Protein AF-0000000068186683 (afdb_homodimer)

Radius of gyration: 33.0 Å; Cα contacts (8 Å, |Δi|>4): 2712; chains: 2; bounding box: 89×115×72 Å

Foldseek 3Di:
DVVVVVVVVVVVLVVLLVVLVVQLVQFDDQDPLNVLLLVAFDFDQLLVLLLLFGDLVVLLVQFDFDFDPVLVVCLVPLLLVLLVQDQQLVLLVVLHHDPVSLQSCLQSQLLQQCADVVLPAVNGALSSNLLSLLQCLQRHPLVSLQSQASVFQFCRVLCVVQADPVSSNPVNNCRRNVVFDEKEFQAAPVDALNRQCQPQFEWEWDDDPNFIWIWTWHKGFFIFCLVPGQKYWYWGFYDYPPCPLVPQADTGIWIFIDGCPQPFWDSDDFDCQFSRSGGTTMITGHGGTGTQSRTGNGSNCHRVNSNSRLQSLLSVLQRSLLSSLLSLLLNLLQVLLQVQQPDDDPRHRNLPPLVLLLLNLLSNLLSLLSVLSNSSSSRCVSVVGRHNLSSLLSLLSSLVSSLSNLVSSCVSCPPLQCDDDSPHSRVVVNSNSVVSCRPSHHSLCSLLAVNLVNSLCNSHPQRVQLVVLSVDDPVCVVVSSVSNVVSVVVLVVSLVVLLVLLQVLLVVLLVCLVPPDLCLLVDPVSLLVNLSSLLSNLSSLLSNLSSLLCVCRNCSNVRRLLSNLSSQLSSLSSSLSSSSSVCVVPPPFPPSSLSNSQSSLVSSLRNLVSLLVSLVCVDDPCSVVSSVSSCCRNPVPHVSSSSRDHRDSVSSSSSSCCSSDDGSSVVVSNPSHRDDD/DVVVCVVVVVVVLVVLLVVLVVQLVQFDDQDPLNVLLLPAFDFDQLLVLLLLFGDLVVLLVQFDFDFDPVLVVCLVPLLLVLLVQDQQLVLLVVLHHDPVSLQSCLQSQLLQQCADVVLPAVNGALSSNLLSLLQCLLRHPLVSLQSQASNFQFCQVLCVVQADPVSSNPVNNCRRNVVFDEKEFQAAPVDALNRQCQPQFEWEWDDDPNFIWIWTWHKGFFIFCLVPGQKYWYWGFYDYPPCPLVPQADTGIWIFIDGCPQPFWDSDDFDCQFSRSGGTTMITGHGGTGTQSRTGNGSNCHRVNSNSRLQSLLSVLQRSLLSSLLSLLLNLLQVLLQVQQPDDDPRHRNLPPLVLLLLNLLSNLLSLLSVLSNSSSSRCVSVVGRHNLSSLLSLLSSLVSSLSNLVSSCVSCPPLQCDDDSPHSRVVVNSNSVVSCRPSHHSLCSLLAVNLVNSLCNSHPQRVQLVVLSVDDPVCVVVSSVSNVVSVVVLVVSLVVLLVLLQVLLVVLLVCLVPPDLCLLVDPVSLLVNLVSLLSNLSSLLSNLSSLLCVCRNCSNVRSLLSNLSSQLSSLSSSLSSSNSVCVVPPPFPPSSLSNSQSSLVSSLRNLVSLLVSLVCPDDPCNVVSSVSSCCRNPVPHVSSSSRDHRDSVSSSSSSCCSSDDGSSVVVSNPSHRDDD

Secondary structure (DSSP, 8-state):
-HHHHHHHHHHHHHHHHHHHHHHHHHSPPPPHHHHHHHTSSB-SHHHHHHHT---HHHHHHH------HHHHHHHHTHHHHHHHH--HHHHHHHTS--HHHHHHHHHTTTT-SSS-GGGTS----HHHHHHHHHHHHHH-HHHHHHHHGGGTTSHHHHHHHH--HHHHHHHHHHHHTTSS-EEEE---TT-SS-GGG-TT-EEEEEEETTEEEEEEEEEEEEEETGGG-SEEEEEEEEE-TT-TTTTSS-SEEEEEEEETTSTT-EEEEEP-BTT--S-EEEEEEEEEEEEGGGBTT-GGGTT-HHHHHHHHHHHIIIIIHHHHHHHHHHHIIIIIHHHHHH-EETTEEGGGSHHHHHHHHHHHHHHHHHHHHHHHHHHHHHTT--BHHHHHHHHHHHHHHHHHHHHHHHHHHTHHHHB-STT-SSHHHHHTHHHHHHTTS-HHHIIIIIHHHHHHHHTSTTHHHHHHHHTS-GGGHHHHHHHHHHHHHHHHHHHHHHHHHHHHHHHHHHHHHHT--TTGGGSHHHHHHHHHHHHHHHHHHHHHHHHHGGGGGGGGGG-HHHHHHHHHHHHHHHHHHHHHHHHHHTTT-TTHHHHHHHHHHHHHHHHHHHHHHHHHT--STTHHHHHHHHHHHH-TTGGGG-------HHHHHHHHHHHHSS-HHHHHHTTT-----/-HHHHHHHHHHHHHHHHHHHHHHHHHSPPPPHHHHHHHTSSB-SHHHHHHHT---HHHHHHH------HHHHHHHHTHHHHHHHH--HHHHHHHTS--HHHHHHHHHTTTT-SSS-GGGTS----HHHHHHHHHHHHHH-HHHHHHHHGGGTTSHHHHHHHH--HHHHHHHHHHHHTTSS-EEEE---TT-SS-GGG-TT-EEEEEEETTEEEEEEEEEEEEEETGGG-SEEEEEEEEE-TT-TTTTSS-SEEEEEEEETTSTT-EEEEEP-BTT--S-EEEEEEEEEEEEGGGBTT-GGGTT-HHHHHHHHHHHIIIIIHHHHHHHHHHHIIIIIHHHHHH-EETTEEGGGSHHHHHHHHHHHHHHHHHHHHHHHHHHHHHTT--BHHHHHHHHHHHHHHHHHHHHHHHHHHTHHHHB-STT-SSHHHHHTHHHHHHTTS-HHHIIIIIHHHHHHHHTSTTHHHHHHHHTS-GGGHHHHHHHHHHHHHHHHHHHHHHHHHHHHHHHHHHHHHHT--TTGGGSHHHHHHHHHHHHHHHHHHHHHHHHHGGGGGGGGGG-HHHHHHHHHHHHHHHHHHHHHHHHHHTTT-TTHHHHHHHHHHHHHHHHHHHHHHHHHT--STTHHHHHHHHHHHH-TTGGGG-------HHHHHHHHHHHHSS-HHHHHHTTT-----

Structure (mmCIF, N/CA/C/O backbone):
data_AF-0000000068186683-model_v1
#
loop_
_entity.id
_entity.type
_entity.pdbx_description
1 polymer 'Acyl-coenzyme A dehydrogenase'
#
loop_
_atom_site.group_PDB
_atom_site.id
_atom_site.type_symbol
_atom_site.label_atom_id
_atom_site.label_alt_id
_atom_site.label_comp_id
_atom_site.label_asym_id
_atom_site.label_entity_id
_atom_site.label_seq_id
_atom_site.pdbx_PDB_ins_code
_atom_site.Cartn_x
_atom_site.Cartn_y
_atom_site.Cartn_z
_atom_site.occupancy
_atom_site.B_iso_or_equiv
_atom_site.auth_seq_id
_atom_site.auth_comp_id
_atom_site.auth_asym_id
_atom_site.auth_atom_id
_atom_site.pdbx_PDB_model_num
ATOM 1 N N . MET A 1 1 ? 38.594 58.812 1.75 1 33.59 1 MET A N 1
ATOM 2 C CA . MET A 1 1 ? 38.125 57.5 2.221 1 33.59 1 MET A CA 1
ATOM 3 C C . MET A 1 1 ? 36.625 57.531 2.498 1 33.59 1 MET A C 1
ATOM 5 O O . MET A 1 1 ? 35.969 56.5 2.381 1 33.59 1 MET A O 1
ATOM 9 N N . ARG A 1 2 ? 36.219 58.688 2.885 1 47.81 2 ARG A N 1
ATOM 10 C CA . ARG A 1 2 ? 34.812 58.875 3.168 1 47.81 2 ARG A CA 1
ATOM 11 C C . ARG A 1 2 ? 34 58.969 1.877 1 47.81 2 ARG A C 1
ATOM 13 O O . ARG A 1 2 ? 32.875 58.469 1.818 1 47.81 2 ARG A O 1
ATOM 20 N N . GLN A 1 3 ? 34.594 59.531 0.881 1 45.12 3 GLN A N 1
ATOM 21 C CA . GLN A 1 3 ? 33.844 59.688 -0.361 1 45.12 3 GLN A CA 1
ATOM 22 C C . GLN A 1 3 ? 33.75 58.344 -1.11 1 45.12 3 GLN A C 1
ATOM 24 O O . GLN A 1 3 ? 32.75 58.062 -1.739 1 45.12 3 GLN A O 1
ATOM 29 N N . GLN A 1 4 ? 34.906 57.625 -1.107 1 41.91 4 GLN A N 1
ATOM 30 C CA . GLN A 1 4 ? 34.906 56.344 -1.772 1 41.91 4 GLN A CA 1
ATOM 31 C C . GLN A 1 4 ? 34 55.344 -1.055 1 41.91 4 GLN A C 1
ATOM 33 O O . GLN A 1 4 ? 33.469 54.406 -1.672 1 41.91 4 GLN A O 1
ATOM 38 N N . ARG A 1 5 ? 33.844 55.562 0.173 1 50.28 5 ARG A N 1
ATOM 39 C CA . ARG A 1 5 ? 32.906 54.812 0.989 1 50.28 5 ARG A CA 1
ATOM 40 C C . ARG A 1 5 ? 31.469 55.188 0.664 1 50.28 5 ARG A C 1
ATOM 42 O O . ARG A 1 5 ? 30.547 54.375 0.853 1 50.28 5 ARG A O 1
ATOM 49 N N . ARG A 1 6 ? 31.297 56.406 0.298 1 49.84 6 ARG A N 1
ATOM 50 C CA . ARG A 1 6 ? 29.969 56.812 -0.105 1 49.84 6 ARG A CA 1
ATOM 51 C C . ARG A 1 6 ? 29.594 56.219 -1.464 1 49.84 6 ARG A C 1
ATOM 53 O O . ARG A 1 6 ? 28.438 55.875 -1.699 1 49.84 6 ARG A O 1
ATOM 60 N N . GLY A 1 7 ? 30.375 56 -2.299 1 44.75 7 GLY A N 1
ATOM 61 C CA . GLY A 1 7 ? 30.156 55.469 -3.625 1 44.75 7 GLY A CA 1
ATOM 62 C C . GLY A 1 7 ? 29.891 53.969 -3.605 1 44.75 7 GLY A C 1
ATOM 63 O O . GLY A 1 7 ? 29 53.469 -4.309 1 44.75 7 GLY A O 1
ATOM 64 N N . ILE A 1 8 ? 30.75 53.219 -2.951 1 44.81 8 ILE A N 1
ATOM 65 C CA . ILE A 1 8 ? 30.594 51.781 -2.805 1 44.81 8 ILE A CA 1
ATOM 66 C C . ILE A 1 8 ? 29.344 51.469 -1.995 1 44.81 8 ILE A C 1
ATOM 68 O O . ILE A 1 8 ? 28.594 50.562 -2.342 1 44.81 8 ILE A O 1
ATOM 72 N N . LEU A 1 9 ? 29.203 52.219 -0.95 1 48.38 9 LEU A N 1
ATOM 73 C CA . LEU A 1 9 ? 27.969 52.094 -0.18 1 48.38 9 LEU A CA 1
ATOM 74 C C . LEU A 1 9 ? 26.75 52.469 -1.018 1 48.38 9 LEU A C 1
ATOM 76 O O . LEU A 1 9 ? 25.688 51.875 -0.889 1 48.38 9 LEU A O 1
ATOM 80 N N . GLY A 1 10 ? 26.969 53.5 -1.809 1 50.69 10 GLY A N 1
ATOM 81 C CA . GLY A 1 10 ? 25.906 53.906 -2.707 1 50.69 10 GLY A CA 1
ATOM 82 C C . GLY A 1 10 ? 25.562 52.875 -3.752 1 50.69 10 GLY A C 1
ATOM 83 O O . GLY A 1 10 ? 24.391 52.656 -4.074 1 50.69 10 GLY A O 1
ATOM 84 N N . ILE A 1 11 ? 26.625 52.281 -4.391 1 53.69 11 ILE A N 1
ATOM 85 C CA . ILE A 1 11 ? 26.453 51.219 -5.355 1 53.69 11 ILE A CA 1
ATOM 86 C C . ILE A 1 11 ? 25.812 50 -4.68 1 53.69 11 ILE A C 1
ATOM 88 O O . ILE A 1 11 ? 24.906 49.375 -5.25 1 53.69 11 ILE A O 1
ATOM 92 N N . SER A 1 12 ? 26.328 49.812 -3.535 1 67.06 12 SER A N 1
ATOM 93 C CA . SER A 1 12 ? 25.734 48.719 -2.764 1 67.06 12 SER A CA 1
ATOM 94 C C . SER A 1 12 ? 24.266 49 -2.453 1 67.06 12 SER A C 1
ATOM 96 O O . SER A 1 12 ? 23.438 48.094 -2.574 1 67.06 12 SER A O 1
ATOM 98 N N . SER A 1 13 ? 24.047 50.281 -2.205 1 73 13 SER A N 1
ATOM 99 C CA . SER A 1 13 ? 22.672 50.625 -1.898 1 73 13 SER A CA 1
ATOM 100 C C . SER A 1 13 ? 21.797 50.562 -3.141 1 73 13 SER A C 1
ATOM 102 O O . SER A 1 13 ? 20.625 50.156 -3.059 1 73 13 SER A O 1
ATOM 104 N N . ALA A 1 14 ? 22.422 51 -4.293 1 79.12 14 ALA A N 1
ATOM 105 C CA . ALA A 1 14 ? 21.672 50.938 -5.543 1 79.12 14 ALA A CA 1
ATOM 106 C C . ALA A 1 14 ? 21.406 49.469 -5.93 1 79.12 14 ALA A C 1
ATOM 108 O O . ALA A 1 14 ? 20.328 49.125 -6.426 1 79.12 14 ALA A O 1
ATOM 109 N N . VAL A 1 15 ? 22.328 48.656 -5.707 1 82.44 15 VAL A N 1
ATOM 110 C CA . VAL A 1 15 ? 22.203 47.25 -6.004 1 82.44 15 VAL A CA 1
ATOM 111 C C . VAL A 1 15 ? 21.188 46.594 -5.07 1 82.44 15 VAL A C 1
ATOM 113 O O . VAL A 1 15 ? 20.359 45.781 -5.5 1 82.44 15 VAL A O 1
ATOM 116 N N . ASP A 1 16 ? 21.219 47.031 -3.875 1 85.94 16 ASP A N 1
ATOM 117 C CA . ASP A 1 16 ? 20.281 46.5 -2.883 1 85.94 16 ASP A CA 1
ATOM 118 C C . ASP A 1 16 ? 18.844 46.875 -3.25 1 85.94 16 ASP A C 1
ATOM 120 O O . ASP A 1 16 ? 17.938 46.031 -3.111 1 85.94 16 ASP A O 1
ATOM 124 N N . LYS A 1 17 ? 18.75 48.094 -3.682 1 87.25 17 LYS A N 1
ATOM 125 C CA . LYS A 1 17 ? 17.422 48.531 -4.074 1 87.25 17 LYS A CA 1
ATOM 126 C C . LYS A 1 17 ? 16.922 47.781 -5.316 1 87.25 17 LYS A C 1
ATOM 128 O O . LYS A 1 17 ? 15.742 47.469 -5.43 1 87.25 17 LYS A O 1
ATOM 133 N N . ARG A 1 18 ? 17.797 47.562 -6.16 1 86.94 18 ARG A N 1
ATOM 134 C CA . ARG A 1 18 ? 17.438 46.844 -7.367 1 86.94 18 ARG A CA 1
ATOM 135 C C . ARG A 1 18 ? 17.062 45.406 -7.039 1 86.94 18 ARG A C 1
ATOM 137 O O . ARG A 1 18 ? 16.141 44.844 -7.641 1 86.94 18 ARG A O 1
ATOM 144 N N . LEU A 1 19 ? 17.812 44.812 -6.203 1 86 19 LEU A N 1
ATOM 145 C CA . LEU A 1 19 ? 17.516 43.438 -5.781 1 86 19 LEU A CA 1
ATOM 146 C C . LEU A 1 19 ? 16.156 43.375 -5.09 1 86 19 LEU A C 1
ATOM 148 O O . LEU A 1 19 ? 15.406 42.438 -5.293 1 86 19 LEU A O 1
ATOM 152 N N . TYR A 1 20 ? 15.93 44.344 -4.254 1 89.62 20 TYR A N 1
ATOM 153 C CA . TYR A 1 20 ? 14.641 44.406 -3.562 1 89.62 20 TYR A CA 1
ATOM 154 C C . TYR A 1 20 ? 13.492 44.531 -4.559 1 89.62 20 TYR A C 1
ATOM 156 O O . TYR A 1 20 ? 12.5 43.812 -4.445 1 89.62 20 TYR A O 1
ATOM 164 N N . ARG A 1 21 ? 13.633 45.375 -5.535 1 86.94 21 ARG A N 1
ATOM 165 C CA . ARG A 1 21 ? 12.57 45.562 -6.516 1 86.94 21 ARG A CA 1
ATOM 166 C C . ARG A 1 21 ? 12.383 44.344 -7.387 1 86.94 21 ARG A C 1
ATOM 168 O O . ARG A 1 21 ? 11.258 44.031 -7.789 1 86.94 21 ARG A O 1
ATOM 175 N N . ALA A 1 22 ? 13.477 43.75 -7.648 1 83.38 22 ALA A N 1
ATOM 176 C CA . ALA A 1 22 ? 13.391 42.5 -8.422 1 83.38 22 ALA A CA 1
ATOM 177 C C . ALA A 1 22 ? 12.664 41.406 -7.637 1 83.38 22 ALA A C 1
ATOM 179 O O . ALA A 1 22 ? 11.844 40.688 -8.195 1 83.38 22 ALA A O 1
ATOM 180 N N . ALA A 1 23 ? 13.008 41.312 -6.43 1 84.06 23 ALA A N 1
ATOM 181 C CA . ALA A 1 23 ? 12.375 40.312 -5.57 1 84.06 23 ALA A CA 1
ATOM 182 C C . ALA A 1 23 ? 10.891 40.594 -5.387 1 84.06 23 ALA A C 1
ATOM 184 O O . ALA A 1 23 ? 10.07 39.688 -5.355 1 84.06 23 ALA A O 1
ATOM 185 N N . LYS A 1 24 ? 10.602 41.844 -5.152 1 85.12 24 LYS A N 1
ATOM 186 C CA . LYS A 1 24 ? 9.219 42.25 -4.957 1 85.12 24 LYS A CA 1
ATOM 187 C C . LYS A 1 24 ? 8.367 41.906 -6.184 1 85.12 24 LYS A C 1
ATOM 189 O O . LYS A 1 24 ? 7.191 41.562 -6.059 1 85.12 24 LYS A O 1
ATOM 194 N N . SER A 1 25 ? 8.938 41.938 -7.34 1 80.25 25 SER A N 1
ATOM 195 C CA . SER A 1 25 ? 8.211 41.719 -8.586 1 80.25 25 SER A CA 1
ATOM 196 C C . SER A 1 25 ? 7.91 40.219 -8.773 1 80.25 25 SER A C 1
ATOM 198 O O . SER A 1 25 ? 6.969 39.875 -9.484 1 80.25 25 SER A O 1
ATOM 200 N N . VAL A 1 26 ? 8.734 39.406 -8.117 1 73.94 26 VAL A N 1
ATOM 201 C CA . VAL A 1 26 ? 8.594 37.969 -8.367 1 73.94 26 VAL A CA 1
ATOM 202 C C . VAL A 1 26 ? 7.762 37.344 -7.258 1 73.94 26 VAL A C 1
ATOM 204 O O . VAL A 1 26 ? 7.242 36.25 -7.422 1 73.94 26 VAL A O 1
ATOM 207 N N . MET A 1 27 ? 7.609 38.031 -6.254 1 72.75 27 MET A N 1
ATOM 208 C CA . MET A 1 27 ? 6.891 37.438 -5.137 1 72.75 27 MET A CA 1
ATOM 209 C C . MET A 1 27 ? 5.383 37.531 -5.332 1 72.75 27 MET A C 1
ATOM 211 O O . MET A 1 27 ? 4.855 38.656 -5.477 1 72.75 27 MET A O 1
ATOM 215 N N . PRO A 1 28 ? 4.801 36.375 -5.426 1 63.34 28 PRO A N 1
ATOM 216 C CA . PRO A 1 28 ? 3.342 36.438 -5.52 1 63.34 28 PRO A CA 1
ATOM 217 C C . PRO A 1 28 ? 2.695 36.969 -4.238 1 63.34 28 PRO A C 1
ATOM 219 O O . PRO A 1 28 ? 3.312 36.938 -3.172 1 63.34 28 PRO A O 1
ATOM 222 N N . ALA A 1 29 ? 1.526 37.562 -4.457 1 62.25 29 ALA A N 1
ATOM 223 C CA . ALA A 1 29 ? 0.739 38 -3.309 1 62.25 29 ALA A CA 1
ATOM 224 C C . ALA A 1 29 ? 0.407 36.844 -2.385 1 62.25 29 ALA A C 1
ATOM 226 O O . ALA A 1 29 ? 0.078 35.75 -2.852 1 62.25 29 ALA A O 1
ATOM 227 N N . ILE A 1 30 ? 0.778 36.938 -1.105 1 65.12 30 ILE A N 1
ATOM 228 C CA . ILE A 1 30 ? 0.374 35.938 -0.112 1 65.12 30 ILE A CA 1
ATOM 229 C C . ILE A 1 30 ? -1.14 36 0.085 1 65.12 30 ILE A C 1
ATOM 231 O O . ILE A 1 30 ? -1.7 37.062 0.331 1 65.12 30 ILE A O 1
ATOM 235 N N . SER A 1 31 ? -1.79 34.875 -0.225 1 61.44 31 SER A N 1
ATOM 236 C CA . SER A 1 31 ? -3.232 34.812 -0.014 1 61.44 31 SER A CA 1
ATOM 237 C C . SER A 1 31 ? -3.586 35.062 1.451 1 61.44 31 SER A C 1
ATOM 239 O O . SER A 1 31 ? -2.721 34.969 2.324 1 61.44 31 SER A O 1
ATOM 241 N N . LYS A 1 32 ? -4.82 35.438 1.687 1 60.22 32 LYS A N 1
ATOM 242 C CA . LYS A 1 32 ? -5.305 35.656 3.045 1 60.22 32 LYS A CA 1
ATOM 243 C C . LYS A 1 32 ? -5.137 34.375 3.898 1 60.22 32 LYS A C 1
ATOM 245 O O . LYS A 1 32 ? -4.742 34.469 5.062 1 60.22 32 LYS A O 1
ATOM 250 N N . THR A 1 33 ? -5.309 33.312 3.258 1 59.31 33 THR A N 1
ATOM 251 C CA . THR A 1 33 ? -5.18 32.062 3.959 1 59.31 33 THR A CA 1
ATOM 252 C C . THR A 1 33 ? -3.734 31.828 4.391 1 59.31 33 THR A C 1
ATOM 254 O O . THR A 1 33 ? -3.479 31.391 5.52 1 59.31 33 THR A O 1
ATOM 257 N N . GLU A 1 34 ? -2.904 32.125 3.447 1 63.16 34 GLU A N 1
ATOM 258 C CA . GLU A 1 34 ? -1.483 31.953 3.732 1 63.16 34 GLU A CA 1
ATOM 259 C C . GLU A 1 34 ? -1.018 32.906 4.828 1 63.16 34 GLU A C 1
ATOM 261 O O . GLU A 1 34 ? -0.193 32.531 5.668 1 63.16 34 GLU A O 1
ATOM 266 N N . GLU A 1 35 ? -1.558 34.031 4.816 1 64.75 35 GLU A N 1
ATOM 267 C CA . GLU A 1 35 ? -1.189 35.062 5.805 1 64.75 35 GLU A CA 1
ATOM 268 C C . GLU A 1 35 ? -1.611 34.625 7.207 1 64.75 35 GLU A C 1
ATOM 270 O O . GLU A 1 35 ? -0.862 34.812 8.172 1 64.75 35 GLU A O 1
ATOM 275 N N . ILE A 1 36 ? -2.723 34.156 7.293 1 63.53 36 ILE A N 1
ATOM 276 C CA . ILE A 1 36 ? -3.242 33.688 8.578 1 63.53 36 ILE A CA 1
ATOM 277 C C . ILE A 1 36 ? -2.418 32.5 9.07 1 63.53 36 ILE A C 1
ATOM 279 O O . ILE A 1 36 ? -2.043 32.438 10.242 1 63.53 36 ILE A O 1
ATOM 283 N N . ALA A 1 37 ? -2.129 31.656 8.156 1 62.88 37 ALA A N 1
ATOM 284 C CA . ALA A 1 37 ? -1.356 30.469 8.516 1 62.88 37 ALA A CA 1
ATOM 285 C C . ALA A 1 37 ? 0.034 30.859 9.016 1 62.88 37 ALA A C 1
ATOM 287 O O . ALA A 1 37 ? 0.573 30.203 9.914 1 62.88 37 ALA A O 1
ATOM 288 N N . LEU A 1 38 ? 0.512 31.922 8.43 1 65.5 38 LEU A N 1
ATOM 289 C CA . LEU A 1 38 ? 1.847 32.375 8.789 1 65.5 38 LEU A CA 1
ATOM 290 C C . LEU A 1 38 ? 1.868 32.938 10.211 1 65.5 38 LEU A C 1
ATOM 292 O O . LEU A 1 38 ? 2.918 32.938 10.859 1 65.5 38 LEU A O 1
ATOM 296 N N . GLY A 1 39 ? 0.71 33.219 10.648 1 64.88 39 GLY A N 1
ATOM 297 C CA . GLY A 1 39 ? 0.652 33.812 11.977 1 64.88 39 GLY A CA 1
ATOM 298 C C . GLY A 1 39 ? 0.196 32.844 13.039 1 64.88 39 GLY A C 1
ATOM 299 O O . GLY A 1 39 ? 0.133 33.188 14.219 1 64.88 39 GLY A O 1
ATOM 300 N N . CYS A 1 40 ? -0.018 31.656 12.547 1 68.81 40 CYS A N 1
ATOM 301 C CA . CYS A 1 40 ? -0.609 30.719 13.484 1 68.81 40 CYS A CA 1
ATOM 302 C C . CYS A 1 40 ? 0.374 29.609 13.836 1 68.81 40 CYS A C 1
ATOM 304 O O . CYS A 1 40 ? 1.222 29.234 13.016 1 68.81 40 CYS A O 1
ATOM 306 N N . GLY A 1 41 ? 0.342 29.172 15.102 1 74.75 41 GLY A N 1
ATOM 307 C CA . GLY A 1 41 ? 1.16 28.047 15.547 1 74.75 41 GLY A CA 1
ATOM 308 C C . GLY A 1 41 ? 2.502 28.484 16.109 1 74.75 41 GLY A C 1
ATOM 309 O O . GLY A 1 41 ? 2.809 29.672 16.156 1 74.75 41 GLY A O 1
ATOM 310 N N . THR A 1 42 ? 3.18 27.531 16.609 1 83 42 THR A N 1
ATOM 311 C CA . THR A 1 42 ? 4.492 27.812 17.188 1 83 42 THR A CA 1
ATOM 312 C C . THR A 1 42 ? 5.594 27.172 16.344 1 83 42 THR A C 1
ATOM 314 O O . THR A 1 42 ? 5.32 26.328 15.492 1 83 42 THR A O 1
ATOM 317 N N . ILE A 1 43 ? 6.758 27.703 16.516 1 86.38 43 ILE A N 1
ATOM 318 C CA . ILE A 1 43 ? 7.949 27.156 15.883 1 86.38 43 ILE A CA 1
ATOM 319 C C . ILE A 1 43 ? 8.922 26.656 16.953 1 86.38 43 ILE A C 1
ATOM 321 O O . ILE A 1 43 ? 9.078 27.297 18 1 86.38 43 ILE A O 1
ATOM 325 N N . GLY A 1 44 ? 9.414 25.531 16.734 1 90 44 GLY A N 1
ATOM 326 C CA . GLY A 1 44 ? 10.352 24.922 17.672 1 90 44 GLY A CA 1
ATOM 327 C C . GLY A 1 44 ? 11.422 24.094 16.984 1 90 44 GLY A C 1
ATOM 328 O O . GLY A 1 44 ? 12.305 24.641 16.312 1 90 44 GLY A O 1
ATOM 329 N N . PHE A 1 45 ? 11.242 22.812 17.078 1 93.62 45 PHE A N 1
ATOM 330 C CA . PHE A 1 45 ? 12.266 21.906 16.562 1 93.62 45 PHE A CA 1
ATOM 331 C C . PHE A 1 45 ? 12.289 21.938 15.039 1 93.62 45 PHE A C 1
ATOM 333 O O . PHE A 1 45 ? 13.32 21.672 14.422 1 93.62 45 PHE A O 1
ATOM 340 N N . ASP A 1 46 ? 11.141 22.172 14.398 1 93.25 46 ASP A N 1
ATOM 341 C CA . ASP A 1 46 ? 11.102 22.328 12.945 1 93.25 46 ASP A CA 1
ATOM 342 C C . ASP A 1 46 ? 12.07 23.422 12.492 1 93.25 46 ASP A C 1
ATOM 344 O O . ASP A 1 46 ? 12.797 23.234 11.508 1 93.25 46 ASP A O 1
ATOM 348 N N . ARG A 1 47 ? 12.094 24.531 13.188 1 93.88 47 ARG A N 1
ATOM 349 C CA . ARG A 1 47 ? 13.047 25.594 12.859 1 93.88 47 ARG A CA 1
ATOM 350 C C . ARG A 1 47 ? 14.477 25.109 13.055 1 93.88 47 ARG A C 1
ATOM 352 O O . ARG A 1 47 ? 15.367 25.469 12.273 1 93.88 47 ARG A O 1
ATOM 359 N N . ASP A 1 48 ? 14.719 24.359 14.125 1 95.62 48 ASP A N 1
ATOM 360 C CA . ASP A 1 48 ? 16.062 23.828 14.359 1 95.62 48 ASP A CA 1
ATOM 361 C C . ASP A 1 48 ? 16.562 23.031 13.156 1 95.62 48 ASP A C 1
ATOM 363 O O . ASP A 1 48 ? 17.734 23.109 12.797 1 95.62 48 ASP A O 1
ATOM 367 N N . ILE A 1 49 ? 15.695 22.25 12.594 1 97.25 49 ILE A N 1
ATOM 368 C CA . ILE A 1 49 ? 16.078 21.469 11.43 1 97.25 49 ILE A CA 1
ATOM 369 C C . ILE A 1 49 ? 16.391 22.391 10.258 1 97.25 49 ILE A C 1
ATOM 371 O O . ILE A 1 49 ? 17.359 22.172 9.531 1 97.25 49 ILE A O 1
ATOM 375 N N . PHE A 1 50 ? 15.602 23.438 10.086 1 96.44 50 PHE A N 1
ATOM 376 C CA . PHE A 1 50 ? 15.789 24.375 8.992 1 96.44 50 PHE A CA 1
ATOM 377 C C . PHE A 1 50 ? 17.078 25.172 9.164 1 96.44 50 PHE A C 1
ATOM 379 O O . PHE A 1 50 ? 17.578 25.766 8.211 1 96.44 50 PHE A O 1
ATOM 386 N N . THR A 1 51 ? 17.625 25.25 10.383 1 96.25 51 THR A N 1
ATOM 387 C CA . THR A 1 51 ? 18.906 25.922 10.602 1 96.25 51 THR A CA 1
ATOM 388 C C . THR A 1 51 ? 20.062 25.062 10.094 1 96.25 51 THR A C 1
ATOM 390 O O . THR A 1 51 ? 21.172 25.578 9.883 1 96.25 51 THR A O 1
ATOM 393 N N . GLY A 1 52 ? 19.828 23.719 10.008 1 97.19 52 GLY A N 1
ATOM 394 C CA . GLY A 1 52 ? 20.859 22.797 9.586 1 97.19 52 GLY A CA 1
ATOM 395 C C . GLY A 1 52 ? 21.656 22.219 10.734 1 97.19 52 GLY A C 1
ATOM 396 O O . GLY A 1 52 ? 22.562 21.406 10.531 1 97.19 52 GLY A O 1
ATOM 397 N N . SER A 1 53 ? 21.234 22.609 11.945 1 96 53 SER A N 1
ATOM 398 C CA . SER A 1 53 ? 22.031 22.172 13.086 1 96 53 SER A CA 1
ATOM 399 C C . SER A 1 53 ? 21.141 21.875 14.289 1 96 53 SER A C 1
ATOM 401 O O . SER A 1 53 ? 21.328 22.453 15.359 1 96 53 SER A O 1
ATOM 403 N N . PRO A 1 54 ? 20.234 20.938 14.156 1 97.31 54 PRO A N 1
ATOM 404 C CA . PRO A 1 54 ? 19.422 20.547 15.305 1 97.31 54 PRO A CA 1
ATOM 405 C C . PRO A 1 54 ? 20.219 19.828 16.375 1 97.31 54 PRO A C 1
ATOM 407 O O . PRO A 1 54 ? 21.328 19.359 16.109 1 97.31 54 PRO A O 1
ATOM 410 N N . SER A 1 55 ? 19.656 19.766 17.625 1 97 55 SER A N 1
ATOM 411 C CA . SER A 1 55 ? 20.359 19.156 18.75 1 97 55 SER A CA 1
ATOM 412 C C . SER A 1 55 ? 19.516 18.078 19.406 1 97 55 SER A C 1
ATOM 414 O O . SER A 1 55 ? 18.438 18.359 19.969 1 97 55 SER A O 1
ATOM 416 N N . LEU A 1 56 ? 20.031 16.844 19.391 1 97.56 56 LEU A N 1
ATOM 417 C CA . LEU A 1 56 ? 19.344 15.742 20.078 1 97.56 56 LEU A CA 1
ATOM 418 C C . LEU A 1 56 ? 19.312 15.977 21.578 1 97.56 56 LEU A C 1
ATOM 420 O O . LEU A 1 56 ? 18.312 15.703 22.234 1 97.56 56 LEU A O 1
ATOM 424 N N . LYS A 1 57 ? 20.422 16.469 22.109 1 96.81 57 LYS A N 1
ATOM 425 C CA . LYS A 1 57 ? 20.5 16.75 23.547 1 96.81 57 LYS A CA 1
ATOM 426 C C . LYS A 1 57 ? 19.422 17.734 23.969 1 96.81 57 LYS A C 1
ATOM 428 O O . LYS A 1 57 ? 18.781 17.547 25 1 96.81 57 LYS A O 1
ATOM 433 N N . HIS A 1 58 ? 19.266 18.766 23.219 1 95.56 58 HIS A N 1
ATOM 434 C CA . HIS A 1 58 ? 18.234 19.75 23.516 1 95.56 58 HIS A CA 1
ATOM 435 C C . HIS A 1 58 ? 16.844 19.125 23.5 1 95.56 58 HIS A C 1
ATOM 437 O O . HIS A 1 58 ? 16 19.422 24.359 1 95.56 58 HIS A O 1
ATOM 443 N N . LEU A 1 59 ? 16.609 18.266 22.562 1 95.81 59 LEU A N 1
ATOM 444 C CA . LEU A 1 59 ? 15.328 17.594 22.453 1 95.81 59 LEU A CA 1
ATOM 445 C C . LEU A 1 59 ? 15.055 16.719 23.672 1 95.81 59 LEU A C 1
ATOM 447 O O . LEU A 1 59 ? 13.953 16.75 24.219 1 95.81 59 LEU A O 1
ATOM 451 N N . VAL A 1 60 ? 16.047 15.898 24.047 1 96.5 60 VAL A N 1
ATOM 452 C CA . VAL A 1 60 ? 15.914 14.953 25.156 1 96.5 60 VAL A CA 1
ATOM 453 C C . VAL A 1 60 ? 15.719 15.719 26.453 1 96.5 60 VAL A C 1
ATOM 455 O O . VAL A 1 60 ? 14.93 15.305 27.312 1 96.5 60 VAL A O 1
ATOM 458 N N . ASP A 1 61 ? 16.406 16.875 26.609 1 96.31 61 ASP A N 1
ATOM 459 C CA . ASP A 1 61 ? 16.359 17.656 27.844 1 96.31 61 ASP A CA 1
ATOM 460 C C . ASP A 1 61 ? 15.023 18.406 27.969 1 96.31 61 ASP A C 1
ATOM 462 O O . ASP A 1 61 ? 14.539 18.625 29.078 1 96.31 61 ASP A O 1
ATOM 466 N N . THR A 1 62 ? 14.438 18.766 26.859 1 95.75 62 THR A N 1
ATOM 467 C CA . THR A 1 62 ? 13.281 19.656 26.875 1 95.75 62 THR A CA 1
ATOM 468 C C . THR A 1 62 ? 11.984 18.844 26.906 1 95.75 62 THR A C 1
ATOM 470 O O . THR A 1 62 ? 11.031 19.234 27.578 1 95.75 62 THR A O 1
ATOM 473 N N . TYR A 1 63 ? 11.883 17.797 26.188 1 96.56 63 TYR A N 1
ATOM 474 C CA . TYR A 1 63 ? 10.617 17.094 26 1 96.56 63 TYR A CA 1
ATOM 475 C C . TYR A 1 63 ? 10.656 15.711 26.656 1 96.56 63 TYR A C 1
ATOM 477 O O . TYR A 1 63 ? 11.453 14.852 26.266 1 96.56 63 TYR A O 1
ATOM 485 N N . LYS A 1 64 ? 9.805 15.445 27.594 1 94.81 64 LYS A N 1
ATOM 486 C CA . LYS A 1 64 ? 9.727 14.188 28.328 1 94.81 64 LYS A CA 1
ATOM 487 C C . LYS A 1 64 ? 8.289 13.68 28.406 1 94.81 64 LYS A C 1
ATOM 489 O O . LYS A 1 64 ? 7.555 14.031 29.328 1 94.81 64 LYS A O 1
ATOM 494 N N . PRO A 1 65 ? 7.93 12.82 27.469 1 94.31 65 PRO A N 1
ATOM 495 C CA . PRO A 1 65 ? 6.59 12.234 27.562 1 94.31 65 PRO A CA 1
ATOM 496 C C . PRO A 1 65 ? 6.391 11.414 28.844 1 94.31 65 PRO A C 1
ATOM 498 O O . PRO A 1 65 ? 7.242 10.594 29.188 1 94.31 65 PRO A O 1
ATOM 501 N N . LYS A 1 66 ? 5.32 11.641 29.547 1 93.62 66 LYS A N 1
ATOM 502 C CA . LYS A 1 66 ? 5.059 10.938 30.812 1 93.62 66 LYS A CA 1
ATOM 503 C C . LYS A 1 66 ? 3.566 10.922 31.125 1 93.62 66 LYS A C 1
ATOM 505 O O . LYS A 1 66 ? 2.812 11.773 30.656 1 93.62 66 LYS A O 1
ATOM 510 N N . LEU A 1 67 ? 3.162 9.969 31.812 1 97 67 LEU A N 1
ATOM 511 C CA . LEU A 1 67 ? 1.804 9.844 32.312 1 97 67 LEU A CA 1
ATOM 512 C C . LEU A 1 67 ? 1.775 10.062 33.844 1 97 67 LEU A C 1
ATOM 514 O O . LEU A 1 67 ? 2.684 9.633 34.562 1 97 67 LEU A O 1
ATOM 518 N N . THR A 1 68 ? 0.778 10.742 34.344 1 97.38 68 THR A N 1
ATOM 519 C CA . THR A 1 68 ? 0.536 10.781 35.781 1 97.38 68 THR A CA 1
ATOM 520 C C . THR A 1 68 ? -0.041 9.453 36.281 1 97.38 68 THR A C 1
ATOM 522 O O . THR A 1 68 ? -0.52 8.648 35.469 1 97.38 68 THR A O 1
ATOM 525 N N . PRO A 1 69 ? 0.041 9.25 37.594 1 97.88 69 PRO A N 1
ATOM 526 C CA . PRO A 1 69 ? -0.555 8.023 38.125 1 97.88 69 PRO A CA 1
ATOM 527 C C . PRO A 1 69 ? -2.043 7.898 37.781 1 97.88 69 PRO A C 1
ATOM 529 O O . PRO A 1 69 ? -2.529 6.801 37.531 1 97.88 69 PRO A O 1
ATOM 532 N N . GLU A 1 70 ? -2.742 8.984 37.844 1 98.19 70 GLU A N 1
ATOM 533 C CA . GLU A 1 70 ? -4.164 8.992 37.5 1 98.19 70 GLU A CA 1
ATOM 534 C C . GLU A 1 70 ? -4.395 8.586 36.031 1 98.19 70 GLU A C 1
ATOM 536 O O . GLU A 1 70 ? -5.277 7.781 35.75 1 98.19 70 GLU A O 1
ATOM 541 N N . GLU A 1 71 ? -3.633 9.164 35.188 1 98.31 71 GLU A N 1
ATOM 542 C CA . GLU A 1 71 ? -3.729 8.859 33.75 1 98.31 71 GLU A CA 1
ATOM 543 C C . GLU A 1 71 ? -3.402 7.391 33.5 1 98.31 71 GLU A C 1
ATOM 545 O O . GLU A 1 71 ? -4.086 6.73 32.688 1 98.31 71 GLU A O 1
ATOM 550 N N . GLN A 1 72 ? -2.371 6.926 34.156 1 97.81 72 GLN A N 1
ATOM 551 C CA . GLN A 1 72 ? -1.999 5.523 34 1 97.81 72 GLN A CA 1
ATOM 552 C C . GLN A 1 72 ? -3.115 4.602 34.5 1 97.81 72 GLN A C 1
ATOM 554 O O . GLN A 1 72 ? -3.398 3.576 33.875 1 97.81 72 GLN A O 1
ATOM 559 N N . SER A 1 73 ? -3.648 4.934 35.625 1 98.25 73 SER A N 1
ATOM 560 C CA . SER A 1 73 ? -4.746 4.137 36.188 1 98.25 73 SER A CA 1
ATOM 561 C C . SER A 1 73 ? -5.926 4.102 35.219 1 98.25 73 SER A C 1
ATOM 563 O O . SER A 1 73 ? -6.551 3.053 35.031 1 98.25 73 SER A O 1
ATOM 565 N N . TYR A 1 74 ? -6.281 5.246 34.625 1 98.38 74 TYR A N 1
ATOM 566 C CA . TYR A 1 74 ? -7.363 5.324 33.656 1 98.38 74 TYR A CA 1
ATOM 567 C C . TYR A 1 74 ? -7.105 4.402 32.469 1 98.38 74 TYR A C 1
ATOM 569 O O . TYR A 1 74 ? -8.016 3.715 32 1 98.38 74 TYR A O 1
ATOM 577 N N . LEU A 1 75 ? -5.887 4.387 31.984 1 97.56 75 LEU A N 1
ATOM 578 C CA . LEU A 1 75 ? -5.48 3.529 30.875 1 97.56 75 LEU A CA 1
ATOM 579 C C . LEU A 1 75 ? -5.629 2.059 31.25 1 97.56 75 LEU A C 1
ATOM 581 O O . LEU A 1 75 ? -6.059 1.246 30.422 1 97.56 75 LEU A O 1
ATOM 585 N N . ASP A 1 76 ? -5.27 1.714 32.438 1 96.69 76 ASP A N 1
ATOM 586 C CA . ASP A 1 76 ? -5.219 0.322 32.875 1 96.69 76 ASP A CA 1
ATOM 587 C C . ASP A 1 76 ? -6.617 -0.21 33.188 1 96.69 76 ASP A C 1
ATOM 589 O O . ASP A 1 76 ? -6.883 -1.401 33.031 1 96.69 76 ASP A O 1
ATOM 593 N N . VAL A 1 77 ? -7.473 0.666 33.625 1 97.56 77 VAL A N 1
ATOM 594 C CA . VAL A 1 77 ? -8.742 0.173 34.156 1 97.56 77 VAL A CA 1
ATOM 595 C C . VAL A 1 77 ? -9.875 0.553 33.188 1 97.56 77 VAL A C 1
ATOM 597 O O . VAL A 1 77 ? -10.398 -0.299 32.469 1 97.56 77 VAL A O 1
ATOM 600 N N . GLN A 1 78 ? -10.195 1.871 33.062 1 98.44 78 GLN A N 1
ATOM 601 C CA . GLN A 1 78 ? -11.352 2.32 32.312 1 98.44 78 GLN A CA 1
ATOM 602 C C . GLN A 1 78 ? -11.195 1.956 30.828 1 98.44 78 GLN A C 1
ATOM 604 O O . GLN A 1 78 ? -12.148 1.496 30.203 1 98.44 78 GLN A O 1
ATOM 609 N N . VAL A 1 79 ? -10.023 2.18 30.25 1 98.44 79 VAL A N 1
ATOM 610 C CA . VAL A 1 79 ? -9.82 1.879 28.844 1 98.44 79 VAL A CA 1
ATOM 611 C C . VAL A 1 79 ? -9.891 0.37 28.625 1 98.44 79 VAL A C 1
ATOM 613 O O . VAL A 1 79 ? -10.469 -0.091 27.641 1 98.44 79 VAL A O 1
ATOM 616 N N . SER A 1 80 ? -9.297 -0.427 29.5 1 97.44 80 SER A N 1
ATOM 617 C CA . SER A 1 80 ? -9.367 -1.88 29.391 1 97.44 80 SER A CA 1
ATOM 618 C C . SER A 1 80 ? -10.805 -2.371 29.469 1 97.44 80 SER A C 1
ATOM 620 O O . SER A 1 80 ? -11.195 -3.289 28.734 1 97.44 80 SER A O 1
ATOM 622 N N . GLU A 1 81 ? -11.555 -1.792 30.344 1 97.62 81 GLU A N 1
ATOM 623 C CA . GLU A 1 81 ? -12.961 -2.172 30.469 1 97.62 81 GLU A CA 1
ATOM 624 C C . GLU A 1 81 ? -13.734 -1.85 29.188 1 97.62 81 GLU A C 1
ATOM 626 O O . GLU A 1 81 ? -14.57 -2.641 28.75 1 97.62 81 GLU A O 1
ATOM 631 N N . LEU A 1 82 ? -13.5 -0.681 28.641 1 98.19 82 LEU A N 1
ATOM 632 C CA . LEU A 1 82 ? -14.148 -0.352 27.375 1 98.19 82 LEU A CA 1
ATOM 633 C C . LEU A 1 82 ? -13.758 -1.348 26.281 1 98.19 82 LEU A C 1
ATOM 635 O O . LEU A 1 82 ? -14.602 -1.791 25.5 1 98.19 82 LEU A O 1
ATOM 639 N N . CYS A 1 83 ? -12.461 -1.657 26.219 1 96.94 83 CYS A N 1
ATOM 640 C CA . CYS A 1 83 ? -11.992 -2.639 25.25 1 96.94 83 CYS A CA 1
ATOM 641 C C . CYS A 1 83 ? -12.711 -3.971 25.438 1 96.94 83 CYS A C 1
ATOM 643 O O . CYS A 1 83 ? -13.062 -4.633 24.453 1 96.94 83 CYS A O 1
ATOM 645 N N . ALA A 1 84 ? -12.914 -4.375 26.625 1 95.69 84 ALA A N 1
ATOM 646 C CA . ALA A 1 84 ? -13.586 -5.637 26.922 1 95.69 84 ALA A CA 1
ATOM 647 C C . ALA A 1 84 ? -15.039 -5.605 26.453 1 95.69 84 ALA A C 1
ATOM 649 O O . ALA A 1 84 ? -15.594 -6.633 26.047 1 95.69 84 ALA A O 1
ATOM 650 N N . LEU A 1 85 ? -15.672 -4.438 26.453 1 95.75 85 LEU A N 1
ATOM 651 C CA . LEU A 1 85 ? -17.062 -4.266 26.031 1 95.75 85 LEU A CA 1
ATOM 652 C C . LEU A 1 85 ? -17.172 -4.289 24.516 1 95.75 85 LEU A C 1
ATOM 654 O O . LEU A 1 85 ? -18.266 -4.52 23.969 1 95.75 85 LEU A O 1
ATOM 658 N N . LEU A 1 86 ? -16.125 -4.074 23.891 1 95 86 LEU A N 1
ATOM 659 C CA . LEU A 1 86 ? -16.141 -3.914 22.453 1 95 86 LEU A CA 1
ATOM 660 C C . LEU A 1 86 ? -15.75 -5.219 21.75 1 95 86 LEU A C 1
ATOM 662 O O . LEU A 1 86 ? -14.812 -5.895 22.172 1 95 86 LEU A O 1
ATOM 666 N N . ASN A 1 87 ? -16.547 -5.664 20.828 1 92.94 87 ASN A N 1
ATOM 667 C CA . ASN A 1 87 ? -16.219 -6.672 19.828 1 92.94 87 ASN A CA 1
ATOM 668 C C . ASN A 1 87 ? -16.172 -6.074 18.422 1 92.94 87 ASN A C 1
ATOM 670 O O . ASN A 1 87 ? -17.219 -5.742 17.859 1 92.94 87 ASN A O 1
ATOM 674 N N . ASP A 1 88 ? -14.977 -5.945 17.922 1 93.69 88 ASP A N 1
ATOM 675 C CA . ASP A 1 88 ? -14.742 -5.219 16.688 1 93.69 88 ASP A CA 1
ATOM 676 C C . ASP A 1 88 ? -15.617 -5.766 15.555 1 93.69 88 ASP A C 1
ATOM 678 O O . ASP A 1 88 ? -16.172 -4.996 14.773 1 93.69 88 ASP A O 1
ATOM 682 N N . HIS A 1 89 ? -15.672 -7.082 15.438 1 94.06 89 HIS A N 1
ATOM 683 C CA . HIS A 1 89 ? -16.484 -7.711 14.414 1 94.06 89 HIS A CA 1
ATOM 684 C C . HIS A 1 89 ? -17.969 -7.359 14.594 1 94.06 89 HIS A C 1
ATOM 686 O O . HIS A 1 89 ? -18.656 -7.016 13.625 1 94.06 89 HIS A O 1
ATOM 692 N N . ASP A 1 90 ? -18.406 -7.418 15.781 1 95.25 90 ASP A N 1
ATOM 693 C CA . ASP A 1 90 ? -19.812 -7.105 16.094 1 95.25 90 ASP A CA 1
ATOM 694 C C . ASP A 1 90 ? -20.125 -5.645 15.773 1 95.25 90 ASP A C 1
ATOM 696 O O . ASP A 1 90 ? -21.188 -5.336 15.242 1 95.25 90 ASP A O 1
ATOM 700 N N . VAL A 1 91 ? -19.219 -4.746 16.125 1 96.94 91 VAL A N 1
ATOM 701 C CA . VAL A 1 91 ? -19.391 -3.314 15.906 1 96.94 91 VAL A CA 1
ATOM 702 C C . VAL A 1 91 ? -19.578 -3.047 14.414 1 96.94 91 VAL A C 1
ATOM 704 O O . VAL A 1 91 ? -20.469 -2.287 14.016 1 96.94 91 VAL A O 1
ATOM 707 N N . VAL A 1 92 ? -18.812 -3.705 13.562 1 94.56 92 VAL A N 1
ATOM 708 C CA . VAL A 1 92 ? -18.859 -3.49 12.117 1 94.56 92 VAL A CA 1
ATOM 709 C C . VAL A 1 92 ? -20.141 -4.117 11.547 1 94.56 92 VAL A C 1
ATOM 711 O O . VAL A 1 92 ? -20.797 -3.518 10.695 1 94.56 92 VAL A O 1
ATOM 714 N N . GLU A 1 93 ? -20.484 -5.305 11.984 1 92.88 93 GLU A N 1
ATOM 715 C CA . GLU A 1 93 ? -21.672 -5.984 11.492 1 92.88 93 GLU A CA 1
ATOM 716 C C . GLU A 1 93 ? -22.938 -5.215 11.867 1 92.88 93 GLU A C 1
ATOM 718 O O . GLU A 1 93 ? -23.875 -5.121 11.07 1 92.88 93 GLU A O 1
ATOM 723 N N . ARG A 1 94 ? -22.938 -4.652 13.086 1 94.12 94 ARG A N 1
ATOM 724 C CA . ARG A 1 94 ? -24.062 -3.873 13.586 1 94.12 94 ARG A CA 1
ATOM 725 C C . ARG A 1 94 ? -24.047 -2.459 13.016 1 94.12 94 ARG A C 1
ATOM 727 O O . ARG A 1 94 ? -25.062 -1.752 13.062 1 94.12 94 ARG A O 1
ATOM 734 N N . LYS A 1 95 ? -22.922 -2.041 12.516 1 94.75 95 LYS A N 1
ATOM 735 C CA . LYS A 1 95 ? -22.672 -0.688 12.023 1 94.75 95 LYS A CA 1
ATOM 736 C C . LYS A 1 95 ? -22.891 0.345 13.125 1 94.75 95 LYS A C 1
ATOM 738 O O . LYS A 1 95 ? -23.453 1.416 12.867 1 94.75 95 LYS A O 1
ATOM 743 N N . ASP A 1 96 ? -22.594 -0.075 14.344 1 97 96 ASP A N 1
ATOM 744 C CA . ASP A 1 96 ? -22.766 0.773 15.523 1 97 96 ASP A CA 1
ATOM 745 C C . ASP A 1 96 ? -22.188 0.113 16.766 1 97 96 ASP A C 1
ATOM 747 O O . ASP A 1 96 ? -21.812 -1.062 16.734 1 97 96 ASP A O 1
ATOM 751 N N . PHE A 1 97 ? -22.016 0.887 17.828 1 97.75 97 PHE A N 1
ATOM 752 C CA . PHE A 1 97 ? -21.672 0.321 19.125 1 97.75 97 PHE A CA 1
ATOM 753 C C . PHE A 1 97 ? -22.922 -0.159 19.844 1 97.75 97 PHE A C 1
ATOM 755 O O . PHE A 1 97 ? -24.031 0.283 19.547 1 97.75 97 PHE A O 1
ATOM 762 N N . SER A 1 98 ? -22.781 -1.079 20.828 1 97.31 98 SER A N 1
ATOM 763 C CA . SER A 1 98 ? -23.875 -1.422 21.719 1 97.31 98 SER A CA 1
ATOM 764 C C . SER A 1 98 ? -24.234 -0.247 22.625 1 97.31 98 SER A C 1
ATOM 766 O O . SER A 1 98 ? -23.422 0.657 22.828 1 97.31 98 SER A O 1
ATOM 768 N N . LYS A 1 99 ? -25.422 -0.232 23.141 1 97.31 99 LYS A N 1
ATOM 769 C CA . LYS A 1 99 ? -25.828 0.791 24.094 1 97.31 99 LYS A CA 1
ATOM 770 C C . LYS A 1 99 ? -24.906 0.817 25.312 1 97.31 99 LYS A C 1
ATOM 772 O O . LYS A 1 99 ? -24.578 1.889 25.828 1 97.31 99 LYS A O 1
ATOM 777 N N . ALA A 1 100 ? -24.531 -0.345 25.703 1 98 100 ALA A N 1
ATOM 778 C CA . ALA A 1 100 ? -23.641 -0.457 26.859 1 98 100 ALA A CA 1
ATOM 779 C C . ALA A 1 100 ? -22.312 0.242 26.594 1 98 100 ALA A C 1
ATOM 781 O O . ALA A 1 100 ? -21.766 0.903 27.484 1 98 100 ALA A O 1
ATOM 782 N N . ALA A 1 101 ? -21.734 0.064 25.438 1 98.06 101 ALA A N 1
ATOM 783 C CA . ALA A 1 101 ? -20.469 0.703 25.078 1 98.06 101 ALA A CA 1
ATOM 784 C C . ALA A 1 101 ? -20.625 2.219 25.016 1 98.06 101 ALA A C 1
ATOM 786 O O . ALA A 1 101 ? -19.766 2.959 25.5 1 98.06 101 ALA A O 1
ATOM 787 N N . TRP A 1 102 ? -21.703 2.721 24.375 1 97.69 102 TRP A N 1
ATOM 788 C CA . TRP A 1 102 ? -21.969 4.156 24.328 1 97.69 102 TRP A CA 1
ATOM 789 C C . TRP A 1 102 ? -22.094 4.738 25.734 1 97.69 102 TRP A C 1
ATOM 791 O O . TRP A 1 102 ? -21.484 5.77 26.031 1 97.69 102 TRP A O 1
ATOM 801 N N . ASP A 1 103 ? -22.891 4.09 26.578 1 98.06 103 ASP A N 1
ATOM 802 C CA . ASP A 1 103 ? -23.109 4.559 27.938 1 98.06 103 ASP A CA 1
ATOM 803 C C . ASP A 1 103 ? -21.797 4.59 28.719 1 98.06 103 ASP A C 1
ATOM 805 O O . ASP A 1 103 ? -21.547 5.539 29.469 1 98.06 103 ASP A O 1
ATOM 809 N N . TYR A 1 104 ? -21.031 3.561 28.531 1 98.5 104 TYR A N 1
ATOM 810 C CA . TYR A 1 104 ? -19.766 3.492 29.25 1 98.5 104 TYR A CA 1
ATOM 811 C C . TYR A 1 104 ? -18.844 4.629 28.828 1 98.5 104 TYR A C 1
ATOM 813 O O . TYR A 1 104 ? -18.172 5.234 29.672 1 98.5 104 TYR A O 1
ATOM 821 N N . MET A 1 105 ? -18.719 4.922 27.547 1 98.31 105 MET A N 1
ATOM 822 C CA . MET A 1 105 ? -17.891 6.012 27.062 1 98.31 105 MET A CA 1
ATOM 823 C C . MET A 1 105 ? -18.328 7.344 27.656 1 98.31 105 MET A C 1
ATOM 825 O O . MET A 1 105 ? -17.484 8.18 28 1 98.31 105 MET A O 1
ATOM 829 N N . ARG A 1 106 ? -19.609 7.523 27.812 1 97.25 106 ARG A N 1
ATOM 830 C CA . ARG A 1 106 ? -20.141 8.742 28.422 1 97.25 106 ARG A CA 1
ATOM 831 C C . ARG A 1 106 ? -19.828 8.789 29.906 1 97.25 106 ARG A C 1
ATOM 833 O O . ARG A 1 106 ? -19.266 9.773 30.406 1 97.25 106 ARG A O 1
ATOM 840 N N . ASP A 1 107 ? -20.156 7.727 30.578 1 97.81 107 ASP A N 1
ATOM 841 C CA . ASP A 1 107 ? -20.062 7.68 32.031 1 97.81 107 ASP A CA 1
ATOM 842 C C . ASP A 1 107 ? -18.625 7.832 32.5 1 97.81 107 ASP A C 1
ATOM 844 O O . ASP A 1 107 ? -18.359 8.461 33.531 1 97.81 107 ASP A O 1
ATOM 848 N N . GLU A 1 108 ? -17.766 7.238 31.719 1 98.44 108 GLU A N 1
ATOM 849 C CA . GLU A 1 108 ? -16.359 7.258 32.125 1 98.44 108 GLU A CA 1
ATOM 850 C C . GLU A 1 108 ? -15.594 8.375 31.406 1 98.44 108 GLU A C 1
ATOM 852 O O . GLU A 1 108 ? -14.367 8.383 31.391 1 98.44 108 GLU A O 1
ATOM 857 N N . LYS A 1 109 ? -16.266 9.305 30.719 1 97.88 109 LYS A N 1
ATOM 858 C CA . LYS A 1 109 ? -15.805 10.594 30.219 1 97.88 109 LYS A CA 1
ATOM 859 C C . LYS A 1 109 ? -14.758 10.414 29.125 1 97.88 109 LYS A C 1
ATOM 861 O O . LYS A 1 109 ? -13.766 11.148 29.078 1 97.88 109 LYS A O 1
ATOM 866 N N . PHE A 1 110 ? -14.938 9.406 28.312 1 98.19 110 PHE A N 1
ATOM 867 C CA . PHE A 1 110 ? -14.062 9.203 27.172 1 98.19 110 PHE A CA 1
ATOM 868 C C . PHE A 1 110 ? -14.164 10.375 26.188 1 98.19 110 PHE A C 1
ATOM 870 O O . PHE A 1 110 ? -13.258 10.602 25.391 1 98.19 110 PHE A O 1
ATOM 877 N N . PHE A 1 111 ? -15.227 11.188 26.281 1 96.44 111 PHE A N 1
ATOM 878 C CA . PHE A 1 111 ? -15.453 12.312 25.375 1 96.44 111 PHE A CA 1
ATOM 879 C C . PHE A 1 111 ? -14.945 13.609 26 1 96.44 111 PHE A C 1
ATOM 881 O O . PHE A 1 111 ? -14.93 14.656 25.328 1 96.44 111 PHE A O 1
ATOM 888 N N . GLY A 1 112 ? -14.516 13.656 27.219 1 95.44 112 GLY A N 1
ATOM 889 C CA . GLY A 1 112 ? -14.102 14.859 27.922 1 95.44 112 GLY A CA 1
ATOM 890 C C . GLY A 1 112 ? -12.734 14.734 28.562 1 95.44 112 GLY A C 1
ATOM 891 O O . GLY A 1 112 ? -12.5 15.289 29.641 1 95.44 112 GLY A O 1
ATOM 892 N N . MET A 1 113 ? -11.812 13.984 27.938 1 96 113 MET A N 1
ATOM 893 C CA . MET A 1 113 ? -10.516 13.703 28.547 1 96 113 MET A CA 1
ATOM 894 C C . MET A 1 113 ? -9.672 14.969 28.625 1 96 113 MET A C 1
ATOM 896 O O . MET A 1 113 ? -8.938 15.172 29.594 1 96 113 MET A O 1
ATOM 900 N N . LYS A 1 114 ? -9.836 15.836 27.656 1 92.19 114 LYS A N 1
ATOM 901 C CA . LYS A 1 114 ? -9 17.031 27.594 1 92.19 114 LYS A CA 1
ATOM 902 C C . LYS A 1 114 ? -9.68 18.219 28.266 1 92.19 114 LYS A C 1
ATOM 904 O O . LYS A 1 114 ? -9.047 19.25 28.484 1 92.19 114 LYS A O 1
ATOM 909 N N . ILE A 1 115 ? -10.953 18.141 28.531 1 94.38 115 ILE A N 1
ATOM 910 C CA . ILE A 1 115 ? -11.672 19.219 29.188 1 94.38 115 ILE A CA 1
ATOM 911 C C . ILE A 1 115 ? -11.156 19.391 30.625 1 94.38 115 ILE A C 1
ATOM 913 O O . ILE A 1 115 ? -11 18.406 31.344 1 94.38 115 ILE A O 1
ATOM 917 N N . PRO A 1 116 ? -10.875 20.609 31.047 1 93.81 116 PRO A N 1
ATOM 918 C CA . PRO A 1 116 ? -10.352 20.844 32.406 1 93.81 116 PRO A CA 1
ATOM 919 C C . PRO A 1 116 ? -11.266 20.281 33.5 1 93.81 116 PRO A C 1
ATOM 921 O O . PRO A 1 116 ? -12.484 20.266 33.344 1 93.81 116 PRO A O 1
ATOM 924 N N . LYS A 1 117 ? -10.648 19.953 34.562 1 95.62 117 LYS A N 1
ATOM 925 C CA . LYS A 1 117 ? -11.375 19.344 35.656 1 95.62 117 LYS A CA 1
ATOM 926 C C . LYS A 1 117 ? -12.391 20.328 36.25 1 95.62 117 LYS A C 1
ATOM 928 O O . LYS A 1 117 ? -13.453 19.906 36.719 1 95.62 117 LYS A O 1
ATOM 933 N N . GLU A 1 118 ? -12.109 21.625 36.188 1 94.94 118 GLU A N 1
ATOM 934 C CA . GLU A 1 118 ? -13 22.641 36.719 1 94.94 118 GLU A CA 1
ATOM 935 C C . GLU A 1 118 ? -14.344 22.641 36 1 94.94 118 GLU A C 1
ATOM 937 O O . GLU A 1 118 ? -15.352 23.109 36.531 1 94.94 118 GLU A O 1
ATOM 942 N N . TRP A 1 119 ? -14.375 22.062 34.844 1 95.06 119 TRP A N 1
ATOM 943 C CA . TRP A 1 119 ? -15.617 21.984 34.062 1 95.06 119 TRP A CA 1
ATOM 944 C C . TRP A 1 119 ? -16.156 20.562 34.031 1 95.06 119 TRP A C 1
ATOM 946 O O . TRP A 1 119 ? -17.047 20.25 33.25 1 95.06 119 TRP A O 1
ATOM 956 N N . GLY A 1 120 ? -15.516 19.703 34.812 1 95.69 120 GLY A N 1
ATOM 957 C CA . GLY A 1 120 ? -16.016 18.344 34.938 1 95.69 120 GLY A CA 1
ATOM 958 C C . GLY A 1 120 ? -15.281 17.344 34.062 1 95.69 120 GLY A C 1
ATOM 959 O O . GLY A 1 120 ? -15.617 16.156 34.062 1 95.69 120 GLY A O 1
ATOM 960 N N . GLY A 1 121 ? -14.305 17.734 33.312 1 96.44 121 GLY A N 1
ATOM 961 C CA . GLY A 1 121 ? -13.516 16.812 32.5 1 96.44 121 GLY A CA 1
ATOM 962 C C . GLY A 1 121 ? -12.422 16.125 33.281 1 96.44 121 GLY A C 1
ATOM 963 O O . GLY A 1 121 ? -12.43 16.125 34.531 1 96.44 121 GLY A O 1
ATOM 964 N N . LEU A 1 122 ? -11.547 15.391 32.531 1 97.25 122 LEU A N 1
ATOM 965 C CA . LEU A 1 122 ? -10.492 14.633 33.219 1 97.25 122 LEU A CA 1
ATOM 966 C C . LEU A 1 122 ? -9.195 15.438 33.25 1 97.25 122 LEU A C 1
ATOM 968 O O . LEU A 1 122 ? -8.305 15.141 34.062 1 97.25 122 LEU A O 1
ATOM 972 N N . GLY A 1 123 ? -9.062 16.438 32.375 1 95.19 123 GLY A N 1
ATOM 973 C CA . GLY A 1 123 ? -7.871 17.266 32.344 1 95.19 123 GLY A CA 1
ATOM 974 C C . GLY A 1 123 ? -6.617 16.5 31.969 1 95.19 123 GLY A C 1
ATOM 975 O O . GLY A 1 123 ? -5.539 16.766 32.5 1 95.19 123 GLY A O 1
ATOM 976 N N . PHE A 1 124 ? -6.691 15.539 31.125 1 96.69 124 PHE A N 1
ATOM 977 C CA . PHE A 1 124 ? -5.578 14.664 30.781 1 96.69 124 PHE A CA 1
ATOM 978 C C . PHE A 1 124 ? -4.602 15.367 29.844 1 96.69 124 PHE A C 1
ATOM 980 O O . PHE A 1 124 ? -4.98 16.312 29.141 1 96.69 124 PHE A O 1
ATOM 987 N N . SER A 1 125 ? -3.379 14.953 29.922 1 95.38 125 SER A N 1
ATOM 988 C CA . SER A 1 125 ? -2.34 15.414 29 1 95.38 125 SER A CA 1
ATOM 989 C C . SER A 1 125 ? -2.553 14.859 27.609 1 95.38 125 SER A C 1
ATOM 991 O O . SER A 1 125 ? -3.352 13.938 27.406 1 95.38 125 SER A O 1
ATOM 993 N N . THR A 1 126 ? -1.886 15.477 26.625 1 94.75 126 THR A N 1
ATOM 994 C CA . THR A 1 126 ? -1.905 14.969 25.266 1 94.75 126 THR A CA 1
ATOM 995 C C . THR A 1 126 ? -1.34 13.555 25.203 1 94.75 126 THR A C 1
ATOM 997 O O . THR A 1 126 ? -1.853 12.703 24.469 1 94.75 126 THR A O 1
ATOM 1000 N N . GLN A 1 127 ? -0.308 13.258 25.953 1 96.94 127 GLN A N 1
ATOM 1001 C CA . GLN A 1 127 ? 0.278 11.922 26.031 1 96.94 127 GLN A CA 1
ATOM 1002 C C . GLN A 1 127 ? -0.761 10.891 26.469 1 96.94 127 GLN A C 1
ATOM 1004 O O . GLN A 1 127 ? -0.831 9.797 25.891 1 96.94 127 GLN A O 1
ATOM 1009 N N . ALA A 1 128 ? -1.501 11.234 27.484 1 97.5 128 ALA A N 1
ATOM 1010 C CA . ALA A 1 128 ? -2.508 10.312 28 1 97.5 128 ALA A CA 1
ATOM 1011 C C . ALA A 1 128 ? -3.586 10.039 26.953 1 97.5 128 ALA A C 1
ATOM 1013 O O . ALA A 1 128 ? -3.961 8.883 26.734 1 97.5 128 ALA A O 1
ATOM 1014 N N . VAL A 1 129 ? -4.098 11.094 26.359 1 96.44 129 VAL A N 1
ATOM 1015 C CA . VAL A 1 129 ? -5.137 10.938 25.344 1 96.44 129 VAL A CA 1
ATOM 1016 C C . VAL A 1 129 ? -4.613 10.086 24.203 1 96.44 129 VAL A C 1
ATOM 1018 O O . VAL A 1 129 ? -5.309 9.195 23.703 1 96.44 129 VAL A O 1
ATOM 1021 N N . SER A 1 130 ? -3.402 10.398 23.766 1 97.06 130 SER A N 1
ATOM 1022 C CA . SER A 1 130 ? -2.76 9.641 22.703 1 97.06 130 SER A CA 1
ATOM 1023 C C . SER A 1 130 ? -2.666 8.156 23.047 1 97.06 130 SER A C 1
ATOM 1025 O O . SER A 1 130 ? -2.943 7.301 22.203 1 97.06 130 SER A O 1
ATOM 1027 N N . GLN A 1 131 ? -2.301 7.836 24.25 1 98 131 GLN A N 1
ATOM 1028 C CA . GLN A 1 131 ? -2.158 6.445 24.672 1 98 131 GLN A CA 1
ATOM 1029 C C . GLN A 1 131 ? -3.514 5.75 24.75 1 98 131 GLN A C 1
ATOM 1031 O O . GLN A 1 131 ? -3.629 4.562 24.438 1 98 131 GLN A O 1
ATOM 1036 N N . VAL A 1 132 ? -4.5 6.457 25.219 1 98.12 132 VAL A N 1
ATOM 1037 C CA . VAL A 1 132 ? -5.852 5.906 25.25 1 98.12 132 VAL A CA 1
ATOM 1038 C C . VAL A 1 132 ? -6.297 5.551 23.828 1 98.12 132 VAL A C 1
ATOM 1040 O O . VAL A 1 132 ? -6.785 4.445 23.578 1 98.12 132 VAL A O 1
ATOM 1043 N N . LEU A 1 133 ? -6.105 6.477 22.938 1 97.5 133 LEU A N 1
ATOM 1044 C CA . LEU A 1 133 ? -6.508 6.27 21.547 1 97.5 133 LEU A CA 1
ATOM 1045 C C . LEU A 1 133 ? -5.75 5.098 20.938 1 97.5 133 LEU A C 1
ATOM 1047 O O . LEU A 1 133 ? -6.332 4.285 20.203 1 97.5 133 LEU A O 1
ATOM 1051 N N . ALA A 1 134 ? -4.43 5.039 21.172 1 97.62 134 ALA A N 1
ATOM 1052 C CA . ALA A 1 134 ? -3.623 3.938 20.656 1 97.62 134 ALA A CA 1
ATOM 1053 C C . ALA A 1 134 ? -4.137 2.594 21.156 1 97.62 134 ALA A C 1
ATOM 1055 O O . ALA A 1 134 ? -4.258 1.638 20.391 1 97.62 134 ALA A O 1
ATOM 1056 N N . LYS A 1 135 ? -4.43 2.543 22.453 1 97.69 135 LYS A N 1
ATOM 1057 C CA . LYS A 1 135 ? -4.91 1.299 23.047 1 97.69 135 LYS A CA 1
ATOM 1058 C C . LYS A 1 135 ? -6.266 0.9 22.469 1 97.69 135 LYS A C 1
ATOM 1060 O O . LYS A 1 135 ? -6.488 -0.267 22.141 1 97.69 135 LYS A O 1
ATOM 1065 N N . LEU A 1 136 ? -7.168 1.859 22.344 1 97.44 136 LEU A N 1
ATOM 1066 C CA . LEU A 1 136 ? -8.453 1.584 21.703 1 97.44 136 LEU A CA 1
ATOM 1067 C C . LEU A 1 136 ? -8.266 1.07 20.281 1 97.44 136 LEU A C 1
ATOM 1069 O O . LEU A 1 136 ? -8.992 0.18 19.844 1 97.44 136 LEU A O 1
ATOM 1073 N N . GLY A 1 137 ? -7.289 1.609 19.609 1 94.69 137 GLY A N 1
ATOM 1074 C CA . GLY A 1 137 ? -7.016 1.23 18.219 1 94.69 137 GLY A CA 1
ATOM 1075 C C . GLY A 1 137 ? -6.586 -0.216 18.078 1 94.69 137 GLY A C 1
ATOM 1076 O O . GLY A 1 137 ? -6.758 -0.817 17.016 1 94.69 137 GLY A O 1
ATOM 1077 N N . THR A 1 138 ? -6.016 -0.772 19.109 1 93.81 138 THR A N 1
ATOM 1078 C CA . THR A 1 138 ? -5.598 -2.168 19.062 1 93.81 138 THR A CA 1
ATOM 1079 C C . THR A 1 138 ? -6.809 -3.098 19.094 1 93.81 138 THR A C 1
ATOM 1081 O O . THR A 1 138 ? -6.73 -4.242 18.641 1 93.81 138 THR A O 1
ATOM 1084 N N . GLN A 1 139 ? -7.938 -2.6 19.641 1 93.69 139 GLN A N 1
ATOM 1085 C CA . GLN A 1 139 ? -9.125 -3.43 19.828 1 93.69 139 GLN A CA 1
ATOM 1086 C C . GLN A 1 139 ? -10.211 -3.076 18.812 1 93.69 139 GLN A C 1
ATOM 1088 O O . GLN A 1 139 ? -10.891 -3.961 18.281 1 93.69 139 GLN A O 1
ATOM 1093 N N . CYS A 1 140 ? -10.375 -1.832 18.594 1 95 140 CYS A N 1
ATOM 1094 C CA . CYS A 1 140 ? -11.469 -1.348 17.766 1 95 140 CYS A CA 1
ATOM 1095 C C . CYS A 1 140 ? -11.164 0.036 17.219 1 95 140 CYS A C 1
ATOM 1097 O O . CYS A 1 140 ? -11.242 1.032 17.938 1 95 140 CYS A O 1
ATOM 1099 N N . MET A 1 141 ? -10.938 0.123 15.938 1 94.31 141 MET A N 1
ATOM 1100 C CA . MET A 1 141 ? -10.57 1.391 15.305 1 94.31 141 MET A CA 1
ATOM 1101 C C . MET A 1 141 ? -11.758 2.352 15.297 1 94.31 141 MET A C 1
ATOM 1103 O O . MET A 1 141 ? -11.57 3.57 15.32 1 94.31 141 MET A O 1
ATOM 1107 N N . ASP A 1 142 ? -12.984 1.857 15.273 1 97.06 142 ASP A N 1
ATOM 1108 C CA . ASP A 1 142 ? -14.172 2.703 15.328 1 97.06 142 ASP A CA 1
ATOM 1109 C C . ASP A 1 142 ? -14.258 3.441 16.656 1 97.06 142 ASP A C 1
ATOM 1111 O O . ASP A 1 142 ? -14.672 4.602 16.703 1 97.06 142 ASP A O 1
ATOM 1115 N N . ALA A 1 143 ? -13.898 2.738 17.719 1 97.5 143 ALA A N 1
ATOM 1116 C CA . ALA A 1 143 ? -13.859 3.395 19.031 1 97.5 143 ALA A CA 1
ATOM 1117 C C . ALA A 1 143 ? -12.766 4.465 19.062 1 97.5 143 ALA A C 1
ATOM 1119 O O . ALA A 1 143 ? -12.961 5.531 19.656 1 97.5 143 ALA A O 1
ATOM 1120 N N . ASN A 1 144 ? -11.594 4.129 18.484 1 96.31 144 ASN A N 1
ATOM 1121 C CA . ASN A 1 144 ? -10.531 5.117 18.359 1 96.31 144 ASN A CA 1
ATOM 1122 C C . ASN A 1 144 ? -11.023 6.395 17.672 1 96.31 144 ASN A C 1
ATOM 1124 O O . ASN A 1 144 ? -10.852 7.492 18.219 1 96.31 144 ASN A O 1
ATOM 1128 N N . ALA A 1 145 ? -11.711 6.305 16.547 1 94.88 145 ALA A N 1
ATOM 1129 C CA . ALA A 1 145 ? -12.211 7.449 15.789 1 94.88 145 ALA A CA 1
ATOM 1130 C C . ALA A 1 145 ? -13.273 8.203 16.578 1 94.88 145 ALA A C 1
ATOM 1132 O O . ALA A 1 145 ? -13.289 9.438 16.594 1 94.88 145 ALA A O 1
ATOM 1133 N N . THR A 1 146 ? -14.117 7.488 17.219 1 96.81 146 THR A N 1
ATOM 1134 C CA . THR A 1 146 ? -15.242 8.07 17.938 1 96.81 146 THR A CA 1
ATOM 1135 C C . THR A 1 146 ? -14.758 8.875 19.141 1 96.81 146 THR A C 1
ATOM 1137 O O . THR A 1 146 ? -15.273 9.969 19.406 1 96.81 146 THR A O 1
ATOM 1140 N N . VAL A 1 147 ? -13.766 8.367 19.828 1 96.81 147 VAL A N 1
ATOM 1141 C CA . VAL A 1 147 ? -13.25 9 21.031 1 96.81 147 VAL A CA 1
ATOM 1142 C C . VAL A 1 147 ? -12.297 10.133 20.656 1 96.81 147 VAL A C 1
ATOM 1144 O O . VAL A 1 147 ? -12.18 11.125 21.391 1 96.81 147 VAL A O 1
ATOM 1147 N N . ALA A 1 148 ? -11.719 10.094 19.5 1 94.19 148 ALA A N 1
ATOM 1148 C CA . ALA A 1 148 ? -10.711 11.062 19.078 1 94.19 148 ALA A CA 1
ATOM 1149 C C . ALA A 1 148 ? -11.344 12.422 18.797 1 94.19 148 ALA A C 1
ATOM 1151 O O . ALA A 1 148 ? -10.812 13.453 19.219 1 94.19 148 ALA A O 1
ATOM 1152 N N . VAL A 1 149 ? -12.477 12.469 18.203 1 89.81 149 VAL A N 1
ATOM 1153 C CA . VAL A 1 149 ? -13.047 13.703 17.672 1 89.81 149 VAL A CA 1
ATOM 1154 C C . VAL A 1 149 ? -13.398 14.648 18.828 1 89.81 149 VAL A C 1
ATOM 1156 O O . VAL A 1 149 ? -13.016 15.82 18.812 1 89.81 149 VAL A O 1
ATOM 1159 N N . PRO A 1 150 ? -14.023 14.18 19.859 1 92.38 150 PRO A N 1
ATOM 1160 C CA . PRO A 1 150 ? -14.359 15.078 20.969 1 92.38 150 PRO A CA 1
ATOM 1161 C C . PRO A 1 150 ? -13.125 15.57 21.719 1 92.38 150 PRO A C 1
ATOM 1163 O O . PRO A 1 150 ? -13.188 16.562 22.438 1 92.38 150 PRO A O 1
ATOM 1166 N N . ASN A 1 151 ? -12.016 14.891 21.547 1 91.62 151 ASN A N 1
ATOM 1167 C CA . ASN A 1 151 ? -10.812 15.258 22.281 1 91.62 151 ASN A CA 1
ATOM 1168 C C . ASN A 1 151 ? -9.805 15.984 21.406 1 91.62 151 ASN A C 1
ATOM 1170 O O . ASN A 1 151 ? -8.656 16.188 21.797 1 91.62 151 ASN A O 1
ATOM 1174 N N . SER A 1 152 ? -10.031 16.266 20.219 1 79.81 152 SER A N 1
ATOM 1175 C CA . SER A 1 152 ? -9.117 16.938 19.297 1 79.81 152 SER A CA 1
ATOM 1176 C C . SER A 1 152 ? -9.75 18.203 18.719 1 79.81 152 SER A C 1
ATOM 1178 O O . SER A 1 152 ? -9.383 19.312 19.094 1 79.81 152 SER A O 1
ATOM 1180 N N . LEU A 1 153 ? -10.688 17.875 17.719 1 59.66 153 LEU A N 1
ATOM 1181 C CA . LEU A 1 153 ? -11.289 18.922 16.922 1 59.66 153 LEU A CA 1
ATOM 1182 C C . LEU A 1 153 ? -12.594 19.422 17.531 1 59.66 153 LEU A C 1
ATOM 1184 O O . LEU A 1 153 ? -13.094 20.484 17.172 1 59.66 153 LEU A O 1
ATOM 1188 N N . GLY A 1 154 ? -13.047 18.656 18.469 1 60.97 154 GLY A N 1
ATOM 1189 C CA . GLY A 1 154 ? -14.336 19.078 18.984 1 60.97 154 GLY A CA 1
ATOM 1190 C C . GLY A 1 154 ? -14.25 20.344 19.828 1 60.97 154 GLY A C 1
ATOM 1191 O O . GLY A 1 154 ? -13.172 20.719 20.297 1 60.97 154 GLY A O 1
ATOM 1192 N N . PRO A 1 155 ? -15.453 21.016 19.797 1 63.84 155 PRO A N 1
ATOM 1193 C CA . PRO A 1 155 ? -15.352 22.406 20.234 1 63.84 155 PRO A CA 1
ATOM 1194 C C . PRO A 1 155 ? -15.008 22.531 21.719 1 63.84 155 PRO A C 1
ATOM 1196 O O . PRO A 1 155 ? -15.078 23.625 22.281 1 63.84 155 PRO A O 1
ATOM 1199 N N . GLY A 1 156 ? -14.594 21.328 22.25 1 72.44 156 GLY A N 1
ATOM 1200 C CA . GLY A 1 156 ? -14.305 21.469 23.672 1 72.44 156 GLY A CA 1
ATOM 1201 C C . GLY A 1 156 ? -13.094 22.328 23.953 1 72.44 156 GLY A C 1
ATOM 1202 O O . GLY A 1 156 ? -13.156 23.25 24.766 1 72.44 156 GLY A O 1
ATOM 1203 N N . GLU A 1 157 ? -12.086 22.078 23.141 1 75.69 157 GLU A N 1
ATOM 1204 C CA . GLU A 1 157 ? -10.875 22.859 23.344 1 75.69 157 GLU A CA 1
ATOM 1205 C C . GLU A 1 157 ? -11.062 24.297 22.859 1 75.69 157 GLU A C 1
ATOM 1207 O O . GLU A 1 157 ? -10.594 25.234 23.5 1 75.69 157 GLU A O 1
ATOM 1212 N N . LEU A 1 158 ? -11.734 24.406 21.766 1 82.44 158 LEU A N 1
ATOM 1213 C CA . LEU A 1 158 ? -12.008 25.734 21.234 1 82.44 158 LEU A CA 1
ATOM 1214 C C . LEU A 1 158 ? -12.883 26.531 22.188 1 82.44 158 LEU A C 1
ATOM 1216 O O . LEU A 1 158 ? -12.664 27.734 22.391 1 82.44 158 LEU A O 1
ATOM 1220 N N . LEU A 1 159 ? -13.797 25.828 22.75 1 88.81 159 LEU A N 1
ATOM 1221 C CA . LEU A 1 159 ? -14.719 26.469 23.688 1 88.81 159 LEU A CA 1
ATOM 1222 C C . LEU A 1 159 ? -14 26.891 24.953 1 88.81 159 LEU A C 1
ATOM 1224 O O . LEU A 1 159 ? -14.25 27.969 25.484 1 88.81 159 LEU A O 1
ATOM 1228 N N . ALA A 1 160 ? -13.203 26 25.375 1 86.5 160 ALA A N 1
ATOM 1229 C CA . ALA A 1 160 ? -12.477 26.312 26.609 1 86.5 160 ALA A CA 1
ATOM 1230 C C . ALA A 1 160 ? -11.57 27.531 26.422 1 86.5 160 ALA A C 1
ATOM 1232 O O . ALA A 1 160 ? -11.398 28.312 27.359 1 86.5 160 ALA A O 1
ATOM 1233 N N . ARG A 1 161 ? -11.055 27.719 25.281 1 84.19 161 ARG A N 1
ATOM 1234 C CA . ARG A 1 161 ? -10.094 28.781 25.031 1 84.19 161 ARG A CA 1
ATOM 1235 C C . ARG A 1 161 ? -10.789 30.062 24.578 1 84.19 161 ARG A C 1
ATOM 1237 O O . ARG A 1 161 ? -10.359 31.172 24.938 1 84.19 161 ARG A O 1
ATOM 1244 N N . TYR A 1 162 ? -11.852 29.922 23.781 1 89.19 162 TYR A N 1
ATOM 1245 C CA . TYR A 1 162 ? -12.336 31.109 23.094 1 89.19 162 TYR A CA 1
ATOM 1246 C C . TYR A 1 162 ? -13.805 31.359 23.406 1 89.19 162 TYR A C 1
ATOM 1248 O O . TYR A 1 162 ? -14.359 32.406 23.016 1 89.19 162 TYR A O 1
ATOM 1256 N N . GLY A 1 163 ? -14.414 30.484 24.109 1 94 163 GLY A N 1
ATOM 1257 C CA . GLY A 1 163 ? -15.828 30.656 24.422 1 94 163 GLY A CA 1
ATOM 1258 C C . GLY A 1 163 ? -16.094 31.812 25.391 1 94 163 GLY A C 1
ATOM 1259 O O . GLY A 1 163 ? -15.219 32.156 26.188 1 94 163 GLY A O 1
ATOM 1260 N N . THR A 1 164 ? -17.25 32.375 25.297 1 95.81 164 THR A N 1
ATOM 1261 C CA . THR A 1 164 ? -17.688 33.344 26.328 1 95.81 164 THR A CA 1
ATOM 1262 C C . THR A 1 164 ? -17.922 32.625 27.656 1 95.81 164 THR A C 1
ATOM 1264 O O . THR A 1 164 ? -18.047 31.391 27.703 1 95.81 164 THR A O 1
ATOM 1267 N N . PRO A 1 165 ? -18 33.375 28.703 1 96.38 165 PRO A N 1
ATOM 1268 C CA . PRO A 1 165 ? -18.297 32.75 30 1 96.38 165 PRO A CA 1
ATOM 1269 C C . PRO A 1 165 ? -19.594 31.953 29.984 1 96.38 165 PRO A C 1
ATOM 1271 O O . PRO A 1 165 ? -19.656 30.844 30.516 1 96.38 165 PRO A O 1
ATOM 1274 N N . ASP A 1 166 ? -20.641 32.531 29.359 1 97.06 166 ASP A N 1
ATOM 1275 C CA . ASP A 1 166 ? -21.938 31.828 29.281 1 97.06 166 ASP A CA 1
ATOM 1276 C C . ASP A 1 166 ? -21.812 30.531 28.484 1 97.06 166 ASP A C 1
ATOM 1278 O O . ASP A 1 166 ? -22.406 29.516 28.859 1 97.06 166 ASP A O 1
ATOM 1282 N N . GLN A 1 167 ? -21.141 30.609 27.391 1 96.5 167 GLN A N 1
ATOM 1283 C CA . GLN A 1 167 ? -20.938 29.438 26.562 1 96.5 167 GLN A CA 1
ATOM 1284 C C . GLN A 1 167 ? -20.172 28.344 27.312 1 96.5 167 GLN A C 1
ATOM 1286 O O . GLN A 1 167 ? -20.562 27.172 27.266 1 96.5 167 GLN A O 1
ATOM 1291 N N . LYS A 1 168 ? -19.109 28.688 27.969 1 96.12 168 LYS A N 1
ATOM 1292 C CA . LYS A 1 168 ? -18.328 27.734 28.75 1 96.12 168 LYS A CA 1
ATOM 1293 C C . LYS A 1 168 ? -19.156 27.062 29.828 1 96.12 168 LYS A C 1
ATOM 1295 O O . LYS A 1 168 ? -19.156 25.844 29.953 1 96.12 168 LYS A O 1
ATOM 1300 N N . GLU A 1 169 ? -19.859 27.922 30.547 1 96.69 169 GLU A N 1
ATOM 1301 C CA . GLU A 1 169 ? -20.688 27.406 31.641 1 96.69 169 GLU A CA 1
ATOM 1302 C C . GLU A 1 169 ? -21.75 26.438 31.141 1 96.69 169 GLU A C 1
ATOM 1304 O O . GLU A 1 169 ? -22.094 25.484 31.828 1 96.69 169 GLU A O 1
ATOM 1309 N N . TYR A 1 170 ? -22.219 26.688 30 1 96.75 170 TYR A N 1
ATOM 1310 C CA . TYR A 1 170 ? -23.297 25.859 29.469 1 96.75 170 TYR A CA 1
ATOM 1311 C C . TYR A 1 170 ? -22.766 24.594 28.812 1 96.75 170 TYR A C 1
ATOM 1313 O O . TYR A 1 170 ? -23.234 23.5 29.078 1 96.75 170 TYR A O 1
ATOM 1321 N N . PHE A 1 171 ? -21.828 24.703 27.953 1 96.38 171 PHE A N 1
ATOM 1322 C CA . PHE A 1 171 ? -21.469 23.625 27.047 1 96.38 171 PHE A CA 1
ATOM 1323 C C . PHE A 1 171 ? -20.422 22.719 27.688 1 96.38 171 PHE A C 1
ATOM 1325 O O . PHE A 1 171 ? -20.469 21.5 27.516 1 96.38 171 PHE A O 1
ATOM 1332 N N . LEU A 1 172 ? -19.406 23.203 28.375 1 96.5 172 LEU A N 1
ATOM 1333 C CA . LEU A 1 172 ? -18.25 22.406 28.797 1 96.5 172 LEU A CA 1
ATOM 1334 C C . LEU A 1 172 ? -18.656 21.281 29.719 1 96.5 172 LEU A C 1
ATOM 1336 O O . LEU A 1 172 ? -18.234 20.141 29.547 1 96.5 172 LEU A O 1
ATOM 1340 N N . PRO A 1 173 ? -19.516 21.609 30.75 1 96.75 173 PRO A N 1
ATOM 1341 C CA . PRO A 1 173 ? -19.938 20.484 31.578 1 96.75 173 PRO A CA 1
ATOM 1342 C C . PRO A 1 173 ? -20.719 19.422 30.812 1 96.75 173 PRO A C 1
ATOM 1344 O O . PRO A 1 173 ? -20.594 18.234 31.078 1 96.75 173 PRO A O 1
ATOM 1347 N N . ARG A 1 174 ? -21.547 19.812 29.844 1 96.81 174 ARG A N 1
ATOM 1348 C CA . ARG A 1 174 ? -22.375 18.906 29.062 1 96.81 174 ARG A CA 1
ATOM 1349 C C . ARG A 1 174 ? -21.531 18.109 28.062 1 96.81 174 ARG A C 1
ATOM 1351 O O . ARG A 1 174 ? -21.875 16.969 27.734 1 96.81 174 ARG A O 1
ATOM 1358 N N . LEU A 1 175 ? -20.438 18.719 27.625 1 96.19 175 LEU A N 1
ATOM 1359 C CA . LEU A 1 175 ? -19.484 17.984 26.797 1 96.19 175 LEU A CA 1
ATOM 1360 C C . LEU A 1 175 ? -18.688 17 27.641 1 96.19 175 LEU A C 1
ATOM 1362 O O . LEU A 1 175 ? -18.422 15.875 27.219 1 96.19 175 LEU A O 1
ATOM 1366 N N . ALA A 1 176 ? -18.312 17.375 28.844 1 95.81 176 ALA A N 1
ATOM 1367 C CA . ALA A 1 176 ? -17.484 16.562 29.75 1 95.81 176 ALA A CA 1
ATOM 1368 C C . ALA A 1 176 ? -18.203 15.281 30.141 1 95.81 176 ALA A C 1
ATOM 1370 O O . ALA A 1 176 ? -17.594 14.219 30.234 1 95.81 176 ALA A O 1
ATOM 1371 N N . ASP A 1 177 ? -19.516 15.398 30.391 1 95.69 177 ASP A N 1
ATOM 1372 C CA . ASP A 1 177 ? -20.234 14.227 30.891 1 95.69 177 ASP A CA 1
ATOM 1373 C C . ASP A 1 177 ? -20.906 13.469 29.734 1 95.69 177 ASP A C 1
ATOM 1375 O O . ASP A 1 177 ? -21.641 12.516 29.969 1 95.69 177 ASP A O 1
ATOM 1379 N N . GLY A 1 178 ? -20.75 13.93 28.516 1 95.25 178 GLY A N 1
ATOM 1380 C CA . GLY A 1 178 ? -21.203 13.195 27.344 1 95.25 178 GLY A CA 1
ATOM 1381 C C . GLY A 1 178 ? -22.672 13.453 27.016 1 95.25 178 GLY A C 1
ATOM 1382 O O . GLY A 1 178 ? -23.234 12.805 26.125 1 95.25 178 GLY A O 1
ATOM 1383 N N . THR A 1 179 ? -23.328 14.328 27.703 1 96.25 179 THR A N 1
ATOM 1384 C CA . THR A 1 179 ? -24.688 14.734 27.359 1 96.25 179 THR A CA 1
ATOM 1385 C C . THR A 1 179 ? -24.734 15.258 25.922 1 96.25 179 THR A C 1
ATOM 1387 O O . THR A 1 179 ? -25.656 14.938 25.172 1 96.25 179 THR A O 1
ATOM 1390 N N . LEU A 1 180 ? -23.797 16.062 25.625 1 95.56 180 LEU A N 1
ATOM 1391 C CA . LEU A 1 180 ? -23.641 16.516 24.25 1 95.56 180 LEU A CA 1
ATOM 1392 C C . LEU A 1 180 ? -22.375 15.906 23.625 1 95.56 180 LEU A C 1
ATOM 1394 O O . LEU A 1 180 ? -21.281 16.062 24.156 1 95.56 180 LEU A O 1
ATOM 1398 N N . ILE A 1 181 ? -22.578 15.18 22.562 1 95.19 181 ILE A N 1
ATOM 1399 C CA . ILE A 1 181 ? -21.469 14.758 21.719 1 95.19 181 ILE A CA 1
ATOM 1400 C C . ILE A 1 181 ? -21.25 15.781 20.609 1 95.19 181 ILE A C 1
ATOM 1402 O O . ILE A 1 181 ? -22.188 16.156 19.906 1 95.19 181 ILE A O 1
ATOM 1406 N N . PRO A 1 182 ? -20.047 16.234 20.5 1 94.56 182 PRO A N 1
ATOM 1407 C CA . PRO A 1 182 ? -19.812 17.297 19.516 1 94.56 182 PRO A CA 1
ATOM 1408 C C . PRO A 1 182 ? -19.359 16.75 18.156 1 94.56 182 PRO A C 1
ATOM 1410 O O . PRO A 1 182 ? -18.844 15.641 18.078 1 94.56 182 PRO A O 1
ATOM 1413 N N . CYS A 1 183 ? -19.578 17.438 17.078 1 93.56 183 CYS A N 1
ATOM 1414 C CA . CYS A 1 183 ? -18.984 17.281 15.766 1 93.56 183 CYS A CA 1
ATOM 1415 C C . CYS A 1 183 ? -18.656 18.641 15.148 1 93.56 183 CYS A C 1
ATOM 1417 O O . CYS A 1 183 ? -18.969 19.672 15.727 1 93.56 183 CYS A O 1
ATOM 1419 N N . PHE A 1 184 ? -17.891 18.625 14.102 1 91.5 184 PHE A N 1
ATOM 1420 C CA . PHE A 1 184 ? -17.5 19.859 13.445 1 91.5 184 PHE A CA 1
ATOM 1421 C C . PHE A 1 184 ? -17.797 19.812 11.961 1 91.5 184 PHE A C 1
ATOM 1423 O O . PHE A 1 184 ? -17.312 18.938 11.25 1 91.5 184 PHE A O 1
ATOM 1430 N N . GLY A 1 185 ? -18.609 20.734 11.484 1 91.81 185 GLY A N 1
ATOM 1431 C CA . GLY A 1 185 ? -18.969 20.812 10.078 1 91.81 185 GLY A CA 1
ATOM 1432 C C . GLY A 1 185 ? -18.125 21.812 9.305 1 91.81 185 GLY A C 1
ATOM 1433 O O . GLY A 1 185 ? -18.406 23.016 9.336 1 91.81 185 GLY A O 1
ATOM 1434 N N . LEU A 1 186 ? -17.203 21.359 8.477 1 89.69 186 LEU A N 1
ATOM 1435 C CA . LEU A 1 186 ? -16.328 22.219 7.695 1 89.69 186 LEU A CA 1
ATOM 1436 C C . LEU A 1 186 ? -16.422 21.906 6.211 1 89.69 186 LEU A C 1
ATOM 1438 O O . LEU A 1 186 ? -16.781 22.766 5.402 1 89.69 186 LEU A O 1
ATOM 1442 N N . THR A 1 187 ? -16.203 20.688 5.84 1 90.38 187 THR A N 1
ATOM 1443 C CA . THR A 1 187 ? -16.078 20.25 4.449 1 90.38 187 THR A CA 1
ATOM 1444 C C . THR A 1 187 ? -17.422 20.312 3.738 1 90.38 187 THR A C 1
ATOM 1446 O O . THR A 1 187 ? -18.422 19.812 4.254 1 90.38 187 THR A O 1
ATOM 1449 N N . GLY A 1 188 ? -17.438 21.016 2.67 1 90.5 188 GLY A N 1
ATOM 1450 C CA . GLY A 1 188 ? -18.594 21.016 1.785 1 90.5 188 GLY A CA 1
ATOM 1451 C C . GLY A 1 188 ? -18.328 20.344 0.452 1 90.5 188 GLY A C 1
ATOM 1452 O O . GLY A 1 188 ? -17.203 19.938 0.17 1 90.5 188 GLY A O 1
ATOM 1453 N N . PRO A 1 189 ? -19.312 20.234 -0.393 1 86.94 189 PRO A N 1
ATOM 1454 C CA . PRO A 1 189 ? -19.188 19.516 -1.655 1 86.94 189 PRO A CA 1
ATOM 1455 C C . PRO A 1 189 ? -18.078 20.062 -2.543 1 86.94 189 PRO A C 1
ATOM 1457 O O . PRO A 1 189 ? -17.438 19.297 -3.277 1 86.94 189 PRO A O 1
ATOM 1460 N N . HIS A 1 190 ? -17.797 21.297 -2.465 1 86.19 190 HIS A N 1
ATOM 1461 C CA . HIS A 1 190 ? -16.812 21.906 -3.371 1 86.19 190 HIS A CA 1
ATOM 1462 C C . HIS A 1 190 ? -15.492 22.156 -2.668 1 86.19 190 HIS A C 1
ATOM 1464 O O . HIS A 1 190 ? -14.516 22.578 -3.299 1 86.19 190 HIS A O 1
ATOM 1470 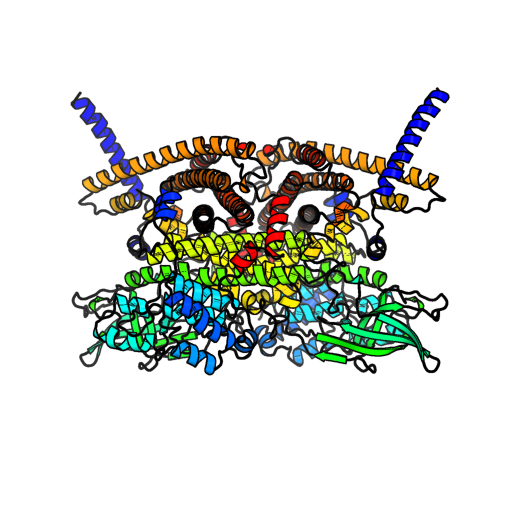N N . SER A 1 191 ? -15.547 21.891 -1.371 1 82.31 191 SER A N 1
ATOM 1471 C CA . SER A 1 191 ? -14.328 22.141 -0.599 1 82.31 191 SER A CA 1
ATOM 1472 C C . SER A 1 191 ? -13.719 20.844 -0.091 1 82.31 191 SER A C 1
ATOM 1474 O O . SER A 1 191 ? -14.438 19.922 0.306 1 82.31 191 SER A O 1
ATOM 1476 N N . GLY A 1 192 ? -12.477 20.75 -0.243 1 82 192 GLY A N 1
ATOM 1477 C CA . GLY A 1 192 ? -11.648 19.703 0.321 1 82 192 GLY A CA 1
ATOM 1478 C C . GLY A 1 192 ? -10.391 20.219 0.99 1 82 192 GLY A C 1
ATOM 1479 O O . GLY A 1 192 ? -10.461 20.984 1.951 1 82 192 GLY A O 1
ATOM 1480 N N . SER A 1 193 ? -9.32 20 0.334 1 78.75 193 SER A N 1
ATOM 1481 C CA . SER A 1 193 ? -8.039 20.453 0.858 1 78.75 193 SER A CA 1
ATOM 1482 C C . SER A 1 193 ? -7.969 21.984 0.9 1 78.75 193 SER A C 1
ATOM 1484 O O . SER A 1 193 ? -7.262 22.547 1.733 1 78.75 193 SER A O 1
ATOM 1486 N N . ASP A 1 194 ? -8.711 22.562 0.006 1 79.19 194 ASP A N 1
ATOM 1487 C CA . ASP A 1 194 ? -8.883 24.016 0.069 1 79.19 194 ASP A CA 1
ATOM 1488 C C . ASP A 1 194 ? -9.984 24.406 1.055 1 79.19 194 ASP A C 1
ATOM 1490 O O . ASP A 1 194 ? -11.016 24.953 0.66 1 79.19 194 ASP A O 1
ATOM 1494 N N . ALA A 1 195 ? -9.719 24.25 2.275 1 71.56 195 ALA A N 1
ATOM 1495 C CA . ALA A 1 195 ? -10.734 24.375 3.324 1 71.56 195 ALA A CA 1
ATOM 1496 C C . ALA A 1 195 ? -11.156 25.828 3.498 1 71.56 195 ALA A C 1
ATOM 1498 O O . ALA A 1 195 ? -12.242 26.109 4.02 1 71.56 195 ALA A O 1
ATOM 1499 N N . THR A 1 196 ? -10.398 26.734 3.018 1 67.25 196 THR A N 1
ATOM 1500 C CA . THR A 1 196 ? -10.672 28.141 3.258 1 67.25 196 THR A CA 1
ATOM 1501 C C . THR A 1 196 ? -11.711 28.672 2.273 1 67.25 196 THR A C 1
ATOM 1503 O O . THR A 1 196 ? -12.281 29.75 2.482 1 67.25 196 THR A O 1
ATOM 1506 N N . SER A 1 197 ? -11.867 27.906 1.222 1 71 197 SER A N 1
ATOM 1507 C CA . SER A 1 197 ? -12.781 28.438 0.208 1 71 197 SER A CA 1
ATOM 1508 C C . SER A 1 197 ? -14.219 28.422 0.697 1 71 197 SER A C 1
ATOM 1510 O O . SER A 1 197 ? -15.023 29.281 0.322 1 71 197 SER A O 1
ATOM 1512 N N . LEU A 1 198 ? -14.547 27.562 1.626 1 68.69 198 LEU A N 1
ATOM 1513 C CA . LEU A 1 198 ? -15.875 27.422 2.225 1 68.69 198 LEU A CA 1
ATOM 1514 C C . LEU A 1 198 ? -16.969 27.75 1.21 1 68.69 198 LEU A C 1
ATOM 1516 O O . LEU A 1 198 ? -17.938 28.422 1.541 1 68.69 198 LEU A O 1
ATOM 1520 N N . ILE A 1 199 ? -16.734 27.312 0.045 1 70.44 199 ILE A N 1
ATOM 1521 C CA . ILE A 1 199 ? -17.703 27.547 -1.016 1 70.44 199 ILE A CA 1
ATOM 1522 C C . ILE A 1 199 ? -19.062 27 -0.594 1 70.44 199 ILE A C 1
ATOM 1524 O O . ILE A 1 199 ? -19.156 25.875 -0.081 1 70.44 199 ILE A O 1
ATOM 1528 N N . GLN A 1 200 ? -20.078 27.734 -0.68 1 73.81 200 GLN A N 1
ATOM 1529 C CA . GLN A 1 200 ? -21.484 27.438 -0.389 1 73.81 200 GLN A CA 1
ATOM 1530 C C . GLN A 1 200 ? -21.719 27.328 1.114 1 73.81 200 GLN A C 1
ATOM 1532 O O . GLN A 1 200 ? -22.578 26.562 1.555 1 73.81 200 GLN A O 1
ATOM 1537 N N . SER A 1 201 ? -20.922 27.922 1.903 1 86.62 201 SER A N 1
ATOM 1538 C CA . SER A 1 201 ? -21.094 28.031 3.35 1 86.62 201 SER A CA 1
ATOM 1539 C C . SER A 1 201 ? -21.078 29.5 3.793 1 86.62 201 SER A C 1
ATOM 1541 O O . SER A 1 201 ? -20.406 29.859 4.758 1 86.62 201 SER A O 1
ATOM 1543 N N . ASP A 1 202 ? -21.812 30.25 3.066 1 88.12 202 ASP A N 1
ATOM 1544 C CA . ASP A 1 202 ? -21.844 31.688 3.309 1 88.12 202 ASP A CA 1
ATOM 1545 C C . ASP A 1 202 ? -22.938 32.062 4.309 1 88.12 202 ASP A C 1
ATOM 1547 O O . ASP A 1 202 ? -23.953 31.359 4.406 1 88.12 202 ASP A O 1
ATOM 1551 N N . CYS A 1 203 ? -22.641 33.031 5.066 1 93.38 203 CYS A N 1
ATOM 1552 C CA . CYS A 1 203 ? -23.625 33.594 5.969 1 93.38 203 CYS A CA 1
ATOM 1553 C C . CYS A 1 203 ? -23.531 35.125 6 1 93.38 203 CYS A C 1
ATOM 1555 O O . CYS A 1 203 ? -22.5 35.688 5.625 1 93.38 203 CYS A O 1
ATOM 1557 N N . VAL A 1 204 ? -24.641 35.781 6.359 1 97.06 204 VAL A N 1
ATOM 1558 C CA . VAL A 1 204 ? -24.719 37.219 6.355 1 97.06 204 VAL A CA 1
ATOM 1559 C C . VAL A 1 204 ? -25.266 37.719 7.695 1 97.06 204 VAL A C 1
ATOM 1561 O O . VAL A 1 204 ? -26.203 37.125 8.242 1 97.06 204 VAL A O 1
ATOM 1564 N N . VAL A 1 205 ? -24.656 38.75 8.234 1 97.44 205 VAL A N 1
ATOM 1565 C CA . VAL A 1 205 ? -25.141 39.375 9.469 1 97.44 205 VAL A CA 1
ATOM 1566 C C . VAL A 1 205 ? -26.5 40.031 9.211 1 97.44 205 VAL A C 1
ATOM 1568 O O . VAL A 1 205 ? -26.672 40.75 8.219 1 97.44 205 VAL A O 1
ATOM 1571 N N . GLU A 1 206 ? -27.375 39.688 10.047 1 96.44 206 GLU A N 1
ATOM 1572 C CA . GLU A 1 206 ? -28.719 40.25 9.922 1 96.44 206 GLU A CA 1
ATOM 1573 C C . GLU A 1 206 ? -29.344 40.5 11.289 1 96.44 206 GLU A C 1
ATOM 1575 O O . GLU A 1 206 ? -28.906 39.938 12.289 1 96.44 206 GLU A O 1
ATOM 1580 N N . GLU A 1 207 ? -30.25 41.406 11.289 1 94.94 207 GLU A N 1
ATOM 1581 C CA . GLU A 1 207 ? -31.078 41.625 12.469 1 94.94 207 GLU A CA 1
ATOM 1582 C C . GLU A 1 207 ? -32.5 41.125 12.258 1 94.94 207 GLU A C 1
ATOM 1584 O O . GLU A 1 207 ? -33.156 41.469 11.266 1 94.94 207 GLU A O 1
ATOM 1589 N N . ARG A 1 208 ? -32.875 40.219 13.133 1 92.75 208 ARG A N 1
ATOM 1590 C CA . ARG A 1 208 ? -34.219 39.719 13.102 1 92.75 208 ARG A CA 1
ATOM 1591 C C . ARG A 1 208 ? -34.906 39.906 14.453 1 92.75 208 ARG A C 1
ATOM 1593 O O . ARG A 1 208 ? -34.406 39.438 15.477 1 92.75 208 ARG A O 1
ATOM 1600 N N . ASN A 1 209 ? -36.125 40.531 14.445 1 92.12 209 ASN A N 1
ATOM 1601 C CA . ASN A 1 209 ? -36.938 40.781 15.641 1 92.12 209 ASN A CA 1
ATOM 1602 C C . ASN A 1 209 ? -36.125 41.406 16.75 1 92.12 209 ASN A C 1
ATOM 1604 O O . ASN A 1 209 ? -36.156 40.969 17.891 1 92.12 209 ASN A O 1
ATOM 1608 N N . GLY A 1 210 ? -35.219 42.281 16.391 1 91.62 210 GLY A N 1
ATOM 1609 C CA . GLY A 1 210 ? -34.438 43.031 17.359 1 91.62 210 GLY A CA 1
ATOM 1610 C C . GLY A 1 210 ? -33.188 42.312 17.812 1 91.62 210 GLY A C 1
ATOM 1611 O O . GLY A 1 210 ? -32.438 42.812 18.672 1 91.62 210 GLY A O 1
ATOM 1612 N N . GLU A 1 211 ? -32.938 41.156 17.297 1 94 211 GLU A N 1
ATOM 1613 C CA . GLU A 1 211 ? -31.75 40.375 17.672 1 94 211 GLU A CA 1
ATOM 1614 C C . GLU A 1 211 ? -30.766 40.281 16.516 1 94 211 GLU A C 1
ATOM 1616 O O . GLU A 1 211 ? -31.156 39.938 15.398 1 94 211 GLU A O 1
ATOM 1621 N N . ILE A 1 212 ? -29.516 40.625 16.875 1 95.62 212 ILE A N 1
ATOM 1622 C CA . ILE A 1 212 ? -28.469 40.531 15.875 1 95.62 212 ILE A CA 1
ATOM 1623 C C . ILE A 1 212 ? -28 39.062 15.773 1 95.62 212 ILE A C 1
ATOM 1625 O O . ILE A 1 212 ? -27.859 38.375 16.797 1 95.62 212 ILE A O 1
ATOM 1629 N N . GLY A 1 213 ? -27.906 38.594 14.555 1 97.25 213 GLY A N 1
ATOM 1630 C CA . GLY A 1 213 ? -27.422 37.25 14.266 1 97.25 213 GLY A CA 1
ATOM 1631 C C . GLY A 1 213 ? -26.891 37.094 12.852 1 97.25 213 GLY A C 1
ATOM 1632 O O . GLY A 1 213 ? -26.469 38.094 12.234 1 97.25 213 GLY A O 1
ATOM 1633 N N . VAL A 1 214 ? -26.797 35.875 12.469 1 96.94 214 VAL A N 1
ATOM 1634 C CA . VAL A 1 214 ? -26.359 35.562 11.109 1 96.94 214 VAL A CA 1
ATOM 1635 C C . VAL A 1 214 ? -27.359 34.625 10.453 1 96.94 214 VAL A C 1
ATOM 1637 O O . VAL A 1 214 ? -27.953 33.781 11.117 1 96.94 214 VAL A O 1
ATOM 1640 N N . VAL A 1 215 ? -27.625 34.844 9.18 1 97.5 215 VAL A N 1
ATOM 1641 C CA . VAL A 1 215 ? -28.422 33.938 8.375 1 97.5 215 VAL A CA 1
ATOM 1642 C C . VAL A 1 215 ? -27.484 33.125 7.469 1 97.5 215 VAL A C 1
ATOM 1644 O O . VAL A 1 215 ? -26.703 33.688 6.719 1 97.5 215 VAL A O 1
ATOM 1647 N N . ALA A 1 216 ? -27.625 31.844 7.617 1 96.75 216 ALA A N 1
ATOM 1648 C CA . ALA A 1 216 ? -26.656 31 6.941 1 96.75 216 ALA A CA 1
ATOM 1649 C C . ALA A 1 216 ? -27.344 29.859 6.176 1 96.75 216 ALA A C 1
ATOM 1651 O O . ALA A 1 216 ? -28.375 29.359 6.609 1 96.75 216 ALA A O 1
ATOM 1652 N N . SER A 1 217 ? -26.875 29.469 5 1 95.38 217 SER A N 1
ATOM 1653 C CA . SER A 1 217 ? -27.141 28.25 4.266 1 95.38 217 SER A CA 1
ATOM 1654 C C . SER A 1 217 ? -25.859 27.422 4.078 1 95.38 217 SER A C 1
ATOM 1656 O O . SER A 1 217 ? -24.812 27.969 3.725 1 95.38 217 SER A O 1
ATOM 1658 N N . PHE A 1 218 ? -25.953 26.172 4.41 1 94.69 218 PHE A N 1
ATOM 1659 C CA . PHE A 1 218 ? -24.75 25.344 4.402 1 94.69 218 PHE A CA 1
ATOM 1660 C C . PHE A 1 218 ? -25.094 23.891 4.094 1 94.69 218 PHE A C 1
ATOM 1662 O O . PHE A 1 218 ? -26.203 23.438 4.387 1 94.69 218 PHE A O 1
ATOM 1669 N N . LYS A 1 219 ? -24.25 23.234 3.391 1 94.12 219 LYS A N 1
ATOM 1670 C CA . LYS A 1 219 ? -24.281 21.797 3.102 1 94.12 219 LYS A CA 1
ATOM 1671 C C . LYS A 1 219 ? -22.922 21.156 3.375 1 94.12 219 LYS A C 1
ATOM 1673 O O . LYS A 1 219 ? -22.047 21.156 2.51 1 94.12 219 LYS A O 1
ATOM 1678 N N . LYS A 1 220 ? -22.828 20.609 4.562 1 94.5 220 LYS A N 1
ATOM 1679 C CA . LYS A 1 220 ? -21.578 19.969 4.957 1 94.5 220 LYS A CA 1
ATOM 1680 C C . LYS A 1 220 ? -21.688 18.453 4.836 1 94.5 220 LYS A C 1
ATOM 1682 O O . LYS A 1 220 ? -22.766 17.891 4.996 1 94.5 220 LYS A O 1
ATOM 1687 N N . ARG A 1 221 ? -20.547 17.828 4.5 1 94.06 221 ARG A N 1
ATOM 1688 C CA . ARG A 1 221 ? -20.484 16.375 4.371 1 94.06 221 ARG A CA 1
ATOM 1689 C C . ARG A 1 221 ? -19.203 15.82 4.984 1 94.06 221 ARG A C 1
ATOM 1691 O O . ARG A 1 221 ? -18.297 16.578 5.301 1 94.06 221 ARG A O 1
ATOM 1698 N N . TYR A 1 222 ? -19.203 14.539 5.199 1 94.62 222 TYR A N 1
ATOM 1699 C CA . TYR A 1 222 ? -18.078 13.82 5.789 1 94.62 222 TYR A CA 1
ATOM 1700 C C . TYR A 1 222 ? -17.844 14.266 7.23 1 94.62 222 TYR A C 1
ATOM 1702 O O . TYR A 1 222 ? -16.688 14.352 7.68 1 94.62 222 TYR A O 1
ATOM 1710 N N . ILE A 1 223 ? -18.891 14.508 7.938 1 95.31 223 ILE A N 1
ATOM 1711 C CA . ILE A 1 223 ? -18.734 15.031 9.297 1 95.31 223 ILE A CA 1
ATOM 1712 C C . ILE A 1 223 ? -18.797 13.875 10.297 1 95.31 223 ILE A C 1
ATOM 1714 O O . ILE A 1 223 ? -19.859 13.289 10.508 1 95.31 223 ILE A O 1
ATOM 1718 N N . THR A 1 224 ? -17.688 13.602 10.906 1 94.88 224 THR A N 1
ATOM 1719 C CA . THR A 1 224 ? -17.609 12.539 11.898 1 94.88 224 THR A CA 1
ATOM 1720 C C . THR A 1 224 ? -18.469 12.883 13.117 1 94.88 224 THR A C 1
ATOM 1722 O O . THR A 1 224 ? -18.406 13.992 13.641 1 94.88 224 THR A O 1
ATOM 1725 N N . LEU A 1 225 ? -19.344 11.953 13.531 1 96.12 225 LEU A N 1
ATOM 1726 C CA . LEU A 1 225 ? -20.219 11.938 14.695 1 96.12 225 LEU A CA 1
ATOM 1727 C C . LEU A 1 225 ? -21.484 12.75 14.445 1 96.12 225 LEU A C 1
ATOM 1729 O O . LEU A 1 225 ? -22.391 12.789 15.289 1 96.12 225 LEU A O 1
ATOM 1733 N N . ALA A 1 226 ? -21.688 13.297 13.281 1 96.69 226 ALA A N 1
ATOM 1734 C CA . ALA A 1 226 ? -22.844 14.133 12.977 1 96.69 226 ALA A CA 1
ATOM 1735 C C . ALA A 1 226 ? -24.141 13.398 13.273 1 96.69 226 ALA A C 1
ATOM 1737 O O . ALA A 1 226 ? -25.078 13.961 13.859 1 96.69 226 ALA A O 1
ATOM 1738 N N . PRO A 1 227 ? -24.266 12.102 12.945 1 96.94 227 PRO A N 1
ATOM 1739 C CA . PRO A 1 227 ? -25.531 11.414 13.156 1 96.94 227 PRO A CA 1
ATOM 1740 C C . PRO A 1 227 ? -25.906 11.297 14.633 1 96.94 227 PRO A C 1
ATOM 1742 O O . PRO A 1 227 ? -27.078 11.125 14.961 1 96.94 227 PRO A O 1
ATOM 1745 N N . VAL A 1 228 ? -24.953 11.422 15.508 1 95.88 228 VAL A N 1
ATOM 1746 C CA . VAL A 1 228 ? -25.25 11.203 16.922 1 95.88 228 VAL A CA 1
ATOM 1747 C C . VAL A 1 228 ? -24.906 12.461 17.719 1 95.88 228 VAL A C 1
ATOM 1749 O O . VAL A 1 228 ? -25.094 12.492 18.938 1 95.88 228 VAL A O 1
ATOM 1752 N N . ALA A 1 229 ? -24.438 13.484 17.094 1 96.12 229 ALA A N 1
ATOM 1753 C CA . ALA A 1 229 ? -23.969 14.68 17.797 1 96.12 229 ALA A CA 1
ATOM 1754 C C . ALA A 1 229 ? -25.141 15.484 18.344 1 96.12 229 ALA A C 1
ATOM 1756 O O . ALA A 1 229 ? -26.203 15.57 17.703 1 96.12 229 ALA A O 1
ATOM 1757 N N . GLY A 1 230 ? -24.938 16.047 19.484 1 96 230 GLY A N 1
ATOM 1758 C CA . GLY A 1 230 ? -25.906 16.953 20.078 1 96 230 GLY A CA 1
ATOM 1759 C C . GLY A 1 230 ? -25.609 18.406 19.781 1 96 230 GLY A C 1
ATOM 1760 O O . GLY A 1 230 ? -26.484 19.266 19.922 1 96 230 GLY A O 1
ATOM 1761 N N . VAL A 1 231 ? -24.391 18.672 19.406 1 95.56 231 VAL A N 1
ATOM 1762 C CA . VAL A 1 231 ? -23.984 20.031 19.078 1 95.56 231 VAL A CA 1
ATOM 1763 C C . VAL A 1 231 ? -22.969 20 17.938 1 95.56 231 VAL A C 1
ATOM 1765 O O . VAL A 1 231 ? -22.141 19.094 17.859 1 95.56 231 VAL A O 1
ATOM 1768 N N . VAL A 1 232 ? -23.016 20.969 17.031 1 95.5 232 VAL A N 1
ATOM 1769 C CA . VAL A 1 232 ? -22.078 21.062 15.914 1 95.5 232 VAL A CA 1
ATOM 1770 C C . VAL A 1 232 ? -21.391 22.422 15.938 1 95.5 232 VAL A C 1
ATOM 1772 O O . VAL A 1 232 ? -22.047 23.453 16.141 1 95.5 232 VAL A O 1
ATOM 1775 N N . GLY A 1 233 ? -20.062 22.375 15.984 1 93.25 233 GLY A N 1
ATOM 1776 C CA . GLY A 1 233 ? -19.344 23.547 15.508 1 93.25 233 GLY A CA 1
ATOM 1777 C C . GLY A 1 233 ? -19.359 23.688 14 1 93.25 233 GLY A C 1
ATOM 1778 O O . GLY A 1 233 ? -18.922 22.781 13.281 1 93.25 233 GLY A O 1
ATOM 1779 N N . LEU A 1 234 ? -19.891 24.797 13.516 1 93.94 234 LEU A N 1
ATOM 1780 C CA . LEU A 1 234 ? -20.125 24.984 12.086 1 93.94 234 LEU A CA 1
ATOM 1781 C C . LEU A 1 234 ? -19.266 26.109 11.539 1 93.94 234 LEU A C 1
ATOM 1783 O O . LEU A 1 234 ? -19.359 27.25 12.008 1 93.94 234 LEU A O 1
ATOM 1787 N N . GLY A 1 235 ? -18.422 25.766 10.562 1 92.12 235 GLY A N 1
ATOM 1788 C CA . GLY A 1 235 ? -17.641 26.797 9.891 1 92.12 235 GLY A CA 1
ATOM 1789 C C . GLY A 1 235 ? -18.391 27.5 8.789 1 92.12 235 GLY A C 1
ATOM 1790 O O . GLY A 1 235 ? -18.969 26.859 7.902 1 92.12 235 GLY A O 1
ATOM 1791 N N . LEU A 1 236 ? -18.375 28.844 8.859 1 93.31 236 LEU A N 1
ATOM 1792 C CA . LEU A 1 236 ? -19.109 29.672 7.918 1 93.31 236 LEU A CA 1
ATOM 1793 C C . LEU A 1 236 ? -18.25 30.828 7.43 1 93.31 236 LEU A C 1
ATOM 1795 O O . LEU A 1 236 ? -17.391 31.328 8.156 1 93.31 236 LEU A O 1
ATOM 1799 N N . ASN A 1 237 ? -18.516 31.219 6.199 1 92.88 237 ASN A N 1
ATOM 1800 C CA . ASN A 1 237 ? -17.922 32.438 5.668 1 92.88 237 ASN A CA 1
ATOM 1801 C C . ASN A 1 237 ? -18.859 33.625 5.848 1 92.88 237 ASN A C 1
ATOM 1803 O O . ASN A 1 237 ? -19.797 33.812 5.078 1 92.88 237 ASN A O 1
ATOM 1807 N N . LEU A 1 238 ? -18.5 34.531 6.758 1 95.12 238 LEU A N 1
ATOM 1808 C CA . LEU A 1 238 ? -19.391 35.594 7.211 1 95.12 238 LEU A CA 1
ATOM 1809 C C . LEU A 1 238 ? -19.172 36.875 6.41 1 95.12 238 LEU A C 1
ATOM 1811 O O . LEU A 1 238 ? -18.031 37.281 6.203 1 95.12 238 LEU A O 1
ATOM 1815 N N . ALA A 1 239 ? -20.281 37.469 5.93 1 95.44 239 ALA A N 1
ATOM 1816 C CA . ALA A 1 239 ? -20.297 38.781 5.316 1 95.44 239 ALA A CA 1
ATOM 1817 C C . ALA A 1 239 ? -21.156 39.75 6.117 1 95.44 239 ALA A C 1
ATOM 1819 O O . ALA A 1 239 ? -22.125 39.344 6.754 1 95.44 239 ALA A O 1
ATOM 1820 N N . ASP A 1 240 ? -20.781 40.969 6.168 1 96.62 240 ASP A N 1
ATOM 1821 C CA . ASP A 1 240 ? -21.547 42.031 6.848 1 96.62 240 ASP A CA 1
ATOM 1822 C C . ASP A 1 240 ? -21.75 43.219 5.934 1 96.62 240 ASP A C 1
ATOM 1824 O O . ASP A 1 240 ? -21.266 44.312 6.223 1 96.62 240 ASP A O 1
ATOM 1828 N N . PRO A 1 241 ? -22.562 43.094 4.867 1 95.38 241 PRO A N 1
ATOM 1829 C CA . PRO A 1 241 ? -22.734 44.156 3.891 1 95.38 241 PRO A CA 1
ATOM 1830 C C . PRO A 1 241 ? -23.406 45.375 4.484 1 95.38 241 PRO A C 1
ATOM 1832 O O . PRO A 1 241 ? -23.234 46.5 3.971 1 95.38 241 PRO A O 1
ATOM 1835 N N . LYS A 1 242 ? -24.109 45.312 5.621 1 95.44 242 LYS A N 1
ATOM 1836 C CA . LYS A 1 242 ? -24.859 46.438 6.207 1 95.44 242 LYS A CA 1
ATOM 1837 C C . LYS A 1 242 ? -24.094 47.031 7.387 1 95.44 242 LYS A C 1
ATOM 1839 O O . LYS A 1 242 ? -24.594 47.938 8.047 1 95.44 242 LYS A O 1
ATOM 1844 N N . GLY A 1 243 ? -22.938 46.469 7.703 1 95.88 243 GLY A N 1
ATOM 1845 C CA . GLY A 1 243 ? -22.094 47 8.773 1 95.88 243 GLY A CA 1
ATOM 1846 C C . GLY A 1 243 ? -22.734 46.875 10.141 1 95.88 243 GLY A C 1
ATOM 1847 O O . GLY A 1 243 ? -22.625 47.781 10.961 1 95.88 243 GLY A O 1
ATOM 1848 N N . LEU A 1 244 ? -23.422 45.812 10.328 1 95.94 244 LEU A N 1
ATOM 1849 C CA . LEU A 1 244 ? -24.188 45.625 11.555 1 95.94 244 LEU A CA 1
ATOM 1850 C C . LEU A 1 244 ? -23.281 45.219 12.711 1 95.94 244 LEU A C 1
ATOM 1852 O O . LEU A 1 244 ? -23.672 45.344 13.883 1 95.94 244 LEU A O 1
ATOM 1856 N N . LEU A 1 245 ? -22.109 44.719 12.453 1 95.81 245 LEU A N 1
ATOM 1857 C CA . LEU A 1 245 ? -21.172 44.344 13.5 1 95.81 245 LEU A CA 1
ATOM 1858 C C . LEU A 1 245 ? -20.625 45.562 14.227 1 95.81 245 LEU A C 1
ATOM 1860 O O . LEU A 1 245 ? -20.156 45.469 15.367 1 95.81 245 LEU A O 1
ATOM 1864 N N . LYS A 1 246 ? -20.578 46.75 13.547 1 93.38 246 LYS A N 1
ATOM 1865 C CA . LYS A 1 246 ? -20.203 48.031 14.109 1 93.38 246 LYS A CA 1
ATOM 1866 C C . LYS A 1 246 ? -18.812 47.969 14.734 1 93.38 246 LYS A C 1
ATOM 1868 O O . LYS A 1 246 ? -18.609 48.438 15.859 1 93.38 246 LYS A O 1
ATOM 1873 N N . GLY A 1 247 ? -17.875 47.281 14.141 1 89.31 247 GLY A N 1
ATOM 1874 C CA . GLY A 1 247 ? -16.484 47.281 14.555 1 89.31 247 GLY A CA 1
ATOM 1875 C C . GLY A 1 247 ? -16.172 46.188 15.562 1 89.31 247 GLY A C 1
ATOM 1876 O O . GLY A 1 247 ? -15.016 45.969 15.93 1 89.31 247 GLY A O 1
ATOM 1877 N N . LYS A 1 248 ? -17.172 45.562 16.047 1 93.19 248 LYS A N 1
ATOM 1878 C CA . LYS A 1 248 ? -16.984 44.375 16.906 1 93.19 248 LYS A CA 1
ATOM 1879 C C . LYS A 1 248 ? -16.984 43.094 16.094 1 93.19 248 LYS A C 1
ATOM 1881 O O . LYS A 1 248 ? -18.047 42.5 15.875 1 93.19 248 LYS A O 1
ATOM 1886 N N . GLY A 1 249 ? -15.836 42.562 15.812 1 93.12 249 GLY A N 1
ATOM 1887 C CA . GLY A 1 249 ? -15.688 41.438 14.906 1 93.12 249 GLY A CA 1
ATOM 1888 C C . GLY A 1 249 ? -15.539 41.875 13.453 1 93.12 249 GLY A C 1
ATOM 1889 O O . GLY A 1 249 ? -15.461 43.062 13.148 1 93.12 249 GLY A O 1
ATOM 1890 N N . GLY A 1 250 ? -15.422 40.875 12.562 1 92.94 250 GLY A N 1
ATOM 1891 C CA . GLY A 1 250 ? -15.234 41.156 11.148 1 92.94 250 GLY A CA 1
ATOM 1892 C C . GLY A 1 250 ? -15.75 40.062 10.25 1 92.94 250 GLY A C 1
ATOM 1893 O O . GLY A 1 250 ? -16.281 39.062 10.734 1 92.94 250 GLY A O 1
ATOM 1894 N N . GLU A 1 251 ? -15.664 40.375 8.992 1 93.25 251 GLU A N 1
ATOM 1895 C CA . GLU A 1 251 ? -16.016 39.375 7.992 1 93.25 251 GLU A CA 1
ATOM 1896 C C . GLU A 1 251 ? -14.969 38.25 7.926 1 93.25 251 GLU A C 1
ATOM 1898 O O . GLU A 1 251 ? -13.828 38.438 8.359 1 93.25 251 GLU A O 1
ATOM 1903 N N . GLY A 1 252 ? -15.414 37.094 7.477 1 90.62 252 GLY A N 1
ATOM 1904 C CA . GLY A 1 252 ? -14.492 36 7.309 1 90.62 252 GLY A CA 1
ATOM 1905 C C . GLY A 1 252 ? -14.961 34.719 7.977 1 90.62 252 GLY A C 1
ATOM 1906 O O . GLY A 1 252 ? -16.125 34.594 8.383 1 90.62 252 GLY A O 1
ATOM 1907 N N . PHE A 1 253 ? -14.031 33.812 8.078 1 90.94 253 PHE A N 1
ATOM 1908 C CA . PHE A 1 253 ? -14.352 32.5 8.609 1 90.94 253 PHE A CA 1
ATOM 1909 C C . PHE A 1 253 ? -14.805 32.625 10.062 1 90.94 253 PHE A C 1
ATOM 1911 O O . PHE A 1 253 ? -14.094 33.156 10.906 1 90.94 253 PHE A O 1
ATOM 1918 N N . THR A 1 254 ? -15.938 32.188 10.344 1 92.5 254 THR A N 1
ATOM 1919 C CA . THR A 1 254 ? -16.594 32.25 11.641 1 92.5 254 THR A CA 1
ATOM 1920 C C . THR A 1 254 ? -17.156 30.891 12.039 1 92.5 254 THR A C 1
ATOM 1922 O O . THR A 1 254 ? -17.609 30.125 11.18 1 92.5 254 THR A O 1
ATOM 1925 N N . VAL A 1 255 ? -17.125 30.641 13.359 1 93 255 VAL A N 1
ATOM 1926 C CA . VAL A 1 255 ? -17.625 29.344 13.844 1 93 255 VAL A CA 1
ATOM 1927 C C . VAL A 1 255 ? -18.891 29.562 14.68 1 93 255 VAL A C 1
ATOM 1929 O O . VAL A 1 255 ? -18.891 30.359 15.617 1 93 255 VAL A O 1
ATOM 1932 N N . ALA A 1 256 ? -19.938 28.891 14.344 1 95.19 256 ALA A N 1
ATOM 1933 C CA . ALA A 1 256 ? -21.172 28.875 15.125 1 95.19 256 ALA A CA 1
ATOM 1934 C C . ALA A 1 256 ? -21.312 27.578 15.914 1 95.19 256 ALA A C 1
ATOM 1936 O O . ALA A 1 256 ? -20.812 26.531 15.492 1 95.19 256 ALA A O 1
ATOM 1937 N N . LEU A 1 257 ? -21.938 27.641 17.062 1 95.31 257 LEU A N 1
ATOM 1938 C CA . LEU A 1 257 ? -22.281 26.469 17.875 1 95.31 257 LEU A CA 1
ATOM 1939 C C . LEU A 1 257 ? -23.797 26.25 17.875 1 95.31 257 LEU A C 1
ATOM 1941 O O . LEU A 1 257 ? -24.531 27 18.516 1 95.31 257 LEU A O 1
ATOM 1945 N N . LEU A 1 258 ? -24.188 25.203 17.234 1 96.44 258 LEU A N 1
ATOM 1946 C CA . LEU A 1 258 ? -25.625 24.938 17.125 1 96.44 258 LEU A CA 1
ATOM 1947 C C . LEU A 1 258 ? -25.969 23.594 17.766 1 96.44 258 LEU A C 1
ATOM 1949 O O . LEU A 1 258 ? -25.344 22.578 17.453 1 96.44 258 LEU A O 1
ATOM 1953 N N . GLU A 1 259 ? -26.906 23.578 18.625 1 97.12 259 GLU A N 1
ATOM 1954 C CA . GLU A 1 259 ? -27.422 22.312 19.125 1 97.12 259 GLU A CA 1
ATOM 1955 C C . GLU A 1 259 ? -28.328 21.641 18.109 1 97.12 259 GLU A C 1
ATOM 1957 O O . GLU A 1 259 ? -28.891 22.297 17.234 1 97.12 259 GLU A O 1
ATOM 1962 N N . ARG A 1 260 ? -28.438 20.391 18.219 1 96.12 260 ARG A N 1
ATOM 1963 C CA . ARG A 1 260 ? -29.078 19.547 17.219 1 96.12 260 ARG A CA 1
ATOM 1964 C C . ARG A 1 260 ? -30.5 20.016 16.922 1 96.12 260 ARG A C 1
ATOM 1966 O O . ARG A 1 260 ? -30.969 19.906 15.789 1 96.12 260 ARG A O 1
ATOM 1973 N N . ASP A 1 261 ? -31.219 20.594 17.859 1 95.75 261 ASP A N 1
ATOM 1974 C CA . ASP A 1 261 ? -32.625 20.953 17.688 1 95.75 261 ASP A CA 1
ATOM 1975 C C . ASP A 1 261 ? -32.781 22.406 17.219 1 95.75 261 ASP A C 1
ATOM 1977 O O . ASP A 1 261 ? -33.875 22.938 17.141 1 95.75 261 ASP A O 1
ATOM 1981 N N . HIS A 1 262 ? -31.672 23.047 16.953 1 97.5 262 HIS A N 1
ATOM 1982 C CA . HIS A 1 262 ? -31.781 24.406 16.438 1 97.5 262 HIS A CA 1
ATOM 1983 C C . HIS A 1 262 ? -32.656 24.453 15.188 1 97.5 262 HIS A C 1
ATOM 1985 O O . HIS A 1 262 ? -32.5 23.641 14.281 1 97.5 262 HIS A O 1
ATOM 1991 N N . PRO A 1 263 ? -33.594 25.391 15.086 1 97.06 263 PRO A N 1
ATOM 1992 C CA . PRO A 1 263 ? -34.5 25.438 13.945 1 97.06 263 PRO A CA 1
ATOM 1993 C C . PRO A 1 263 ? -33.781 25.547 12.609 1 97.06 263 PRO A C 1
ATOM 1995 O O . PRO A 1 263 ? -32.875 26.391 12.453 1 97.06 263 PRO A O 1
ATOM 1998 N N . GLY A 1 264 ? -34.156 24.672 11.742 1 96.81 264 GLY A N 1
ATOM 1999 C CA . GLY A 1 264 ? -33.594 24.703 10.391 1 96.81 264 GLY A CA 1
ATOM 2000 C C . GLY A 1 264 ? -32.375 23.844 10.234 1 96.81 264 GLY A C 1
ATOM 2001 O O . GLY A 1 264 ? -31.938 23.547 9.117 1 96.81 264 GLY A O 1
ATOM 2002 N N . LEU A 1 265 ? -31.75 23.469 11.328 1 97.31 265 LEU A N 1
ATOM 2003 C CA . LEU A 1 265 ? -30.578 22.609 11.297 1 97.31 265 LEU A CA 1
ATOM 2004 C C . LEU A 1 265 ? -30.969 21.156 11.055 1 97.31 265 LEU A C 1
ATOM 2006 O O . LEU A 1 265 ? -31.844 20.625 11.727 1 97.31 265 LEU A O 1
ATOM 2010 N N . ARG A 1 266 ? -30.391 20.578 10.039 1 96.88 266 ARG A N 1
ATOM 2011 C CA . ARG A 1 266 ? -30.594 19.172 9.758 1 96.88 266 ARG A CA 1
ATOM 2012 C C . ARG A 1 266 ? -29.297 18.391 9.867 1 96.88 266 ARG A C 1
ATOM 2014 O O . ARG A 1 266 ? -28.375 18.609 9.078 1 96.88 266 ARG A O 1
ATOM 2021 N N . MET A 1 267 ? -29.203 17.688 10.922 1 94.31 267 MET A N 1
ATOM 2022 C CA . MET A 1 267 ? -28.094 16.75 11.062 1 94.31 267 MET A CA 1
ATOM 2023 C C . MET A 1 267 ? -28.516 15.352 10.609 1 94.31 267 MET A C 1
ATOM 2025 O O . MET A 1 267 ? -29.5 14.805 11.117 1 94.31 267 MET A O 1
ATOM 2029 N N . GLY A 1 268 ? -27.969 14.859 9.555 1 76.62 268 GLY A N 1
ATOM 2030 C CA . GLY A 1 268 ? -28.766 13.836 8.898 1 76.62 268 GLY A CA 1
ATOM 2031 C C . GLY A 1 268 ? -28 12.555 8.641 1 76.62 268 GLY A C 1
ATOM 2032 O O . GLY A 1 268 ? -27.234 12.094 9.492 1 76.62 268 GLY A O 1
ATOM 2033 N N . PRO A 1 269 ? -28.25 12.062 7.344 1 86.5 269 PRO A N 1
ATOM 2034 C CA . PRO A 1 269 ? -28.047 10.648 7.012 1 86.5 269 PRO A CA 1
ATOM 2035 C C . PRO A 1 269 ? -26.594 10.211 7.117 1 86.5 269 PRO A C 1
ATOM 2037 O O . PRO A 1 269 ? -25.688 11 6.867 1 86.5 269 PRO A O 1
ATOM 2040 N N . ARG A 1 270 ? -26.547 9.094 7.582 1 94.06 270 ARG A N 1
ATOM 2041 C CA . ARG A 1 270 ? -25.234 8.477 7.785 1 94.06 270 ARG A CA 1
ATOM 2042 C C . ARG A 1 270 ? -24.594 8.125 6.449 1 94.06 270 ARG A C 1
ATOM 2044 O O . ARG A 1 270 ? -25.25 7.582 5.559 1 94.06 270 ARG A O 1
ATOM 2051 N N . HIS A 1 271 ? -23.312 8.617 6.27 1 95.12 271 HIS A N 1
ATOM 2052 C CA . HIS A 1 271 ? -22.469 8.078 5.203 1 95.12 271 HIS A CA 1
ATOM 2053 C C . HIS A 1 271 ? -22.031 6.656 5.52 1 95.12 271 HIS A C 1
ATOM 2055 O O . HIS A 1 271 ? -22.25 6.16 6.629 1 95.12 271 HIS A O 1
ATOM 2061 N N . MET A 1 272 ? -21.438 5.988 4.539 1 93.31 272 MET A N 1
ATOM 2062 C CA . MET A 1 272 ? -20.812 4.68 4.719 1 93.31 272 MET A CA 1
ATOM 2063 C C . MET A 1 272 ? -19.328 4.723 4.355 1 93.31 272 MET A C 1
ATOM 2065 O O . MET A 1 272 ? -18.938 4.262 3.279 1 93.31 272 MET A O 1
ATOM 2069 N N . PRO A 1 273 ? -18.5 5.281 5.234 1 95.5 273 PRO A N 1
ATOM 2070 C CA . PRO A 1 273 ? -17.062 5.301 4.93 1 95.5 273 PRO A CA 1
ATOM 2071 C C . PRO A 1 273 ? -16.453 3.902 4.906 1 95.5 273 PRO A C 1
ATOM 2073 O O . PRO A 1 273 ? -15.938 3.43 5.926 1 95.5 273 PRO A O 1
ATOM 2076 N N . LEU A 1 274 ? -16.391 3.369 3.75 1 95.5 274 LEU A N 1
ATOM 2077 C CA . LEU A 1 274 ? -15.953 1.988 3.561 1 95.5 274 LEU A CA 1
ATOM 2078 C C . LEU A 1 274 ? -16.75 1.039 4.445 1 95.5 274 LEU A C 1
ATOM 2080 O O . LEU A 1 274 ? -17.984 0.977 4.34 1 95.5 274 LEU A O 1
ATOM 2084 N N . ASN A 1 275 ? -16.109 0.301 5.348 1 91.31 275 ASN A N 1
ATOM 2085 C CA . ASN A 1 275 ? -16.859 -0.608 6.215 1 91.31 275 ASN A CA 1
ATOM 2086 C C . ASN A 1 275 ? -16.797 -0.164 7.672 1 91.31 275 ASN A C 1
ATOM 2088 O O . ASN A 1 275 ? -17.172 -0.919 8.57 1 91.31 275 ASN A O 1
ATOM 2092 N N . ALA A 1 276 ? -16.391 1.064 7.91 1 95.19 276 ALA A N 1
ATOM 2093 C CA . ALA A 1 276 ? -16.266 1.557 9.281 1 95.19 276 ALA A CA 1
ATOM 2094 C C . ALA A 1 276 ? -17.641 1.826 9.891 1 95.19 276 ALA A C 1
ATOM 2096 O O . ALA A 1 276 ? -18.547 2.273 9.203 1 95.19 276 ALA A O 1
ATOM 2097 N N . ALA A 1 277 ? -17.688 1.634 11.211 1 96.44 277 ALA A N 1
ATOM 2098 C CA . ALA A 1 277 ? -18.984 1.731 11.891 1 96.44 277 ALA A CA 1
ATOM 2099 C C . ALA A 1 277 ? -19.141 3.088 12.57 1 96.44 277 ALA A C 1
ATOM 2101 O O . ALA A 1 277 ? -20.25 3.471 12.953 1 96.44 277 ALA A O 1
ATOM 2102 N N . PHE A 1 278 ? -18.016 3.818 12.789 1 96.25 278 PHE A N 1
ATOM 2103 C CA . PHE A 1 278 ? -18.156 5.098 13.477 1 96.25 278 PHE A CA 1
ATOM 2104 C C . PHE A 1 278 ? -19.109 6.012 12.711 1 96.25 278 PHE A C 1
ATOM 2106 O O . PHE A 1 278 ? -19.203 5.941 11.484 1 96.25 278 PHE A O 1
ATOM 2113 N N . MET A 1 279 ? -19.766 6.879 13.398 1 96.88 279 MET A N 1
ATOM 2114 C CA . MET A 1 279 ? -20.828 7.707 12.82 1 96.88 279 MET A CA 1
ATOM 2115 C C . MET A 1 279 ? -20.234 8.852 12.008 1 96.88 279 MET A C 1
ATOM 2117 O O . MET A 1 279 ? -19.328 9.547 12.469 1 96.88 279 MET A O 1
ATOM 2121 N N . ASN A 1 280 ? -20.672 9.023 10.805 1 96.88 280 ASN A N 1
ATOM 2122 C CA . ASN A 1 280 ? -20.297 10.07 9.859 1 96.88 280 ASN A CA 1
ATOM 2123 C C . ASN A 1 280 ? -21.484 10.484 8.992 1 96.88 280 ASN A C 1
ATOM 2125 O O . ASN A 1 280 ? -22.25 9.641 8.539 1 96.88 280 ASN A O 1
ATOM 2129 N N . GLY A 1 281 ? -21.672 11.75 8.844 1 96.69 281 GLY A N 1
ATOM 2130 C CA . GLY A 1 281 ? -22.859 12.148 8.094 1 96.69 281 GLY A CA 1
ATOM 2131 C C . GLY A 1 281 ? -22.812 13.594 7.648 1 96.69 281 GLY A C 1
ATOM 2132 O O . GLY A 1 281 ? -21.75 14.172 7.488 1 96.69 281 GLY A O 1
ATOM 2133 N N . THR A 1 282 ? -23.938 14.141 7.293 1 96.44 282 THR A N 1
ATOM 2134 C CA . THR A 1 282 ? -24.078 15.484 6.742 1 96.44 282 THR A CA 1
ATOM 2135 C C . THR A 1 282 ? -24.578 16.453 7.805 1 96.44 282 THR A C 1
ATOM 2137 O O . THR A 1 282 ? -25.125 16.047 8.828 1 96.44 282 THR A O 1
ATOM 2140 N N . VAL A 1 283 ? -24.297 17.688 7.645 1 96.56 283 VAL A N 1
ATOM 2141 C CA . VAL A 1 283 ? -24.875 18.828 8.359 1 96.56 283 VAL A CA 1
ATOM 2142 C C . VAL A 1 283 ? -25.359 19.875 7.359 1 96.56 283 VAL A C 1
ATOM 2144 O O . VAL A 1 283 ? -24.547 20.469 6.641 1 96.56 283 VAL A O 1
ATOM 2147 N N . GLU A 1 284 ? -26.688 20.094 7.359 1 96.5 284 GLU A N 1
ATOM 2148 C CA . GLU A 1 284 ? -27.25 20.938 6.316 1 96.5 284 GLU A CA 1
ATOM 2149 C C . GLU A 1 284 ? -28.25 21.938 6.898 1 96.5 284 GLU A C 1
ATOM 2151 O O . GLU A 1 284 ? -28.766 21.734 8 1 96.5 284 GLU A O 1
ATOM 2156 N N . GLY A 1 285 ? -28.453 22.969 6.23 1 96.19 285 GLY A N 1
ATOM 2157 C CA . GLY A 1 285 ? -29.422 23.984 6.559 1 96.19 285 GLY A CA 1
ATOM 2158 C C . GLY A 1 285 ? -29.625 25.016 5.453 1 96.19 285 GLY A C 1
ATOM 2159 O O . GLY A 1 285 ? -28.703 25.25 4.656 1 96.19 285 GLY A O 1
ATOM 2160 N N . GLU A 1 286 ? -30.844 25.547 5.367 1 95.88 286 GLU A N 1
ATOM 2161 C CA . GLU A 1 286 ? -31.188 26.594 4.414 1 95.88 286 GLU A CA 1
ATOM 2162 C C . GLU A 1 286 ? -31.781 27.812 5.125 1 95.88 286 GLU A C 1
ATOM 2164 O O . GLU A 1 286 ? -32.781 27.688 5.812 1 95.88 286 GLU A O 1
ATOM 2169 N N . ASP A 1 287 ? -31.172 28.875 5.012 1 95.75 287 ASP A N 1
ATOM 2170 C CA . ASP A 1 287 ? -31.625 30.141 5.586 1 95.75 287 ASP A CA 1
ATOM 2171 C C . ASP A 1 287 ? -31.844 30.016 7.09 1 95.75 287 ASP A C 1
ATOM 2173 O O . ASP A 1 287 ? -32.906 30.375 7.605 1 95.75 287 ASP A O 1
ATOM 2177 N N . VAL A 1 288 ? -30.906 29.516 7.75 1 97.12 288 VAL A N 1
ATOM 2178 C CA . VAL A 1 288 ? -30.953 29.297 9.188 1 97.12 288 VAL A CA 1
ATOM 2179 C C . VAL A 1 288 ? -30.5 30.562 9.922 1 97.12 288 VAL A C 1
ATOM 2181 O O . VAL A 1 288 ? -29.406 31.062 9.68 1 97.12 288 VAL A O 1
ATOM 2184 N N . PHE A 1 289 ? -31.328 31.062 10.773 1 97.81 289 PHE A N 1
ATOM 2185 C CA . PHE A 1 289 ? -30.938 32.188 11.602 1 97.81 289 PHE A CA 1
ATOM 2186 C C . PHE A 1 289 ? -30.172 31.734 12.828 1 97.81 289 PHE A C 1
ATOM 2188 O O . PHE A 1 289 ? -30.641 30.875 13.57 1 97.81 289 PHE A O 1
ATOM 2195 N N . ILE A 1 290 ? -29.016 32.281 13.117 1 97.94 290 ILE A N 1
ATOM 2196 C CA . ILE A 1 290 ? -28.125 31.969 14.227 1 97.94 290 ILE A CA 1
ATOM 2197 C C . ILE A 1 290 ? -27.859 33.219 15.062 1 97.94 290 ILE A C 1
ATOM 2199 O O . ILE A 1 290 ? -27.125 34.094 14.641 1 97.94 290 ILE A O 1
ATOM 2203 N N . PRO A 1 291 ? -28.438 33.25 16.203 1 97.25 291 PRO A N 1
ATOM 2204 C CA . PRO A 1 291 ? -28.156 34.406 17.062 1 97.25 291 PRO A CA 1
ATOM 2205 C C . PRO A 1 291 ? -26.672 34.594 17.359 1 97.25 291 PRO A C 1
ATOM 2207 O O . PRO A 1 291 ? -25.922 33.594 17.422 1 97.25 291 PRO A O 1
ATOM 2210 N N . MET A 1 292 ? -26.297 35.812 17.625 1 96.44 292 MET A N 1
ATOM 2211 C CA . MET A 1 292 ? -24.891 36.156 17.875 1 96.44 292 MET A CA 1
ATOM 2212 C C . MET A 1 292 ? -24.375 35.406 19.094 1 96.44 292 MET A C 1
ATOM 2214 O O . MET A 1 292 ? -23.188 35.031 19.156 1 96.44 292 MET A O 1
ATOM 2218 N N . SER A 1 293 ? -25.234 35.125 20.047 1 96 293 SER A N 1
ATOM 2219 C CA . SER A 1 293 ? -24.859 34.406 21.25 1 96 293 SER A CA 1
ATOM 2220 C C . SER A 1 293 ? -24.406 32.969 20.922 1 96 293 SER A C 1
ATOM 2222 O O . SER A 1 293 ? -23.781 32.312 21.75 1 96 293 SER A O 1
ATOM 2224 N N . MET A 1 294 ? -24.656 32.531 19.656 1 96.62 294 MET A N 1
ATOM 2225 C CA . MET A 1 294 ? -24.297 31.172 19.266 1 96.62 294 MET A CA 1
ATOM 2226 C C . MET A 1 294 ? -23.031 31.156 18.422 1 96.62 294 MET A C 1
ATOM 2228 O O . MET A 1 294 ? -22.531 30.094 18.047 1 96.62 294 MET A O 1
ATOM 2232 N N . ILE A 1 295 ? -22.547 32.312 18.156 1 96.62 295 ILE A N 1
ATOM 2233 C CA . ILE A 1 295 ? -21.219 32.406 17.562 1 96.62 295 ILE A CA 1
ATOM 2234 C C . ILE A 1 295 ? -20.156 32.125 18.641 1 96.62 295 ILE A C 1
ATOM 2236 O O . ILE A 1 295 ? -20.188 32.688 19.719 1 96.62 295 ILE A O 1
ATOM 2240 N N . LEU A 1 296 ? -19.312 31.234 18.344 1 95.06 296 LEU A N 1
ATOM 2241 C CA . LEU A 1 296 ? -18.281 30.875 19.312 1 95.06 296 LEU A CA 1
ATOM 2242 C C . LEU A 1 296 ? -17.453 32.094 19.688 1 95.06 296 LEU A C 1
ATOM 2244 O O . LEU A 1 296 ? -16.859 32.75 18.828 1 95.06 296 LEU A O 1
ATOM 2248 N N . GLY A 1 297 ? -17.453 32.438 20.953 1 95 297 GLY A N 1
ATOM 2249 C CA . GLY A 1 297 ? -16.734 33.594 21.422 1 95 297 GLY A CA 1
ATOM 2250 C C . GLY A 1 297 ? -17.531 34.875 21.281 1 95 297 GLY A C 1
ATOM 2251 O O . GLY A 1 297 ? -17.062 35.969 21.656 1 95 297 GLY A O 1
ATOM 2252 N N . GLY A 1 298 ? -18.688 34.812 20.703 1 95.69 298 GLY A N 1
ATOM 2253 C CA . GLY A 1 298 ? -19.531 35.969 20.562 1 95.69 298 GLY A CA 1
ATOM 2254 C C . GLY A 1 298 ? -19.188 36.812 19.359 1 95.69 298 GLY A C 1
ATOM 2255 O O . GLY A 1 298 ? -18.375 36.438 18.516 1 95.69 298 GLY A O 1
ATOM 2256 N N . GLN A 1 299 ? -19.828 37.938 19.281 1 95.56 299 GLN A N 1
ATOM 2257 C CA . GLN A 1 299 ? -19.688 38.875 18.156 1 95.56 299 GLN A CA 1
ATOM 2258 C C . GLN A 1 299 ? -18.234 39.25 17.938 1 95.56 299 GLN A C 1
ATOM 2260 O O . GLN A 1 299 ? -17.781 39.406 16.797 1 95.56 299 GLN A O 1
ATOM 2265 N N . ASP A 1 300 ? -17.484 39.312 19 1 94.25 300 ASP A N 1
ATOM 2266 C CA . ASP A 1 300 ? -16.094 39.75 18.938 1 94.25 300 ASP A CA 1
ATOM 2267 C C . ASP A 1 300 ? -15.242 38.75 18.141 1 94.25 300 ASP A C 1
ATOM 2269 O O . ASP A 1 300 ? -14.18 39.094 17.641 1 94.25 300 ASP A O 1
ATOM 2273 N N . ARG A 1 301 ? -15.719 37.562 18.016 1 94.19 301 ARG A N 1
ATOM 2274 C CA . ARG A 1 301 ? -14.914 36.5 17.391 1 94.19 301 ARG A CA 1
ATOM 2275 C C . ARG A 1 301 ? -15.414 36.219 15.969 1 94.19 301 ARG A C 1
ATOM 2277 O O . ARG A 1 301 ? -14.914 35.312 15.312 1 94.19 301 ARG A O 1
ATOM 2284 N N . CYS A 1 302 ? -16.344 36.969 15.492 1 95.31 302 CYS A N 1
ATOM 2285 C CA . CYS A 1 302 ? -16.703 36.875 14.086 1 95.31 302 CYS A CA 1
ATOM 2286 C C . CYS A 1 302 ? -15.484 37.125 13.195 1 95.31 302 CYS A C 1
ATOM 2288 O O . CYS A 1 302 ? -14.734 38.094 13.414 1 95.31 302 CYS A O 1
ATOM 2290 N N . GLY A 1 303 ? -15.297 36.219 12.305 1 91.12 303 GLY A N 1
ATOM 2291 C CA . GLY A 1 303 ? -14.188 36.344 11.367 1 91.12 303 GLY A CA 1
ATOM 2292 C C . GLY A 1 303 ? -12.883 35.812 11.906 1 91.12 303 GLY A C 1
ATOM 2293 O O . GLY A 1 303 ? -11.875 35.781 11.195 1 91.12 303 GLY A O 1
ATOM 2294 N N . SER A 1 304 ? -12.875 35.25 13.102 1 87 304 SER A N 1
ATOM 2295 C CA . SER A 1 304 ? -11.641 34.781 13.719 1 87 304 SER A CA 1
ATOM 2296 C C . SER A 1 304 ? -11.562 33.281 13.703 1 87 304 SER A C 1
ATOM 2298 O O . SER A 1 304 ? -10.82 32.656 14.492 1 87 304 SER A O 1
ATOM 2300 N N . GLY A 1 305 ? -12.312 32.688 12.891 1 85.19 305 GLY A N 1
ATOM 2301 C CA . GLY A 1 305 ? -12.422 31.234 12.875 1 85.19 305 GLY A CA 1
ATOM 2302 C C . GLY A 1 305 ? -11.109 30.547 12.555 1 85.19 305 GLY A C 1
ATOM 2303 O O . GLY A 1 305 ? -10.758 29.547 13.188 1 85.19 305 GLY A O 1
ATOM 2304 N N . TRP A 1 306 ? -10.359 31.031 11.648 1 79.19 306 TRP A N 1
ATOM 2305 C CA . TRP A 1 306 ? -9.125 30.375 11.227 1 79.19 306 TRP A CA 1
ATOM 2306 C C . TRP A 1 306 ? -8.078 30.406 12.336 1 79.19 306 TRP A C 1
ATOM 2308 O O . TRP A 1 306 ? -7.312 29.453 12.5 1 79.19 306 TRP A O 1
ATOM 2318 N N . GLN A 1 307 ? -8.023 31.484 12.977 1 76.31 307 GLN A N 1
ATOM 2319 C CA . GLN A 1 307 ? -7.098 31.594 14.094 1 76.31 307 GLN A CA 1
ATOM 2320 C C . GLN A 1 307 ? -7.418 30.562 15.18 1 76.31 307 GLN A C 1
ATOM 2322 O O . GLN A 1 307 ? -6.512 29.953 15.75 1 76.31 307 GLN A O 1
ATOM 2327 N N . MET A 1 308 ? -8.664 30.438 15.375 1 77.88 308 MET A N 1
ATOM 2328 C CA . MET A 1 308 ? -9.094 29.5 16.406 1 77.88 308 MET A CA 1
ATOM 2329 C C . MET A 1 308 ? -8.828 28.062 15.961 1 77.88 308 MET A C 1
ATOM 2331 O O . MET A 1 308 ? -8.414 27.219 16.766 1 77.88 308 MET A O 1
ATOM 2335 N N . PHE A 1 309 ? -8.953 27.812 14.688 1 75.38 309 PHE A N 1
ATOM 2336 C CA . PHE A 1 309 ? -8.914 26.453 14.156 1 75.38 309 PHE A CA 1
ATOM 2337 C C . PHE A 1 309 ? -7.48 25.969 14.008 1 75.38 309 PHE A C 1
ATOM 2339 O O . PHE A 1 309 ? -7.203 24.781 14.195 1 75.38 309 PHE A O 1
ATOM 2346 N N . VAL A 1 310 ? -6.602 26.766 13.609 1 67.94 310 VAL A N 1
ATOM 2347 C CA . VAL A 1 310 ? -5.238 26.344 13.312 1 67.94 310 VAL A CA 1
ATOM 2348 C C . VAL A 1 310 ? -4.594 25.766 14.57 1 67.94 310 VAL A C 1
ATOM 2350 O O . VAL A 1 310 ? -3.852 24.781 14.5 1 67.94 310 VAL A O 1
ATOM 2353 N N . GLU A 1 311 ? -4.965 26.281 15.688 1 64.38 311 GLU A N 1
ATOM 2354 C CA . GLU A 1 311 ? -4.402 25.781 16.938 1 64.38 311 GLU A CA 1
ATOM 2355 C C . GLU A 1 311 ? -4.941 24.391 17.266 1 64.38 311 GLU A C 1
ATOM 2357 O O . GLU A 1 311 ? -4.223 23.562 17.828 1 64.38 311 GLU A O 1
ATOM 2362 N N . CYS A 1 312 ? -6.137 24.094 16.844 1 69 312 CYS A N 1
ATOM 2363 C CA . CYS A 1 312 ? -6.77 22.812 17.125 1 69 312 CYS A CA 1
ATOM 2364 C C . CYS A 1 312 ? -6.332 21.766 16.109 1 69 312 CYS A C 1
ATOM 2366 O O . CYS A 1 312 ? -6.32 20.562 16.422 1 69 312 CYS A O 1
ATOM 2368 N N . LEU A 1 313 ? -5.938 22.188 14.984 1 71.31 313 LEU A N 1
ATOM 2369 C CA . LEU A 1 313 ? -5.574 21.25 13.922 1 71.31 313 LEU A CA 1
ATOM 2370 C C . LEU A 1 313 ? -4.285 20.516 14.266 1 71.31 313 LEU A C 1
ATOM 2372 O O . LEU A 1 313 ? -4.094 19.359 13.852 1 71.31 313 LEU A O 1
ATOM 2376 N N . ALA A 1 314 ? -3.469 21.047 15.047 1 75.12 314 ALA A N 1
ATOM 2377 C CA . ALA A 1 314 ? -2.219 20.406 15.445 1 75.12 314 ALA A CA 1
ATOM 2378 C C . ALA A 1 314 ? -2.484 19.141 16.266 1 75.12 314 ALA A C 1
ATOM 2380 O O . ALA A 1 314 ? -1.745 18.172 16.172 1 75.12 314 ALA A O 1
ATOM 2381 N N . GLU A 1 315 ? -3.621 19.141 16.922 1 78.94 315 GLU A N 1
ATOM 2382 C CA . GLU A 1 315 ? -3.939 18 17.766 1 78.94 315 GLU A CA 1
ATOM 2383 C C . GLU A 1 315 ? -4.469 16.828 16.922 1 78.94 315 GLU A C 1
ATOM 2385 O O . GLU A 1 315 ? -4.117 15.68 17.172 1 78.94 315 GLU A O 1
ATOM 2390 N N . GLY A 1 316 ? -5.273 17.031 16.031 1 81.38 316 GLY A N 1
ATOM 2391 C CA . GLY A 1 316 ? -5.77 15.977 15.164 1 81.38 316 GLY A CA 1
ATOM 2392 C C . GLY A 1 316 ? -4.688 15.344 14.312 1 81.38 316 GLY A C 1
ATOM 2393 O O . GLY A 1 316 ? -4.445 14.133 14.406 1 81.38 316 GLY A O 1
ATOM 2394 N N . ARG A 1 317 ? -3.982 16.141 13.633 1 87.12 317 ARG A N 1
ATOM 2395 C CA . ARG A 1 317 ? -2.955 15.703 12.695 1 87.12 317 ARG A CA 1
ATOM 2396 C C . ARG A 1 317 ? -1.763 15.102 13.438 1 87.12 317 ARG A C 1
ATOM 2398 O O . ARG A 1 317 ? -1.251 14.055 13.039 1 87.12 317 ARG A O 1
ATOM 2405 N N . GLY A 1 318 ? -1.434 15.742 14.492 1 92 318 GLY A N 1
ATOM 2406 C CA . GLY A 1 318 ? -0.171 15.383 15.117 1 92 318 GLY A CA 1
ATOM 2407 C C . GLY A 1 318 ? -0.329 14.391 16.25 1 92 318 GLY A C 1
ATOM 2408 O O . GLY A 1 318 ? 0.648 13.781 16.688 1 92 318 GLY A O 1
ATOM 2409 N N . VAL A 1 319 ? -1.574 14.195 16.688 1 94.25 319 VAL A N 1
ATOM 2410 C CA . VAL A 1 319 ? -1.719 13.383 17.891 1 94.25 319 VAL A CA 1
ATOM 2411 C C . VAL A 1 319 ? -2.67 12.219 17.625 1 94.25 319 VAL A C 1
ATOM 2413 O O . VAL A 1 319 ? -2.266 11.055 17.656 1 94.25 319 VAL A O 1
ATOM 2416 N N . SER A 1 320 ? -3.904 12.469 17.234 1 94.31 320 SER A N 1
ATOM 2417 C CA . SER A 1 320 ? -4.945 11.453 17.141 1 94.31 320 SER A CA 1
ATOM 2418 C C . SER A 1 320 ? -4.641 10.453 16.031 1 94.31 320 SER A C 1
ATOM 2420 O O . SER A 1 320 ? -4.73 9.234 16.25 1 94.31 320 SER A O 1
ATOM 2422 N N . LEU A 1 321 ? -4.34 10.961 14.852 1 95.88 321 LEU A N 1
ATOM 2423 C CA . LEU A 1 321 ? -4.113 10.078 13.711 1 95.88 321 LEU A CA 1
ATOM 2424 C C . LEU A 1 321 ? -2.844 9.258 13.898 1 95.88 321 LEU A C 1
ATOM 2426 O O . LEU A 1 321 ? -2.85 8.039 13.703 1 95.88 321 LEU A O 1
ATOM 2430 N N . PRO A 1 322 ? -1.719 9.852 14.391 1 97.62 322 PRO A N 1
ATOM 2431 C CA . PRO A 1 322 ? -0.534 9.047 14.695 1 97.62 322 PRO A CA 1
ATOM 2432 C C . PRO A 1 322 ? -0.79 8 15.781 1 97.62 322 PRO A C 1
ATOM 2434 O O . PRO A 1 322 ? -0.243 6.895 15.719 1 97.62 322 PRO A O 1
ATOM 2437 N N . ALA A 1 323 ? -1.624 8.328 16.766 1 97.5 323 ALA A N 1
ATOM 2438 C CA . ALA A 1 323 ? -1.96 7.367 17.812 1 97.5 323 ALA A CA 1
ATOM 2439 C C . ALA A 1 323 ? -2.594 6.109 17.219 1 97.5 323 ALA A C 1
ATOM 2441 O O . ALA A 1 323 ? -2.312 4.996 17.672 1 97.5 323 ALA A O 1
ATOM 2442 N N . GLY A 1 324 ? -3.469 6.324 16.281 1 96.5 324 GLY A N 1
ATOM 2443 C CA . GLY A 1 324 ? -4.051 5.18 15.594 1 96.5 324 GLY A CA 1
ATOM 2444 C C . GLY A 1 324 ? -3.02 4.289 14.93 1 96.5 324 GLY A C 1
ATOM 2445 O O . GLY A 1 324 ? -3.127 3.062 14.977 1 96.5 324 GLY A O 1
ATOM 2446 N N . SER A 1 325 ? -1.982 4.875 14.312 1 97.56 325 SER A N 1
ATOM 2447 C CA . SER A 1 325 ? -0.914 4.129 13.656 1 97.56 325 SER A CA 1
ATOM 2448 C C . SER A 1 325 ? -0.078 3.354 14.672 1 97.56 325 SER A C 1
ATOM 2450 O O . SER A 1 325 ? 0.368 2.238 14.398 1 97.56 325 SER A O 1
ATOM 2452 N N . VAL A 1 326 ? 0.156 3.988 15.812 1 98.06 326 VAL A N 1
ATOM 2453 C CA . VAL A 1 326 ? 0.879 3.307 16.875 1 98.06 326 VAL A CA 1
ATOM 2454 C C . VAL A 1 326 ? 0.091 2.082 17.344 1 98.06 326 VAL A C 1
ATOM 2456 O O . VAL A 1 326 ? 0.655 0.999 17.5 1 98.06 326 VAL A O 1
ATOM 2459 N N . GLY A 1 327 ? -1.229 2.268 17.578 1 96.81 327 GLY A N 1
ATOM 2460 C CA . GLY A 1 327 ? -2.062 1.133 17.938 1 96.81 327 GLY A CA 1
ATOM 2461 C C . GLY A 1 327 ? -2.006 0.002 16.922 1 96.81 327 GLY A C 1
ATOM 2462 O O . GLY A 1 327 ? -1.85 -1.162 17.297 1 96.81 327 GLY A O 1
ATOM 2463 N N . ALA A 1 328 ? -2.117 0.372 15.648 1 95.25 328 ALA A N 1
ATOM 2464 C CA . ALA A 1 328 ? -2.045 -0.614 14.57 1 95.25 328 ALA A CA 1
ATOM 2465 C C . ALA A 1 328 ? -0.701 -1.335 14.578 1 95.25 328 ALA A C 1
ATOM 2467 O O . ALA A 1 328 ? -0.645 -2.559 14.438 1 95.25 328 ALA A O 1
ATOM 2468 N N . GLY A 1 329 ? 0.4 -0.58 14.727 1 97.62 329 GLY A N 1
ATOM 2469 C CA . GLY A 1 329 ? 1.735 -1.154 14.742 1 97.62 329 GLY A CA 1
ATOM 2470 C C . GLY A 1 329 ? 1.947 -2.127 15.891 1 97.62 329 GLY A C 1
ATOM 2471 O O . GLY A 1 329 ? 2.439 -3.238 15.688 1 97.62 329 GLY A O 1
ATOM 2472 N N . ARG A 1 330 ? 1.545 -1.704 17.109 1 97.5 330 ARG A N 1
ATOM 2473 C CA . ARG A 1 330 ? 1.663 -2.572 18.266 1 97.5 330 ARG A CA 1
ATOM 2474 C C . ARG A 1 330 ? 0.881 -3.865 18.078 1 97.5 330 ARG A C 1
ATOM 2476 O O . ARG A 1 330 ? 1.376 -4.949 18.391 1 97.5 330 ARG A O 1
ATOM 2483 N N . GLY A 1 331 ? -0.33 -3.715 17.562 1 96.06 331 GLY A N 1
ATOM 2484 C CA . GLY A 1 331 ? -1.156 -4.883 17.297 1 96.06 331 GLY A CA 1
ATOM 2485 C C . GLY A 1 331 ? -0.537 -5.848 16.312 1 96.06 331 GLY A C 1
ATOM 2486 O O . GLY A 1 331 ? -0.513 -7.059 16.547 1 96.06 331 GLY A O 1
ATOM 2487 N N . VAL A 1 332 ? -0.024 -5.367 15.211 1 97.44 332 VAL A N 1
ATOM 2488 C CA . VAL A 1 332 ? 0.521 -6.199 14.148 1 97.44 332 VAL A CA 1
ATOM 2489 C C . VAL A 1 332 ? 1.825 -6.844 14.609 1 97.44 332 VAL A C 1
ATOM 2491 O O . VAL A 1 332 ? 2.014 -8.055 14.461 1 97.44 332 VAL A O 1
ATOM 2494 N N . VAL A 1 333 ? 2.752 -6.051 15.188 1 98.12 333 VAL A N 1
ATOM 2495 C CA . VAL A 1 333 ? 4.066 -6.562 15.562 1 98.12 333 VAL A CA 1
ATOM 2496 C C . VAL A 1 333 ? 3.908 -7.652 16.625 1 98.12 333 VAL A C 1
ATOM 2498 O O . VAL A 1 333 ? 4.555 -8.703 16.547 1 98.12 333 VAL A O 1
ATOM 2501 N N . THR A 1 334 ? 3.012 -7.457 17.578 1 97.19 334 THR A N 1
ATOM 2502 C CA . THR A 1 334 ? 2.84 -8.445 18.641 1 97.19 334 THR A CA 1
ATOM 2503 C C . THR A 1 334 ? 1.961 -9.602 18.172 1 97.19 334 THR A C 1
ATOM 2505 O O . THR A 1 334 ? 2.346 -10.766 18.281 1 97.19 334 THR A O 1
ATOM 2508 N N . GLY A 1 335 ? 0.774 -9.273 17.625 1 96.44 335 GLY A N 1
ATOM 2509 C CA . GLY A 1 335 ? -0.178 -10.297 17.219 1 96.44 335 GLY A CA 1
ATOM 2510 C C . GLY A 1 335 ? 0.312 -11.148 16.062 1 96.44 335 GLY A C 1
ATOM 2511 O O . GLY A 1 335 ? 0.325 -12.375 16.156 1 96.44 335 GLY A O 1
ATOM 2512 N N . VAL A 1 336 ? 0.685 -10.562 14.969 1 98 336 VAL A N 1
ATOM 2513 C CA . VAL A 1 336 ? 1.133 -11.281 13.781 1 98 336 VAL A CA 1
ATOM 2514 C C . VAL A 1 336 ? 2.496 -11.914 14.047 1 98 336 VAL A C 1
ATOM 2516 O O . VAL A 1 336 ? 2.789 -13.008 13.547 1 98 336 VAL A O 1
ATOM 2519 N N . GLY A 1 337 ? 3.355 -11.18 14.836 1 98 337 GLY A N 1
ATOM 2520 C CA . GLY A 1 337 ? 4.605 -11.805 15.25 1 98 337 GLY A CA 1
ATOM 2521 C C . GLY A 1 337 ? 4.406 -13.125 15.961 1 98 337 GLY A C 1
ATOM 2522 O O . GLY A 1 337 ? 5.07 -14.117 15.641 1 98 337 GLY A O 1
ATOM 2523 N N . ALA A 1 338 ? 3.508 -13.172 16.922 1 97.06 338 ALA A N 1
ATOM 2524 C CA . ALA A 1 338 ? 3.193 -14.406 17.641 1 97.06 338 ALA A CA 1
ATOM 2525 C C . ALA A 1 338 ? 2.609 -15.453 16.703 1 97.06 338 ALA A C 1
ATOM 2527 O O . ALA A 1 338 ? 2.984 -16.625 16.766 1 97.06 338 ALA A O 1
ATOM 2528 N N . TYR A 1 339 ? 1.702 -15.031 15.867 1 96.94 339 TYR A N 1
ATOM 2529 C CA . TYR A 1 339 ? 1.082 -15.922 14.891 1 96.94 339 TYR A CA 1
ATOM 2530 C C . TYR A 1 339 ? 2.137 -16.594 14.016 1 96.94 339 TYR A C 1
ATOM 2532 O O . TYR A 1 339 ? 2.07 -17.797 13.773 1 96.94 339 TYR A O 1
ATOM 2540 N N . SER A 1 340 ? 3.082 -15.828 13.531 1 97.69 340 SER A N 1
ATOM 2541 C CA . SER A 1 340 ? 4.086 -16.344 12.602 1 97.69 340 SER A CA 1
ATOM 2542 C C . SER A 1 340 ? 4.973 -17.391 13.266 1 97.69 340 SER A C 1
ATOM 2544 O O . SER A 1 340 ? 5.539 -18.25 12.586 1 97.69 340 SER A O 1
ATOM 2546 N N . ARG A 1 341 ? 5.152 -17.281 14.555 1 97.31 341 ARG A N 1
ATOM 2547 C CA . ARG A 1 341 ? 5.973 -18.25 15.289 1 97.31 341 ARG A CA 1
ATOM 2548 C C . ARG A 1 341 ? 5.219 -19.547 15.523 1 97.31 341 ARG A C 1
ATOM 2550 O O . ARG A 1 341 ? 5.82 -20.625 15.586 1 97.31 341 ARG A O 1
ATOM 2557 N N . VAL A 1 342 ? 3.922 -19.531 15.594 1 95.69 342 VAL A N 1
ATOM 2558 C CA . VAL A 1 342 ? 3.1 -20.688 15.898 1 95.69 342 VAL A CA 1
ATOM 2559 C C . VAL A 1 342 ? 2.688 -21.391 14.602 1 95.69 342 VAL A C 1
ATOM 2561 O O . VAL A 1 342 ? 2.67 -22.609 14.531 1 95.69 342 VAL A O 1
ATOM 2564 N N . ARG A 1 343 ? 2.324 -20.625 13.609 1 95.31 343 ARG A N 1
ATOM 2565 C CA . ARG A 1 343 ? 1.904 -21.172 12.32 1 95.31 343 ARG A CA 1
ATOM 2566 C C . ARG A 1 343 ? 3.068 -21.844 11.609 1 95.31 343 ARG A C 1
ATOM 2568 O O . ARG A 1 343 ? 4.148 -21.266 11.477 1 95.31 343 ARG A O 1
ATOM 2575 N N . LYS A 1 344 ? 2.828 -23.062 11.18 1 93.06 344 LYS A N 1
ATOM 2576 C CA . LYS A 1 344 ? 3.893 -23.812 10.516 1 93.06 344 LYS A CA 1
ATOM 2577 C C . LYS A 1 344 ? 3.529 -24.109 9.062 1 93.06 344 LYS A C 1
ATOM 2579 O O . LYS A 1 344 ? 2.367 -24.391 8.75 1 93.06 344 LYS A O 1
ATOM 2584 N N . GLN A 1 345 ? 4.379 -23.969 8.18 1 88.31 345 GLN A N 1
ATOM 2585 C CA . GLN A 1 345 ? 4.414 -24.438 6.801 1 88.31 345 GLN A CA 1
ATOM 2586 C C . GLN A 1 345 ? 5.75 -25.109 6.484 1 88.31 345 GLN A C 1
ATOM 2588 O O . GLN A 1 345 ? 6.793 -24.688 6.992 1 88.31 345 GLN A O 1
ATOM 2593 N N . PHE A 1 346 ? 5.699 -26.188 5.68 1 83.62 346 PHE A N 1
ATOM 2594 C CA . PHE A 1 346 ? 6.887 -26.969 5.375 1 83.62 346 PHE A CA 1
ATOM 2595 C C . PHE A 1 346 ? 7.578 -27.422 6.656 1 83.62 346 PHE A C 1
ATOM 2597 O O . PHE A 1 346 ? 8.805 -27.406 6.746 1 83.62 346 PHE A O 1
ATOM 2604 N N . ARG A 1 347 ? 6.785 -27.562 7.746 1 86.88 347 ARG A N 1
ATOM 2605 C CA . ARG A 1 347 ? 7.152 -28.172 9.023 1 86.88 347 ARG A CA 1
ATOM 2606 C C . ARG A 1 347 ? 7.988 -27.219 9.859 1 86.88 347 ARG A C 1
ATOM 2608 O O . ARG A 1 347 ? 8.648 -27.641 10.82 1 86.88 347 ARG A O 1
ATOM 2615 N N . VAL A 1 348 ? 8.016 -26.016 9.477 1 92 348 VAL A N 1
ATOM 2616 C CA . VAL A 1 348 ? 8.742 -25.031 10.258 1 92 348 VAL A CA 1
ATOM 2617 C C . VAL A 1 348 ? 7.855 -23.812 10.5 1 92 348 VAL A C 1
ATOM 2619 O O . VAL A 1 348 ? 6.961 -23.516 9.703 1 92 348 VAL A O 1
ATOM 2622 N N . PRO A 1 349 ? 8.086 -23.125 11.672 1 96.19 349 PRO A N 1
ATOM 2623 C CA . PRO A 1 349 ? 7.348 -21.859 11.852 1 96.19 349 PRO A CA 1
ATOM 2624 C C . PRO A 1 349 ? 7.566 -20.875 10.703 1 96.19 349 PRO A C 1
ATOM 2626 O O . PRO A 1 349 ? 8.695 -20.703 10.242 1 96.19 349 PRO A O 1
ATOM 2629 N N . ILE A 1 350 ? 6.504 -20.281 10.234 1 96.5 350 ILE A N 1
ATOM 2630 C CA . ILE A 1 350 ? 6.645 -19.406 9.07 1 96.5 350 ILE A CA 1
ATOM 2631 C C . ILE A 1 350 ? 7.52 -18.203 9.422 1 96.5 350 ILE A C 1
ATOM 2633 O O . ILE A 1 350 ? 8.047 -17.531 8.531 1 96.5 350 ILE A O 1
ATOM 2637 N N . ALA A 1 351 ? 7.758 -17.859 10.742 1 98.06 351 ALA A N 1
ATOM 2638 C CA . ALA A 1 351 ? 8.641 -16.781 11.195 1 98.06 351 ALA A CA 1
ATOM 2639 C C . ALA A 1 351 ? 10.078 -17.016 10.734 1 98.06 351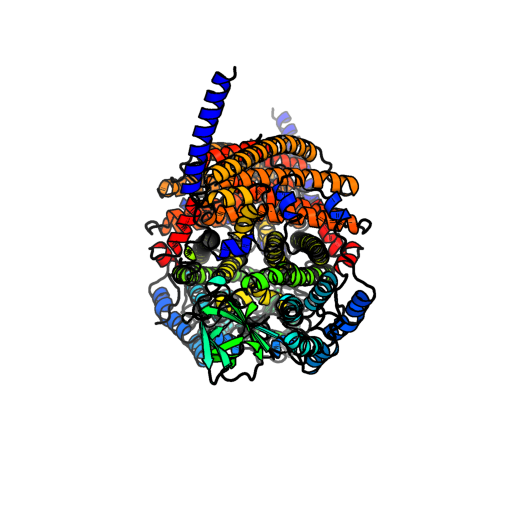 ALA A C 1
ATOM 2641 O O . ALA A 1 351 ? 10.898 -16.109 10.75 1 98.06 351 ALA A O 1
ATOM 2642 N N . GLU A 1 352 ? 10.398 -18.234 10.359 1 96.81 352 GLU A N 1
ATOM 2643 C CA . GLU A 1 352 ? 11.758 -18.594 9.969 1 96.81 352 GLU A CA 1
ATOM 2644 C C . GLU A 1 352 ? 11.992 -18.312 8.484 1 96.81 352 GLU A C 1
ATOM 2646 O O . GLU A 1 352 ? 13.133 -18.312 8.016 1 96.81 352 GLU A O 1
ATOM 2651 N N . PHE A 1 353 ? 10.969 -18.062 7.75 1 96.12 353 PHE A N 1
ATOM 2652 C CA . PHE A 1 353 ? 11.078 -17.781 6.324 1 96.12 353 PHE A CA 1
ATOM 2653 C C . PHE A 1 353 ? 11.57 -16.359 6.09 1 96.12 353 PHE A C 1
ATOM 2655 O O . PHE A 1 353 ? 11.047 -15.406 6.68 1 96.12 353 PHE A O 1
ATOM 2662 N N . GLY A 1 354 ? 12.586 -16.219 5.215 1 97.31 354 GLY A N 1
ATOM 2663 C CA . GLY A 1 354 ? 13.188 -14.922 4.945 1 97.31 354 GLY A CA 1
ATOM 2664 C C . GLY A 1 354 ? 12.18 -13.875 4.488 1 97.31 354 GLY A C 1
ATOM 2665 O O . GLY A 1 354 ? 12.297 -12.703 4.836 1 97.31 354 GLY A O 1
ATOM 2666 N N . GLY A 1 355 ? 11.211 -14.266 3.643 1 97.38 355 GLY A N 1
ATOM 2667 C CA . GLY A 1 355 ? 10.188 -13.328 3.195 1 97.38 355 GLY A CA 1
ATOM 2668 C C . GLY A 1 355 ? 9.352 -12.773 4.332 1 97.38 355 GLY A C 1
ATOM 2669 O O . GLY A 1 355 ? 8.977 -11.602 4.312 1 97.38 355 GLY A O 1
ATOM 2670 N N . ILE A 1 356 ? 9.047 -13.609 5.328 1 98.31 356 ILE A N 1
ATOM 2671 C CA . ILE A 1 356 ? 8.297 -13.195 6.504 1 98.31 356 ILE A CA 1
ATOM 2672 C C . ILE A 1 356 ? 9.172 -12.32 7.395 1 98.31 356 ILE A C 1
ATOM 2674 O O . ILE A 1 356 ? 8.703 -11.32 7.945 1 98.31 356 ILE A O 1
ATOM 2678 N N . GLN A 1 357 ? 10.43 -12.719 7.5 1 98.56 357 GLN A N 1
ATOM 2679 C CA . GLN A 1 357 ? 11.367 -11.938 8.297 1 98.56 357 GLN A CA 1
ATOM 2680 C C . GLN A 1 357 ? 11.492 -10.516 7.754 1 98.56 357 GLN A C 1
ATOM 2682 O O . GLN A 1 357 ? 11.547 -9.555 8.523 1 98.56 357 GLN A O 1
ATOM 2687 N N . GLU A 1 358 ? 11.578 -10.367 6.461 1 98.5 358 GLU A N 1
ATOM 2688 C CA . GLU A 1 358 ? 11.617 -9.039 5.844 1 98.5 358 GLU A CA 1
ATOM 2689 C C . GLU A 1 358 ? 10.375 -8.227 6.199 1 98.5 358 GLU A C 1
ATOM 2691 O O . GLU A 1 358 ? 10.477 -7.07 6.613 1 98.5 358 GLU A O 1
ATOM 2696 N N . ALA A 1 359 ? 9.211 -8.805 6.102 1 98.56 359 ALA A N 1
ATOM 2697 C CA . ALA A 1 359 ? 7.949 -8.125 6.379 1 98.56 359 ALA A CA 1
ATOM 2698 C C . ALA A 1 359 ? 7.863 -7.707 7.848 1 98.56 359 ALA A C 1
ATOM 2700 O O . ALA A 1 359 ? 7.488 -6.574 8.156 1 98.56 359 ALA A O 1
ATOM 2701 N N . MET A 1 360 ? 8.227 -8.586 8.719 1 98.81 360 MET A N 1
ATOM 2702 C CA . MET A 1 360 ? 8.094 -8.328 10.156 1 98.81 360 MET A CA 1
ATOM 2703 C C . MET A 1 360 ? 9.109 -7.281 10.617 1 98.81 360 MET A C 1
ATOM 2705 O O . MET A 1 360 ? 8.805 -6.461 11.484 1 98.81 360 MET A O 1
ATOM 2709 N N . SER A 1 361 ? 10.336 -7.336 10.07 1 98.81 361 SER A N 1
ATOM 2710 C CA . SER A 1 361 ? 11.336 -6.348 10.453 1 98.81 361 SER A CA 1
ATOM 2711 C C . SER A 1 361 ? 10.93 -4.941 10.023 1 98.81 361 SER A C 1
ATOM 2713 O O . SER A 1 361 ? 11.102 -3.98 10.773 1 98.81 361 SER A O 1
ATOM 2715 N N . LEU A 1 362 ? 10.359 -4.863 8.859 1 98.81 362 LEU A N 1
ATOM 2716 C CA . LEU A 1 362 ? 9.906 -3.57 8.367 1 98.81 362 LEU A CA 1
ATOM 2717 C C . LEU A 1 362 ? 8.719 -3.062 9.188 1 98.81 362 LEU A C 1
ATOM 2719 O O . LEU A 1 362 ? 8.656 -1.877 9.523 1 98.81 362 LEU A O 1
ATOM 2723 N N . ALA A 1 363 ? 7.777 -3.922 9.508 1 98.81 363 ALA A N 1
ATOM 2724 C CA . ALA A 1 363 ? 6.641 -3.535 10.336 1 98.81 363 ALA A CA 1
ATOM 2725 C C . ALA A 1 363 ? 7.102 -3.057 11.711 1 98.81 363 ALA A C 1
ATOM 2727 O O . ALA A 1 363 ? 6.594 -2.059 12.227 1 98.81 363 ALA A O 1
ATOM 2728 N N . ALA A 1 364 ? 8.047 -3.732 12.227 1 98.81 364 ALA A N 1
ATOM 2729 C CA . ALA A 1 364 ? 8.555 -3.398 13.555 1 98.81 364 ALA A CA 1
ATOM 2730 C C . ALA A 1 364 ? 9.273 -2.055 13.547 1 98.81 364 ALA A C 1
ATOM 2732 O O . ALA A 1 364 ? 9.07 -1.228 14.438 1 98.81 364 ALA A O 1
ATOM 2733 N N . SER A 1 365 ? 10.102 -1.904 12.586 1 98.5 365 SER A N 1
ATOM 2734 C CA . SER A 1 365 ? 10.859 -0.658 12.508 1 98.5 365 SER A CA 1
ATOM 2735 C C . SER A 1 365 ? 9.938 0.533 12.266 1 98.5 365 SER A C 1
ATOM 2737 O O . SER A 1 365 ? 10.125 1.601 12.859 1 98.5 365 SER A O 1
ATOM 2739 N N . ASP A 1 366 ? 8.969 0.382 11.383 1 98.88 366 ASP A N 1
ATOM 2740 C CA . ASP A 1 366 ? 7.984 1.438 11.156 1 98.88 366 ASP A CA 1
ATOM 2741 C C . ASP A 1 366 ? 7.195 1.731 12.43 1 98.88 366 ASP A C 1
ATOM 2743 O O . ASP A 1 366 ? 6.844 2.883 12.703 1 98.88 366 ASP A O 1
ATOM 2747 N N . THR A 1 367 ? 6.883 0.709 13.164 1 98.81 367 THR A N 1
ATOM 2748 C CA . THR A 1 367 ? 6.164 0.894 14.422 1 98.81 367 THR A CA 1
ATOM 2749 C C . THR A 1 367 ? 7.008 1.688 15.414 1 98.81 367 THR A C 1
ATOM 2751 O O . THR A 1 367 ? 6.504 2.602 16.078 1 98.81 367 THR A O 1
ATOM 2754 N N . LEU A 1 368 ? 8.297 1.357 15.484 1 98.88 368 LEU A N 1
ATOM 2755 C CA . LEU A 1 368 ? 9.18 2.104 16.375 1 98.88 368 LEU A CA 1
ATOM 2756 C C . LEU A 1 368 ? 9.25 3.572 15.969 1 98.88 368 LEU A C 1
ATOM 2758 O O . LEU A 1 368 ? 9.211 4.457 16.828 1 98.88 368 LEU A O 1
ATOM 2762 N N . ILE A 1 369 ? 9.375 3.803 14.695 1 98.88 369 ILE A N 1
ATOM 2763 C CA . ILE A 1 369 ? 9.422 5.16 14.164 1 98.88 369 ILE A CA 1
ATOM 2764 C C . ILE A 1 369 ? 8.148 5.91 14.562 1 98.88 369 ILE A C 1
ATOM 2766 O O . ILE A 1 369 ? 8.211 7.051 15.023 1 98.88 369 ILE A O 1
ATOM 2770 N N . ALA A 1 370 ? 6.992 5.273 14.43 1 98.75 370 ALA A N 1
ATOM 2771 C CA . ALA A 1 370 ? 5.715 5.887 14.789 1 98.75 370 ALA A CA 1
ATOM 2772 C C . ALA A 1 370 ? 5.641 6.156 16.281 1 98.75 370 ALA A C 1
ATOM 2774 O O . ALA A 1 370 ? 5.164 7.211 16.719 1 98.75 370 ALA A O 1
ATOM 2775 N N . ILE A 1 371 ? 6.113 5.207 17.062 1 98.5 371 ILE A N 1
ATOM 2776 C CA . ILE A 1 371 ? 6.098 5.359 18.516 1 98.5 371 ILE A CA 1
ATOM 2777 C C . ILE A 1 371 ? 6.977 6.539 18.922 1 98.5 371 ILE A C 1
ATOM 2779 O O . ILE A 1 371 ? 6.539 7.414 19.672 1 98.5 371 ILE A O 1
ATOM 2783 N N . GLY A 1 372 ? 8.203 6.555 18.391 1 98.56 372 GLY A N 1
ATOM 2784 C CA . GLY A 1 372 ? 9.109 7.652 18.703 1 98.56 372 GLY A CA 1
ATOM 2785 C C . GLY A 1 372 ? 8.562 9.008 18.281 1 98.56 372 GLY A C 1
ATOM 2786 O O . GLY A 1 372 ? 8.641 9.969 19.047 1 98.56 372 GLY A O 1
ATOM 2787 N N . GLY A 1 373 ? 8.039 9.062 17.047 1 98.44 373 GLY A N 1
ATOM 2788 C CA . GLY A 1 373 ? 7.445 10.297 16.562 1 98.44 373 GLY A CA 1
ATOM 2789 C C . GLY A 1 373 ? 6.273 10.766 17.406 1 98.44 373 GLY A C 1
ATOM 2790 O O . GLY A 1 373 ? 6.176 11.945 17.75 1 98.44 373 GLY A O 1
ATOM 2791 N N . THR A 1 374 ? 5.371 9.867 17.734 1 98 374 THR A N 1
ATOM 2792 C CA . THR A 1 374 ? 4.168 10.188 18.5 1 98 374 THR A CA 1
ATOM 2793 C C . THR A 1 374 ? 4.523 10.664 19.906 1 98 374 THR A C 1
ATOM 2795 O O . THR A 1 374 ? 3.975 11.656 20.391 1 98 374 THR A O 1
ATOM 2798 N N . ASP A 1 375 ? 5.441 9.984 20.516 1 97.19 375 ASP A N 1
ATOM 2799 C CA . ASP A 1 375 ? 5.875 10.367 21.859 1 97.19 375 ASP A CA 1
ATOM 2800 C C . ASP A 1 375 ? 6.441 11.789 21.859 1 97.19 375 ASP A C 1
ATOM 2802 O O . ASP A 1 375 ? 6.105 12.594 22.734 1 97.19 375 ASP A O 1
ATOM 2806 N N . LEU A 1 376 ? 7.297 12.031 20.938 1 97.56 376 LEU A N 1
ATOM 2807 C CA . LEU A 1 376 ? 7.91 13.352 20.875 1 97.56 376 LEU A CA 1
ATOM 2808 C C . LEU A 1 376 ? 6.867 14.422 20.562 1 97.56 376 LEU A C 1
ATOM 2810 O O . LEU A 1 376 ? 6.855 15.492 21.172 1 97.56 376 LEU A O 1
ATOM 2814 N N . MET A 1 377 ? 6.012 14.18 19.609 1 96.94 377 MET A N 1
ATOM 2815 C CA . MET A 1 377 ? 4.957 15.117 19.234 1 96.94 377 MET A CA 1
ATOM 2816 C C . MET A 1 377 ? 4.062 15.43 20.438 1 96.94 377 MET A C 1
ATOM 2818 O O . MET A 1 377 ? 3.736 16.594 20.688 1 96.94 377 MET A O 1
ATOM 2822 N N . ASN A 1 378 ? 3.652 14.367 21.141 1 96.69 378 ASN A N 1
ATOM 2823 C CA . ASN A 1 378 ? 2.818 14.555 22.328 1 96.69 378 ASN A CA 1
ATOM 2824 C C . ASN A 1 378 ? 3.506 15.445 23.359 1 96.69 378 ASN A C 1
ATOM 2826 O O . ASN A 1 378 ? 2.875 16.328 23.938 1 96.69 378 ASN A O 1
ATOM 2830 N N . ALA A 1 379 ? 4.762 15.211 23.594 1 96.81 379 ALA A N 1
ATOM 2831 C CA . ALA A 1 379 ? 5.523 16 24.562 1 96.81 379 ALA A CA 1
ATOM 2832 C C . ALA A 1 379 ? 5.617 17.453 24.141 1 96.81 379 ALA A C 1
ATOM 2834 O O . ALA A 1 379 ? 5.57 18.359 24.969 1 96.81 379 ALA A O 1
ATOM 2835 N N . ILE A 1 380 ? 5.797 17.672 22.844 1 95.12 380 ILE A N 1
ATOM 2836 C CA . ILE A 1 380 ? 5.867 19.031 22.312 1 95.12 380 ILE A CA 1
ATOM 2837 C C . ILE A 1 380 ? 4.547 19.75 22.578 1 95.12 380 ILE A C 1
ATOM 2839 O O . ILE A 1 380 ? 4.539 20.906 23.031 1 95.12 380 ILE A O 1
ATOM 2843 N N . VAL A 1 381 ? 3.447 19.125 22.328 1 91.94 381 VAL A N 1
ATOM 2844 C CA . VAL A 1 381 ? 2.133 19.734 22.531 1 91.94 381 VAL A CA 1
ATOM 2845 C C . VAL A 1 381 ? 1.899 19.969 24.031 1 91.94 381 VAL A C 1
ATOM 2847 O O . VAL A 1 381 ? 1.358 21 24.422 1 91.94 381 VAL A O 1
ATOM 2850 N N . ASP A 1 382 ? 2.299 19.016 24.844 1 93.56 382 ASP A N 1
ATOM 2851 C CA . ASP A 1 382 ? 2.139 19.141 26.281 1 93.56 382 ASP A CA 1
ATOM 2852 C C . ASP A 1 382 ? 3.002 20.266 26.828 1 93.56 382 ASP A C 1
ATOM 2854 O O . ASP A 1 382 ? 2.758 20.766 27.938 1 93.56 382 ASP A O 1
ATOM 2858 N N . ASN A 1 383 ? 4.066 20.594 26.109 1 92.56 383 ASN A N 1
ATOM 2859 C CA . ASN A 1 383 ? 4.883 21.75 26.469 1 92.56 383 ASN A CA 1
ATOM 2860 C C . ASN A 1 383 ? 4.27 23.047 25.938 1 92.56 383 ASN A C 1
ATOM 2862 O O . ASN A 1 383 ? 4.969 24.047 25.781 1 92.56 383 ASN A O 1
ATOM 2866 N N . HIS A 1 384 ? 3.006 23.016 25.516 1 87.69 384 HIS A N 1
ATOM 2867 C CA . HIS A 1 384 ? 2.186 24.141 25.109 1 87.69 384 HIS A CA 1
ATOM 2868 C C . HIS A 1 384 ? 2.674 24.719 23.781 1 87.69 384 HIS A C 1
ATOM 2870 O O . HIS A 1 384 ? 2.648 25.938 23.578 1 87.69 384 HIS A O 1
ATOM 2876 N N . GLU A 1 385 ? 3.191 23.859 22.984 1 88.06 385 GLU A N 1
ATOM 2877 C CA . GLU A 1 385 ? 3.562 24.234 21.625 1 88.06 385 GLU A CA 1
ATOM 2878 C C . GLU A 1 385 ? 2.572 23.672 20.609 1 88.06 385 GLU A C 1
ATOM 2880 O O . GLU A 1 385 ? 1.912 22.656 20.875 1 88.06 385 GLU A O 1
ATOM 2885 N N . ALA A 1 386 ? 2.381 24.391 19.531 1 86.12 386 ALA A N 1
ATOM 2886 C CA . ALA A 1 386 ? 1.505 23.953 18.438 1 86.12 386 ALA A CA 1
ATOM 2887 C C . ALA A 1 386 ? 2.219 24.031 17.094 1 86.12 386 ALA A C 1
ATOM 2889 O O . ALA A 1 386 ? 1.894 24.891 16.266 1 86.12 386 ALA A O 1
ATOM 2890 N N . PRO A 1 387 ? 3.146 23.094 16.906 1 88.5 387 PRO A N 1
ATOM 2891 C CA . PRO A 1 387 ? 3.92 23.156 15.656 1 88.5 387 PRO A CA 1
ATOM 2892 C C . PRO A 1 387 ? 3.146 22.625 14.453 1 88.5 387 PRO A C 1
ATOM 2894 O O . PRO A 1 387 ? 2.961 21.406 14.32 1 88.5 387 PRO A O 1
ATOM 2897 N N . MET A 1 388 ? 2.812 23.438 13.547 1 86.44 388 MET A N 1
ATOM 2898 C CA . MET A 1 388 ? 1.96 23.062 12.422 1 86.44 388 MET A CA 1
ATOM 2899 C C . MET A 1 388 ? 2.719 22.188 11.43 1 86.44 388 MET A C 1
ATOM 2901 O O . MET A 1 388 ? 2.164 21.234 10.898 1 86.44 388 MET A O 1
ATOM 2905 N N . VAL A 1 389 ? 3.961 22.5 11.156 1 92 389 VAL A N 1
ATOM 2906 C CA . VAL A 1 389 ? 4.746 21.766 10.172 1 92 389 VAL A CA 1
ATOM 2907 C C . VAL A 1 389 ? 5.008 20.344 10.68 1 92 389 VAL A C 1
ATOM 2909 O O . VAL A 1 389 ? 4.82 19.375 9.945 1 92 389 VAL A O 1
ATOM 2912 N N . ILE A 1 390 ? 5.391 20.203 11.945 1 95 390 ILE A N 1
ATOM 2913 C CA . ILE A 1 390 ? 5.668 18.906 12.531 1 95 390 ILE A CA 1
ATOM 2914 C C . ILE A 1 390 ? 4.387 18.078 12.586 1 95 390 ILE A C 1
ATOM 2916 O O . ILE A 1 390 ? 4.41 16.859 12.352 1 95 390 ILE A O 1
ATOM 2920 N N . SER A 1 391 ? 3.254 18.766 12.945 1 93.69 391 SER A N 1
ATOM 2921 C CA . SER A 1 391 ? 1.978 18.062 12.977 1 93.69 391 SER A CA 1
ATOM 2922 C C . SER A 1 391 ? 1.641 17.469 11.617 1 93.69 391 SER A C 1
ATOM 2924 O O . SER A 1 391 ? 1.132 16.344 11.531 1 93.69 391 SER A O 1
ATOM 2926 N N . SER A 1 392 ? 1.913 18.203 10.531 1 94 392 SER A N 1
ATOM 2927 C CA . SER A 1 392 ? 1.673 17.719 9.18 1 94 392 SER A CA 1
ATOM 2928 C C . SER A 1 392 ? 2.604 16.562 8.836 1 94 392 SER A C 1
ATOM 2930 O O . SER A 1 392 ? 2.195 15.609 8.172 1 94 392 SER A O 1
ATOM 2932 N N . VAL A 1 393 ? 3.859 16.656 9.289 1 97.06 393 VAL A N 1
ATOM 2933 C CA . VAL A 1 393 ? 4.82 15.578 9.078 1 97.06 393 VAL A CA 1
ATOM 2934 C C . VAL A 1 393 ? 4.316 14.305 9.758 1 97.06 393 VAL A C 1
ATOM 2936 O O . VAL A 1 393 ? 4.352 13.227 9.164 1 97.06 393 VAL A O 1
ATOM 2939 N N . MET A 1 394 ? 3.854 14.477 10.984 1 97.75 394 MET A N 1
ATOM 2940 C CA . MET A 1 394 ? 3.391 13.328 11.758 1 97.75 394 MET A CA 1
ATOM 2941 C C . MET A 1 394 ? 2.178 12.68 11.102 1 97.75 394 MET A C 1
ATOM 2943 O O . MET A 1 394 ? 2.123 11.461 10.953 1 97.75 394 MET A O 1
ATOM 2947 N N . LYS A 1 395 ? 1.242 13.5 10.711 1 96.5 395 LYS A N 1
ATOM 2948 C CA . LYS A 1 395 ? 0.055 12.969 10.047 1 96.5 395 LYS A CA 1
ATOM 2949 C C . LYS A 1 395 ? 0.429 12.172 8.805 1 96.5 395 LYS A C 1
ATOM 2951 O O . LYS A 1 395 ? 0.074 10.992 8.68 1 96.5 395 LYS A O 1
ATOM 2956 N N . GLN A 1 396 ? 1.122 12.82 7.945 1 97.69 396 GLN A N 1
ATOM 2957 C CA . GLN A 1 396 ? 1.425 12.211 6.652 1 97.69 396 GLN A CA 1
ATOM 2958 C C . GLN A 1 396 ? 2.283 10.961 6.812 1 97.69 396 GLN A C 1
ATOM 2960 O O . GLN A 1 396 ? 2.006 9.93 6.199 1 97.69 396 GLN A O 1
ATOM 2965 N N . ASN A 1 397 ? 3.307 10.961 7.637 1 98.25 397 ASN A N 1
ATOM 2966 C CA . ASN A 1 397 ? 4.254 9.859 7.762 1 98.25 397 ASN A CA 1
ATOM 2967 C C . ASN A 1 397 ? 3.664 8.703 8.57 1 98.25 397 ASN A C 1
ATOM 2969 O O . ASN A 1 397 ? 3.791 7.539 8.18 1 98.25 397 ASN A O 1
ATOM 2973 N N . CYS A 1 398 ? 3.041 9.016 9.68 1 98.31 398 CYS A N 1
ATOM 2974 C CA . CYS A 1 398 ? 2.568 7.949 10.555 1 98.31 398 CYS A CA 1
ATOM 2975 C C . CYS A 1 398 ? 1.401 7.203 9.922 1 98.31 398 CYS A C 1
ATOM 2977 O O . CYS A 1 398 ? 1.306 5.98 10.039 1 98.31 398 CYS A O 1
ATOM 2979 N N . THR A 1 399 ? 0.487 7.926 9.297 1 98.12 399 THR A N 1
ATOM 2980 C CA . THR A 1 399 ? -0.637 7.23 8.672 1 98.12 399 THR A CA 1
ATOM 2981 C C . THR A 1 399 ? -0.17 6.402 7.48 1 98.12 399 THR A C 1
ATOM 2983 O O . THR A 1 399 ? -0.66 5.293 7.258 1 98.12 399 THR A O 1
ATOM 2986 N N . GLU A 1 400 ? 0.797 6.895 6.703 1 98.25 400 GLU A N 1
ATOM 2987 C CA . GLU A 1 400 ? 1.351 6.113 5.602 1 98.25 400 GLU A CA 1
ATOM 2988 C C . GLU A 1 400 ? 2.092 4.883 6.113 1 98.25 400 GLU A C 1
ATOM 2990 O O . GLU A 1 400 ? 1.949 3.789 5.562 1 98.25 400 GLU A O 1
ATOM 2995 N N . ARG A 1 401 ? 2.893 5.059 7.141 1 98.56 401 ARG A N 1
ATOM 2996 C CA . ARG A 1 401 ? 3.58 3.912 7.727 1 98.56 401 ARG A CA 1
ATOM 2997 C C . ARG A 1 401 ? 2.588 2.934 8.344 1 98.56 401 ARG A C 1
ATOM 2999 O O . ARG A 1 401 ? 2.779 1.718 8.273 1 98.56 401 ARG A O 1
ATOM 3006 N N . GLY A 1 402 ? 1.53 3.504 9.016 1 98.44 402 GLY A N 1
ATOM 3007 C CA . GLY A 1 402 ? 0.467 2.65 9.523 1 98.44 402 GLY A CA 1
ATOM 3008 C C . GLY A 1 402 ? -0.154 1.773 8.453 1 98.44 402 GLY A C 1
ATOM 3009 O O . GLY A 1 402 ? -0.378 0.581 8.672 1 98.44 402 GLY A O 1
ATOM 3010 N N . ARG A 1 403 ? -0.415 2.354 7.301 1 98.06 403 ARG A N 1
ATOM 3011 C CA . ARG A 1 403 ? -0.945 1.614 6.16 1 98.06 403 ARG A CA 1
ATOM 3012 C C . ARG A 1 403 ? -0.017 0.469 5.77 1 98.06 403 ARG A C 1
ATOM 3014 O O . ARG A 1 403 ? -0.47 -0.656 5.543 1 98.06 403 ARG A O 1
ATOM 3021 N N . ARG A 1 404 ? 1.268 0.697 5.746 1 98.5 404 ARG A N 1
ATOM 3022 C CA . ARG A 1 404 ? 2.234 -0.327 5.363 1 98.5 404 ARG A CA 1
ATOM 3023 C C . ARG A 1 404 ? 2.314 -1.426 6.418 1 98.5 404 ARG A C 1
ATOM 3025 O O . ARG A 1 404 ? 2.426 -2.607 6.082 1 98.5 404 ARG A O 1
ATOM 3032 N N . ILE A 1 405 ? 2.291 -1.04 7.66 1 98.62 405 ILE A N 1
ATOM 3033 C CA . ILE A 1 405 ? 2.365 -1.991 8.766 1 98.62 405 ILE A CA 1
ATOM 3034 C C . ILE A 1 405 ? 1.206 -2.98 8.672 1 98.62 405 ILE A C 1
ATOM 3036 O O . ILE A 1 405 ? 1.415 -4.195 8.688 1 98.62 405 ILE A O 1
ATOM 3040 N N . VAL A 1 406 ? 0.016 -2.463 8.539 1 98.25 406 VAL A N 1
ATOM 3041 C CA . VAL A 1 406 ? -1.174 -3.309 8.523 1 98.25 406 VAL A CA 1
ATOM 3042 C C . VAL A 1 406 ? -1.18 -4.172 7.266 1 98.25 406 VAL A C 1
ATOM 3044 O O . VAL A 1 406 ? -1.548 -5.348 7.316 1 98.25 406 VAL A O 1
ATOM 3047 N N . GLU A 1 407 ? -0.769 -3.609 6.164 1 98.19 407 GLU A N 1
ATOM 3048 C CA . GLU A 1 407 ? -0.66 -4.367 4.922 1 98.19 407 GLU A CA 1
ATOM 3049 C C . GLU A 1 407 ? 0.259 -5.574 5.09 1 98.19 407 GLU A C 1
ATOM 3051 O O . GLU A 1 407 ? -0.067 -6.672 4.641 1 98.19 407 GLU A O 1
ATOM 3056 N N . ARG A 1 408 ? 1.39 -5.344 5.672 1 98.5 408 ARG A N 1
ATOM 3057 C CA . ARG A 1 408 ? 2.33 -6.438 5.895 1 98.5 408 ARG A CA 1
ATOM 3058 C C . ARG A 1 408 ? 1.74 -7.48 6.836 1 98.5 408 ARG A C 1
ATOM 3060 O O . ARG A 1 408 ? 1.946 -8.68 6.648 1 98.5 408 ARG A O 1
ATOM 3067 N N . GLY A 1 409 ? 1.041 -7 7.879 1 98.56 409 GLY A N 1
ATOM 3068 C CA . GLY A 1 409 ? 0.349 -7.941 8.75 1 98.56 409 GLY A CA 1
ATOM 3069 C C . GLY A 1 409 ? -0.642 -8.82 8.008 1 98.56 409 GLY A C 1
ATOM 3070 O O . GLY A 1 409 ? -0.696 -10.031 8.234 1 98.56 409 GLY A O 1
ATOM 3071 N N . MET A 1 410 ? -1.427 -8.211 7.094 1 98.31 410 MET A N 1
ATOM 3072 C CA . MET A 1 410 ? -2.381 -8.945 6.262 1 98.31 410 MET A CA 1
ATOM 3073 C C . MET A 1 410 ? -1.673 -10 5.422 1 98.31 410 MET A C 1
ATOM 3075 O O . MET A 1 410 ? -2.148 -11.133 5.309 1 98.31 410 MET A O 1
ATOM 3079 N N . ASP A 1 411 ? -0.563 -9.633 4.875 1 98.19 411 ASP A N 1
ATOM 3080 C CA . ASP A 1 411 ? 0.146 -10.516 3.949 1 98.19 411 ASP A CA 1
ATOM 3081 C C . ASP A 1 411 ? 0.759 -11.703 4.684 1 98.19 411 ASP A C 1
ATOM 3083 O O . ASP A 1 411 ? 0.853 -12.805 4.129 1 98.19 411 ASP A O 1
ATOM 3087 N N . VAL A 1 412 ? 1.209 -11.492 5.898 1 98.12 412 VAL A N 1
ATOM 3088 C CA . VAL A 1 412 ? 1.824 -12.555 6.684 1 98.12 412 VAL A CA 1
ATOM 3089 C C . VAL A 1 412 ? 0.746 -13.5 7.211 1 98.12 412 VAL A C 1
ATOM 3091 O O . VAL A 1 412 ? 0.869 -14.719 7.086 1 98.12 412 VAL A O 1
ATOM 3094 N N . ALA A 1 413 ? -0.322 -12.906 7.734 1 97.12 413 ALA A N 1
ATOM 3095 C CA . ALA A 1 413 ? -1.395 -13.727 8.297 1 97.12 413 ALA A CA 1
ATOM 3096 C C . ALA A 1 413 ? -2.248 -14.344 7.191 1 97.12 413 ALA A C 1
ATOM 3098 O O . ALA A 1 413 ? -2.906 -15.367 7.406 1 97.12 413 ALA A O 1
ATOM 3099 N N . ALA A 1 414 ? -2.314 -13.703 6.039 1 95.62 414 ALA A N 1
ATOM 3100 C CA . ALA A 1 414 ? -2.908 -14.211 4.809 1 95.62 414 ALA A CA 1
ATOM 3101 C C . ALA A 1 414 ? -4.367 -14.602 5.023 1 95.62 414 ALA A C 1
ATOM 3103 O O . ALA A 1 414 ? -5.164 -13.797 5.512 1 95.62 414 ALA A O 1
ATOM 3104 N N . GLY A 1 415 ? -4.781 -15.867 4.824 1 94 415 GLY A N 1
ATOM 3105 C CA . GLY A 1 415 ? -6.16 -16.312 4.887 1 94 415 GLY A CA 1
ATOM 3106 C C . GLY A 1 415 ? -6.84 -15.969 6.199 1 94 415 GLY A C 1
ATOM 3107 O O . GLY A 1 415 ? -8.008 -15.57 6.215 1 94 415 GLY A O 1
ATOM 3108 N N . SER A 1 416 ? -6.133 -16.047 7.289 1 93.31 416 SER A N 1
ATOM 3109 C CA . SER A 1 416 ? -6.711 -15.773 8.602 1 93.31 416 SER A CA 1
ATOM 3110 C C . SER A 1 416 ? -7.047 -14.297 8.766 1 93.31 416 SER A C 1
ATOM 3112 O O . SER A 1 416 ? -7.922 -13.945 9.562 1 93.31 416 SER A O 1
ATOM 3114 N N . ALA A 1 417 ? -6.348 -13.477 8.047 1 96.12 417 ALA A N 1
ATOM 3115 C CA . ALA A 1 417 ? -6.578 -12.039 8.133 1 96.12 417 ALA A CA 1
ATOM 3116 C C . ALA A 1 417 ? -7.688 -11.602 7.184 1 96.12 417 ALA A C 1
ATOM 3118 O O . ALA A 1 417 ? -8.406 -10.641 7.461 1 96.12 417 ALA A O 1
ATOM 3119 N N . ILE A 1 418 ? -7.863 -12.297 6.121 1 95.56 418 ILE A N 1
ATOM 3120 C CA . ILE A 1 418 ? -8.789 -11.914 5.062 1 95.56 418 ILE A CA 1
ATOM 3121 C C . ILE A 1 418 ? -10.219 -12.281 5.465 1 95.56 418 ILE A C 1
ATOM 3123 O O . ILE A 1 418 ? -11.172 -11.578 5.125 1 95.56 418 ILE A O 1
ATOM 3127 N N . CYS A 1 419 ? -10.438 -13.375 6.113 1 94.88 419 CYS A N 1
ATOM 3128 C CA . CYS A 1 419 ? -11.766 -13.836 6.484 1 94.88 419 CYS A CA 1
ATOM 3129 C C . CYS A 1 419 ? -12.203 -13.219 7.812 1 94.88 419 CYS A C 1
ATOM 3131 O O . CYS A 1 419 ? -11.68 -13.578 8.867 1 94.88 419 CYS A O 1
ATOM 3133 N N . ARG A 1 420 ? -13.172 -12.414 7.785 1 94.69 420 ARG A N 1
ATOM 3134 C CA . ARG A 1 420 ? -13.648 -11.688 8.961 1 94.69 420 ARG A CA 1
ATOM 3135 C C . ARG A 1 420 ? -14.367 -12.625 9.922 1 94.69 420 ARG A C 1
ATOM 3137 O O . ARG A 1 420 ? -14.836 -13.695 9.531 1 94.69 420 ARG A O 1
ATOM 3144 N N . GLY A 1 421 ? -14.461 -12.266 11.125 1 93.25 421 GLY A N 1
ATOM 3145 C CA . GLY A 1 421 ? -15.086 -13 12.219 1 93.25 421 GLY A CA 1
ATOM 3146 C C . GLY A 1 421 ? -14.656 -12.5 13.586 1 93.25 421 GLY A C 1
ATOM 3147 O O . GLY A 1 421 ? -13.914 -11.523 13.695 1 93.25 421 GLY A O 1
ATOM 3148 N N . GLU A 1 422 ? -15.062 -13.102 14.555 1 90.44 422 GLU A N 1
ATOM 3149 C CA . GLU A 1 422 ? -14.852 -12.656 15.93 1 90.44 422 GLU A CA 1
ATOM 3150 C C . GLU A 1 422 ? -13.375 -12.688 16.312 1 90.44 422 GLU A C 1
ATOM 3152 O O . GLU A 1 422 ? -12.914 -11.875 17.109 1 90.44 422 GLU A O 1
ATOM 3157 N N . LYS A 1 423 ? -12.711 -13.57 15.664 1 90.12 423 LYS A N 1
ATOM 3158 C CA . LYS A 1 423 ? -11.312 -13.75 16.047 1 90.12 423 LYS A CA 1
ATOM 3159 C C . LYS A 1 423 ? -10.375 -12.992 15.109 1 90.12 423 LYS A C 1
ATOM 3161 O O . LYS A 1 423 ? -9.156 -13 15.289 1 90.12 423 LYS A O 1
ATOM 3166 N N . ASN A 1 424 ? -10.938 -12.375 14.141 1 94.38 424 ASN A N 1
ATOM 3167 C CA . ASN A 1 424 ? -10.125 -11.594 13.219 1 94.38 424 ASN A CA 1
ATOM 3168 C C . ASN A 1 424 ? -9.766 -10.227 13.797 1 94.38 424 ASN A C 1
ATOM 3170 O O . ASN A 1 424 ? -10.648 -9.484 14.227 1 94.38 424 ASN A O 1
ATOM 3174 N N . TYR A 1 425 ? -8.484 -9.852 13.812 1 92.31 425 TYR A N 1
ATOM 3175 C CA . TYR A 1 425 ? -8.07 -8.609 14.445 1 92.31 425 TYR A CA 1
ATOM 3176 C C . TYR A 1 425 ? -7.367 -7.691 13.453 1 92.31 425 TYR A C 1
ATOM 3178 O O . TYR A 1 425 ? -6.719 -6.719 13.844 1 92.31 425 TYR A O 1
ATOM 3186 N N . LEU A 1 426 ? -7.426 -7.996 12.086 1 96.25 426 LEU A N 1
ATOM 3187 C CA . LEU A 1 426 ? -6.684 -7.211 11.102 1 96.25 426 LEU A CA 1
ATOM 3188 C C . LEU A 1 426 ? -7.617 -6.621 10.055 1 96.25 426 LEU A C 1
ATOM 3190 O O . LEU A 1 426 ? -7.41 -5.5 9.594 1 96.25 426 LEU A O 1
ATOM 3194 N N . ALA A 1 427 ? -8.656 -7.328 9.688 1 96.31 427 ALA A N 1
ATOM 3195 C CA . ALA A 1 427 ? -9.469 -7.047 8.508 1 96.31 427 ALA A CA 1
ATOM 3196 C C . ALA A 1 427 ? -10.094 -5.66 8.594 1 96.31 427 ALA A C 1
ATOM 3198 O O . ALA A 1 427 ? -10.023 -4.879 7.645 1 96.31 427 ALA A O 1
ATOM 3199 N N . ASN A 1 428 ? -10.727 -5.355 9.695 1 94.81 428 ASN A N 1
ATOM 3200 C CA . ASN A 1 428 ? -11.406 -4.07 9.828 1 94.81 428 ASN A CA 1
ATOM 3201 C C . ASN A 1 428 ? -10.414 -2.912 9.844 1 94.81 428 ASN A C 1
ATOM 3203 O O . ASN A 1 428 ? -10.688 -1.853 9.273 1 94.81 428 ASN A O 1
ATOM 3207 N N . GLY A 1 429 ? -9.297 -3.115 10.562 1 94.44 429 GLY A N 1
ATOM 3208 C CA . GLY A 1 429 ? -8.25 -2.113 10.539 1 94.44 429 GLY A CA 1
ATOM 3209 C C . GLY A 1 429 ? -7.738 -1.824 9.141 1 94.44 429 GLY A C 1
ATOM 3210 O O . GLY A 1 429 ? -7.555 -0.664 8.766 1 94.44 429 GLY A O 1
ATOM 3211 N N . TYR A 1 430 ? -7.578 -2.861 8.32 1 97.12 430 TYR A N 1
ATOM 3212 C CA . TYR A 1 430 ? -7.113 -2.693 6.945 1 97.12 430 TYR A CA 1
ATOM 3213 C C . TYR A 1 430 ? -8.125 -1.907 6.121 1 97.12 430 TYR A C 1
ATOM 3215 O O . TYR A 1 430 ? -7.758 -0.961 5.418 1 97.12 430 TYR A O 1
ATOM 3223 N N . THR A 1 431 ? -9.336 -2.297 6.184 1 96.06 431 THR A N 1
ATOM 3224 C CA . THR A 1 431 ? -10.359 -1.719 5.32 1 96.06 431 THR A CA 1
ATOM 3225 C C . THR A 1 431 ? -10.57 -0.243 5.645 1 96.06 431 THR A C 1
ATOM 3227 O O . THR A 1 431 ? -10.977 0.536 4.781 1 96.06 431 THR A O 1
ATOM 3230 N N . SER A 1 432 ? -10.18 0.208 6.82 1 94.75 432 SER A N 1
ATOM 3231 C CA . SER A 1 432 ? -10.461 1.573 7.25 1 94.75 432 SER A CA 1
ATOM 3232 C C . SER A 1 432 ? -9.258 2.48 7.02 1 94.75 432 SER A C 1
ATOM 3234 O O . SER A 1 432 ? -9.328 3.691 7.242 1 94.75 432 SER A O 1
ATOM 3236 N N . LEU A 1 433 ? -8.156 1.986 6.551 1 95.25 433 LEU A N 1
ATOM 3237 C CA . LEU A 1 433 ? -6.883 2.695 6.5 1 95.25 433 LEU A CA 1
ATOM 3238 C C . LEU A 1 433 ? -6.988 3.943 5.633 1 95.25 433 LEU A C 1
ATOM 3240 O O . LEU A 1 433 ? -6.426 4.988 5.969 1 95.25 433 LEU A O 1
ATOM 3244 N N . PRO A 1 434 ? -7.742 3.861 4.504 1 96.94 434 PRO A N 1
ATOM 3245 C CA . PRO A 1 434 ? -7.777 5.035 3.629 1 96.94 434 PRO A CA 1
ATOM 3246 C C . PRO A 1 434 ? -8.391 6.258 4.305 1 96.94 434 PRO A C 1
ATOM 3248 O O . PRO A 1 434 ? -8.125 7.391 3.895 1 96.94 434 PRO A O 1
ATOM 3251 N N . ILE A 1 435 ? -9.18 6.043 5.336 1 96.69 435 ILE A N 1
ATOM 3252 C CA . ILE A 1 435 ? -9.812 7.156 6.031 1 96.69 435 ILE A CA 1
ATOM 3253 C C . ILE A 1 435 ? -8.75 8.039 6.68 1 96.69 435 ILE A C 1
ATOM 3255 O O . ILE A 1 435 ? -8.75 9.258 6.492 1 96.69 435 ILE A O 1
ATOM 3259 N N . ALA A 1 436 ? -7.801 7.398 7.371 1 96.38 436 ALA A N 1
ATOM 3260 C CA . ALA A 1 436 ? -6.742 8.148 8.047 1 96.38 436 ALA A CA 1
ATOM 3261 C C . ALA A 1 436 ? -5.855 8.875 7.035 1 96.38 436 ALA A C 1
ATOM 3263 O O . ALA A 1 436 ? -5.32 9.945 7.328 1 96.38 436 ALA A O 1
ATOM 3264 N N . ILE A 1 437 ? -5.699 8.336 5.809 1 97.31 437 ILE A N 1
ATOM 3265 C CA . ILE A 1 437 ? -4.891 8.914 4.738 1 97.31 437 ILE A CA 1
ATOM 3266 C C . ILE A 1 437 ? -5.562 10.172 4.203 1 97.31 437 ILE A C 1
ATOM 3268 O O . ILE A 1 437 ? -4.883 11.125 3.799 1 97.31 437 ILE A O 1
ATOM 3272 N N . THR A 1 438 ? -6.844 10.242 4.258 1 95.88 438 THR A N 1
ATOM 3273 C CA . THR A 1 438 ? -7.645 11.234 3.551 1 95.88 438 THR A CA 1
ATOM 3274 C C . THR A 1 438 ? -8.023 12.383 4.477 1 95.88 438 THR A C 1
ATOM 3276 O O . THR A 1 438 ? -7.996 13.547 4.074 1 95.88 438 THR A O 1
ATOM 3279 N N . VAL A 1 439 ? -8.297 12.094 5.73 1 92.31 439 VAL A N 1
ATOM 3280 C CA . VAL A 1 439 ? -8.906 13.07 6.625 1 92.31 439 VAL A CA 1
ATOM 3281 C C . VAL A 1 439 ? -7.852 14.094 7.059 1 92.31 439 VAL A C 1
ATOM 3283 O O . VAL A 1 439 ? -6.648 13.844 6.934 1 92.31 439 VAL A O 1
ATOM 3286 N N . GLU A 1 440 ? -8.359 15.266 7.496 1 87.38 440 GLU A N 1
ATOM 3287 C CA . GLU A 1 440 ? -7.551 16.344 8.039 1 87.38 440 GLU A CA 1
ATOM 3288 C C . GLU A 1 440 ? -6.426 16.734 7.086 1 87.38 440 GLU A C 1
ATOM 3290 O O . GLU A 1 440 ? -5.289 16.953 7.512 1 87.38 440 GLU A O 1
ATOM 3295 N N . GLY A 1 441 ? -6.746 16.766 5.801 1 88.06 441 GLY A N 1
ATOM 3296 C CA . GLY A 1 441 ? -5.781 17.016 4.742 1 88.06 441 GLY A CA 1
ATOM 3297 C C . GLY A 1 441 ? -5.227 15.75 4.125 1 88.06 441 GLY A C 1
ATOM 3298 O O . GLY A 1 441 ? -4.469 15.016 4.766 1 88.06 441 GLY A O 1
ATOM 3299 N N . ALA A 1 442 ? -5.598 15.539 2.893 1 94.31 442 ALA A N 1
ATOM 3300 C CA . ALA A 1 442 ? -5.145 14.344 2.191 1 94.31 442 ALA A CA 1
ATOM 3301 C C . ALA A 1 442 ? -3.621 14.266 2.16 1 94.31 442 ALA A C 1
ATOM 3303 O O . ALA A 1 442 ? -2.945 15.289 2.008 1 94.31 442 ALA A O 1
ATOM 3304 N N . ASN A 1 443 ? -3.07 13.078 2.281 1 97 443 ASN A N 1
ATOM 3305 C CA . ASN A 1 443 ? -1.627 12.883 2.381 1 97 443 ASN A CA 1
ATOM 3306 C C . ASN A 1 443 ? -0.902 13.438 1.159 1 97 443 ASN A C 1
ATOM 3308 O O . ASN A 1 443 ? 0.212 13.953 1.272 1 97 443 ASN A O 1
ATOM 3312 N N . ILE A 1 444 ? -1.493 13.352 -0.004 1 96.88 444 ILE A N 1
ATOM 3313 C CA . ILE A 1 444 ? -0.854 13.859 -1.214 1 96.88 444 ILE A CA 1
ATOM 3314 C C . ILE A 1 444 ? -0.646 15.367 -1.097 1 96.88 444 ILE A C 1
ATOM 3316 O O . ILE A 1 444 ? 0.435 15.875 -1.4 1 96.88 444 ILE A O 1
ATOM 3320 N N . MET A 1 445 ? -1.648 16.062 -0.621 1 93.12 445 MET A N 1
ATOM 3321 C CA . MET A 1 445 ? -1.572 17.516 -0.463 1 93.12 445 MET A CA 1
ATOM 3322 C C . MET A 1 445 ? -0.641 17.891 0.686 1 93.12 445 MET A C 1
ATOM 3324 O O . MET A 1 445 ? 0.149 18.828 0.57 1 93.12 445 MET A O 1
ATOM 3328 N N . THR A 1 446 ? -0.736 17.156 1.751 1 94.25 446 THR A N 1
ATOM 3329 C CA . THR A 1 446 ? 0.111 17.422 2.908 1 94.25 446 THR A CA 1
ATOM 3330 C C . THR A 1 446 ? 1.586 17.266 2.545 1 94.25 446 THR A C 1
ATOM 3332 O O . THR A 1 446 ? 2.404 18.125 2.893 1 94.25 446 THR A O 1
ATOM 3335 N N . ARG A 1 447 ? 1.881 16.25 1.782 1 96.44 447 ARG A N 1
ATOM 3336 C CA . ARG A 1 447 ? 3.25 15.953 1.37 1 96.44 447 ARG A CA 1
ATOM 3337 C C . ARG A 1 447 ? 3.729 16.953 0.32 1 96.44 447 ARG A C 1
ATOM 3339 O O . ARG A 1 447 ? 4.848 17.469 0.406 1 96.44 447 ARG A O 1
ATOM 3346 N N . SER A 1 448 ? 2.928 17.297 -0.627 1 94.62 448 SER A N 1
ATOM 3347 C CA . SER A 1 448 ? 3.371 18.016 -1.823 1 94.62 448 SER A CA 1
ATOM 3348 C C . SER A 1 448 ? 3.174 19.516 -1.679 1 94.62 448 SER A C 1
ATOM 3350 O O . SER A 1 448 ? 3.619 20.281 -2.527 1 94.62 448 SER A O 1
ATOM 3352 N N . PHE A 1 449 ? 2.51 19.938 -0.546 1 89.69 449 PHE A N 1
ATOM 3353 C CA . PHE A 1 449 ? 2.217 21.359 -0.467 1 89.69 449 PHE A CA 1
ATOM 3354 C C . PHE A 1 449 ? 2.352 21.859 0.966 1 89.69 449 PHE A C 1
ATOM 3356 O O . PHE A 1 449 ? 3.17 22.734 1.247 1 89.69 449 PHE A O 1
ATOM 3363 N N . GLN A 1 450 ? 1.737 21.281 1.881 1 88.5 450 GLN A N 1
ATOM 3364 C CA . GLN A 1 450 ? 1.542 21.844 3.213 1 88.5 450 GLN A CA 1
ATOM 3365 C C . GLN A 1 450 ? 2.848 21.844 4.004 1 88.5 450 GLN A C 1
ATOM 3367 O O . GLN A 1 450 ? 3.195 22.859 4.625 1 88.5 450 GLN A O 1
ATOM 3372 N N . ILE A 1 451 ? 3.578 20.797 4 1 93.31 451 ILE A N 1
ATOM 3373 C CA . ILE A 1 451 ? 4.746 20.641 4.859 1 93.31 451 ILE A CA 1
ATOM 3374 C C . ILE A 1 451 ? 5.801 21.688 4.492 1 93.31 451 ILE A C 1
ATOM 3376 O O . ILE A 1 451 ? 6.254 22.453 5.348 1 93.31 451 ILE A O 1
ATOM 3380 N N . ILE A 1 452 ? 6.082 21.781 3.201 1 92.69 452 ILE A N 1
ATOM 3381 C CA . ILE A 1 452 ? 7.16 22.672 2.781 1 92.69 452 ILE A CA 1
ATOM 3382 C C . ILE A 1 452 ? 6.598 24.078 2.512 1 92.69 452 ILE A C 1
ATOM 3384 O O . ILE A 1 452 ? 7.262 25.078 2.779 1 92.69 452 ILE A O 1
ATOM 3388 N N . GLY A 1 453 ? 5.383 24.188 2.004 1 85.31 453 GLY A N 1
ATOM 3389 C CA . GLY A 1 453 ? 4.773 25.5 1.798 1 85.31 453 GLY A CA 1
ATOM 3390 C C . GLY A 1 453 ? 4.734 26.344 3.057 1 85.31 453 GLY A C 1
ATOM 3391 O O . GLY A 1 453 ? 5.078 27.516 3.025 1 85.31 453 GLY A O 1
ATOM 3392 N N . GLN A 1 454 ? 4.414 25.734 4.113 1 81.75 454 GLN A N 1
ATOM 3393 C CA . GLN A 1 454 ? 4.398 26.438 5.395 1 81.75 454 GLN A CA 1
ATOM 3394 C C . GLN A 1 454 ? 5.781 26.422 6.039 1 81.75 454 GLN A C 1
ATOM 3396 O O . GLN A 1 454 ? 6.184 27.391 6.68 1 81.75 454 GLN A O 1
ATOM 3401 N N . GLY A 1 455 ? 6.473 25.406 5.844 1 88.12 455 GLY A N 1
ATOM 3402 C CA . GLY A 1 455 ? 7.746 25.219 6.516 1 88.12 455 GLY A CA 1
ATOM 3403 C C . GLY A 1 455 ? 8.812 26.203 6.059 1 88.12 455 GLY A C 1
ATOM 3404 O O . GLY A 1 455 ? 9.547 26.75 6.879 1 88.12 455 GLY A O 1
ATOM 3405 N N . LEU A 1 456 ? 8.875 26.391 4.781 1 88.25 456 LEU A N 1
ATOM 3406 C CA . LEU A 1 456 ? 9.922 27.25 4.238 1 88.25 456 LEU A CA 1
ATOM 3407 C C . LEU A 1 456 ? 9.742 28.688 4.719 1 88.25 456 LEU A C 1
ATOM 3409 O O . LEU A 1 456 ? 10.727 29.375 4.996 1 88.25 456 LEU A O 1
ATOM 3413 N N . THR A 1 457 ? 8.57 29.109 4.852 1 83.56 457 THR A N 1
ATOM 3414 C CA . THR A 1 457 ? 8.297 30.5 5.219 1 83.56 457 THR A CA 1
ATOM 3415 C C . THR A 1 457 ? 8.383 30.688 6.734 1 83.56 457 THR A C 1
ATOM 3417 O O . THR A 1 457 ? 8.977 31.656 7.215 1 83.56 457 THR A O 1
ATOM 3420 N N . ARG A 1 458 ? 7.953 29.719 7.398 1 85.44 458 ARG A N 1
ATOM 3421 C CA . ARG A 1 458 ? 7.785 29.922 8.836 1 85.44 458 ARG A CA 1
ATOM 3422 C C . ARG A 1 458 ? 9 29.422 9.602 1 85.44 458 ARG A C 1
ATOM 3424 O O . ARG A 1 458 ? 9.375 30 10.633 1 85.44 458 ARG A O 1
ATOM 3431 N N . CYS A 1 459 ? 9.492 28.391 9.102 1 90.25 459 CYS A N 1
ATOM 3432 C CA . CYS A 1 459 ? 10.484 27.703 9.922 1 90.25 459 CYS A CA 1
ATOM 3433 C C . CYS A 1 459 ? 11.898 28.141 9.539 1 90.25 459 CYS A C 1
ATOM 3435 O O . CYS A 1 459 ? 12.836 27.984 10.32 1 90.25 459 CYS A O 1
ATOM 3437 N N . HIS A 1 460 ? 12.039 28.625 8.305 1 90.81 460 HIS A N 1
ATOM 3438 C CA . HIS A 1 460 ? 13.352 29.172 7.945 1 90.81 460 HIS A CA 1
ATOM 3439 C C . HIS A 1 460 ? 13.711 30.375 8.812 1 90.81 460 HIS A C 1
ATOM 3441 O O . HIS A 1 460 ? 12.867 31.234 9.055 1 90.81 460 HIS A O 1
ATOM 3447 N N . PRO A 1 461 ? 14.891 30.5 9.266 1 89.81 461 PRO A N 1
ATOM 3448 C CA . PRO A 1 461 ? 15.227 31.5 10.273 1 89.81 461 PRO A CA 1
ATOM 3449 C C . PRO A 1 461 ? 15.117 32.938 9.742 1 89.81 461 PRO A C 1
ATOM 3451 O O . PRO A 1 461 ? 14.922 33.875 10.523 1 89.81 461 PRO A O 1
ATOM 3454 N N . HIS A 1 462 ? 15.125 33.156 8.461 1 89.44 462 HIS A N 1
ATOM 3455 C CA . HIS A 1 462 ? 15.25 34.531 7.98 1 89.44 462 HIS A CA 1
ATOM 3456 C C . HIS A 1 462 ? 14.203 34.844 6.918 1 89.44 462 HIS A C 1
ATOM 3458 O O . HIS A 1 462 ? 14.023 36 6.535 1 89.44 462 HIS A O 1
ATOM 3464 N N . MET A 1 463 ? 13.477 33.844 6.539 1 86.19 463 MET A N 1
ATOM 3465 C CA . MET A 1 463 ? 12.633 34 5.352 1 86.19 463 MET A CA 1
ATOM 3466 C C . MET A 1 463 ? 11.391 34.844 5.672 1 86.19 463 MET A C 1
ATOM 3468 O O . MET A 1 463 ? 10.953 35.656 4.859 1 86.19 463 MET A O 1
ATOM 3472 N N . LEU A 1 464 ? 10.781 34.562 6.785 1 83.94 464 LEU A N 1
ATOM 3473 C CA . LEU A 1 464 ? 9.547 35.25 7.133 1 83.94 464 LEU A CA 1
ATOM 3474 C C . LEU A 1 464 ? 9.758 36.781 7.125 1 83.94 464 LEU A C 1
ATOM 3476 O O . LEU A 1 464 ? 8.977 37.5 6.523 1 83.94 464 LEU A O 1
ATOM 3480 N N . GLU A 1 465 ? 10.812 37.25 7.73 1 86.12 465 GLU A N 1
ATOM 3481 C CA . GLU A 1 465 ? 11.117 38.688 7.777 1 86.12 465 GLU A CA 1
ATOM 3482 C C . GLU A 1 465 ? 11.422 39.219 6.387 1 86.12 465 GLU A C 1
ATOM 3484 O O . GLU A 1 465 ? 11.07 40.375 6.066 1 86.12 465 GLU A O 1
ATOM 3489 N N . LEU A 1 466 ? 12.062 38.406 5.664 1 87.19 466 LEU A N 1
ATOM 3490 C CA . LEU A 1 466 ? 12.375 38.812 4.293 1 87.19 466 LEU A CA 1
ATOM 3491 C C . LEU A 1 466 ? 11.094 39 3.488 1 87.19 466 LEU A C 1
ATOM 3493 O O . LEU A 1 466 ? 10.93 40.031 2.82 1 87.19 466 LEU A O 1
ATOM 3497 N N . ILE A 1 467 ? 10.18 38.094 3.545 1 83.62 467 ILE A N 1
ATOM 3498 C CA . ILE A 1 467 ? 8.922 38.156 2.801 1 83.62 467 ILE A CA 1
ATOM 3499 C C . ILE A 1 467 ? 8.078 39.312 3.301 1 83.62 467 ILE A C 1
ATOM 3501 O O . ILE A 1 467 ? 7.445 40 2.508 1 83.62 467 ILE A O 1
ATOM 3505 N N . GLN A 1 468 ? 8.086 39.562 4.594 1 84 468 GLN A N 1
ATOM 3506 C CA . GLN A 1 468 ? 7.324 40.656 5.18 1 84 468 GLN A CA 1
ATOM 3507 C C . GLN A 1 468 ? 7.836 42 4.691 1 84 468 GLN A C 1
ATOM 3509 O O . GLN A 1 468 ? 7.055 42.938 4.492 1 84 468 GLN A O 1
ATOM 3514 N N . SER A 1 469 ? 9.086 42.094 4.496 1 88.25 469 SER A N 1
ATOM 3515 C CA . SER A 1 469 ? 9.664 43.344 4.004 1 88.25 469 SER A CA 1
ATOM 3516 C C . SER A 1 469 ? 9.195 43.656 2.582 1 88.25 469 SER A C 1
ATOM 3518 O O . SER A 1 469 ? 9.07 44.812 2.199 1 88.25 469 SER A O 1
ATOM 3520 N N . LEU A 1 470 ? 8.945 42.625 1.843 1 87 470 LEU A N 1
ATOM 3521 C CA . LEU A 1 470 ? 8.508 42.781 0.459 1 87 470 LEU A CA 1
ATOM 3522 C C . LEU A 1 470 ? 7.043 43.188 0.394 1 87 470 LEU A C 1
ATOM 3524 O O . LEU A 1 470 ? 6.57 43.656 -0.645 1 87 470 LEU A O 1
ATOM 3528 N N . GLN A 1 471 ? 6.344 43 1.467 1 83.56 471 GLN A N 1
ATOM 3529 C CA . GLN A 1 471 ? 4.918 43.312 1.499 1 83.56 471 GLN A CA 1
ATOM 3530 C C . GLN A 1 471 ? 4.66 44.688 2.141 1 83.56 471 GLN A C 1
ATOM 3532 O O . GLN A 1 471 ? 3.514 45.125 2.219 1 83.56 471 GLN A O 1
ATOM 3537 N N . MET A 1 472 ? 5.711 45.375 2.531 1 85.94 472 MET A N 1
ATOM 3538 C CA . MET A 1 472 ? 5.566 46.656 3.172 1 85.94 472 MET A CA 1
ATOM 3539 C C . MET A 1 472 ? 5.09 47.719 2.174 1 85.94 472 MET A C 1
ATOM 3541 O O . MET A 1 472 ? 5.406 47.625 0.985 1 85.94 472 MET A O 1
ATOM 3545 N N . PRO A 1 473 ? 4.25 48.656 2.611 1 87.31 473 PRO A N 1
ATOM 3546 C CA . PRO A 1 473 ? 3.727 49.688 1.718 1 87.31 473 PRO A CA 1
ATOM 3547 C C . PRO A 1 473 ? 4.828 50.562 1.107 1 87.31 473 PRO A C 1
ATOM 3549 O O . PRO A 1 473 ? 5.938 50.625 1.641 1 87.31 473 PRO A O 1
ATOM 3552 N N . ALA A 1 474 ? 4.473 51.281 -0.006 1 85.88 474 ALA A N 1
ATOM 3553 C CA . ALA A 1 474 ? 5.418 52.062 -0.799 1 85.88 474 ALA A CA 1
ATOM 3554 C C . ALA A 1 474 ? 5.996 53.219 0.017 1 85.88 474 ALA A C 1
ATOM 3556 O O . ALA A 1 474 ? 7.152 53.594 -0.177 1 85.88 474 ALA A O 1
ATOM 3557 N N . ASP A 1 475 ? 5.211 53.719 0.974 1 89.38 475 ASP A N 1
ATOM 3558 C CA . ASP A 1 475 ? 5.652 54.875 1.766 1 89.38 475 ASP A CA 1
ATOM 3559 C C . ASP A 1 475 ? 6.742 54.469 2.758 1 89.38 475 ASP A C 1
ATOM 3561 O O . ASP A 1 475 ? 7.426 55.312 3.324 1 89.38 475 ASP A O 1
ATOM 3565 N N . LYS A 1 476 ? 7.027 53.219 2.912 1 93.44 476 LYS A N 1
ATOM 3566 C CA . LYS A 1 476 ? 8.062 52.719 3.805 1 93.44 476 LYS A CA 1
ATOM 3567 C C . LYS A 1 476 ? 9.141 51.969 3.029 1 93.44 476 LYS A C 1
ATOM 3569 O O . LYS A 1 476 ? 9.711 51 3.527 1 93.44 476 LYS A O 1
ATOM 3574 N N . GLU A 1 477 ? 9.312 52.25 1.894 1 90.31 477 GLU A N 1
ATOM 3575 C CA . GLU A 1 477 ? 10.219 51.531 1.004 1 90.31 477 GLU A CA 1
ATOM 3576 C C . GLU A 1 477 ? 11.641 51.531 1.551 1 90.31 477 GLU A C 1
ATOM 3578 O O . GLU A 1 477 ? 12.352 50.531 1.437 1 90.31 477 GLU A O 1
ATOM 3583 N N . LYS A 1 478 ? 12.094 52.656 2.08 1 90.94 478 LYS A N 1
ATOM 3584 C CA . LYS A 1 478 ? 13.453 52.75 2.598 1 90.94 478 LYS A CA 1
ATOM 3585 C C . LYS A 1 478 ? 13.688 51.719 3.703 1 90.94 478 LYS A C 1
ATOM 3587 O O . LYS A 1 478 ? 14.711 51.031 3.713 1 90.94 478 LYS A O 1
ATOM 3592 N N . GLU A 1 479 ? 12.758 51.656 4.562 1 92.75 479 GLU A N 1
ATOM 3593 C CA . GLU A 1 479 ? 12.836 50.688 5.645 1 92.75 479 GLU A CA 1
ATOM 3594 C C . GLU A 1 479 ? 12.734 49.25 5.105 1 92.75 479 GLU A C 1
ATOM 3596 O O . GLU A 1 479 ? 13.445 48.375 5.574 1 92.75 479 GLU A O 1
ATOM 3601 N N . ALA A 1 480 ? 11.898 49.031 4.195 1 92.94 480 ALA A N 1
ATOM 3602 C CA . ALA A 1 480 ? 11.703 47.75 3.572 1 92.94 480 ALA A CA 1
ATOM 3603 C C . ALA A 1 480 ? 12.984 47.25 2.918 1 92.94 480 ALA A C 1
ATOM 3605 O O . ALA A 1 480 ? 13.344 46.062 3.043 1 92.94 480 ALA A O 1
ATOM 3606 N N . VAL A 1 481 ? 13.609 48.094 2.264 1 93.06 481 VAL A N 1
ATOM 3607 C CA . VAL A 1 481 ? 14.844 47.719 1.571 1 93.06 481 VAL A CA 1
ATOM 3608 C C . VAL A 1 481 ? 15.922 47.375 2.59 1 93.06 481 VAL A C 1
ATOM 3610 O O . VAL A 1 481 ? 16.719 46.438 2.361 1 93.06 481 VAL A O 1
ATOM 3613 N N . GLU A 1 482 ? 15.961 48.094 3.67 1 93.06 482 GLU A N 1
ATOM 3614 C CA . GLU A 1 482 ? 16.938 47.812 4.711 1 93.06 482 GLU A CA 1
ATOM 3615 C C . GLU A 1 482 ? 16.719 46.438 5.32 1 93.06 482 GLU A C 1
ATOM 3617 O O . GLU A 1 482 ? 17.672 45.656 5.496 1 93.06 482 GLU A O 1
ATOM 3622 N N . ILE A 1 483 ? 15.516 46.156 5.645 1 92.81 483 ILE A N 1
ATOM 3623 C CA . ILE A 1 483 ? 15.18 44.875 6.227 1 92.81 483 ILE A CA 1
ATOM 3624 C C . ILE A 1 483 ? 15.461 43.75 5.211 1 92.81 483 ILE A C 1
ATOM 3626 O O . ILE A 1 483 ? 16.031 42.719 5.555 1 92.81 483 ILE A O 1
ATOM 3630 N N . PHE A 1 484 ? 15.047 44.031 4.023 1 92.12 484 PHE A N 1
ATOM 3631 C CA . PHE A 1 484 ? 15.25 43.062 2.951 1 92.12 484 PHE A CA 1
ATOM 3632 C C . PHE A 1 484 ? 16.734 42.75 2.783 1 92.12 484 PHE A C 1
ATOM 3634 O O . PHE A 1 484 ? 17.125 41.562 2.725 1 92.12 484 PHE A O 1
ATOM 3641 N N . THR A 1 485 ? 17.516 43.719 2.656 1 92.5 485 THR A N 1
ATOM 3642 C CA . THR A 1 485 ? 18.938 43.531 2.42 1 92.5 485 THR A CA 1
ATOM 3643 C C . THR A 1 485 ? 19.594 42.75 3.57 1 92.5 485 THR A C 1
ATOM 3645 O O . THR A 1 485 ? 20.391 41.844 3.344 1 92.5 485 THR A O 1
ATOM 3648 N N . LYS A 1 486 ? 19.219 43.156 4.758 1 92.94 486 LYS A N 1
ATOM 3649 C CA . LYS A 1 486 ? 19.75 42.469 5.93 1 92.94 486 LYS A CA 1
ATOM 3650 C C . LYS A 1 486 ? 19.375 40.969 5.91 1 92.94 486 LYS A C 1
ATOM 3652 O O . LYS A 1 486 ? 20.25 40.125 6.074 1 92.94 486 LYS A O 1
ATOM 3657 N N . GLN A 1 487 ? 18.172 40.75 5.699 1 91.38 487 GLN A N 1
ATOM 3658 C CA . GLN A 1 487 ? 17.688 39.375 5.727 1 91.38 487 GLN A CA 1
ATOM 3659 C C . GLN A 1 487 ? 18.203 38.594 4.516 1 91.38 487 GLN A C 1
ATOM 3661 O O . GLN A 1 487 ? 18.469 37.406 4.613 1 91.38 487 GLN A O 1
ATOM 3666 N N . PHE A 1 488 ? 18.281 39.219 3.434 1 90.56 488 PHE A N 1
ATOM 3667 C CA . PHE A 1 488 ? 18.797 38.594 2.217 1 90.56 488 PHE A CA 1
ATOM 3668 C C . PHE A 1 488 ? 20.203 38.094 2.42 1 90.56 488 PHE A C 1
ATOM 3670 O O . PHE A 1 488 ? 20.516 36.938 2.076 1 90.56 488 PHE A O 1
ATOM 3677 N N . TYR A 1 489 ? 21.016 38.875 2.971 1 92 489 TYR A N 1
ATOM 3678 C CA . TYR A 1 489 ? 22.391 38.438 3.184 1 92 489 TYR A CA 1
ATOM 3679 C C . TYR A 1 489 ? 22.484 37.406 4.277 1 92 489 TYR A C 1
ATOM 3681 O O . TYR A 1 489 ? 23.375 36.531 4.25 1 92 489 TYR A O 1
ATOM 3689 N N . LYS A 1 490 ? 21.594 37.438 5.199 1 93.06 490 LYS A N 1
ATOM 3690 C CA . LYS A 1 490 ? 21.531 36.375 6.191 1 93.06 490 LYS A CA 1
ATOM 3691 C C . LYS A 1 490 ? 21.141 35.031 5.551 1 93.06 490 LYS A C 1
ATOM 3693 O O . LYS A 1 490 ? 21.656 34 5.93 1 93.06 490 LYS A O 1
ATOM 3698 N N . VAL A 1 491 ? 20.25 35.125 4.656 1 91.56 491 VAL A N 1
ATOM 3699 C CA . VAL A 1 491 ? 19.844 33.938 3.926 1 91.56 491 VAL A CA 1
ATOM 3700 C C . VAL A 1 491 ? 21.031 33.375 3.125 1 91.56 491 VAL A C 1
ATOM 3702 O O . VAL A 1 491 ? 21.266 32.188 3.096 1 91.56 491 VAL A O 1
ATOM 3705 N N . LEU A 1 492 ? 21.719 34.281 2.49 1 92.62 492 LEU A N 1
ATOM 3706 C CA . LEU A 1 492 ? 22.906 33.875 1.731 1 92.62 492 LEU A CA 1
ATOM 3707 C C . LEU A 1 492 ? 23.953 33.25 2.646 1 92.62 492 LEU A C 1
ATOM 3709 O O . LEU A 1 492 ? 24.578 32.25 2.293 1 92.62 492 LEU A O 1
ATOM 3713 N N . GLY A 1 493 ? 24.141 33.969 3.744 1 94.56 493 GLY A N 1
ATOM 3714 C CA . GLY A 1 493 ? 25.078 33.406 4.723 1 94.56 493 GLY A CA 1
ATOM 3715 C C . GLY A 1 493 ? 24.656 32.062 5.242 1 94.56 493 GLY A C 1
ATOM 3716 O O . GLY A 1 493 ? 25.484 31.156 5.426 1 94.56 493 GLY A O 1
ATOM 3717 N N . HIS A 1 494 ? 23.391 31.922 5.52 1 95.44 494 HIS A N 1
ATOM 3718 C CA . HIS A 1 494 ? 22.812 30.656 5.934 1 95.44 494 HIS A CA 1
ATOM 3719 C C . HIS A 1 494 ? 23.062 29.562 4.891 1 95.44 494 HIS A C 1
ATOM 3721 O O . HIS A 1 494 ? 23.469 28.453 5.23 1 95.44 494 HIS A O 1
ATOM 3727 N N . GLY A 1 495 ? 22.891 29.859 3.666 1 95.38 495 GLY A N 1
ATOM 3728 C CA . GLY A 1 495 ? 23.125 28.938 2.568 1 95.38 495 GLY A CA 1
ATOM 3729 C C . GLY A 1 495 ? 24.578 28.516 2.438 1 95.38 495 GLY A C 1
ATOM 3730 O O . GLY A 1 495 ? 24.891 27.344 2.26 1 95.38 495 GLY A O 1
ATOM 3731 N N . VAL A 1 496 ? 25.422 29.484 2.529 1 95.56 496 VAL A N 1
ATOM 3732 C CA . VAL A 1 496 ? 26.859 29.219 2.391 1 95.56 496 VAL A CA 1
ATOM 3733 C C . VAL A 1 496 ? 27.344 28.375 3.561 1 95.56 496 VAL A C 1
ATOM 3735 O O . VAL A 1 496 ? 28.125 27.438 3.373 1 95.56 496 VAL A O 1
ATOM 3738 N N . SER A 1 497 ? 26.891 28.734 4.703 1 96.5 497 SER A N 1
ATOM 3739 C CA . SER A 1 497 ? 27.281 27.969 5.887 1 96.5 497 SER A CA 1
ATOM 3740 C C . SER A 1 497 ? 26.828 26.516 5.777 1 96.5 497 SER A C 1
ATOM 3742 O O . SER A 1 497 ? 27.609 25.594 6.027 1 96.5 497 SER A O 1
ATOM 3744 N N . ASN A 1 498 ? 25.594 26.312 5.426 1 96.69 498 ASN A N 1
ATOM 3745 C CA . ASN A 1 498 ? 25.078 24.969 5.328 1 96.69 498 ASN A CA 1
ATOM 3746 C C . ASN A 1 498 ? 25.672 24.203 4.145 1 96.69 498 ASN A C 1
ATOM 3748 O O . ASN A 1 498 ? 25.797 22.984 4.18 1 96.69 498 ASN A O 1
ATOM 3752 N N . PHE A 1 499 ? 26.031 24.938 3.123 1 97.06 499 PHE A N 1
ATOM 3753 C CA . PHE A 1 499 ? 26.797 24.312 2.053 1 97.06 499 PHE A CA 1
ATOM 3754 C C . PHE A 1 499 ? 28.109 23.75 2.584 1 97.06 499 PHE A C 1
ATOM 3756 O O . PHE A 1 499 ? 28.453 22.594 2.334 1 97.06 499 PHE A O 1
ATOM 3763 N N . GLY A 1 500 ? 28.859 24.656 3.273 1 97.06 500 GLY A N 1
ATOM 3764 C CA . GLY A 1 500 ? 30.109 24.219 3.879 1 97.06 500 GLY A CA 1
ATOM 3765 C C . GLY A 1 500 ? 29.922 23.031 4.812 1 97.06 500 GLY A C 1
ATOM 3766 O O . GLY A 1 500 ? 30.703 22.078 4.77 1 97.06 500 GLY A O 1
ATOM 3767 N N . LEU A 1 501 ? 28.922 23.078 5.648 1 96.69 501 LEU A N 1
ATOM 3768 C CA . LEU A 1 501 ? 28.625 21.984 6.578 1 96.69 501 LEU A CA 1
ATOM 3769 C C . LEU A 1 501 ? 28.25 20.719 5.824 1 96.69 501 LEU A C 1
ATOM 3771 O O . LEU A 1 501 ? 28.625 19.625 6.219 1 96.69 501 LEU A O 1
ATOM 3775 N N . SER A 1 502 ? 27.438 20.844 4.77 1 97 502 SER A N 1
ATOM 3776 C CA . SER A 1 502 ? 27.047 19.703 3.955 1 97 502 SER A CA 1
ATOM 3777 C C . SER A 1 502 ? 28.266 18.984 3.395 1 97 502 SER A C 1
ATOM 3779 O O . SER A 1 502 ? 28.344 17.75 3.436 1 97 502 SER A O 1
ATOM 3781 N N . VAL A 1 503 ? 29.156 19.766 2.916 1 96.88 503 VAL A N 1
ATOM 3782 C CA . VAL A 1 503 ? 30.344 19.203 2.303 1 96.88 503 VAL A CA 1
ATOM 3783 C C . VAL A 1 503 ? 31.219 18.547 3.373 1 96.88 503 VAL A C 1
ATOM 3785 O O . VAL A 1 503 ? 31.625 17.391 3.227 1 96.88 503 VAL A O 1
ATOM 3788 N N . THR A 1 504 ? 31.531 19.25 4.469 1 96.19 504 THR A N 1
ATOM 3789 C CA . THR A 1 504 ? 32.438 18.75 5.492 1 96.19 504 THR A CA 1
ATOM 3790 C C . THR A 1 504 ? 31.828 17.531 6.191 1 96.19 504 THR A C 1
ATOM 3792 O O . THR A 1 504 ? 32.5 16.531 6.387 1 96.19 504 THR A O 1
ATOM 3795 N N . ARG A 1 505 ? 30.594 17.672 6.562 1 95.56 505 ARG A N 1
ATOM 3796 C CA . ARG A 1 505 ? 29.922 16.547 7.207 1 95.56 505 ARG A CA 1
ATOM 3797 C C . ARG A 1 505 ? 29.734 15.383 6.234 1 95.56 505 ARG A C 1
ATOM 3799 O O . ARG A 1 505 ? 29.766 14.219 6.637 1 95.56 505 ARG A O 1
ATOM 3806 N N . GLY A 1 506 ? 29.531 15.711 4.973 1 94.44 506 GLY A N 1
ATOM 3807 C CA . GLY A 1 506 ? 29.422 14.672 3.953 1 94.44 506 GLY A CA 1
ATOM 3808 C C . GLY A 1 506 ? 30.672 13.852 3.803 1 94.44 506 GLY A C 1
ATOM 3809 O O . GLY A 1 506 ? 30.609 12.625 3.713 1 94.44 506 GLY A O 1
ATOM 3810 N N . LEU A 1 507 ? 31.766 14.469 3.773 1 94 507 LEU A N 1
ATOM 3811 C CA . LEU A 1 507 ? 33.031 13.781 3.695 1 94 507 LEU A CA 1
ATOM 3812 C C . LEU A 1 507 ? 33.281 12.961 4.953 1 94 507 LEU A C 1
ATOM 3814 O O . LEU A 1 507 ? 33.719 11.805 4.867 1 94 507 LEU A O 1
ATOM 3818 N N . GLY A 1 508 ? 33.031 13.594 6.086 1 91.94 508 GLY A N 1
ATOM 3819 C CA . GLY A 1 508 ? 33.156 12.867 7.34 1 91.94 508 GLY A CA 1
ATOM 3820 C C . GLY A 1 508 ? 32.281 11.633 7.402 1 91.94 508 GLY A C 1
ATOM 3821 O O . GLY A 1 508 ? 32.719 10.578 7.852 1 91.94 508 GLY A O 1
ATOM 3822 N N . SER A 1 509 ? 31.031 11.773 6.992 1 91.62 509 SER A N 1
ATOM 3823 C CA . SER A 1 509 ? 30.062 10.68 6.996 1 91.62 509 SER A CA 1
ATOM 3824 C C . SER A 1 509 ? 30.516 9.547 6.078 1 91.62 509 SER A C 1
ATOM 3826 O O . SER A 1 509 ? 30.297 8.375 6.379 1 91.62 509 SER A O 1
ATOM 3828 N N . THR A 1 510 ? 31.031 9.93 4.922 1 91.94 510 THR A N 1
ATOM 3829 C CA . THR A 1 510 ? 31.516 8.938 3.971 1 91.94 510 THR A CA 1
ATOM 3830 C C . THR A 1 510 ? 32.625 8.086 4.594 1 91.94 510 THR A C 1
ATOM 3832 O O . THR A 1 510 ? 32.594 6.855 4.496 1 91.94 510 THR A O 1
ATOM 3835 N N . VAL A 1 511 ? 33.469 8.672 5.266 1 91.19 511 VAL A N 1
ATOM 3836 C CA . VAL A 1 511 ? 34.594 7.969 5.883 1 91.19 511 VAL A CA 1
ATOM 3837 C C . VAL A 1 511 ? 34.094 7.148 7.07 1 91.19 511 VAL A C 1
ATOM 3839 O O . VAL A 1 511 ? 34.406 5.965 7.195 1 91.19 511 VAL A O 1
ATOM 3842 N N . SER A 1 512 ? 33.312 7.797 7.922 1 91.25 512 SER A N 1
ATOM 3843 C CA . SER A 1 512 ? 32.844 7.113 9.125 1 91.25 512 SER A CA 1
ATOM 3844 C C . SER A 1 512 ? 31.984 5.906 8.773 1 91.25 512 SER A C 1
ATOM 3846 O O . SER A 1 512 ? 32.062 4.875 9.445 1 91.25 512 SER A O 1
ATOM 3848 N N . THR A 1 513 ? 31.172 6.004 7.75 1 92.19 513 THR A N 1
ATOM 3849 C CA . THR A 1 513 ? 30.297 4.91 7.344 1 92.19 513 THR A CA 1
ATOM 3850 C C . THR A 1 513 ? 31.109 3.773 6.723 1 92.19 513 THR A C 1
ATOM 3852 O O . THR A 1 513 ? 30.828 2.6 6.961 1 92.19 513 THR A O 1
ATOM 3855 N N . ALA A 1 514 ? 32.094 4.129 5.945 1 89.88 514 ALA A N 1
ATOM 3856 C CA . ALA A 1 514 ? 32.906 3.131 5.27 1 89.88 514 ALA A CA 1
ATOM 3857 C C . ALA A 1 514 ? 33.688 2.277 6.277 1 89.88 514 ALA A C 1
ATOM 3859 O O . ALA A 1 514 ? 33.906 1.087 6.047 1 89.88 514 ALA A O 1
ATOM 3860 N N . PHE A 1 515 ? 33.969 2.812 7.43 1 92.12 515 PHE A N 1
ATOM 3861 C CA . PHE A 1 515 ? 34.812 2.107 8.391 1 92.12 515 PHE A CA 1
ATOM 3862 C C . PHE A 1 515 ? 34 1.636 9.586 1 92.12 515 PHE A C 1
ATOM 3864 O O . PHE A 1 515 ? 34.562 1.083 10.539 1 92.12 515 PHE A O 1
ATOM 3871 N N . ARG A 1 516 ? 32.75 1.877 9.508 1 94.25 516 ARG A N 1
ATOM 3872 C CA . ARG A 1 516 ? 31.906 1.507 10.633 1 94.25 516 ARG A CA 1
ATOM 3873 C C . ARG A 1 516 ? 31.719 -0.004 10.703 1 94.25 516 ARG A C 1
ATOM 3875 O O . ARG A 1 516 ? 31.375 -0.639 9.703 1 94.25 516 ARG A O 1
ATOM 3882 N N . SER A 1 517 ? 31.938 -0.525 11.914 1 92.69 517 SER A N 1
ATOM 3883 C CA . SER A 1 517 ? 31.703 -1.949 12.125 1 92.69 517 SER A CA 1
ATOM 3884 C C . SER A 1 517 ? 30.219 -2.301 11.938 1 92.69 517 SER A C 1
ATOM 3886 O O . SER A 1 517 ? 29.344 -1.533 12.328 1 92.69 517 SER A O 1
ATOM 3888 N N . LYS A 1 518 ? 29.969 -3.52 11.438 1 88.25 518 LYS A N 1
ATOM 3889 C CA . LYS A 1 518 ? 28.594 -3.99 11.211 1 88.25 518 LYS A CA 1
ATOM 3890 C C . LYS A 1 518 ? 27.875 -4.227 12.539 1 88.25 518 LYS A C 1
ATOM 3892 O O . LYS A 1 518 ? 26.641 -4.312 12.57 1 88.25 518 LYS A O 1
ATOM 3897 N N . THR A 1 519 ? 28.594 -4.336 13.602 1 93.06 519 THR A N 1
ATOM 3898 C CA . THR A 1 519 ? 27.984 -4.617 14.898 1 93.06 519 THR A CA 1
ATOM 3899 C C . THR A 1 519 ? 28.125 -3.422 15.836 1 93.06 519 THR A C 1
ATOM 3901 O O . THR A 1 519 ? 27.891 -3.533 17.031 1 93.06 519 THR A O 1
ATOM 3904 N N . ALA A 1 520 ? 28.531 -2.27 15.273 1 94.88 520 ALA A N 1
ATOM 3905 C CA . ALA A 1 520 ? 28.766 -1.076 16.078 1 94.88 520 ALA A CA 1
ATOM 3906 C C . ALA A 1 520 ? 27.484 -0.646 16.812 1 94.88 520 ALA A C 1
ATOM 3908 O O . ALA A 1 520 ? 27.547 -0.033 17.875 1 94.88 520 ALA A O 1
ATOM 3909 N N . TYR A 1 521 ? 26.344 -1.016 16.266 1 95.94 521 TYR A N 1
ATOM 3910 C CA . TYR A 1 521 ? 25.078 -0.578 16.828 1 95.94 521 TYR A CA 1
ATOM 3911 C C . TYR A 1 521 ? 24.812 -1.247 18.172 1 95.94 521 TYR A C 1
ATOM 3913 O O . TYR A 1 521 ? 23.953 -0.792 18.938 1 95.94 521 TYR A O 1
ATOM 3921 N N . LYS A 1 522 ? 25.516 -2.314 18.484 1 96.62 522 LYS A N 1
ATOM 3922 C CA . LYS A 1 522 ? 25.297 -3.031 19.734 1 96.62 522 LYS A CA 1
ATOM 3923 C C . LYS A 1 522 ? 25.75 -2.203 20.938 1 96.62 522 LYS A C 1
ATOM 3925 O O . LYS A 1 522 ? 25.328 -2.441 22.062 1 96.62 522 LYS A O 1
ATOM 3930 N N . ASP A 1 523 ? 26.688 -1.266 20.656 1 97.31 523 ASP A N 1
ATOM 3931 C CA . ASP A 1 523 ? 27.062 -0.25 21.641 1 97.31 523 ASP A CA 1
ATOM 3932 C C . ASP A 1 523 ? 26.141 0.97 21.531 1 97.31 523 ASP A C 1
ATOM 3934 O O . ASP A 1 523 ? 26.25 1.751 20.578 1 97.31 523 ASP A O 1
ATOM 3938 N N . GLY A 1 524 ? 25.359 1.184 22.531 1 97.62 524 GLY A N 1
ATOM 3939 C CA . GLY A 1 524 ? 24.344 2.221 22.5 1 97.62 524 GLY A CA 1
ATOM 3940 C C . GLY A 1 524 ? 24.906 3.609 22.281 1 97.62 524 GLY A C 1
ATOM 3941 O O . GLY A 1 524 ? 24.297 4.43 21.578 1 97.62 524 GLY A O 1
ATOM 3942 N N . ASP A 1 525 ? 25.984 3.941 22.859 1 97.38 525 ASP A N 1
ATOM 3943 C CA . ASP A 1 525 ? 26.594 5.254 22.703 1 97.38 525 ASP A CA 1
ATOM 3944 C C . ASP A 1 525 ? 27.094 5.457 21.266 1 97.38 525 ASP A C 1
ATOM 3946 O O . ASP A 1 525 ? 26.922 6.535 20.688 1 97.38 525 ASP A O 1
ATOM 3950 N N . LYS A 1 526 ? 27.75 4.406 20.734 1 97.19 526 LYS A N 1
ATOM 3951 C CA . LYS A 1 526 ? 28.234 4.484 19.359 1 97.19 526 LYS A CA 1
ATOM 3952 C C . LYS A 1 526 ? 27.078 4.609 18.375 1 97.19 526 LYS A C 1
ATOM 3954 O O . LYS A 1 526 ? 27.203 5.273 17.344 1 97.19 526 LYS A O 1
ATOM 3959 N N . LEU A 1 527 ? 26.031 3.896 18.688 1 98.06 527 LEU A N 1
ATOM 3960 C CA . LEU A 1 527 ? 24.828 3.975 17.875 1 98.06 527 LEU A CA 1
ATOM 3961 C C . LEU A 1 527 ? 24.312 5.406 17.797 1 98.06 527 LEU A C 1
ATOM 3963 O O . LEU A 1 527 ? 24.094 5.938 16.703 1 98.06 527 LEU A O 1
ATOM 3967 N N . VAL A 1 528 ? 24.109 6.043 18.938 1 98.31 528 VAL A N 1
ATOM 3968 C CA . VAL A 1 528 ? 23.547 7.387 19.016 1 98.31 528 VAL A CA 1
ATOM 3969 C C . VAL A 1 528 ? 24.5 8.383 18.344 1 98.31 528 VAL A C 1
ATOM 3971 O O . VAL A 1 528 ? 24.078 9.234 17.562 1 98.31 528 VAL A O 1
ATOM 3974 N N . GLU A 1 529 ? 25.797 8.281 18.672 1 97.06 529 GLU A N 1
ATOM 3975 C CA . GLU A 1 529 ? 26.797 9.203 18.141 1 97.06 529 GLU A CA 1
ATOM 3976 C C . GLU A 1 529 ? 26.812 9.156 16.609 1 97.06 529 GLU A C 1
ATOM 3978 O O . GLU A 1 529 ? 26.797 10.203 15.953 1 97.06 529 GLU A O 1
ATOM 3983 N N . TYR A 1 530 ? 26.844 7.973 16.094 1 97.62 530 TYR A N 1
ATOM 3984 C CA . TYR A 1 530 ? 26.906 7.812 14.641 1 97.62 530 TYR A CA 1
ATOM 3985 C C . TYR A 1 530 ? 25.672 8.406 13.984 1 97.62 530 TYR A C 1
ATOM 3987 O O . TYR A 1 530 ? 25.781 9.219 13.062 1 97.62 530 TYR A O 1
ATOM 3995 N N . HIS A 1 531 ? 24.547 8 14.414 1 98.38 531 HIS A N 1
ATOM 3996 C CA . HIS A 1 531 ? 23.312 8.391 13.727 1 98.38 531 HIS A CA 1
ATOM 3997 C C . HIS A 1 531 ? 23.016 9.875 13.922 1 98.38 531 HIS A C 1
ATOM 3999 O O . HIS A 1 531 ? 22.453 10.516 13.039 1 98.38 531 HIS A O 1
ATOM 4005 N N . GLU A 1 532 ? 23.312 10.445 15.055 1 98.06 532 GLU A N 1
ATOM 4006 C CA . GLU A 1 532 ? 23.141 11.883 15.211 1 98.06 532 GLU A CA 1
ATOM 4007 C C . GLU A 1 532 ? 24 12.664 14.211 1 98.06 532 GLU A C 1
ATOM 4009 O O . GLU A 1 532 ? 23.562 13.68 13.672 1 98.06 532 GLU A O 1
ATOM 4014 N N . LYS A 1 533 ? 25.266 12.203 14.023 1 97.5 533 LYS A N 1
ATOM 4015 C CA . LYS A 1 533 ? 26.141 12.844 13.047 1 97.5 533 LYS A CA 1
ATOM 4016 C C . LYS A 1 533 ? 25.531 12.781 11.648 1 97.5 533 LYS A C 1
ATOM 4018 O O . LYS A 1 533 ? 25.625 13.742 10.883 1 97.5 533 LYS A O 1
ATOM 4023 N N . GLN A 1 534 ? 24.953 11.617 11.312 1 98.06 534 GLN A N 1
ATOM 4024 C CA . GLN A 1 534 ? 24.312 11.484 10 1 98.06 534 GLN A CA 1
ATOM 4025 C C . GLN A 1 534 ? 23.125 12.414 9.875 1 98.06 534 GLN A C 1
ATOM 4027 O O . GLN A 1 534 ? 22.891 13.016 8.82 1 98.06 534 GLN A O 1
ATOM 4032 N N . LEU A 1 535 ? 22.328 12.539 10.938 1 98.5 535 LEU A N 1
ATOM 4033 C CA . LEU A 1 535 ? 21.172 13.422 10.914 1 98.5 535 LEU A CA 1
ATOM 4034 C C . LEU A 1 535 ? 21.594 14.883 10.781 1 98.5 535 LEU A C 1
ATOM 4036 O O . LEU A 1 535 ? 20.922 15.68 10.133 1 98.5 535 LEU A O 1
ATOM 4040 N N . LEU A 1 536 ? 22.688 15.242 11.406 1 98.06 536 LEU A N 1
ATOM 4041 C CA . LEU A 1 536 ? 23.219 16.594 11.281 1 98.06 536 LEU A CA 1
ATOM 4042 C C . LEU A 1 536 ? 23.609 16.891 9.836 1 98.06 536 LEU A C 1
ATOM 4044 O O . LEU A 1 536 ? 23.328 17.984 9.336 1 98.06 536 LEU A O 1
ATOM 4048 N N . ARG A 1 537 ? 24.234 15.953 9.242 1 98.19 537 ARG A N 1
ATOM 4049 C CA . ARG A 1 537 ? 24.562 16.109 7.828 1 98.19 537 ARG A CA 1
ATOM 4050 C C . ARG A 1 537 ? 23.297 16.312 7 1 98.19 537 ARG A C 1
ATOM 4052 O O . ARG A 1 537 ? 23.219 17.234 6.184 1 98.19 537 ARG A O 1
ATOM 4059 N N . LEU A 1 538 ? 22.375 15.445 7.168 1 98.62 538 LEU A N 1
ATOM 4060 C CA . LEU A 1 538 ? 21.141 15.484 6.387 1 98.62 538 LEU A CA 1
ATOM 4061 C C . LEU A 1 538 ? 20.375 16.781 6.648 1 98.62 538 LEU A C 1
ATOM 4063 O O . LEU A 1 538 ? 19.719 17.312 5.746 1 98.62 538 LEU A O 1
ATOM 4067 N N . SER A 1 539 ? 20.422 17.234 7.91 1 98.56 539 SER A N 1
ATOM 4068 C CA . SER A 1 539 ? 19.797 18.516 8.234 1 98.56 539 SER A CA 1
ATOM 4069 C C . SER A 1 539 ? 20.453 19.672 7.484 1 98.56 539 SER A C 1
ATOM 4071 O O . SER A 1 539 ? 19.781 20.562 6.988 1 98.56 539 SER A O 1
ATOM 4073 N N . ALA A 1 540 ? 21.781 19.672 7.441 1 98.44 540 ALA A N 1
ATOM 4074 C CA . ALA A 1 540 ? 22.484 20.703 6.68 1 98.44 540 ALA A CA 1
ATOM 4075 C C . ALA A 1 540 ? 22.141 20.625 5.195 1 98.44 540 ALA A C 1
ATOM 4077 O O . ALA A 1 540 ? 21.969 21.656 4.543 1 98.44 540 ALA A O 1
ATOM 4078 N N . ASN A 1 541 ? 22.172 19.344 4.668 1 98.56 541 ASN A N 1
ATOM 4079 C CA . ASN A 1 541 ? 21.766 19.141 3.281 1 98.56 541 ASN A CA 1
ATOM 4080 C C . ASN A 1 541 ? 20.391 19.734 3.008 1 98.56 541 ASN A C 1
ATOM 4082 O O . ASN A 1 541 ? 20.188 20.438 2.006 1 98.56 541 ASN A O 1
ATOM 4086 N N . PHE A 1 542 ? 19.453 19.453 3.838 1 98.44 542 PHE A N 1
ATOM 4087 C CA . PHE A 1 542 ? 18.078 19.922 3.695 1 98.44 542 PHE A CA 1
ATOM 4088 C C . PHE A 1 542 ? 18.016 21.453 3.768 1 98.44 542 PHE A C 1
ATOM 4090 O O . PHE A 1 542 ? 17.359 22.094 2.953 1 98.44 542 PHE A O 1
ATOM 4097 N N . ALA A 1 543 ? 18.641 22.016 4.797 1 97.69 543 ALA A N 1
ATOM 4098 C CA . ALA A 1 543 ? 18.656 23.453 4.992 1 97.69 543 ALA A CA 1
ATOM 4099 C C . ALA A 1 543 ? 19.219 24.172 3.771 1 97.69 543 ALA A C 1
ATOM 4101 O O . ALA A 1 543 ? 18.672 25.203 3.336 1 97.69 543 ALA A O 1
ATOM 4102 N N . MET A 1 544 ? 20.312 23.703 3.256 1 96.94 544 MET A N 1
ATOM 4103 C CA . MET A 1 544 ? 20.906 24.281 2.051 1 96.94 544 MET A CA 1
ATOM 4104 C C . MET A 1 544 ? 19.922 24.219 0.882 1 96.94 544 MET A C 1
ATOM 4106 O O . MET A 1 544 ? 19.766 25.188 0.144 1 96.94 544 MET A O 1
ATOM 4110 N N . THR A 1 545 ? 19.297 23.047 0.711 1 96.88 545 THR A N 1
ATOM 4111 C CA . THR A 1 545 ? 18.328 22.859 -0.368 1 96.88 545 THR A CA 1
ATOM 4112 C C . THR A 1 545 ? 17.141 23.797 -0.195 1 96.88 545 THR A C 1
ATOM 4114 O O . THR A 1 545 ? 16.641 24.359 -1.173 1 96.88 545 THR A O 1
ATOM 4117 N N . ALA A 1 546 ? 16.719 23.953 1.041 1 95 546 ALA A N 1
ATOM 4118 C CA . ALA A 1 546 ? 15.625 24.875 1.342 1 95 546 ALA A CA 1
ATOM 4119 C C . ALA A 1 546 ? 15.969 26.297 0.897 1 95 546 ALA A C 1
ATOM 4121 O O . ALA A 1 546 ? 15.117 27 0.35 1 95 546 ALA A O 1
ATOM 4122 N N . ASP A 1 547 ? 17.172 26.734 1.09 1 94.56 547 ASP A N 1
ATOM 4123 C CA . ASP A 1 547 ? 17.625 28.062 0.651 1 94.56 547 ASP A CA 1
ATOM 4124 C C . ASP A 1 547 ? 17.594 28.172 -0.87 1 94.56 547 ASP A C 1
ATOM 4126 O O . ASP A 1 547 ? 17.219 29.219 -1.407 1 94.56 547 ASP A O 1
ATOM 4130 N N . LEU A 1 548 ? 17.984 27.109 -1.522 1 94.81 548 LEU A N 1
ATOM 4131 C CA . LEU A 1 548 ? 18 27.125 -2.98 1 94.81 548 LEU A CA 1
ATOM 4132 C C . LEU A 1 548 ? 16.594 27.266 -3.543 1 94.81 548 LEU A C 1
ATOM 4134 O O . LEU A 1 548 ? 16.406 27.734 -4.668 1 94.81 548 LEU A O 1
ATOM 4138 N N . CYS A 1 549 ? 15.594 26.859 -2.814 1 92.75 549 CYS A N 1
ATOM 4139 C CA . CYS A 1 549 ? 14.211 26.922 -3.266 1 92.75 549 CYS A CA 1
ATOM 4140 C C . CYS A 1 549 ? 13.773 28.375 -3.436 1 92.75 549 CYS A C 1
ATOM 4142 O O . CYS A 1 549 ? 12.82 28.656 -4.16 1 92.75 549 CYS A O 1
ATOM 4144 N N . PHE A 1 550 ? 14.484 29.281 -2.867 1 85.94 550 PHE A N 1
ATOM 4145 C CA . PHE A 1 550 ? 14.141 30.688 -2.984 1 85.94 550 PHE A CA 1
ATOM 4146 C C . PHE A 1 550 ? 14.391 31.188 -4.402 1 85.94 550 PHE A C 1
ATOM 4148 O O . PHE A 1 550 ? 13.789 32.188 -4.832 1 85.94 550 PHE A O 1
ATOM 4155 N N . THR A 1 551 ? 15.234 30.5 -5.105 1 88.81 551 THR A N 1
ATOM 4156 C CA . THR A 1 551 ? 15.492 30.875 -6.492 1 88.81 551 THR A CA 1
ATOM 4157 C C . THR A 1 551 ? 14.227 30.703 -7.336 1 88.81 551 THR A C 1
ATOM 4159 O O . THR A 1 551 ? 14.141 31.234 -8.445 1 88.81 551 THR A O 1
ATOM 4162 N N . LEU A 1 552 ? 13.297 29.953 -6.809 1 90.44 552 LEU A N 1
ATOM 4163 C CA . LEU A 1 552 ? 12.07 29.688 -7.551 1 90.44 552 LEU A CA 1
ATOM 4164 C C . LEU A 1 552 ? 11.039 30.781 -7.301 1 90.44 552 LEU A C 1
ATOM 4166 O O . LEU A 1 552 ? 10.078 30.922 -8.062 1 90.44 552 LEU A O 1
ATOM 4170 N N . GLY A 1 553 ? 11.227 31.594 -6.242 1 82.44 553 GLY A N 1
ATOM 4171 C CA . GLY A 1 553 ? 10.273 32.656 -5.926 1 82.44 553 GLY A CA 1
ATOM 4172 C C . GLY A 1 553 ? 8.844 32.156 -5.836 1 82.44 553 GLY A C 1
ATOM 4173 O O . GLY A 1 553 ? 8.57 31.156 -5.16 1 82.44 553 GLY A O 1
ATOM 4174 N N . GLY A 1 554 ? 7.922 32.875 -6.5 1 78.75 554 GLY A N 1
ATOM 4175 C CA . GLY A 1 554 ? 6.508 32.531 -6.473 1 78.75 554 GLY A CA 1
ATOM 4176 C C . GLY A 1 554 ? 6.191 31.219 -7.164 1 78.75 554 GLY A C 1
ATOM 4177 O O . GLY A 1 554 ? 5.148 30.609 -6.91 1 78.75 554 GLY A O 1
ATOM 4178 N N . ARG A 1 555 ? 7.078 30.688 -7.93 1 87.31 555 ARG A N 1
ATOM 4179 C CA . ARG A 1 555 ? 6.859 29.438 -8.664 1 87.31 555 ARG A CA 1
ATOM 4180 C C . ARG A 1 555 ? 6.922 28.234 -7.734 1 87.31 555 ARG A C 1
ATOM 4182 O O . ARG A 1 555 ? 6.441 27.156 -8.078 1 87.31 555 ARG A O 1
ATOM 4189 N N . LEU A 1 556 ? 7.523 28.375 -6.562 1 88.06 556 LEU A N 1
ATOM 4190 C CA . LEU A 1 556 ? 7.746 27.266 -5.637 1 88.06 556 LEU A CA 1
ATOM 4191 C C . LEU A 1 556 ? 6.434 26.562 -5.309 1 88.06 556 LEU A C 1
ATOM 4193 O O . LEU A 1 556 ? 6.387 25.328 -5.242 1 88.06 556 LEU A O 1
ATOM 4197 N N . LYS A 1 557 ? 5.363 27.312 -5.145 1 83.31 557 LYS A N 1
ATOM 4198 C CA . LYS A 1 557 ? 4.086 26.75 -4.719 1 83.31 557 LYS A CA 1
ATOM 4199 C C . LYS A 1 557 ? 3.527 25.797 -5.773 1 83.31 557 LYS A C 1
ATOM 4201 O O . LYS A 1 557 ? 2.684 24.953 -5.473 1 83.31 557 LYS A O 1
ATOM 4206 N N . PHE A 1 558 ? 4.055 25.891 -7.008 1 88.12 558 PHE A N 1
ATOM 4207 C CA . PHE A 1 558 ? 3.557 25.047 -8.094 1 88.12 558 PHE A CA 1
ATOM 4208 C C . PHE A 1 558 ? 4.48 23.859 -8.328 1 88.12 558 PHE A C 1
ATOM 4210 O O . PHE A 1 558 ? 4.156 22.953 -9.102 1 88.12 558 PHE A O 1
ATOM 4217 N N . GLU A 1 559 ? 5.625 23.891 -7.707 1 94.75 559 GLU A N 1
ATOM 4218 C CA . GLU A 1 559 ? 6.594 22.812 -7.895 1 94.75 559 GLU A CA 1
ATOM 4219 C C . GLU A 1 559 ? 6.414 21.719 -6.844 1 94.75 559 GLU A C 1
ATOM 4221 O O . GLU A 1 559 ? 7.328 21.453 -6.062 1 94.75 559 GLU A O 1
ATOM 4226 N N . GLU A 1 560 ? 5.266 21.078 -6.941 1 95.94 560 GLU A N 1
ATOM 4227 C CA . GLU A 1 560 ? 4.828 20.156 -5.902 1 95.94 560 GLU A CA 1
ATOM 4228 C C . GLU A 1 560 ? 5.688 18.891 -5.891 1 95.94 560 GLU A C 1
ATOM 4230 O O . GLU A 1 560 ? 5.816 18.234 -4.855 1 95.94 560 GLU A O 1
ATOM 4235 N N . LEU A 1 561 ? 6.297 18.484 -7.039 1 97.88 561 LEU A N 1
ATOM 4236 C CA . LEU A 1 561 ? 7.168 17.312 -7.055 1 97.88 561 LEU A CA 1
ATOM 4237 C C . LEU A 1 561 ? 8.422 17.562 -6.219 1 97.88 561 LEU A C 1
ATOM 4239 O O . LEU A 1 561 ? 8.844 16.688 -5.453 1 97.88 561 LEU A O 1
ATOM 4243 N N . LEU A 1 562 ? 8.984 18.75 -6.387 1 97.69 562 LEU A N 1
ATOM 4244 C CA . LEU A 1 562 ? 10.141 19.125 -5.582 1 97.69 562 LEU A CA 1
ATOM 4245 C C . LEU A 1 562 ? 9.766 19.234 -4.109 1 97.69 562 LEU A C 1
ATOM 4247 O O . LEU A 1 562 ? 10.461 18.703 -3.244 1 97.69 562 LEU A O 1
ATOM 4251 N N . MET A 1 563 ? 8.648 19.922 -3.848 1 96.94 563 MET A N 1
ATOM 4252 C CA . MET A 1 563 ? 8.203 20.125 -2.471 1 96.94 563 MET A CA 1
ATOM 4253 C C . MET A 1 563 ? 7.93 18.781 -1.791 1 96.94 563 MET A C 1
ATOM 4255 O O . MET A 1 563 ? 8.195 18.625 -0.6 1 96.94 563 MET A O 1
ATOM 4259 N N . GLY A 1 564 ? 7.371 17.859 -2.561 1 97.81 564 GLY A N 1
ATOM 4260 C CA . GLY A 1 564 ? 7.152 16.516 -2.014 1 97.81 564 GLY A CA 1
ATOM 4261 C C . GLY A 1 564 ? 8.43 15.844 -1.568 1 97.81 564 GLY A C 1
ATOM 4262 O O . GLY A 1 564 ? 8.477 15.227 -0.503 1 97.81 564 GLY A O 1
ATOM 4263 N N . ARG A 1 565 ? 9.453 15.953 -2.361 1 98.25 565 ARG A N 1
ATOM 4264 C CA . ARG A 1 565 ? 10.727 15.336 -2.025 1 98.25 565 ARG A CA 1
ATOM 4265 C C . ARG A 1 565 ? 11.359 16 -0.807 1 98.25 565 ARG A C 1
ATOM 4267 O O . ARG A 1 565 ? 11.961 15.328 0.033 1 98.25 565 ARG A O 1
ATOM 4274 N N . LEU A 1 566 ? 11.203 17.328 -0.724 1 98.06 566 LEU A N 1
ATOM 4275 C CA . LEU A 1 566 ? 11.719 18.031 0.447 1 98.06 566 LEU A CA 1
ATOM 4276 C C . LEU A 1 566 ? 10.938 17.641 1.698 1 98.06 566 LEU A C 1
ATOM 4278 O O . LEU A 1 566 ? 11.508 17.547 2.787 1 98.06 566 LEU A O 1
ATOM 4282 N N . ALA A 1 567 ? 9.633 17.469 1.549 1 98.31 567 ALA A N 1
ATOM 4283 C CA . ALA A 1 567 ? 8.812 17 2.666 1 98.31 567 ALA A CA 1
ATOM 4284 C C . ALA A 1 567 ? 9.273 15.625 3.146 1 98.31 567 ALA A C 1
ATOM 4286 O O . ALA A 1 567 ? 9.305 15.359 4.352 1 98.31 567 ALA A O 1
ATOM 4287 N N . ASP A 1 568 ? 9.641 14.758 2.203 1 98.62 568 ASP A N 1
ATOM 4288 C CA . ASP A 1 568 ? 10.156 13.43 2.551 1 98.62 568 ASP A CA 1
ATOM 4289 C C . ASP A 1 568 ? 11.445 13.539 3.355 1 98.62 568 ASP A C 1
ATOM 4291 O O . ASP A 1 568 ? 11.633 12.82 4.336 1 98.62 568 ASP A O 1
ATOM 4295 N N . ALA A 1 569 ? 12.32 14.383 2.898 1 98.69 569 ALA A N 1
ATOM 4296 C CA . ALA A 1 569 ? 13.594 14.562 3.592 1 98.69 569 ALA A CA 1
ATOM 4297 C C . ALA A 1 569 ? 13.383 15.109 5 1 98.69 569 ALA A C 1
ATOM 4299 O O . ALA A 1 569 ? 13.938 14.594 5.969 1 98.69 569 ALA A O 1
ATOM 4300 N N . LEU A 1 570 ? 12.539 16.172 5.09 1 98.56 570 LEU A N 1
ATOM 4301 C CA . LEU A 1 570 ? 12.25 16.766 6.387 1 98.56 570 LEU A CA 1
ATOM 4302 C C . LEU A 1 570 ? 11.609 15.75 7.328 1 98.56 570 LEU A C 1
ATOM 4304 O O . LEU A 1 570 ? 11.977 15.672 8.5 1 98.56 570 LEU A O 1
ATOM 4308 N N . GLY A 1 571 ? 10.641 15 6.809 1 98.56 571 GLY A N 1
ATOM 4309 C CA . GLY A 1 571 ? 9.984 13.977 7.609 1 98.56 571 GLY A CA 1
ATOM 4310 C C . GLY A 1 571 ? 10.945 12.93 8.133 1 98.56 571 GLY A C 1
ATOM 4311 O O . GLY A 1 571 ? 10.891 12.57 9.312 1 98.56 571 GLY A O 1
ATOM 4312 N N . ALA A 1 572 ? 11.828 12.461 7.277 1 98.81 572 ALA A N 1
ATOM 4313 C CA . ALA A 1 572 ? 12.797 11.445 7.672 1 98.81 572 ALA A CA 1
ATOM 4314 C C . ALA A 1 572 ? 13.742 11.977 8.742 1 98.81 572 ALA A C 1
ATOM 4316 O O . ALA A 1 572 ? 14.102 11.258 9.68 1 98.81 572 ALA A O 1
ATOM 4317 N N . ILE A 1 573 ? 14.164 13.195 8.586 1 98.81 573 ILE A N 1
ATOM 4318 C CA . ILE A 1 573 ? 15.078 13.812 9.547 1 98.81 573 ILE A CA 1
ATOM 4319 C C . ILE A 1 573 ? 14.383 13.953 10.898 1 98.81 573 ILE A C 1
ATOM 4321 O O . ILE A 1 573 ? 14.93 13.562 11.93 1 98.81 573 ILE A O 1
ATOM 4325 N N . PHE A 1 574 ? 13.18 14.516 10.883 1 98.69 574 PHE A N 1
ATOM 4326 C CA . PHE A 1 574 ? 12.438 14.68 12.125 1 98.69 574 PHE A CA 1
ATOM 4327 C C . PHE A 1 574 ? 12.195 13.336 12.797 1 98.69 574 PHE A C 1
ATOM 4329 O O . PHE A 1 574 ? 12.391 13.195 14.008 1 98.69 574 PHE A O 1
ATOM 4336 N N . LEU A 1 575 ? 11.75 12.344 12.07 1 98.88 575 LEU A N 1
ATOM 4337 C CA . LEU A 1 575 ? 11.469 11.016 12.609 1 98.88 575 LEU A CA 1
ATOM 4338 C C . LEU A 1 575 ? 12.75 10.344 13.094 1 98.88 575 LEU A C 1
ATOM 4340 O O . LEU A 1 575 ? 12.727 9.562 14.039 1 98.88 575 LEU A O 1
ATOM 4344 N N . GLY A 1 576 ? 13.859 10.625 12.375 1 98.88 576 GLY A N 1
ATOM 4345 C CA . GLY A 1 576 ? 15.141 10.141 12.883 1 98.88 576 GLY A CA 1
ATOM 4346 C C . GLY A 1 576 ? 15.453 10.641 14.281 1 98.88 576 GLY A C 1
ATOM 4347 O O . GLY A 1 576 ? 15.781 9.852 15.172 1 98.88 576 GLY A O 1
ATOM 4348 N N . TYR A 1 577 ? 15.312 11.969 14.461 1 98.81 577 TYR A N 1
ATOM 4349 C CA . TYR A 1 577 ? 15.555 12.555 15.773 1 98.81 577 TYR A CA 1
ATOM 4350 C C . TYR A 1 577 ? 14.562 12.023 16.797 1 98.81 577 TYR A C 1
ATOM 4352 O O . TYR A 1 577 ? 14.914 11.789 17.953 1 98.81 577 TYR A O 1
ATOM 4360 N N . SER A 1 578 ? 13.305 11.859 16.391 1 98.69 578 SER A N 1
ATOM 4361 C CA . SER A 1 578 ? 12.289 11.312 17.281 1 98.69 578 SER A CA 1
ATOM 4362 C C . SER A 1 578 ? 12.641 9.891 17.719 1 98.69 578 SER A C 1
ATOM 4364 O O . SER A 1 578 ? 12.406 9.516 18.859 1 98.69 578 SER A O 1
ATOM 4366 N N . THR A 1 579 ? 13.133 9.062 16.781 1 98.81 579 THR A N 1
ATOM 4367 C CA . THR A 1 579 ? 13.516 7.688 17.078 1 98.81 579 THR A CA 1
ATOM 4368 C C . THR A 1 579 ? 14.672 7.645 18.062 1 98.81 579 THR A C 1
ATOM 4370 O O . THR A 1 579 ? 14.664 6.84 19 1 98.81 579 THR A O 1
ATOM 4373 N N . LEU A 1 580 ? 15.633 8.492 17.844 1 98.81 580 LEU A N 1
ATOM 4374 C CA . LEU A 1 580 ? 16.766 8.555 18.781 1 98.81 580 LEU A CA 1
ATOM 4375 C C . LEU A 1 580 ? 16.312 9.078 20.141 1 98.81 580 LEU A C 1
ATOM 4377 O O . LEU A 1 580 ? 16.828 8.656 21.172 1 98.81 580 LEU A O 1
ATOM 4381 N N . HIS A 1 581 ? 15.43 10.094 20.125 1 98.56 581 HIS A N 1
ATOM 4382 C CA . HIS A 1 581 ? 14.836 10.594 21.375 1 98.56 581 HIS A CA 1
ATOM 4383 C C . HIS A 1 581 ? 14.195 9.461 22.172 1 98.56 581 HIS A C 1
ATOM 4385 O O . HIS A 1 581 ? 14.391 9.359 23.375 1 98.56 581 HIS A O 1
ATOM 4391 N N . HIS A 1 582 ? 13.453 8.617 21.516 1 98.19 582 HIS A N 1
ATOM 4392 C CA . HIS A 1 582 ? 12.828 7.461 22.141 1 98.19 582 HIS A CA 1
ATOM 4393 C C . HIS A 1 582 ? 13.875 6.484 22.672 1 98.19 582 HIS A C 1
ATOM 4395 O O . HIS A 1 582 ? 13.75 5.977 23.781 1 98.19 582 HIS A O 1
ATOM 4401 N N . TYR A 1 583 ? 14.867 6.203 21.828 1 98.25 583 TYR A N 1
ATOM 4402 C CA . TYR A 1 583 ? 15.922 5.27 22.234 1 98.25 583 TYR A CA 1
ATOM 4403 C C . TYR A 1 583 ? 16.625 5.738 23.5 1 98.25 583 TYR A C 1
ATOM 4405 O O . TYR A 1 583 ? 16.844 4.949 24.422 1 98.25 583 TYR A O 1
ATOM 4413 N N . GLN A 1 584 ? 16.938 7.016 23.531 1 97.44 584 GLN A N 1
ATOM 4414 C CA . GLN A 1 584 ? 17.625 7.57 24.688 1 97.44 584 GLN A CA 1
ATOM 4415 C C . GLN A 1 584 ? 16.797 7.387 25.953 1 97.44 584 GLN A C 1
ATOM 4417 O O . GLN A 1 584 ? 17.359 7.121 27.031 1 97.44 584 GLN A O 1
ATOM 4422 N N . ARG A 1 585 ? 15.586 7.453 25.875 1 95.25 585 ARG A N 1
ATOM 4423 C CA . ARG A 1 585 ? 14.695 7.387 27.031 1 95.25 585 ARG A CA 1
ATOM 4424 C C . ARG A 1 585 ? 14.445 5.941 27.453 1 95.25 585 ARG A C 1
ATOM 4426 O O . ARG A 1 585 ? 14.086 5.672 28.594 1 95.25 585 ARG A O 1
ATOM 4433 N N . ARG A 1 586 ? 14.57 5.047 26.531 1 96.12 586 ARG A N 1
ATOM 4434 C CA . ARG A 1 586 ? 14.211 3.656 26.781 1 96.12 586 ARG A CA 1
ATOM 4435 C C . ARG A 1 586 ? 15.445 2.762 26.766 1 96.12 586 ARG A C 1
ATOM 4437 O O . ARG A 1 586 ? 15.328 1.541 26.625 1 96.12 586 ARG A O 1
ATOM 4444 N N . ARG A 1 587 ? 16.562 3.355 26.891 1 95.25 587 ARG A N 1
ATOM 4445 C CA . ARG A 1 587 ? 17.812 2.59 26.938 1 95.25 587 ARG A CA 1
ATOM 4446 C C . ARG A 1 587 ? 17.734 1.486 27.984 1 95.25 587 ARG A C 1
ATOM 4448 O O . ARG A 1 587 ? 17.172 1.687 29.062 1 95.25 587 ARG A O 1
ATOM 4455 N N . GLY A 1 588 ? 18.297 0.334 27.703 1 95.81 588 GLY A N 1
ATOM 4456 C CA . GLY A 1 588 ? 18.281 -0.775 28.641 1 95.81 588 GLY A CA 1
ATOM 4457 C C . GLY A 1 588 ? 17.375 -1.916 28.203 1 95.81 588 GLY A C 1
ATOM 4458 O O . GLY A 1 588 ? 17.562 -3.057 28.641 1 95.81 588 GLY A O 1
ATOM 4459 N N . VAL A 1 589 ? 16.359 -1.632 27.375 1 97.75 589 VAL A N 1
ATOM 4460 C CA . VAL A 1 589 ? 15.531 -2.693 26.812 1 97.75 589 VAL A CA 1
ATOM 4461 C C . VAL A 1 589 ? 16.359 -3.541 25.859 1 97.75 589 VAL A C 1
ATOM 4463 O O . VAL A 1 589 ? 16.859 -3.037 24.844 1 97.75 589 VAL A O 1
ATOM 4466 N N . ALA A 1 590 ? 16.516 -4.812 26.172 1 97.94 590 ALA A N 1
ATOM 4467 C CA . ALA A 1 590 ? 17.328 -5.703 25.344 1 97.94 590 ALA A CA 1
ATOM 4468 C C . ALA A 1 590 ? 16.766 -5.797 23.938 1 97.94 590 ALA A C 1
ATOM 4470 O O . ALA A 1 590 ? 15.578 -6.051 23.734 1 97.94 590 ALA A O 1
ATOM 4471 N N . GLY A 1 591 ? 17.609 -5.539 22.938 1 97.75 591 GLY A N 1
ATOM 4472 C CA . GLY A 1 591 ? 17.203 -5.641 21.547 1 97.75 591 GLY A CA 1
ATOM 4473 C C . GLY A 1 591 ? 16.828 -4.301 20.938 1 97.75 591 GLY A C 1
ATOM 4474 O O . GLY A 1 591 ? 16.703 -4.184 19.719 1 97.75 591 GLY A O 1
ATOM 4475 N N . LEU A 1 592 ? 16.688 -3.273 21.766 1 98.69 592 LEU A N 1
ATOM 4476 C CA . LEU A 1 592 ? 16.266 -1.965 21.281 1 98.69 592 LEU A CA 1
ATOM 4477 C C . LEU A 1 592 ? 17.297 -1.362 20.344 1 98.69 592 LEU A C 1
ATOM 4479 O O . LEU A 1 592 ? 16.953 -0.646 19.406 1 98.69 592 LEU A O 1
ATOM 4483 N N . GLU A 1 593 ? 18.625 -1.667 20.578 1 98.75 593 GLU A N 1
ATOM 4484 C CA . GLU A 1 593 ? 19.688 -1.156 19.719 1 98.75 593 GLU A CA 1
ATOM 4485 C C . GLU A 1 593 ? 19.516 -1.646 18.281 1 98.75 593 GLU A C 1
ATOM 4487 O O . GLU A 1 593 ? 19.641 -0.869 17.328 1 98.75 593 GLU A O 1
ATOM 4492 N N . ALA A 1 594 ? 19.172 -2.91 18.125 1 98.62 594 ALA A N 1
ATOM 4493 C CA . ALA A 1 594 ? 19.062 -3.518 16.797 1 98.62 594 ALA A CA 1
ATOM 4494 C C . ALA A 1 594 ? 17.953 -2.875 15.992 1 98.62 594 ALA A C 1
ATOM 4496 O O . ALA A 1 594 ? 18.125 -2.537 14.82 1 98.62 594 ALA A O 1
ATOM 4497 N N . ILE A 1 595 ? 16.812 -2.734 16.547 1 98.81 595 ILE A N 1
ATOM 4498 C CA . ILE A 1 595 ? 15.68 -2.201 15.812 1 98.81 595 ILE A CA 1
ATOM 4499 C C . ILE A 1 595 ? 15.867 -0.703 15.586 1 98.81 595 ILE A C 1
ATOM 4501 O O . ILE A 1 595 ? 15.453 -0.167 14.555 1 98.81 595 ILE A O 1
ATOM 4505 N N . THR A 1 596 ? 16.453 0.007 16.547 1 98.88 596 THR A N 1
ATOM 4506 C CA . THR A 1 596 ? 16.766 1.416 16.344 1 98.88 596 THR A CA 1
ATOM 4507 C C . THR A 1 596 ? 17.703 1.589 15.164 1 98.88 596 THR A C 1
ATOM 4509 O O . THR A 1 596 ? 17.5 2.467 14.32 1 98.88 596 THR A O 1
ATOM 4512 N N . GLU A 1 597 ? 18.75 0.729 15.117 1 98.81 597 GLU A N 1
ATOM 4513 C CA . GLU A 1 597 ? 19.672 0.727 13.977 1 98.81 597 GLU A CA 1
ATOM 4514 C C . GLU A 1 597 ? 18.922 0.515 12.672 1 98.81 597 GLU A C 1
ATOM 4516 O O . GLU A 1 597 ? 19.141 1.239 11.695 1 98.81 597 GLU A O 1
ATOM 4521 N N . HIS A 1 598 ? 18.078 -0.467 12.672 1 98.81 598 HIS A N 1
ATOM 4522 C CA . HIS A 1 598 ? 17.297 -0.793 11.492 1 98.81 598 HIS A CA 1
ATOM 4523 C C . HIS A 1 598 ? 16.453 0.397 11.047 1 98.81 598 HIS A C 1
ATOM 4525 O O . HIS A 1 598 ? 16.422 0.738 9.859 1 98.81 598 HIS A O 1
ATOM 4531 N N . ALA A 1 599 ? 15.758 1.062 11.953 1 98.88 599 ALA A N 1
ATOM 4532 C CA . ALA A 1 599 ? 14.906 2.211 11.68 1 98.88 599 ALA A CA 1
ATOM 4533 C C . ALA A 1 599 ? 15.719 3.391 11.156 1 98.88 599 ALA A C 1
ATOM 4535 O O . ALA A 1 599 ? 15.328 4.039 10.18 1 98.88 599 ALA A O 1
ATOM 4536 N N . MET A 1 600 ? 16.828 3.658 11.789 1 98.88 600 MET A N 1
ATOM 4537 C CA . MET A 1 600 ? 17.656 4.816 11.445 1 98.88 600 MET A CA 1
ATOM 4538 C C . MET A 1 600 ? 18.25 4.668 10.047 1 98.88 600 MET A C 1
ATOM 4540 O O . MET A 1 600 ? 18.266 5.625 9.273 1 98.88 600 MET A O 1
ATOM 4544 N N . LEU A 1 601 ? 18.75 3.477 9.781 1 98.5 601 LEU A N 1
ATOM 4545 C CA . LEU A 1 601 ? 19.312 3.24 8.453 1 98.5 601 LEU A CA 1
ATOM 4546 C C . LEU A 1 601 ? 18.266 3.504 7.375 1 98.5 601 LEU A C 1
ATOM 4548 O O . LEU A 1 601 ? 18.562 4.117 6.348 1 98.5 601 LEU A O 1
ATOM 4552 N N . ARG A 1 602 ? 17.078 3.123 7.605 1 98.69 602 ARG A N 1
ATOM 4553 C CA . ARG A 1 602 ? 16 3.33 6.645 1 98.69 602 ARG A CA 1
ATOM 4554 C C . ARG A 1 602 ? 15.672 4.812 6.5 1 98.69 602 ARG A C 1
ATOM 4556 O O . ARG A 1 602 ? 15.5 5.309 5.387 1 98.69 602 ARG A O 1
ATOM 4563 N N . LEU A 1 603 ? 15.547 5.5 7.602 1 98.88 603 LEU A N 1
ATOM 4564 C CA . LEU A 1 603 ? 15.195 6.914 7.578 1 98.88 603 LEU A CA 1
ATOM 4565 C C . LEU A 1 603 ? 16.281 7.73 6.891 1 98.88 603 LEU A C 1
ATOM 4567 O O . LEU A 1 603 ? 15.984 8.648 6.121 1 98.88 603 LEU A O 1
ATOM 4571 N N . GLU A 1 604 ? 17.547 7.441 7.188 1 98.62 604 GLU A N 1
ATOM 4572 C CA . GLU A 1 604 ? 18.672 8.133 6.555 1 98.62 604 GLU A CA 1
ATOM 4573 C C . GLU A 1 604 ? 18.672 7.902 5.047 1 98.62 604 GLU A C 1
ATOM 4575 O O . GLU A 1 604 ? 18.938 8.828 4.27 1 98.62 604 GLU A O 1
ATOM 4580 N N . THR A 1 605 ? 18.406 6.688 4.672 1 98.06 605 THR A N 1
ATOM 4581 C CA . THR A 1 605 ? 18.328 6.363 3.252 1 98.06 605 THR A CA 1
ATOM 4582 C C . THR A 1 605 ? 17.172 7.121 2.59 1 98.06 605 THR A C 1
ATOM 4584 O O . THR A 1 605 ? 17.312 7.625 1.474 1 98.06 605 THR A O 1
ATOM 4587 N N . GLU A 1 606 ? 16.047 7.211 3.242 1 98.44 606 GLU A N 1
ATOM 4588 C CA . GLU A 1 606 ? 14.898 7.941 2.723 1 98.44 606 GLU A CA 1
ATOM 4589 C C . GLU A 1 606 ? 15.242 9.406 2.467 1 98.44 606 GLU A C 1
ATOM 4591 O O . GLU A 1 606 ? 14.914 9.953 1.413 1 98.44 606 GLU A O 1
ATOM 4596 N N . ALA A 1 607 ? 15.859 10.016 3.416 1 98.62 607 ALA A N 1
ATOM 4597 C CA . ALA A 1 607 ? 16.234 11.422 3.271 1 98.62 607 ALA A CA 1
ATOM 4598 C C . ALA A 1 607 ? 17.25 11.609 2.148 1 98.62 607 ALA A C 1
ATOM 4600 O O . ALA A 1 607 ? 17.125 12.516 1.329 1 98.62 607 ALA A O 1
ATOM 4601 N N . GLN A 1 608 ? 18.297 10.75 2.143 1 97.44 608 GLN A N 1
ATOM 4602 C CA . GLN A 1 608 ? 19.328 10.797 1.117 1 97.44 608 GLN A CA 1
ATOM 4603 C C . GLN A 1 608 ? 18.734 10.688 -0.28 1 97.44 608 GLN A C 1
ATOM 4605 O O . GLN A 1 608 ? 19.078 11.469 -1.173 1 97.44 608 GLN A O 1
ATOM 4610 N N . ASP A 1 609 ? 17.859 9.75 -0.433 1 97.25 609 ASP A N 1
ATOM 4611 C CA . ASP A 1 609 ? 17.281 9.5 -1.746 1 97.25 609 ASP A CA 1
ATOM 4612 C C . ASP A 1 609 ? 16.375 10.656 -2.168 1 97.25 609 ASP A C 1
ATOM 4614 O O . ASP A 1 609 ? 16.344 11.023 -3.342 1 97.25 609 ASP A O 1
ATOM 4618 N N . ALA A 1 610 ? 15.578 11.164 -1.237 1 98.25 610 ALA A N 1
ATOM 4619 C CA . ALA A 1 610 ? 14.719 12.312 -1.535 1 98.25 610 ALA A CA 1
ATOM 4620 C C . ALA A 1 610 ? 15.539 13.5 -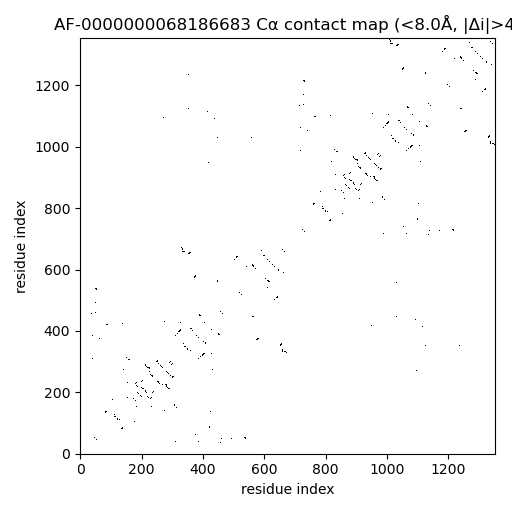2.025 1 98.25 610 ALA A C 1
ATOM 4622 O O . ALA A 1 610 ? 15.18 14.148 -3.01 1 98.25 610 ALA A O 1
ATOM 4623 N N . LEU A 1 611 ? 16.594 13.758 -1.382 1 98.25 611 LEU A N 1
ATOM 4624 C CA . LEU A 1 611 ? 17.453 14.883 -1.737 1 98.25 611 LEU A CA 1
ATOM 4625 C C . LEU A 1 611 ? 18.156 14.633 -3.064 1 98.25 611 LEU A C 1
ATOM 4627 O O . LEU A 1 611 ? 18.391 15.562 -3.838 1 98.25 611 LEU A O 1
ATOM 4631 N N . LYS A 1 612 ? 18.547 13.398 -3.314 1 97.19 612 LYS A N 1
ATOM 4632 C CA . LYS A 1 612 ? 19.188 13.055 -4.586 1 97.19 612 LYS A CA 1
ATOM 4633 C C . LYS A 1 612 ? 18.234 13.297 -5.754 1 97.19 612 LYS A C 1
ATOM 4635 O O . LYS A 1 612 ? 18.609 13.922 -6.746 1 97.19 612 LYS A O 1
ATOM 4640 N N . VAL A 1 613 ? 17.031 12.82 -5.641 1 97.19 613 VAL A N 1
ATOM 4641 C CA . VAL A 1 613 ? 16.062 12.984 -6.719 1 97.19 613 VAL A CA 1
ATOM 4642 C C . VAL A 1 613 ? 15.719 14.461 -6.879 1 97.19 613 VAL A C 1
ATOM 4644 O O . VAL A 1 613 ? 15.508 14.938 -7.996 1 97.19 613 VAL A O 1
ATOM 4647 N N . ALA A 1 614 ? 15.602 15.172 -5.75 1 97.81 614 ALA A N 1
ATOM 4648 C CA . ALA A 1 614 ? 15.383 16.609 -5.824 1 97.81 614 ALA A CA 1
ATOM 4649 C C . ALA A 1 614 ? 16.5 17.297 -6.621 1 97.81 614 ALA A C 1
ATOM 4651 O O . ALA A 1 614 ? 16.234 18.172 -7.438 1 97.81 614 ALA A O 1
ATOM 4652 N N . SER A 1 615 ? 17.734 16.906 -6.391 1 97.25 615 SER A N 1
ATOM 4653 C CA . SER A 1 615 ? 18.875 17.516 -7.086 1 97.25 615 SER A CA 1
ATOM 4654 C C . SER A 1 615 ? 18.844 17.172 -8.57 1 97.25 615 SER A C 1
ATOM 4656 O O . SER A 1 615 ? 19.266 17.984 -9.406 1 97.25 615 SER A O 1
ATOM 4658 N N . ASP A 1 616 ? 18.312 16 -8.891 1 95.5 616 ASP A N 1
ATOM 4659 C CA . ASP A 1 616 ? 18.281 15.547 -10.281 1 95.5 616 ASP A CA 1
ATOM 4660 C C . ASP A 1 616 ? 17.188 16.266 -11.062 1 95.5 616 ASP A C 1
ATOM 4662 O O . ASP A 1 616 ? 17.219 16.312 -12.297 1 95.5 616 ASP A O 1
ATOM 4666 N N . ASN A 1 617 ? 16.234 16.844 -10.344 1 97 617 ASN A N 1
ATOM 4667 C CA . ASN A 1 617 ? 15.047 17.359 -11.016 1 97 617 ASN A CA 1
ATOM 4668 C C . ASN A 1 617 ? 14.727 18.781 -10.57 1 97 617 ASN A C 1
ATOM 4670 O O . ASN A 1 617 ? 13.57 19.219 -10.625 1 97 617 ASN A O 1
ATOM 4674 N N . PHE A 1 618 ? 15.703 19.516 -10.109 1 97.38 618 PHE A N 1
ATOM 4675 C CA . PHE A 1 618 ? 15.414 20.844 -9.594 1 97.38 618 PHE A CA 1
ATOM 4676 C C . PHE A 1 618 ? 14.805 21.734 -10.672 1 97.38 618 PHE A C 1
ATOM 4678 O O . PHE A 1 618 ? 15.406 21.922 -11.734 1 97.38 618 PHE A O 1
ATOM 4685 N N . PRO A 1 619 ? 13.711 22.297 -10.453 1 96.44 619 PRO A N 1
ATOM 4686 C CA . PRO A 1 619 ? 12.984 23.016 -11.516 1 96.44 619 PRO A CA 1
ATOM 4687 C C . PRO A 1 619 ? 13.414 24.469 -11.633 1 96.44 619 PRO A C 1
ATOM 4689 O O . PRO A 1 619 ? 14.148 24.984 -10.781 1 96.44 619 PRO A O 1
ATOM 4692 N N . GLY A 1 620 ? 12.906 25.172 -12.719 1 93.06 620 GLY A N 1
ATOM 4693 C CA . GLY A 1 620 ? 13.047 26.609 -12.883 1 93.06 620 GLY A CA 1
ATOM 4694 C C . GLY A 1 620 ? 14.219 27 -13.758 1 93.06 620 GLY A C 1
ATOM 4695 O O . GLY A 1 620 ? 15.039 26.156 -14.125 1 93.06 620 GLY A O 1
ATOM 4696 N N . PRO A 1 621 ? 14.312 28.328 -14.086 1 91.44 621 PRO A N 1
ATOM 4697 C CA . PRO A 1 621 ? 15.359 28.812 -14.977 1 91.44 621 PRO A CA 1
ATOM 4698 C C . PRO A 1 621 ? 16.766 28.625 -14.398 1 91.44 621 PRO A C 1
ATOM 4700 O O . PRO A 1 621 ? 17.719 28.391 -15.148 1 91.44 621 PRO A O 1
ATOM 4703 N N . LEU A 1 622 ? 16.859 28.703 -13.078 1 93.69 622 LEU A N 1
ATOM 4704 C CA . LEU A 1 622 ? 18.141 28.484 -12.43 1 93.69 622 LEU A CA 1
ATOM 4705 C C . LEU A 1 622 ? 18.266 27.062 -11.922 1 93.69 622 LEU A C 1
ATOM 4707 O O . LEU A 1 622 ? 19.109 26.766 -11.07 1 93.69 622 LEU A O 1
ATOM 4711 N N . GLY A 1 623 ? 17.406 26.234 -12.391 1 94.69 623 GLY A N 1
ATOM 4712 C CA . GLY A 1 623 ? 17.344 24.844 -11.969 1 94.69 623 GLY A CA 1
ATOM 4713 C C . GLY A 1 623 ? 18.672 24.109 -12.141 1 94.69 623 GLY A C 1
ATOM 4714 O O . GLY A 1 623 ? 19.156 23.469 -11.211 1 94.69 623 GLY A O 1
ATOM 4715 N N . PRO A 1 624 ? 19.281 24.188 -13.305 1 95.56 624 PRO A N 1
ATOM 4716 C CA . PRO A 1 624 ? 20.562 23.516 -13.516 1 95.56 624 PRO A CA 1
ATOM 4717 C C . PRO A 1 624 ? 21.641 23.984 -12.547 1 95.56 624 PRO A C 1
ATOM 4719 O O . PRO A 1 624 ? 22.438 23.172 -12.07 1 95.56 624 PRO A O 1
ATOM 4722 N N . VAL A 1 625 ? 21.688 25.266 -12.234 1 95.94 625 VAL A N 1
ATOM 4723 C CA . VAL A 1 625 ? 22.656 25.797 -11.289 1 95.94 625 VAL A CA 1
ATOM 4724 C C . VAL A 1 625 ? 22.359 25.281 -9.891 1 95.94 625 VAL A C 1
ATOM 4726 O O . VAL A 1 625 ? 23.266 24.844 -9.172 1 95.94 625 VAL A O 1
ATOM 4729 N N . ALA A 1 626 ? 21.062 25.391 -9.508 1 96.69 626 ALA A N 1
ATOM 4730 C CA . ALA A 1 626 ? 20.672 24.875 -8.203 1 96.69 626 ALA A CA 1
ATOM 4731 C C . ALA A 1 626 ? 20.984 23.391 -8.078 1 96.69 626 ALA A C 1
ATOM 4733 O O . ALA A 1 626 ? 21.438 22.938 -7.02 1 96.69 626 ALA A O 1
ATOM 4734 N N . SER A 1 627 ? 20.734 22.672 -9.148 1 96.88 627 SER A N 1
ATOM 4735 C CA . SER A 1 627 ? 21.062 21.25 -9.195 1 96.88 627 SER A CA 1
ATOM 4736 C C . SER A 1 627 ? 22.547 21 -8.961 1 96.88 627 SER A C 1
ATOM 4738 O O . SER A 1 627 ? 22.922 20.125 -8.18 1 96.88 627 SER A O 1
ATOM 4740 N N . LEU A 1 628 ? 23.359 21.719 -9.617 1 96.75 628 LEU A N 1
ATOM 4741 C CA . LEU A 1 628 ? 24.812 21.594 -9.484 1 96.75 628 LEU A CA 1
ATOM 4742 C C . LEU A 1 628 ? 25.25 21.891 -8.055 1 96.75 628 LEU A C 1
ATOM 4744 O O . LEU A 1 628 ? 26.078 21.188 -7.492 1 96.75 628 LEU A O 1
ATOM 4748 N N . VAL A 1 629 ? 24.688 23 -7.504 1 96.69 629 VAL A N 1
ATOM 4749 C CA . VAL A 1 629 ? 25.031 23.391 -6.145 1 96.69 629 VAL A CA 1
ATOM 4750 C C . VAL A 1 629 ? 24.594 22.312 -5.16 1 96.69 629 VAL A C 1
ATOM 4752 O O . VAL A 1 629 ? 25.344 21.969 -4.23 1 96.69 629 VAL A O 1
ATOM 4755 N N . MET A 1 630 ? 23.406 21.781 -5.344 1 97.06 630 MET A N 1
ATOM 4756 C CA . MET A 1 630 ? 22.891 20.719 -4.477 1 97.06 630 MET A CA 1
ATOM 4757 C C . MET A 1 630 ? 23.797 19.5 -4.543 1 97.06 630 MET A C 1
ATOM 4759 O O . MET A 1 630 ? 24.125 18.906 -3.514 1 97.06 630 MET A O 1
ATOM 4763 N N . LYS A 1 631 ? 24.125 19.094 -5.785 1 96.5 631 LYS A N 1
ATOM 4764 C CA . LYS A 1 631 ? 24.969 17.906 -5.965 1 96.5 631 LYS A CA 1
ATOM 4765 C C . LYS A 1 631 ? 26.344 18.125 -5.359 1 96.5 631 LYS A C 1
ATOM 4767 O O . LYS A 1 631 ? 26.906 17.203 -4.734 1 96.5 631 LYS A O 1
ATOM 4772 N N . ALA A 1 632 ? 26.875 19.297 -5.512 1 96.38 632 ALA A N 1
ATOM 4773 C CA . ALA A 1 632 ? 28.188 19.609 -4.953 1 96.38 632 ALA A CA 1
ATOM 4774 C C . ALA A 1 632 ? 28.141 19.641 -3.428 1 96.38 632 ALA A C 1
ATOM 4776 O O . ALA A 1 632 ? 29.109 19.266 -2.764 1 96.38 632 ALA A O 1
ATOM 4777 N N . GLY A 1 633 ? 27.062 20.125 -2.877 1 96.69 633 GLY A N 1
ATOM 4778 C CA . GLY A 1 633 ? 26.922 20.203 -1.433 1 96.69 633 GLY A CA 1
ATOM 4779 C C . GLY A 1 633 ? 26.531 18.891 -0.79 1 96.69 633 GLY A C 1
ATOM 4780 O O . GLY A 1 633 ? 27.234 18.391 0.103 1 96.69 633 GLY A O 1
ATOM 4781 N N . CYS A 1 634 ? 25.453 18.25 -1.289 1 95.81 634 CYS A N 1
ATOM 4782 C CA . CYS A 1 634 ? 24.906 17.031 -0.692 1 95.81 634 CYS A CA 1
ATOM 4783 C C . CYS A 1 634 ? 25.75 15.82 -1.048 1 95.81 634 CYS A C 1
ATOM 4785 O O . CYS A 1 634 ? 25.844 14.875 -0.262 1 95.81 634 CYS A O 1
ATOM 4787 N N . PHE A 1 635 ? 26.312 15.852 -2.293 1 94.19 635 PHE A N 1
ATOM 4788 C CA . PHE A 1 635 ? 27.047 14.695 -2.795 1 94.19 635 PHE A CA 1
ATOM 4789 C C . PHE A 1 635 ? 28.344 15.133 -3.459 1 94.19 635 PHE A C 1
ATOM 4791 O O . PHE A 1 635 ? 28.562 14.867 -4.645 1 94.19 635 PHE A O 1
ATOM 4798 N N . PRO A 1 636 ? 29.234 15.656 -2.738 1 91.25 636 PRO A N 1
ATOM 4799 C CA . PRO A 1 636 ? 30.438 16.297 -3.305 1 91.25 636 PRO A CA 1
ATOM 4800 C C . PRO A 1 636 ? 31.297 15.312 -4.094 1 91.25 636 PRO A C 1
ATOM 4802 O O . PRO A 1 636 ? 32.031 15.727 -5 1 91.25 636 PRO A O 1
ATOM 4805 N N . LEU A 1 637 ? 31.25 14.07 -3.807 1 89.06 637 LEU A N 1
ATOM 4806 C CA . LEU A 1 637 ? 31.984 13.062 -4.555 1 89.06 637 LEU A CA 1
ATOM 4807 C C . LEU A 1 637 ? 31.047 12.125 -5.297 1 89.06 637 LEU A C 1
ATOM 4809 O O . LEU A 1 637 ? 31.344 10.945 -5.469 1 89.06 637 LEU A O 1
ATOM 4813 N N . GLY A 1 638 ? 29.875 12.711 -5.582 1 87.12 638 GLY A N 1
ATOM 4814 C CA . GLY A 1 638 ? 28.875 11.922 -6.293 1 87.12 638 GLY A CA 1
ATOM 4815 C C . GLY A 1 638 ? 28.328 10.766 -5.473 1 87.12 638 GLY A C 1
ATOM 4816 O O . GLY A 1 638 ? 27.938 10.945 -4.32 1 87.12 638 GLY A O 1
ATOM 4817 N N . ASN A 1 639 ? 28.344 9.648 -6.059 1 83 639 ASN A N 1
ATOM 4818 C CA . ASN A 1 639 ? 27.75 8.477 -5.438 1 83 639 ASN A CA 1
ATOM 4819 C C . ASN A 1 639 ? 28.578 7.98 -4.254 1 83 639 ASN A C 1
ATOM 4821 O O . ASN A 1 639 ? 28.062 7.27 -3.387 1 83 639 ASN A O 1
ATOM 4825 N N . LEU A 1 640 ? 29.781 8.344 -4.219 1 82.25 640 LEU A N 1
ATOM 4826 C CA . LEU A 1 640 ? 30.625 7.953 -3.1 1 82.25 640 LEU A CA 1
ATOM 4827 C C . LEU A 1 640 ? 30.141 8.586 -1.802 1 82.25 640 LEU A C 1
ATOM 4829 O O . LEU A 1 640 ? 30.344 8.023 -0.721 1 82.25 640 LEU A O 1
ATOM 4833 N N . THR A 1 641 ? 29.531 9.734 -1.924 1 85.12 641 THR A N 1
ATOM 4834 C CA . THR A 1 641 ? 29.016 10.43 -0.746 1 85.12 641 THR A CA 1
ATOM 4835 C C . THR A 1 641 ? 27.531 10.164 -0.566 1 85.12 641 THR A C 1
ATOM 4837 O O . THR A 1 641 ? 26.781 11.055 -0.135 1 85.12 641 THR A O 1
ATOM 4840 N N . ARG A 1 642 ? 27.094 9.094 -1.061 1 89.81 642 ARG A N 1
ATOM 4841 C CA . ARG A 1 642 ? 25.781 8.539 -0.744 1 89.81 642 ARG A CA 1
ATOM 4842 C C . ARG A 1 642 ? 25.906 7.211 -0.005 1 89.81 642 ARG A C 1
ATOM 4844 O O . ARG A 1 642 ? 25.484 6.172 -0.509 1 89.81 642 ARG A O 1
ATOM 4851 N N . PRO A 1 643 ? 26.359 7.336 1.2 1 86.75 643 PRO A N 1
ATOM 4852 C CA . PRO A 1 643 ? 26.797 6.113 1.887 1 86.75 643 PRO A CA 1
ATOM 4853 C C . PRO A 1 643 ? 25.641 5.367 2.547 1 86.75 643 PRO A C 1
ATOM 4855 O O . PRO A 1 643 ? 25.812 4.23 3 1 86.75 643 PRO A O 1
ATOM 4858 N N . TYR A 1 644 ? 24.547 6.004 2.703 1 91.94 644 TYR A N 1
ATOM 4859 C CA . TYR A 1 644 ? 23.469 5.395 3.486 1 91.94 644 TYR A CA 1
ATOM 4860 C C . TYR A 1 644 ? 22.828 4.25 2.717 1 91.94 644 TYR A C 1
ATOM 4862 O O . TYR A 1 644 ? 22.5 4.395 1.537 1 91.94 644 TYR A O 1
ATOM 4870 N N . LYS A 1 645 ? 22.703 3.146 3.367 1 92.19 645 LYS A N 1
ATOM 4871 C CA . LYS A 1 645 ? 22.125 1.937 2.789 1 92.19 645 LYS A CA 1
ATOM 4872 C C . LYS A 1 645 ? 21.031 1.367 3.686 1 92.19 645 LYS A C 1
ATOM 4874 O O . LYS A 1 645 ? 21 1.629 4.891 1 92.19 645 LYS A O 1
ATOM 4879 N N . GLU A 1 646 ? 20.188 0.607 3.07 1 96.19 646 GLU A N 1
ATOM 4880 C CA . GLU A 1 646 ? 19.172 -0.119 3.816 1 96.19 646 GLU A CA 1
ATOM 4881 C C . GLU A 1 646 ? 19.797 -1.156 4.742 1 96.19 646 GLU A C 1
ATOM 4883 O O . GLU A 1 646 ? 20.938 -1.572 4.535 1 96.19 646 GLU A O 1
ATOM 4888 N N . PRO A 1 647 ? 19.016 -1.557 5.801 1 97.56 647 PRO A N 1
ATOM 4889 C CA . PRO A 1 647 ? 19.547 -2.592 6.695 1 97.56 647 PRO A CA 1
ATOM 4890 C C . PRO A 1 647 ? 19.953 -3.863 5.953 1 97.56 647 PRO A C 1
ATOM 4892 O O . PRO A 1 647 ? 19.266 -4.285 5.023 1 97.56 647 PRO A O 1
ATOM 4895 N N . ASN A 1 648 ? 21.078 -4.438 6.344 1 96.81 648 ASN A N 1
ATOM 4896 C CA . ASN A 1 648 ? 21.531 -5.68 5.719 1 96.81 648 ASN A CA 1
ATOM 4897 C C . ASN A 1 648 ? 20.703 -6.871 6.203 1 96.81 648 ASN A C 1
ATOM 4899 O O . ASN A 1 648 ? 19.875 -6.734 7.094 1 96.81 648 ASN A O 1
ATOM 4903 N N . ASP A 1 649 ? 20.969 -8.047 5.684 1 97.5 649 ASP A N 1
ATOM 4904 C CA . ASP A 1 649 ? 20.156 -9.234 5.934 1 97.5 649 ASP A CA 1
ATOM 4905 C C . ASP A 1 649 ? 20.312 -9.719 7.371 1 97.5 649 ASP A C 1
ATOM 4907 O O . ASP A 1 649 ? 19.359 -10.195 7.988 1 97.5 649 ASP A O 1
ATOM 4911 N N . THR A 1 650 ? 21.516 -9.625 7.879 1 97.25 650 THR A N 1
ATOM 4912 C CA . THR A 1 650 ? 21.766 -10.094 9.234 1 97.25 650 THR A CA 1
ATOM 4913 C C . THR A 1 650 ? 20.953 -9.289 10.25 1 97.25 650 THR A C 1
ATOM 4915 O O . THR A 1 650 ? 20.328 -9.859 11.141 1 97.25 650 THR A O 1
ATOM 4918 N N . LEU A 1 651 ? 21 -7.949 10.125 1 98.25 651 LEU A N 1
ATOM 4919 C CA . LEU A 1 651 ? 20.234 -7.074 11.008 1 98.25 651 LEU A CA 1
ATOM 4920 C C . LEU A 1 651 ? 18.734 -7.293 10.82 1 98.25 651 LEU A C 1
ATOM 4922 O O . LEU A 1 651 ? 17.984 -7.309 11.797 1 98.25 651 LEU A O 1
ATOM 4926 N N . THR A 1 652 ? 18.297 -7.484 9.594 1 98.44 652 THR A N 1
ATOM 4927 C CA . THR A 1 652 ? 16.906 -7.742 9.273 1 98.44 652 THR A CA 1
ATOM 4928 C C . THR A 1 652 ? 16.406 -9.008 9.977 1 98.44 652 THR A C 1
ATOM 4930 O O . THR A 1 652 ? 15.352 -9.008 10.602 1 98.44 652 THR A O 1
ATOM 4933 N N . LYS A 1 653 ? 17.156 -10.062 9.914 1 98.19 653 LYS A N 1
ATOM 4934 C CA . LYS A 1 653 ? 16.812 -11.328 10.562 1 98.19 653 LYS A CA 1
ATOM 4935 C C . LYS A 1 653 ? 16.828 -11.188 12.078 1 98.19 653 LYS A C 1
ATOM 4937 O O . LYS A 1 653 ? 15.969 -11.766 12.766 1 98.19 653 LYS A O 1
ATOM 4942 N N . GLU A 1 654 ? 17.797 -10.453 12.57 1 98.5 654 GLU A N 1
ATOM 4943 C CA . GLU A 1 654 ? 17.891 -10.234 14.008 1 98.5 654 GLU A CA 1
ATOM 4944 C C . GLU A 1 654 ? 16.641 -9.523 14.539 1 98.5 654 GLU A C 1
ATOM 4946 O O . GLU A 1 654 ? 16.047 -9.953 15.531 1 98.5 654 GLU A O 1
ATOM 4951 N N . VAL A 1 655 ? 16.234 -8.438 13.875 1 98.75 655 VAL A N 1
ATOM 4952 C CA . VAL A 1 655 ? 15.07 -7.672 14.289 1 98.75 655 VAL A CA 1
ATOM 4953 C C . VAL A 1 655 ? 13.82 -8.539 14.195 1 98.75 655 VAL A C 1
ATOM 4955 O O . VAL A 1 655 ? 12.984 -8.547 15.102 1 98.75 655 VAL A O 1
ATOM 4958 N N . ALA A 1 656 ? 13.688 -9.258 13.086 1 98.75 656 ALA A N 1
ATOM 4959 C CA . ALA A 1 656 ? 12.539 -10.141 12.922 1 98.75 656 ALA A CA 1
ATOM 4960 C C . ALA A 1 656 ? 12.453 -11.156 14.055 1 98.75 656 ALA A C 1
ATOM 4962 O O . ALA A 1 656 ? 11.375 -11.422 14.578 1 98.75 656 ALA A O 1
ATOM 4963 N N . ARG A 1 657 ? 13.562 -11.742 14.438 1 98.38 657 ARG A N 1
ATOM 4964 C CA . ARG A 1 657 ? 13.594 -12.727 15.516 1 98.38 657 ARG A CA 1
ATOM 4965 C C . ARG A 1 657 ? 13.164 -12.109 16.828 1 98.38 657 ARG A C 1
ATOM 4967 O O . ARG A 1 657 ? 12.414 -12.719 17.594 1 98.38 657 ARG A O 1
ATOM 4974 N N . LEU A 1 658 ? 13.617 -10.922 17.094 1 98.56 658 LEU A N 1
ATOM 4975 C CA . LEU A 1 658 ? 13.336 -10.242 18.359 1 98.56 658 LEU A CA 1
ATOM 4976 C C . LEU A 1 658 ? 11.844 -9.984 18.516 1 98.56 658 LEU A C 1
ATOM 4978 O O . LEU A 1 658 ? 11.32 -9.984 19.625 1 98.56 658 LEU A O 1
ATOM 4982 N N . VAL A 1 659 ? 11.109 -9.812 17.406 1 98.5 659 VAL A N 1
ATOM 4983 C CA . VAL A 1 659 ? 9.711 -9.422 17.531 1 98.5 659 VAL A CA 1
ATOM 4984 C C . VAL A 1 659 ? 8.812 -10.641 17.328 1 98.5 659 VAL A C 1
ATOM 4986 O O . VAL A 1 659 ? 7.594 -10.555 17.5 1 98.5 659 VAL A O 1
ATOM 4989 N N . THR A 1 660 ? 9.352 -11.805 16.953 1 98.31 660 THR A N 1
ATOM 4990 C CA . THR A 1 660 ? 8.531 -12.992 16.734 1 98.31 660 THR A CA 1
ATOM 4991 C C . THR A 1 660 ? 8.812 -14.039 17.812 1 98.31 660 THR A C 1
ATOM 4993 O O . THR A 1 660 ? 8.219 -15.125 17.797 1 98.31 660 THR A O 1
ATOM 4996 N N . THR A 1 661 ? 9.766 -13.805 18.766 1 97.75 661 THR A N 1
ATOM 4997 C CA . THR A 1 661 ? 10.07 -14.656 19.906 1 97.75 661 THR A CA 1
ATOM 4998 C C . THR A 1 661 ? 9.961 -13.867 21.219 1 97.75 661 THR A C 1
ATOM 5000 O O . THR A 1 661 ? 9.992 -12.641 21.203 1 97.75 661 THR A O 1
ATOM 5003 N N . PRO A 1 662 ? 9.781 -14.586 22.359 1 97.06 662 PRO A N 1
ATOM 5004 C CA . PRO A 1 662 ? 9.766 -13.852 23.625 1 97.06 662 PRO A CA 1
ATOM 5005 C C . PRO A 1 662 ? 11.039 -13.039 23.844 1 97.06 662 PRO A C 1
ATOM 5007 O O . PRO A 1 662 ? 12.141 -13.57 23.75 1 97.06 662 PRO A O 1
ATOM 5010 N N . SER A 1 663 ? 10.914 -11.812 24.016 1 97.88 663 SER A N 1
ATOM 5011 C CA . SER A 1 663 ? 12.008 -10.867 24.219 1 97.88 663 SER A CA 1
ATOM 5012 C C . SER A 1 663 ? 11.531 -9.609 24.938 1 97.88 663 SER A C 1
ATOM 5014 O O . SER A 1 663 ? 10.328 -9.352 25.016 1 97.88 663 SER A O 1
ATOM 5016 N N . GLU A 1 664 ? 12.406 -8.859 25.469 1 98 664 GLU A N 1
ATOM 5017 C CA . GLU A 1 664 ? 12.047 -7.594 26.109 1 98 664 GLU A CA 1
ATOM 5018 C C . GLU A 1 664 ? 11.523 -6.59 25.094 1 98 664 GLU A C 1
ATOM 5020 O O . GLU A 1 664 ? 10.656 -5.773 25.406 1 98 664 GLU A O 1
ATOM 5025 N N . LEU A 1 665 ? 12.078 -6.652 23.875 1 98 665 LEU A N 1
ATOM 5026 C CA . LEU A 1 665 ? 11.609 -5.766 22.812 1 98 665 LEU A CA 1
ATOM 5027 C C . LEU A 1 665 ? 10.148 -6.035 22.484 1 98 665 LEU A C 1
ATOM 5029 O O . LEU A 1 665 ? 9.359 -5.102 22.312 1 98 665 LEU A O 1
ATOM 5033 N N . ARG A 1 666 ? 9.836 -7.242 22.281 1 97.19 666 ARG A N 1
ATOM 5034 C CA . ARG A 1 666 ? 8.445 -7.609 22.047 1 97.19 666 ARG A CA 1
ATOM 5035 C C . ARG A 1 666 ? 7.543 -7.121 23.172 1 97.19 666 ARG A C 1
ATOM 5037 O O . ARG A 1 666 ? 6.434 -6.645 22.938 1 97.19 666 ARG A O 1
ATOM 5044 N N . ASP A 1 667 ? 8 -7.27 24.422 1 97.31 667 ASP A N 1
ATOM 5045 C CA . ASP A 1 667 ? 7.254 -6.789 25.578 1 97.31 667 ASP A CA 1
ATOM 5046 C C . ASP A 1 667 ? 7.035 -5.277 25.5 1 97.31 667 ASP A C 1
ATOM 5048 O O . ASP A 1 667 ? 5.977 -4.777 25.875 1 97.31 667 ASP A O 1
ATOM 5052 N N . MET A 1 668 ? 8.047 -4.609 25.062 1 97.38 668 MET A N 1
ATOM 5053 C CA . MET A 1 668 ? 7.922 -3.162 24.906 1 97.38 668 MET A CA 1
ATOM 5054 C C . MET A 1 668 ? 6.832 -2.811 23.906 1 97.38 668 MET A C 1
ATOM 5056 O O . MET A 1 668 ? 6.043 -1.893 24.141 1 97.38 668 MET A O 1
ATOM 5060 N N . PHE A 1 669 ? 6.801 -3.523 22.766 1 97.25 669 PHE A N 1
ATOM 5061 C CA . PHE A 1 669 ? 5.77 -3.279 21.766 1 97.25 669 PHE A CA 1
ATOM 5062 C C . PHE A 1 669 ? 4.391 -3.623 22.312 1 97.25 669 PHE A C 1
ATOM 5064 O O . PHE A 1 669 ? 3.383 -3.074 21.859 1 97.25 669 PHE A O 1
ATOM 5071 N N . ALA A 1 670 ? 4.309 -4.469 23.281 1 95.69 670 ALA A N 1
ATOM 5072 C CA . ALA A 1 670 ? 3.035 -4.918 23.828 1 95.69 670 ALA A CA 1
ATOM 5073 C C . ALA A 1 670 ? 2.525 -3.943 24.891 1 95.69 670 ALA A C 1
ATOM 5075 O O . ALA A 1 670 ? 1.398 -4.074 25.375 1 95.69 670 ALA A O 1
ATOM 5076 N N . GLU A 1 671 ? 3.383 -2.992 25.219 1 93.62 671 GLU A N 1
ATOM 5077 C CA . GLU A 1 671 ? 2.936 -1.987 26.188 1 93.62 671 GLU A CA 1
ATOM 5078 C C . GLU A 1 671 ? 1.701 -1.248 25.672 1 93.62 671 GLU A C 1
ATOM 5080 O O . GLU A 1 671 ? 1.674 -0.791 24.531 1 93.62 671 GLU A O 1
ATOM 5085 N N . GLY A 1 672 ? 0.652 -1.179 26.422 1 89.69 672 GLY A N 1
ATOM 5086 C CA . GLY A 1 672 ? -0.525 -0.397 26.094 1 89.69 672 GLY A CA 1
ATOM 5087 C C . GLY A 1 672 ? -1.509 -1.152 25.219 1 89.69 672 GLY A C 1
ATOM 5088 O O . GLY A 1 672 ? -2.514 -0.59 24.766 1 89.69 672 GLY A O 1
ATOM 5089 N N . ILE A 1 673 ? -1.173 -2.396 24.938 1 91.25 673 ILE A N 1
ATOM 5090 C CA . ILE A 1 673 ? -2.104 -3.207 24.156 1 91.25 673 ILE A CA 1
ATOM 5091 C C . ILE A 1 673 ? -3.156 -3.816 25.078 1 91.25 673 ILE A C 1
ATOM 5093 O O . ILE A 1 673 ? -2.863 -4.148 26.234 1 91.25 673 ILE A O 1
ATOM 5097 N N . TYR A 1 674 ? -4.328 -3.902 24.547 1 90.19 674 TYR A N 1
ATOM 5098 C CA . TYR A 1 674 ? -5.359 -4.648 25.266 1 90.19 674 TYR A CA 1
ATOM 5099 C C . TYR A 1 674 ? -5.238 -6.141 25 1 90.19 674 TYR A C 1
ATOM 5101 O O . TYR A 1 674 ? -5.156 -6.566 23.844 1 90.19 674 TYR A O 1
ATOM 5109 N N . THR A 1 675 ? -5.094 -6.926 26.031 1 80.94 675 THR A N 1
ATOM 5110 C CA . THR A 1 675 ? -5.125 -8.383 25.953 1 80.94 675 THR A CA 1
ATOM 5111 C C . THR A 1 675 ? -6.32 -8.938 26.734 1 80.94 675 THR A C 1
ATOM 5113 O O . THR A 1 675 ? -6.465 -8.688 27.922 1 80.94 675 THR A O 1
ATOM 5116 N N . ALA A 1 676 ? -7.098 -9.594 25.969 1 71.81 676 ALA A N 1
ATOM 5117 C CA . ALA A 1 676 ? -8.273 -10.18 26.609 1 71.81 676 ALA A CA 1
ATOM 5118 C C . ALA A 1 676 ? -7.867 -11.203 27.672 1 71.81 676 ALA A C 1
ATOM 5120 O O . ALA A 1 676 ? -6.891 -11.93 27.484 1 71.81 676 ALA A O 1
ATOM 5121 N N . PRO A 1 677 ? -8.578 -11.266 28.859 1 57.06 677 PRO A N 1
ATOM 5122 C CA . PRO A 1 677 ? -8.266 -12.258 29.891 1 57.06 677 PRO A CA 1
ATOM 5123 C C . PRO A 1 677 ? -8.445 -13.695 29.391 1 57.06 677 PRO A C 1
ATOM 5125 O O . PRO A 1 677 ? -9.258 -13.945 28.5 1 57.06 677 PRO A O 1
ATOM 5128 N N . MET B 1 1 ? 53.25 -38.75 -25.266 1 34.16 1 MET B N 1
ATOM 5129 C CA . MET B 1 1 ? 52.094 -37.875 -25.391 1 34.16 1 MET B CA 1
ATOM 5130 C C . MET B 1 1 ? 50.812 -38.562 -24.969 1 34.16 1 MET B C 1
ATOM 5132 O O . MET B 1 1 ? 49.906 -37.938 -24.438 1 34.16 1 MET B O 1
ATOM 5136 N N . ARG B 1 2 ? 50.812 -39.812 -25.25 1 46.78 2 ARG B N 1
ATOM 5137 C CA . ARG B 1 2 ? 49.656 -40.625 -24.875 1 46.78 2 ARG B CA 1
ATOM 5138 C C . ARG B 1 2 ? 49.625 -40.875 -23.375 1 46.78 2 ARG B C 1
ATOM 5140 O O . ARG B 1 2 ? 48.562 -40.906 -22.766 1 46.78 2 ARG B O 1
ATOM 5147 N N . GLN B 1 3 ? 50.75 -41.094 -22.797 1 45.84 3 GLN B N 1
ATOM 5148 C CA . GLN B 1 3 ? 50.781 -41.406 -21.359 1 45.84 3 GLN B CA 1
ATOM 5149 C C . GLN B 1 3 ? 50.5 -40.125 -20.547 1 45.84 3 GLN B C 1
ATOM 5151 O O . GLN B 1 3 ? 49.875 -40.188 -19.5 1 45.84 3 GLN B O 1
ATOM 5156 N N . GLN B 1 4 ? 51.094 -39 -20.969 1 43.19 4 GLN B N 1
ATOM 5157 C CA . GLN B 1 4 ? 50.875 -37.75 -20.281 1 43.19 4 GLN B CA 1
ATOM 5158 C C . GLN B 1 4 ? 49.406 -37.312 -20.406 1 43.19 4 GLN B C 1
ATOM 5160 O O . GLN B 1 4 ? 48.875 -36.594 -19.531 1 43.19 4 GLN B O 1
ATOM 5165 N N . ARG B 1 5 ? 48.844 -37.656 -21.453 1 48.78 5 ARG B N 1
ATOM 5166 C CA . ARG B 1 5 ? 47.406 -37.469 -21.672 1 48.78 5 ARG B CA 1
ATOM 5167 C C . ARG B 1 5 ? 46.562 -38.375 -20.766 1 48.78 5 ARG B C 1
ATOM 5169 O O . ARG B 1 5 ? 45.438 -38.031 -20.422 1 48.78 5 ARG B O 1
ATOM 5176 N N . ARG B 1 6 ? 47.094 -39.5 -20.547 1 48.97 6 ARG B N 1
ATOM 5177 C CA . ARG B 1 6 ? 46.406 -40.375 -19.625 1 48.97 6 ARG B CA 1
ATOM 5178 C C . ARG B 1 6 ? 46.5 -39.875 -18.188 1 48.97 6 ARG B C 1
ATOM 5180 O O . ARG B 1 6 ? 45.531 -39.969 -17.406 1 48.97 6 ARG B O 1
ATOM 5187 N N . GLY B 1 7 ? 47.438 -39.281 -17.781 1 45.38 7 GLY B N 1
ATOM 5188 C CA . GLY B 1 7 ? 47.656 -38.719 -16.469 1 45.38 7 GLY B CA 1
ATOM 5189 C C . GLY B 1 7 ? 46.844 -37.469 -16.219 1 45.38 7 GLY B C 1
ATOM 5190 O O . GLY B 1 7 ? 46.25 -37.312 -15.141 1 45.38 7 GLY B O 1
ATOM 5191 N N . ILE B 1 8 ? 46.938 -36.5 -17.125 1 45.69 8 ILE B N 1
ATOM 5192 C CA . ILE B 1 8 ? 46.156 -35.281 -17.031 1 45.69 8 ILE B CA 1
ATOM 5193 C C . ILE B 1 8 ? 44.688 -35.594 -17.141 1 45.69 8 ILE B C 1
ATOM 5195 O O . ILE B 1 8 ? 43.875 -35.031 -16.406 1 45.69 8 ILE B O 1
ATOM 5199 N N . LEU B 1 9 ? 44.406 -36.438 -18.094 1 48.66 9 LEU B N 1
ATOM 5200 C CA . LEU B 1 9 ? 43.031 -36.875 -18.188 1 48.66 9 LEU B CA 1
ATOM 5201 C C . LEU B 1 9 ? 42.594 -37.625 -16.922 1 48.66 9 LEU B C 1
ATOM 5203 O O . LEU B 1 9 ? 41.469 -37.531 -16.484 1 48.66 9 LEU B O 1
ATOM 5207 N N . GLY B 1 10 ? 43.562 -38.438 -16.438 1 51.28 10 GLY B N 1
ATOM 5208 C CA . GLY B 1 10 ? 43.312 -39.125 -15.188 1 51.28 10 GLY B CA 1
ATOM 5209 C C . GLY B 1 10 ? 43.094 -38.188 -14.008 1 51.28 10 GLY B C 1
ATOM 5210 O O . GLY B 1 10 ? 42.25 -38.438 -13.164 1 51.28 10 GLY B O 1
ATOM 5211 N N . ILE B 1 11 ? 44 -37.156 -13.875 1 54.47 11 ILE B N 1
ATOM 5212 C CA . ILE B 1 11 ? 43.875 -36.156 -12.844 1 54.47 11 ILE B CA 1
ATOM 5213 C C . ILE B 1 11 ? 42.594 -35.375 -13.016 1 54.47 11 ILE B C 1
ATOM 5215 O O . ILE B 1 11 ? 41.875 -35.094 -12.039 1 54.47 11 ILE B O 1
ATOM 5219 N N . SER B 1 12 ? 42.375 -35.125 -14.234 1 67.38 12 SER B N 1
ATOM 5220 C CA . SER B 1 12 ? 41.125 -34.438 -14.539 1 67.38 12 SER B CA 1
ATOM 5221 C C . SER B 1 12 ? 39.906 -35.281 -14.164 1 67.38 12 SER B C 1
ATOM 5223 O O . SER B 1 12 ? 38.969 -34.781 -13.578 1 67.38 12 SER B O 1
ATOM 5225 N N . SER B 1 13 ? 40.125 -36.562 -14.414 1 73.5 13 SER B N 1
ATOM 5226 C CA . SER B 1 13 ? 39.031 -37.469 -14.078 1 73.5 13 SER B CA 1
ATOM 5227 C C . SER B 1 13 ? 38.875 -37.625 -12.57 1 73.5 13 SER B C 1
ATOM 5229 O O . SER B 1 13 ? 37.781 -37.719 -12.062 1 73.5 13 SER B O 1
ATOM 5231 N N . ALA B 1 14 ? 40.094 -37.688 -11.898 1 79.56 14 ALA B N 1
ATOM 5232 C CA . ALA B 1 14 ? 40.062 -37.781 -10.445 1 79.56 14 ALA B CA 1
ATOM 5233 C C . ALA B 1 14 ? 39.438 -36.5 -9.836 1 79.56 14 ALA B C 1
ATOM 5235 O O . ALA B 1 14 ? 38.688 -36.594 -8.875 1 79.56 14 ALA B O 1
ATOM 5236 N N . VAL B 1 15 ? 39.75 -35.438 -10.375 1 82.44 15 VAL B N 1
ATOM 5237 C CA . VAL B 1 15 ? 39.219 -34.156 -9.914 1 82.44 15 VAL B CA 1
ATOM 5238 C C . VAL B 1 15 ? 37.75 -34.062 -10.203 1 82.44 15 VAL B C 1
ATOM 5240 O O . VAL B 1 15 ? 36.969 -33.625 -9.359 1 82.44 15 VAL B O 1
ATOM 5243 N N . ASP B 1 16 ? 37.375 -34.562 -11.312 1 85.81 16 ASP B N 1
ATOM 5244 C CA . ASP B 1 16 ? 35.969 -34.562 -11.695 1 85.81 16 ASP B CA 1
ATOM 5245 C C . ASP B 1 16 ? 35.156 -35.438 -10.742 1 85.81 16 ASP B C 1
ATOM 5247 O O . ASP B 1 16 ? 34.031 -35.031 -10.359 1 85.81 16 ASP B O 1
ATOM 5251 N N . LYS B 1 17 ? 35.75 -36.531 -10.445 1 87.19 17 LYS B N 1
ATOM 5252 C CA . LYS B 1 17 ? 35.031 -37.438 -9.523 1 87.19 17 LYS B CA 1
ATOM 5253 C C . LYS B 1 17 ? 34.938 -36.812 -8.133 1 87.19 17 LYS B C 1
ATOM 5255 O O . LYS B 1 17 ? 33.938 -37 -7.453 1 87.19 17 LYS B O 1
ATOM 5260 N N . ARG B 1 18 ? 35.938 -36.156 -7.762 1 86.88 18 ARG B N 1
ATOM 5261 C CA . ARG B 1 18 ? 35.906 -35.531 -6.457 1 86.88 18 ARG B CA 1
ATOM 5262 C C . ARG B 1 18 ? 34.906 -34.375 -6.422 1 86.88 18 ARG B C 1
ATOM 5264 O O . ARG B 1 18 ? 34.219 -34.188 -5.414 1 86.88 18 ARG B O 1
ATOM 5271 N N . LEU B 1 19 ? 34.875 -33.656 -7.453 1 85.94 19 LEU B N 1
ATOM 5272 C CA . LEU B 1 19 ? 33.906 -32.562 -7.547 1 85.94 19 LEU B CA 1
ATOM 5273 C C . LEU B 1 19 ? 32.469 -33.125 -7.52 1 85.94 19 LEU B C 1
ATOM 5275 O O . LEU B 1 19 ? 31.594 -32.531 -6.895 1 85.94 19 LEU B O 1
ATOM 5279 N N . TYR B 1 20 ? 32.281 -34.156 -8.242 1 89.62 20 TYR B N 1
ATOM 5280 C CA . TYR B 1 20 ? 30.969 -34.812 -8.266 1 89.62 20 TYR B CA 1
ATOM 5281 C C . TYR B 1 20 ? 30.562 -35.281 -6.867 1 89.62 20 TYR B C 1
ATOM 5283 O O . TYR B 1 20 ? 29.438 -35 -6.43 1 89.62 20 TYR B O 1
ATOM 5291 N N . ARG B 1 21 ? 31.469 -35.906 -6.16 1 87 21 ARG B N 1
ATOM 5292 C CA . ARG B 1 21 ? 31.172 -36.406 -4.828 1 87 21 ARG B CA 1
ATOM 5293 C C . ARG B 1 21 ? 30.922 -35.281 -3.844 1 87 21 ARG B C 1
ATOM 5295 O O . ARG B 1 21 ? 30.094 -35.375 -2.941 1 87 21 ARG B O 1
ATOM 5302 N N . ALA B 1 22 ? 31.672 -34.25 -4.051 1 83.44 22 ALA B N 1
ATOM 5303 C CA . ALA B 1 22 ? 31.469 -33.094 -3.211 1 83.44 22 ALA B CA 1
ATOM 5304 C C . ALA B 1 22 ? 30.094 -32.469 -3.455 1 83.44 22 ALA B C 1
ATOM 5306 O O . ALA B 1 22 ? 29.406 -32.062 -2.51 1 83.44 22 ALA B O 1
ATOM 5307 N N . ALA B 1 23 ? 29.766 -32.344 -4.668 1 83.94 23 ALA B N 1
ATOM 5308 C CA . ALA B 1 23 ? 28.469 -31.781 -5.035 1 83.94 23 ALA B CA 1
ATOM 5309 C C . ALA B 1 23 ? 27.328 -32.656 -4.535 1 83.94 23 ALA B C 1
ATOM 5311 O O . ALA B 1 23 ? 26.297 -32.156 -4.09 1 83.94 23 ALA B O 1
ATOM 5312 N N . LYS B 1 24 ? 27.484 -33.938 -4.73 1 85.12 24 LYS B N 1
ATOM 5313 C CA . LYS B 1 24 ? 26.453 -34.875 -4.301 1 85.12 24 LYS B CA 1
ATOM 5314 C C . LYS B 1 24 ? 26.219 -34.781 -2.795 1 85.12 24 LYS B C 1
ATOM 5316 O O . LYS B 1 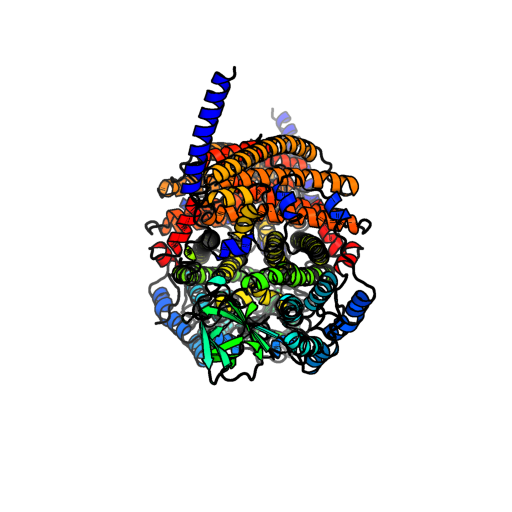24 ? 25.094 -34.938 -2.324 1 85.12 24 LYS B O 1
ATOM 5321 N N . SER B 1 25 ? 27.219 -34.438 -2.041 1 80.44 25 SER B N 1
ATOM 5322 C CA . SER B 1 25 ? 27.125 -34.375 -0.585 1 80.44 25 SER B CA 1
ATOM 5323 C C . SER B 1 25 ? 26.391 -33.125 -0.128 1 80.44 25 SER B C 1
ATOM 5325 O O . SER B 1 25 ? 25.828 -33.094 0.968 1 80.44 25 SER B O 1
ATOM 5327 N N . VAL B 1 26 ? 26.406 -32.156 -1.014 1 73.94 26 VAL B N 1
ATOM 5328 C CA . VAL B 1 26 ? 25.844 -30.859 -0.583 1 73.94 26 VAL B CA 1
ATOM 5329 C C . VAL B 1 26 ? 24.422 -30.734 -1.109 1 73.94 26 VAL B C 1
ATOM 5331 O O . VAL B 1 26 ? 23.641 -29.922 -0.604 1 73.94 26 VAL B O 1
ATOM 5334 N N . MET B 1 27 ? 24.109 -31.5 -2.004 1 72.38 27 MET B N 1
ATOM 5335 C CA . MET B 1 27 ? 22.781 -31.359 -2.598 1 72.38 27 MET B CA 1
ATOM 5336 C C . MET B 1 27 ? 21.734 -32.031 -1.733 1 72.38 27 MET B C 1
ATOM 5338 O O . MET B 1 27 ? 21.797 -33.25 -1.478 1 72.38 27 MET B O 1
ATOM 5342 N N . PRO B 1 28 ? 20.844 -31.172 -1.26 1 63.28 28 PRO B N 1
ATOM 5343 C CA . PRO B 1 28 ? 19.766 -31.812 -0.505 1 63.28 28 PRO B CA 1
ATOM 5344 C C . PRO B 1 28 ? 18.859 -32.688 -1.382 1 63.28 28 PRO B C 1
ATOM 5346 O O . PRO B 1 28 ? 18.844 -32.5 -2.604 1 63.28 28 PRO B O 1
ATOM 5349 N N . ALA B 1 29 ? 18.25 -33.656 -0.691 1 61.84 29 ALA B N 1
ATOM 5350 C CA . ALA B 1 29 ? 17.266 -34.5 -1.375 1 61.84 29 ALA B CA 1
ATOM 5351 C C . ALA B 1 29 ? 16.109 -33.656 -1.916 1 61.84 29 ALA B C 1
ATOM 5353 O O . ALA B 1 29 ? 15.633 -32.719 -1.244 1 61.84 29 ALA B O 1
ATOM 5354 N N . ILE B 1 30 ? 15.859 -33.688 -3.236 1 65.12 30 ILE B N 1
ATOM 5355 C CA . ILE B 1 30 ? 14.688 -33.062 -3.82 1 65.12 30 ILE B CA 1
ATOM 5356 C C . ILE B 1 30 ? 13.422 -33.719 -3.293 1 65.12 30 ILE B C 1
ATOM 5358 O O . ILE B 1 30 ? 13.281 -34.938 -3.35 1 65.12 30 ILE B O 1
ATOM 5362 N N . SER B 1 31 ? 12.602 -32.875 -2.59 1 61.41 31 SER B N 1
ATOM 5363 C CA . SER B 1 31 ? 11.336 -33.406 -2.1 1 61.41 31 SER B CA 1
ATOM 5364 C C . SER B 1 31 ? 10.477 -33.938 -3.246 1 61.41 31 SER B C 1
ATOM 5366 O O . SER B 1 31 ? 10.727 -33.625 -4.41 1 61.41 31 SER B O 1
ATOM 5368 N N . LYS B 1 32 ? 9.531 -34.812 -2.922 1 60.28 32 LYS B N 1
ATOM 5369 C CA . LYS B 1 32 ? 8.602 -35.344 -3.914 1 60.28 32 LYS B CA 1
ATOM 5370 C C . LYS B 1 32 ? 7.852 -34.219 -4.621 1 60.28 32 LYS B C 1
ATOM 5372 O O . LYS B 1 32 ? 7.66 -34.25 -5.84 1 60.28 32 LYS B O 1
ATOM 5377 N N . THR B 1 33 ? 7.59 -33.219 -3.867 1 59.69 33 THR B N 1
ATOM 5378 C CA . THR B 1 33 ? 6.871 -32.094 -4.426 1 59.69 33 THR B CA 1
ATOM 5379 C C . THR B 1 33 ? 7.73 -31.359 -5.457 1 59.69 33 THR B C 1
ATOM 5381 O O . THR B 1 33 ? 7.246 -30.984 -6.527 1 59.69 33 THR B O 1
ATOM 5384 N N . GLU B 1 34 ? 8.953 -31.203 -5.027 1 63.28 34 GLU B N 1
ATOM 5385 C CA . GLU B 1 34 ? 9.883 -30.531 -5.922 1 63.28 34 GLU B CA 1
ATOM 5386 C C . GLU B 1 34 ? 10.125 -31.344 -7.191 1 63.28 34 GLU B C 1
ATOM 5388 O O . GLU B 1 34 ? 10.25 -30.781 -8.281 1 63.28 34 GLU B O 1
ATOM 5393 N N . GLU B 1 35 ? 10.133 -32.594 -7.047 1 64.69 35 GLU B N 1
ATOM 5394 C CA . GLU B 1 35 ? 10.367 -33.469 -8.18 1 64.69 35 GLU B CA 1
ATOM 5395 C C . GLU B 1 35 ? 9.219 -33.406 -9.18 1 64.69 35 GLU B C 1
ATOM 5397 O O . GLU B 1 35 ? 9.445 -33.375 -10.391 1 64.69 35 GLU B O 1
ATOM 5402 N N . ILE B 1 36 ? 8.109 -33.406 -8.695 1 63.44 36 ILE B N 1
ATOM 5403 C CA . ILE B 1 36 ? 6.922 -33.344 -9.547 1 63.44 36 ILE B CA 1
ATOM 5404 C C . ILE B 1 36 ? 6.883 -31.984 -10.258 1 63.44 36 ILE B C 1
ATOM 5406 O O . ILE B 1 36 ? 6.629 -31.922 -11.461 1 63.44 36 ILE B O 1
ATOM 5410 N N . ALA B 1 37 ? 7.207 -31 -9.516 1 62.41 37 ALA B N 1
ATOM 5411 C CA . ALA B 1 37 ? 7.195 -29.656 -10.078 1 62.41 37 ALA B CA 1
ATOM 5412 C C . ALA B 1 37 ? 8.219 -29.516 -11.203 1 62.41 37 ALA B C 1
ATOM 5414 O O . ALA B 1 37 ? 7.98 -28.812 -12.188 1 62.41 37 ALA B O 1
ATOM 5415 N N . LEU B 1 38 ? 9.281 -30.234 -11.016 1 65.44 38 LEU B N 1
ATOM 5416 C CA . LEU B 1 38 ? 10.359 -30.188 -11.992 1 65.44 38 LEU B CA 1
ATOM 5417 C C . LEU B 1 38 ? 9.93 -30.828 -13.305 1 65.44 38 LEU B C 1
ATOM 5419 O O . LEU B 1 38 ? 10.477 -30.516 -14.367 1 65.44 38 LEU B O 1
ATOM 5423 N N . GLY B 1 39 ? 8.922 -31.594 -13.18 1 64.75 39 GLY B N 1
ATOM 5424 C CA . GLY B 1 39 ? 8.484 -32.281 -14.383 1 64.75 39 GLY B CA 1
ATOM 5425 C C . GLY B 1 39 ? 7.242 -31.688 -15.008 1 64.75 39 GLY B C 1
ATOM 5426 O O . GLY B 1 39 ? 6.781 -32.156 -16.047 1 64.75 39 GLY B O 1
ATOM 5427 N N . CYS B 1 40 ? 6.84 -30.656 -14.352 1 68.75 40 CYS B N 1
ATOM 5428 C CA . CYS B 1 40 ? 5.559 -30.125 -14.812 1 68.75 40 CYS B CA 1
ATOM 5429 C C . CYS B 1 40 ? 5.738 -28.766 -15.469 1 68.75 40 CYS B C 1
ATOM 5431 O O . CYS B 1 40 ? 6.637 -28 -15.102 1 68.75 40 CYS B O 1
ATOM 5433 N N . GLY B 1 41 ? 4.953 -28.516 -16.516 1 74.69 41 GLY B N 1
ATOM 5434 C CA . GLY B 1 41 ? 4.949 -27.219 -17.188 1 74.69 41 GLY B CA 1
ATOM 5435 C C . GLY B 1 41 ? 5.926 -27.141 -18.344 1 74.69 41 GLY B C 1
ATOM 5436 O O . GLY B 1 41 ? 6.621 -28.109 -18.641 1 74.69 41 GLY B O 1
ATOM 5437 N N . THR B 1 42 ? 5.848 -26.062 -19 1 82.94 42 THR B N 1
ATOM 5438 C CA . THR B 1 42 ? 6.734 -25.859 -20.141 1 82.94 42 THR B CA 1
ATOM 5439 C C . THR B 1 42 ? 7.746 -24.75 -19.844 1 82.94 42 THR B C 1
ATOM 5441 O O . THR B 1 42 ? 7.598 -24 -18.875 1 82.94 42 THR B O 1
ATOM 5444 N N . ILE B 1 43 ? 8.797 -24.797 -20.609 1 86.5 43 ILE B N 1
ATOM 5445 C CA . ILE B 1 43 ? 9.828 -23.75 -20.547 1 86.5 43 ILE B CA 1
ATOM 5446 C C . ILE B 1 43 ? 9.906 -23.031 -21.875 1 86.5 43 ILE B C 1
ATOM 5448 O O . ILE B 1 43 ? 9.789 -23.641 -22.938 1 86.5 43 ILE B O 1
ATOM 5452 N N . GLY B 1 44 ? 9.945 -21.781 -21.797 1 89.94 44 GLY B N 1
ATOM 5453 C CA . GLY B 1 44 ? 10.023 -20.938 -22.984 1 89.94 44 GLY B CA 1
ATOM 5454 C C . GLY B 1 44 ? 10.852 -19.688 -22.781 1 89.94 44 GLY B C 1
ATOM 5455 O O . GLY B 1 44 ? 12.078 -19.766 -22.656 1 89.94 44 GLY B O 1
ATOM 5456 N N . PHE B 1 45 ? 10.148 -18.594 -22.641 1 93.56 45 PHE B N 1
ATOM 5457 C CA . PHE B 1 45 ? 10.836 -17.312 -22.578 1 93.56 45 PHE B CA 1
ATOM 5458 C C . PHE B 1 45 ? 11.57 -17.172 -21.25 1 93.56 45 PHE B C 1
ATOM 5460 O O . PHE B 1 45 ? 12.57 -16.453 -21.156 1 93.56 45 PHE B O 1
ATOM 5467 N N . ASP B 1 46 ? 11.062 -17.781 -20.188 1 93.31 46 ASP B N 1
ATOM 5468 C CA . ASP B 1 46 ? 11.766 -17.781 -18.906 1 93.31 46 ASP B CA 1
ATOM 5469 C C . ASP B 1 46 ? 13.172 -18.344 -19.062 1 93.31 46 ASP B C 1
ATOM 5471 O O . ASP B 1 46 ? 14.133 -17.797 -18.516 1 93.31 46 ASP B O 1
ATOM 5475 N N . ARG B 1 47 ? 13.312 -19.422 -19.797 1 93.88 47 ARG B N 1
ATOM 5476 C CA . ARG B 1 47 ? 14.633 -19.969 -20.062 1 93.88 47 ARG B CA 1
ATOM 5477 C C . ARG B 1 47 ? 15.492 -18.984 -20.844 1 93.88 47 ARG B C 1
ATOM 5479 O O . ARG B 1 47 ? 16.703 -18.875 -20.594 1 93.88 47 ARG B O 1
ATOM 5486 N N . ASP B 1 48 ? 14.891 -18.328 -21.812 1 95.62 48 ASP B N 1
ATOM 5487 C CA . ASP B 1 48 ? 15.633 -17.344 -22.594 1 95.62 48 ASP B CA 1
ATOM 5488 C C . ASP B 1 48 ? 16.266 -16.281 -21.688 1 95.62 48 ASP B C 1
ATOM 5490 O O . ASP B 1 48 ? 17.406 -15.859 -21.922 1 95.62 48 ASP B O 1
ATOM 5494 N N . ILE B 1 49 ? 15.539 -15.859 -20.703 1 97.25 49 ILE B N 1
ATOM 5495 C CA . ILE B 1 49 ? 16.062 -14.867 -19.781 1 97.25 49 ILE B CA 1
ATOM 5496 C C . ILE B 1 49 ? 17.219 -15.469 -18.984 1 97.25 49 ILE B C 1
ATOM 5498 O O . ILE B 1 49 ? 18.25 -14.812 -18.766 1 97.25 49 ILE B O 1
ATOM 5502 N N . PHE B 1 50 ? 17.094 -16.719 -18.578 1 96.44 50 PHE B N 1
ATOM 5503 C CA . PHE B 1 50 ? 18.125 -17.391 -17.797 1 96.44 50 PH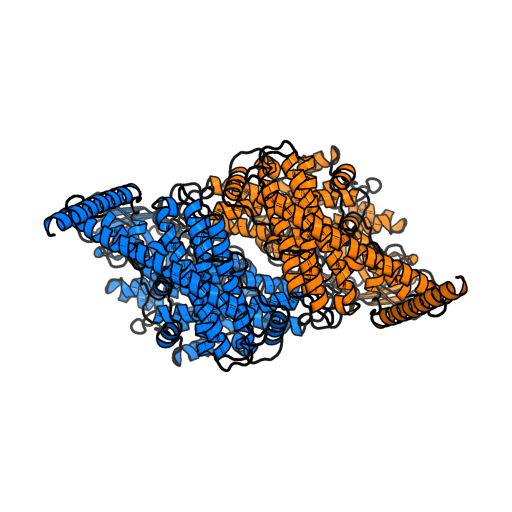E B CA 1
ATOM 5504 C C . PHE B 1 50 ? 19.375 -17.625 -18.625 1 96.44 50 PHE B C 1
ATOM 5506 O O . PHE B 1 50 ? 20.453 -17.875 -18.078 1 96.44 50 PHE B O 1
ATOM 5513 N N . THR B 1 51 ? 19.281 -17.594 -19.969 1 96.25 51 THR B N 1
ATOM 5514 C CA . THR B 1 51 ? 20.453 -17.734 -20.812 1 96.25 51 THR B CA 1
ATOM 5515 C C . THR B 1 51 ? 21.266 -16.438 -20.828 1 96.25 51 THR B C 1
ATOM 5517 O O . THR B 1 51 ? 22.438 -16.438 -21.203 1 96.25 51 THR B O 1
ATOM 5520 N N . GLY B 1 52 ? 20.578 -15.305 -20.5 1 97.19 52 GLY B N 1
ATOM 5521 C CA . GLY B 1 52 ? 21.234 -14 -20.5 1 97.19 52 GLY B CA 1
ATOM 5522 C C . GLY B 1 52 ? 21.094 -13.273 -21.828 1 97.19 52 GLY B C 1
ATOM 5523 O O . GLY B 1 52 ? 21.578 -12.148 -21.984 1 97.19 52 GLY B O 1
ATOM 5524 N N . SER B 1 53 ? 20.359 -13.922 -22.734 1 95.94 53 SER B N 1
ATOM 5525 C CA . SER B 1 53 ? 20.281 -13.32 -24.062 1 95.94 53 SER B CA 1
ATOM 5526 C C . SER B 1 53 ? 18.891 -13.531 -24.688 1 95.94 53 SER B C 1
ATOM 5528 O O . SER B 1 53 ? 18.781 -14.102 -25.766 1 95.94 53 SER B O 1
ATOM 5530 N N . PRO B 1 54 ? 17.875 -13.023 -24.047 1 97.31 54 PRO B N 1
ATOM 5531 C CA . PRO B 1 54 ? 16.531 -13.102 -24.641 1 97.31 54 PRO B CA 1
ATOM 5532 C C . PRO B 1 54 ? 16.391 -12.234 -25.891 1 97.31 54 PRO B C 1
ATOM 5534 O O . PRO B 1 54 ? 17.219 -11.344 -26.125 1 97.31 54 PRO B O 1
ATOM 5537 N N . SER B 1 55 ? 15.352 -12.516 -26.719 1 96.94 55 SER B N 1
ATOM 5538 C CA . SER B 1 55 ? 15.148 -11.805 -27.969 1 96.94 55 SER B CA 1
ATOM 5539 C C . SER B 1 55 ? 13.734 -11.227 -28.047 1 96.94 55 SER B C 1
ATOM 5541 O O . SER B 1 55 ? 12.758 -11.969 -28.078 1 96.94 55 SER B O 1
ATOM 5543 N N . LEU B 1 56 ? 13.672 -9.891 -28.141 1 97.56 56 LEU B N 1
ATOM 5544 C CA . LEU B 1 56 ? 12.383 -9.227 -28.328 1 97.56 56 LEU B CA 1
ATOM 5545 C C . LEU B 1 56 ? 11.758 -9.609 -29.656 1 97.56 56 LEU B C 1
ATOM 5547 O O . LEU B 1 56 ? 10.547 -9.82 -29.75 1 97.56 56 LEU B O 1
ATOM 5551 N N . LYS B 1 57 ? 12.578 -9.672 -30.688 1 96.75 57 LYS B N 1
ATOM 5552 C CA . LYS B 1 57 ? 12.094 -10.039 -32 1 96.75 57 LYS B CA 1
ATOM 5553 C C . LYS B 1 57 ? 11.422 -11.414 -32 1 96.75 57 LYS B C 1
ATOM 5555 O O . LYS B 1 57 ? 10.359 -11.602 -32.594 1 96.75 57 LYS B O 1
ATOM 5560 N N . HIS B 1 58 ? 12.062 -12.344 -31.375 1 95.56 58 HIS B N 1
ATOM 5561 C CA . HIS B 1 58 ? 11.492 -13.68 -31.266 1 95.56 58 HIS B CA 1
ATOM 5562 C C . HIS B 1 58 ? 10.148 -13.648 -30.531 1 95.56 58 HIS B C 1
ATOM 5564 O O . HIS B 1 58 ? 9.211 -14.352 -30.922 1 95.56 58 HIS B O 1
ATOM 5570 N N . LEU B 1 59 ? 10.07 -12.883 -29.516 1 95.81 59 LEU B N 1
ATOM 5571 C CA . LEU B 1 59 ? 8.844 -12.758 -28.734 1 95.81 59 LEU B CA 1
ATOM 5572 C C . LEU B 1 59 ? 7.711 -12.195 -29.594 1 95.81 59 LEU B C 1
ATOM 5574 O O . LEU B 1 59 ? 6.594 -12.719 -29.578 1 95.81 59 LEU B O 1
ATOM 5578 N N . VAL B 1 60 ? 7.992 -11.086 -30.297 1 96.44 60 VAL B N 1
ATOM 5579 C CA . VAL B 1 60 ? 7 -10.391 -31.109 1 96.44 60 VAL B CA 1
ATOM 5580 C C . VAL B 1 60 ? 6.543 -11.297 -32.25 1 96.44 60 VAL B C 1
ATOM 5582 O O . VAL B 1 60 ? 5.355 -11.328 -32.594 1 96.44 60 VAL B O 1
ATOM 5585 N N . ASP B 1 61 ? 7.477 -12.094 -32.812 1 96.25 61 ASP B N 1
ATOM 5586 C CA . ASP B 1 61 ? 7.176 -12.953 -33.969 1 96.25 61 ASP B CA 1
ATOM 5587 C C . ASP B 1 61 ? 6.359 -14.172 -33.531 1 96.25 61 ASP B C 1
ATOM 5589 O O . ASP B 1 61 ? 5.547 -14.688 -34.312 1 96.25 61 ASP B O 1
ATOM 5593 N N . THR B 1 62 ? 6.539 -14.625 -32.344 1 95.75 62 THR B N 1
ATOM 5594 C CA . THR B 1 62 ? 5.977 -15.891 -31.891 1 95.75 62 THR B CA 1
ATOM 5595 C C . THR B 1 62 ? 4.609 -15.68 -31.25 1 95.75 62 THR B C 1
ATOM 5597 O O . THR B 1 62 ? 3.693 -16.484 -31.438 1 95.75 62 THR B O 1
ATOM 5600 N N . TYR B 1 63 ? 4.449 -14.695 -30.453 1 96.5 63 TYR B N 1
ATOM 5601 C CA . TYR B 1 63 ? 3.258 -14.531 -29.625 1 96.5 63 TYR B CA 1
ATOM 5602 C C . TYR B 1 63 ? 2.436 -13.336 -30.078 1 96.5 63 TYR B C 1
ATOM 5604 O O . TYR B 1 63 ? 2.902 -12.195 -30.016 1 96.5 63 TYR B O 1
ATOM 5612 N N . LYS B 1 64 ? 1.229 -13.531 -30.484 1 94.81 64 LYS B N 1
ATOM 5613 C CA . LYS B 1 64 ? 0.332 -12.492 -30.984 1 94.81 64 LYS B CA 1
ATOM 5614 C C . LYS B 1 64 ? -1.047 -12.602 -30.328 1 94.81 64 LYS B C 1
ATOM 5616 O O . LYS B 1 64 ? -1.927 -13.289 -30.859 1 94.81 64 LYS B O 1
ATOM 5621 N N . PRO B 1 65 ? -1.239 -11.875 -29.25 1 94.38 65 PRO B N 1
ATOM 5622 C CA . PRO B 1 65 ? -2.576 -11.875 -28.656 1 94.38 65 PRO B CA 1
ATOM 5623 C C . PRO B 1 65 ? -3.646 -11.336 -29.594 1 94.38 65 PRO B C 1
ATOM 5625 O O . PRO B 1 65 ? -3.457 -10.281 -30.219 1 94.38 65 PRO B O 1
ATOM 5628 N N . LYS B 1 66 ? -4.742 -12.031 -29.75 1 93.62 66 LYS B N 1
ATOM 5629 C CA . LYS B 1 66 ? -5.809 -11.617 -30.656 1 93.62 66 LYS B CA 1
ATOM 5630 C C . LYS B 1 66 ? -7.145 -12.227 -30.25 1 93.62 66 LYS B C 1
ATOM 5632 O O . LYS B 1 66 ? -7.184 -13.258 -29.578 1 93.62 66 LYS B O 1
ATOM 5637 N N . LEU B 1 67 ? -8.164 -11.594 -30.578 1 97 67 LEU B N 1
ATOM 5638 C CA . LEU B 1 67 ? -9.523 -12.07 -30.391 1 97 67 LEU B CA 1
ATOM 5639 C C . LEU B 1 67 ? -10.156 -12.445 -31.719 1 97 67 LEU B C 1
ATOM 5641 O O . LEU B 1 67 ? -9.938 -11.758 -32.719 1 97 67 LEU B O 1
ATOM 5645 N N . THR B 1 68 ? -10.914 -13.508 -31.781 1 97.38 68 THR B N 1
ATOM 5646 C CA . THR B 1 68 ? -11.758 -13.789 -32.938 1 97.38 68 THR B CA 1
ATOM 5647 C C . THR B 1 68 ? -12.969 -12.859 -32.969 1 97.38 68 THR B C 1
ATOM 5649 O O . THR B 1 68 ? -13.297 -12.234 -31.953 1 97.38 68 THR B O 1
ATOM 5652 N N . PRO B 1 69 ? -13.602 -12.773 -34.125 1 97.88 69 PRO B N 1
ATOM 5653 C CA . PRO B 1 69 ? -14.805 -11.945 -34.219 1 97.88 69 PRO B CA 1
ATOM 5654 C C . PRO B 1 69 ? -15.883 -12.391 -33.219 1 97.88 69 PRO B C 1
ATOM 5656 O O . PRO B 1 69 ? -16.578 -11.555 -32.625 1 97.88 69 PRO B O 1
ATOM 5659 N N . GLU B 1 70 ? -16.031 -13.656 -33.031 1 98.19 70 GLU B N 1
ATOM 5660 C CA . GLU B 1 70 ? -17 -14.195 -32.094 1 98.19 70 GLU B CA 1
ATOM 5661 C C . GLU B 1 70 ? -16.672 -13.766 -30.656 1 98.19 70 GLU B C 1
ATOM 5663 O O . GLU B 1 70 ? -17.562 -13.352 -29.906 1 98.19 70 GLU B O 1
ATOM 5668 N N . GLU B 1 71 ? -15.43 -13.914 -30.312 1 98.31 71 GLU B N 1
ATOM 5669 C CA . GLU B 1 71 ? -14.969 -13.523 -28.969 1 98.31 71 GLU B CA 1
ATOM 5670 C C . GLU B 1 71 ? -15.172 -12.023 -28.734 1 98.31 71 GLU B C 1
ATOM 5672 O O . GLU B 1 71 ? -15.609 -11.617 -27.656 1 98.31 71 GLU B O 1
ATOM 5677 N N . GLN B 1 72 ? -14.844 -11.258 -29.766 1 97.88 72 GLN B N 1
ATOM 5678 C CA . GLN B 1 72 ? -15.031 -9.82 -29.656 1 97.88 72 GLN B CA 1
ATOM 5679 C C . GLN B 1 72 ? -16.516 -9.469 -29.469 1 97.88 72 GLN B C 1
ATOM 5681 O O . GLN B 1 72 ? -16.844 -8.578 -28.688 1 97.88 72 GLN B O 1
ATOM 5686 N N . SER B 1 73 ? -17.328 -10.102 -30.266 1 98.25 73 SER B N 1
ATOM 5687 C CA . SER B 1 73 ? -18.766 -9.859 -30.156 1 98.25 73 SER B CA 1
ATOM 5688 C C . SER B 1 73 ? -19.266 -10.195 -28.75 1 98.25 73 SER B C 1
ATOM 5690 O O . SER B 1 73 ? -20.094 -9.469 -28.188 1 98.25 73 SER B O 1
ATOM 5692 N N . TYR B 1 74 ? -18.828 -11.32 -28.188 1 98.38 74 TYR B N 1
ATOM 5693 C CA . TYR B 1 74 ? -19.203 -11.727 -26.844 1 98.38 74 TYR B CA 1
ATOM 5694 C C . TYR B 1 74 ? -18.812 -10.664 -25.812 1 98.38 74 TYR B C 1
ATOM 5696 O O . TYR B 1 74 ? -19.594 -10.352 -24.906 1 98.38 74 TYR B O 1
ATOM 5704 N N . LEU B 1 75 ? -17.625 -10.125 -25.953 1 97.62 75 LEU B N 1
ATOM 5705 C CA . LEU B 1 75 ? -17.141 -9.07 -25.078 1 97.62 75 LEU B CA 1
ATOM 5706 C C . LEU B 1 75 ? -18 -7.82 -25.188 1 97.62 75 LEU B C 1
ATOM 5708 O O . LEU B 1 75 ? -18.281 -7.168 -24.172 1 97.62 75 LEU B O 1
ATOM 5712 N N . ASP B 1 76 ? -18.422 -7.484 -26.375 1 96.69 76 ASP B N 1
ATOM 5713 C CA . ASP B 1 76 ? -19.125 -6.238 -26.641 1 96.69 76 ASP B CA 1
ATOM 5714 C C . ASP B 1 76 ? -20.594 -6.336 -26.219 1 96.69 76 ASP B C 1
ATOM 5716 O O . ASP B 1 76 ? -21.188 -5.34 -25.812 1 96.69 76 ASP B O 1
ATOM 5720 N N . VAL B 1 77 ? -21.125 -7.52 -26.281 1 97.56 77 VAL B N 1
ATOM 5721 C CA . VAL B 1 77 ? -22.562 -7.625 -26.109 1 97.56 77 VAL B CA 1
ATOM 5722 C C . VAL B 1 77 ? -22.875 -8.32 -24.781 1 97.56 77 VAL B C 1
ATOM 5724 O O . VAL B 1 77 ? -23.297 -7.68 -23.812 1 97.56 77 VAL B O 1
ATOM 5727 N N . GLN B 1 78 ? -22.547 -9.641 -24.672 1 98.38 78 GLN B N 1
ATOM 5728 C CA . GLN B 1 78 ? -22.938 -10.43 -23.5 1 98.38 78 GLN B CA 1
ATOM 5729 C C . GLN B 1 78 ? -22.281 -9.891 -22.234 1 98.38 78 GLN B C 1
ATOM 5731 O O . GLN B 1 78 ? -22.922 -9.781 -21.188 1 98.38 78 GLN B O 1
ATOM 5736 N N . VAL B 1 79 ? -20.984 -9.578 -22.297 1 98.44 79 VAL B N 1
ATOM 5737 C CA . VAL B 1 79 ? -20.297 -9.078 -21.109 1 98.44 79 VAL B CA 1
ATOM 5738 C C . VAL B 1 79 ? -20.844 -7.703 -20.734 1 98.44 79 VAL B C 1
ATOM 5740 O O . VAL B 1 79 ? -21.031 -7.41 -19.547 1 98.44 79 VAL B O 1
ATOM 5743 N N . SER B 1 80 ? -21.094 -6.824 -21.703 1 97.44 80 SER B N 1
ATOM 5744 C CA . SER B 1 80 ? -21.688 -5.516 -21.406 1 97.44 80 SER B CA 1
ATOM 5745 C C . SER B 1 80 ? -23.062 -5.648 -20.766 1 97.44 80 SER B C 1
ATOM 5747 O O . SER B 1 80 ? -23.391 -4.895 -19.859 1 97.44 80 SER B O 1
ATOM 5749 N N . GLU B 1 81 ? -23.828 -6.574 -21.266 1 97.62 81 GLU B N 1
ATOM 5750 C CA . GLU B 1 81 ? -25.141 -6.801 -20.688 1 97.62 81 GLU B CA 1
ATOM 5751 C C . GLU B 1 81 ? -25.047 -7.27 -19.234 1 97.62 81 GLU B C 1
ATOM 5753 O O . GLU B 1 81 ? -25.812 -6.84 -18.375 1 97.62 81 GLU B O 1
ATOM 5758 N N . LEU B 1 82 ? -24.141 -8.18 -18.969 1 98.19 82 LEU B N 1
ATOM 5759 C CA . LEU B 1 82 ? -23.938 -8.609 -17.594 1 98.19 82 LEU B CA 1
ATOM 5760 C C . LEU B 1 82 ? -23.516 -7.43 -16.703 1 98.19 82 LEU B C 1
ATOM 5762 O O . LEU B 1 82 ? -24.016 -7.281 -15.586 1 98.19 82 LEU B O 1
ATOM 5766 N N . CYS B 1 83 ? -22.594 -6.633 -17.219 1 97 83 CYS B N 1
ATOM 5767 C CA . CYS B 1 83 ? -22.172 -5.449 -16.484 1 97 83 CYS B CA 1
ATOM 5768 C C . CYS B 1 83 ? -23.344 -4.539 -16.172 1 97 83 CYS B C 1
ATOM 5770 O O . CYS B 1 83 ? -23.438 -3.98 -15.078 1 97 83 CYS B O 1
ATOM 5772 N N . ALA B 1 84 ? -24.219 -4.375 -17.094 1 95.75 84 ALA B N 1
ATOM 5773 C CA . ALA B 1 84 ? -25.391 -3.52 -16.906 1 95.75 84 ALA B CA 1
ATOM 5774 C C . ALA B 1 84 ? -26.312 -4.078 -15.836 1 95.75 84 ALA B C 1
ATOM 5776 O O . ALA B 1 84 ? -26.969 -3.32 -15.125 1 95.75 84 ALA B O 1
ATOM 5777 N N . LEU B 1 85 ? -26.344 -5.402 -15.664 1 95.81 85 LEU B N 1
ATOM 5778 C CA . LEU B 1 85 ? -27.188 -6.062 -14.672 1 95.81 85 LEU B CA 1
ATOM 5779 C C . LEU B 1 85 ? -26.578 -5.934 -13.273 1 95.81 85 LEU B C 1
ATOM 5781 O O . LEU B 1 85 ? -27.281 -6.109 -12.273 1 95.81 85 LEU B O 1
ATOM 5785 N N . LEU B 1 86 ? -25.375 -5.629 -13.242 1 95.06 86 LEU B N 1
ATOM 5786 C CA . LEU B 1 86 ? -24.656 -5.633 -11.969 1 95.06 86 LEU B CA 1
ATOM 5787 C C . LEU B 1 86 ? -24.547 -4.219 -11.406 1 95.06 86 LEU B C 1
ATOM 5789 O O . LEU B 1 86 ? -24.266 -3.271 -12.148 1 95.06 86 LEU B O 1
ATOM 5793 N N . ASN B 1 87 ? -24.922 -4.031 -10.188 1 92.94 87 ASN B N 1
ATOM 5794 C CA . ASN B 1 87 ? -24.594 -2.877 -9.352 1 92.94 87 ASN B CA 1
ATOM 5795 C C . ASN B 1 87 ? -23.672 -3.264 -8.195 1 92.94 87 ASN B C 1
ATOM 5797 O O . ASN B 1 87 ? -24.109 -3.918 -7.246 1 92.94 87 ASN B O 1
ATOM 5801 N N . ASP B 1 88 ? -22.438 -2.852 -8.328 1 93.69 88 ASP B N 1
ATOM 5802 C CA . ASP B 1 88 ? -21.391 -3.299 -7.41 1 93.69 88 ASP B CA 1
ATOM 5803 C C . ASP B 1 88 ? -21.781 -3.035 -5.957 1 93.69 88 ASP B C 1
ATOM 5805 O O . ASP B 1 88 ? -21.547 -3.879 -5.09 1 93.69 88 ASP B O 1
ATOM 5809 N N . HIS B 1 89 ? -22.281 -1.835 -5.699 1 94.12 89 HIS B N 1
ATOM 5810 C CA . HIS B 1 89 ? -22.703 -1.482 -4.348 1 94.12 89 HIS B CA 1
ATOM 5811 C C . HIS B 1 89 ? -23.812 -2.406 -3.861 1 94.12 89 HIS B C 1
ATOM 5813 O O . HIS B 1 89 ? -23.781 -2.895 -2.73 1 94.12 89 HIS B O 1
ATOM 5819 N N . ASP B 1 90 ? -24.75 -2.654 -4.688 1 95.31 90 ASP B N 1
ATOM 5820 C CA . ASP B 1 90 ? -25.859 -3.521 -4.344 1 95.31 90 ASP B CA 1
ATOM 5821 C C . ASP B 1 90 ? -25.391 -4.949 -4.07 1 95.31 90 ASP B C 1
ATOM 5823 O O . ASP B 1 90 ? -25.875 -5.598 -3.143 1 95.31 90 ASP B O 1
ATOM 5827 N N . VAL B 1 91 ? -24.484 -5.445 -4.898 1 96.94 91 VAL B N 1
ATOM 5828 C CA . VAL B 1 91 ? -23.969 -6.797 -4.766 1 96.94 91 VAL B CA 1
ATOM 5829 C C . VAL B 1 91 ? -23.312 -6.965 -3.393 1 96.94 91 VAL B C 1
ATOM 5831 O O . VAL B 1 91 ? -23.531 -7.973 -2.713 1 96.94 91 VAL B O 1
ATOM 5834 N N . VAL B 1 92 ? -22.578 -5.98 -2.936 1 94.62 92 VAL B N 1
ATOM 5835 C CA . VAL B 1 92 ? -21.859 -6.047 -1.665 1 94.62 92 VAL B CA 1
ATOM 5836 C C . VAL B 1 92 ? -22.844 -5.922 -0.507 1 94.62 92 VAL B C 1
ATOM 5838 O O . VAL B 1 92 ? -22.75 -6.648 0.484 1 94.62 92 VAL B O 1
ATOM 5841 N N . GLU B 1 93 ? -23.797 -5.016 -0.607 1 92.94 93 GLU B N 1
ATOM 5842 C CA . GLU B 1 93 ? -24.781 -4.824 0.45 1 92.94 93 GLU B CA 1
ATOM 5843 C C . GLU B 1 93 ? -25.656 -6.062 0.624 1 92.94 93 GLU B C 1
ATOM 5845 O O . GLU B 1 93 ? -26 -6.438 1.749 1 92.94 93 GLU B O 1
ATOM 5850 N N . ARG B 1 94 ? -26 -6.695 -0.504 1 94.12 94 ARG B N 1
ATOM 5851 C CA . ARG B 1 94 ? -26.812 -7.898 -0.5 1 94.12 94 ARG B CA 1
ATOM 5852 C C . ARG B 1 94 ? -25.984 -9.125 -0.15 1 94.12 94 ARG B C 1
ATOM 5854 O O . ARG B 1 94 ? -26.531 -10.18 0.198 1 94.12 94 ARG B O 1
ATOM 5861 N N . LYS B 1 95 ? -24.688 -9.008 -0.277 1 94.81 95 LYS B N 1
ATOM 5862 C CA . LYS B 1 95 ? -23.719 -10.094 -0.101 1 94.81 95 LYS B CA 1
ATOM 5863 C C . LYS B 1 95 ? -24.016 -11.242 -1.065 1 94.81 95 LYS B C 1
ATOM 5865 O O . LYS B 1 95 ? -23.922 -12.414 -0.69 1 94.81 95 LYS B O 1
ATOM 5870 N N . ASP B 1 96 ? -24.5 -10.859 -2.244 1 97 96 ASP B N 1
ATOM 5871 C CA . ASP B 1 96 ? -24.844 -11.828 -3.285 1 97 96 ASP B CA 1
ATOM 5872 C C . ASP B 1 96 ? -25.219 -11.117 -4.586 1 97 96 ASP B C 1
ATOM 5874 O O . ASP B 1 96 ? -25.375 -9.898 -4.613 1 97 96 ASP B O 1
ATOM 5878 N N . PHE B 1 97 ? -25.266 -11.867 -5.672 1 97.75 97 PHE B N 1
ATOM 5879 C CA . PHE B 1 97 ? -25.828 -11.352 -6.914 1 97.75 97 PHE B CA 1
ATOM 5880 C C . PHE B 1 97 ? -27.344 -11.484 -6.926 1 97.75 97 PHE B C 1
ATOM 5882 O O . PHE B 1 97 ? -27.906 -12.297 -6.188 1 97.75 97 PHE B O 1
ATOM 5889 N N . SER B 1 98 ? -28.047 -10.68 -7.766 1 97.31 98 SER B N 1
ATOM 5890 C CA . SER B 1 98 ? -29.469 -10.891 -8.016 1 97.31 98 SER B CA 1
ATOM 5891 C C . SER B 1 98 ? -29.703 -12.195 -8.773 1 97.31 98 SER B C 1
ATOM 5893 O O . SER B 1 98 ? -28.797 -12.719 -9.422 1 97.31 98 SER B O 1
ATOM 5895 N N . LYS B 1 99 ? -30.875 -12.734 -8.68 1 97.38 99 LYS B N 1
ATOM 5896 C CA . LYS B 1 99 ? -31.234 -13.93 -9.43 1 97.38 99 LYS B CA 1
ATOM 5897 C C . LYS B 1 99 ? -31.047 -13.711 -10.93 1 97.38 99 LYS B C 1
ATOM 5899 O O . LYS B 1 99 ? -30.609 -14.617 -11.641 1 97.38 99 LYS B O 1
ATOM 5904 N N . ALA B 1 100 ? -31.406 -12.539 -11.336 1 98 100 ALA B N 1
ATOM 5905 C CA . ALA B 1 100 ? -31.266 -12.203 -12.75 1 98 100 ALA B CA 1
ATOM 5906 C C . ALA B 1 100 ? -29.812 -12.289 -13.203 1 98 100 ALA B C 1
ATOM 5908 O O . ALA B 1 100 ? -29.531 -12.773 -14.305 1 98 100 ALA B O 1
ATOM 5909 N N . ALA B 1 101 ? -28.891 -11.789 -12.438 1 98.06 101 ALA B N 1
ATOM 5910 C CA . ALA B 1 101 ? -27.469 -11.836 -12.773 1 98.06 101 ALA B CA 1
ATOM 5911 C C . ALA B 1 101 ? -26.953 -13.273 -12.797 1 98.06 101 ALA B C 1
ATOM 5913 O O . ALA B 1 101 ? -26.219 -13.664 -13.695 1 98.06 101 ALA B O 1
ATOM 5914 N N . TRP B 1 102 ? -27.328 -14.086 -11.781 1 97.75 102 TRP B N 1
ATOM 5915 C CA . TRP B 1 102 ? -26.953 -15.492 -11.758 1 97.75 102 TRP B CA 1
ATOM 5916 C C . TRP B 1 102 ? -27.453 -16.219 -13 1 97.75 102 TRP B C 1
ATOM 5918 O O . TRP B 1 102 ? -26.703 -16.938 -13.648 1 97.75 102 TRP B O 1
ATOM 5928 N N . ASP B 1 103 ? -28.75 -16.031 -13.297 1 98.06 103 ASP B N 1
ATOM 5929 C CA . ASP B 1 103 ? -29.359 -16.688 -14.445 1 98.06 103 ASP B CA 1
ATOM 5930 C C . ASP B 1 103 ? -28.672 -16.281 -15.742 1 98.06 103 ASP B C 1
ATOM 5932 O O . ASP B 1 103 ? -28.438 -17.125 -16.609 1 98.06 103 ASP B O 1
ATOM 5936 N N . TYR B 1 104 ? -28.391 -15.016 -15.844 1 98.5 104 TYR B N 1
ATOM 5937 C CA . TYR B 1 104 ? -27.734 -14.531 -17.062 1 98.5 104 TYR B CA 1
ATOM 5938 C C . TYR B 1 104 ? -26.359 -15.156 -17.234 1 98.5 104 TYR B C 1
ATOM 5940 O O . TYR B 1 104 ? -25.984 -15.531 -18.344 1 98.5 104 TYR B O 1
ATOM 5948 N N . MET B 1 105 ? -25.562 -15.25 -16.172 1 98.31 105 MET B N 1
ATOM 5949 C CA . MET B 1 105 ? -24.234 -15.867 -16.234 1 98.31 105 MET B CA 1
ATOM 5950 C C . MET B 1 105 ? -24.328 -17.312 -16.703 1 98.31 105 MET B C 1
ATOM 5952 O O . MET B 1 105 ? -23.5 -17.781 -17.469 1 98.31 105 MET B O 1
ATOM 5956 N N . ARG B 1 106 ? -25.359 -18 -16.25 1 97.25 106 ARG B N 1
ATOM 5957 C CA . ARG B 1 106 ? -25.578 -19.375 -16.672 1 97.25 106 ARG B CA 1
ATOM 5958 C C . ARG B 1 106 ? -25.984 -19.453 -18.141 1 97.25 106 ARG B C 1
ATOM 5960 O O . ARG B 1 106 ? -25.375 -20.172 -18.922 1 97.25 106 ARG B O 1
ATOM 5967 N N . ASP B 1 107 ? -26.984 -18.688 -18.469 1 97.81 107 ASP B N 1
ATOM 5968 C CA . ASP B 1 107 ? -27.609 -18.75 -19.781 1 97.81 107 ASP B CA 1
ATOM 5969 C C . ASP B 1 107 ? -26.609 -18.375 -20.875 1 97.81 107 ASP B C 1
ATOM 5971 O O . ASP B 1 107 ? -26.625 -18.953 -21.969 1 97.81 107 ASP B O 1
ATOM 5975 N N . GLU B 1 108 ? -25.812 -17.406 -20.516 1 98.44 108 GLU B N 1
ATOM 5976 C CA . GLU B 1 108 ? -24.875 -16.906 -21.531 1 98.44 108 GLU B CA 1
ATOM 5977 C C . GLU B 1 108 ? -23.5 -17.547 -21.359 1 98.44 108 GLU B C 1
ATOM 5979 O O . GLU B 1 108 ? -22.516 -17.078 -21.922 1 98.44 108 GLU B O 1
ATOM 5984 N N . LYS B 1 109 ? -23.344 -18.594 -20.547 1 97.88 109 LYS B N 1
ATOM 5985 C CA . LYS B 1 109 ? -22.234 -19.531 -20.453 1 97.88 109 LYS B CA 1
ATOM 5986 C C . LYS B 1 109 ? -20.969 -18.828 -19.953 1 97.88 109 LYS B C 1
ATOM 5988 O O . LYS B 1 109 ? -19.875 -19.109 -20.438 1 97.88 109 LYS B O 1
ATOM 5993 N N . PHE B 1 110 ? -21.141 -17.906 -19.047 1 98.19 110 PHE B N 1
ATOM 5994 C CA . PHE B 1 110 ? -19.984 -17.266 -18.422 1 98.19 110 PHE B CA 1
ATOM 5995 C C . PHE B 1 110 ? -19.156 -18.281 -17.641 1 98.19 110 PHE B C 1
ATOM 5997 O O . PHE B 1 110 ? -17.984 -18.031 -17.359 1 98.19 110 PHE B O 1
ATOM 6004 N N . PHE B 1 111 ? -19.703 -19.453 -17.312 1 96.5 111 PHE B N 1
ATOM 6005 C CA . PHE B 1 111 ? -19.031 -20.469 -16.531 1 96.5 111 PHE B CA 1
ATOM 6006 C C . PHE B 1 111 ? -18.391 -21.516 -17.438 1 96.5 111 PHE B C 1
ATOM 6008 O O . PHE B 1 111 ? -17.672 -22.406 -16.969 1 96.5 111 PHE B O 1
ATOM 6015 N N . GLY B 1 112 ? -18.609 -21.516 -18.719 1 95.5 112 GLY B N 1
ATOM 6016 C CA . GLY B 1 112 ? -18.125 -22.516 -19.656 1 95.5 112 GLY B CA 1
ATOM 6017 C C . GLY B 1 112 ? -17.391 -21.938 -20.844 1 95.5 112 GLY B C 1
ATOM 6018 O O . GLY B 1 112 ? -17.484 -22.453 -21.953 1 95.5 112 GLY B O 1
ATOM 6019 N N . MET B 1 113 ? -16.672 -20.812 -20.641 1 96.06 113 MET B N 1
ATOM 6020 C CA . MET B 1 113 ? -16.047 -20.109 -21.75 1 96.06 113 MET B CA 1
ATOM 6021 C C . MET B 1 113 ? -14.906 -20.938 -22.344 1 96.06 113 MET B C 1
ATOM 6023 O O . MET B 1 113 ? -14.703 -20.922 -23.562 1 96.06 113 MET B O 1
ATOM 6027 N N . LYS B 1 114 ? -14.234 -21.672 -21.5 1 92.19 114 LYS B N 1
ATOM 6028 C CA . LYS B 1 114 ? -13.062 -22.422 -21.953 1 92.19 114 LYS B CA 1
ATOM 6029 C C . LYS B 1 114 ? -13.445 -23.844 -22.359 1 92.19 114 LYS B C 1
ATOM 6031 O O . LYS B 1 114 ? -12.641 -24.562 -22.953 1 92.19 114 LYS B O 1
ATOM 6036 N N . ILE B 1 115 ? -14.609 -24.312 -22 1 94.44 115 ILE B N 1
ATOM 6037 C CA . ILE B 1 115 ? -15.055 -25.656 -22.359 1 94.44 115 ILE B CA 1
ATOM 6038 C C . ILE B 1 115 ? -15.242 -25.75 -23.859 1 94.44 115 ILE B C 1
ATOM 6040 O O . ILE B 1 115 ? -15.844 -24.859 -24.484 1 94.44 115 ILE B O 1
ATOM 6044 N N . PRO B 1 116 ? -14.742 -26.797 -24.5 1 93.88 116 PRO B N 1
ATOM 6045 C CA . PRO B 1 116 ? -14.859 -26.938 -25.953 1 93.88 116 PRO B CA 1
ATOM 6046 C C . PRO B 1 116 ? -16.297 -26.891 -26.438 1 93.88 116 PRO B C 1
ATOM 6048 O O . PRO B 1 116 ? -17.203 -27.359 -25.734 1 93.88 116 PRO B O 1
ATOM 6051 N N . LYS B 1 117 ? -16.438 -26.469 -27.609 1 95.69 117 LYS B N 1
ATOM 6052 C CA . LYS B 1 117 ? -17.766 -26.312 -28.203 1 95.69 117 LYS B CA 1
ATOM 6053 C C . LYS B 1 117 ? -18.453 -27.672 -28.344 1 95.69 117 LYS B C 1
ATOM 6055 O O . LYS B 1 117 ? -19.688 -27.766 -28.219 1 95.69 117 LYS B O 1
ATOM 6060 N N . GLU B 1 118 ? -17.688 -28.734 -28.547 1 94.94 118 GLU B N 1
ATOM 6061 C CA . GLU B 1 118 ? -18.234 -30.078 -28.703 1 94.94 118 GLU B CA 1
ATOM 6062 C C . GLU B 1 118 ? -18.969 -30.516 -27.453 1 94.94 118 GLU B C 1
ATOM 6064 O O . GLU B 1 118 ? -19.844 -31.406 -27.516 1 94.94 118 GLU B O 1
ATOM 6069 N N . TRP B 1 119 ? -18.688 -29.891 -26.359 1 95.06 119 TRP B N 1
ATOM 6070 C CA . TRP B 1 119 ? -19.344 -30.25 -25.094 1 95.06 119 TRP B CA 1
ATOM 6071 C C . TRP B 1 119 ? -20.328 -29.156 -24.672 1 95.06 119 TRP B C 1
ATOM 6073 O O . TRP B 1 119 ? -20.797 -29.141 -23.531 1 95.06 119 TRP B O 1
ATOM 6083 N N . GLY B 1 120 ? -20.531 -28.188 -25.562 1 95.69 120 GLY B N 1
ATOM 6084 C CA . GLY B 1 120 ? -21.516 -27.172 -25.312 1 95.69 120 GLY B CA 1
ATOM 6085 C C . GLY B 1 120 ? -20.938 -25.875 -24.781 1 95.69 120 GLY B C 1
ATOM 6086 O O . GLY B 1 120 ? -21.656 -24.922 -24.516 1 95.69 120 GLY B O 1
ATOM 6087 N N . GLY B 1 121 ? -19.641 -25.781 -24.625 1 96.44 121 GLY B N 1
ATOM 6088 C CA . GLY B 1 121 ? -19 -24.547 -24.172 1 96.44 121 GLY B CA 1
ATOM 6089 C C . GLY B 1 121 ? -18.766 -23.562 -25.297 1 96.44 121 GLY B C 1
ATOM 6090 O O . GLY B 1 121 ? -19.344 -23.703 -26.391 1 96.44 121 GLY B O 1
ATOM 6091 N N . LEU B 1 122 ? -18.031 -22.453 -24.969 1 97.31 122 LEU B N 1
ATOM 6092 C CA . LEU B 1 122 ? -17.797 -21.422 -25.969 1 97.31 122 LEU B CA 1
ATOM 6093 C C . LEU B 1 122 ? -16.469 -21.641 -26.688 1 97.31 122 LEU B C 1
ATOM 6095 O O . LEU B 1 122 ? -16.25 -21.094 -27.766 1 97.31 122 LEU B O 1
ATOM 6099 N N . GLY B 1 123 ? -15.555 -22.406 -26.062 1 95.25 123 GLY B N 1
ATOM 6100 C CA . GLY B 1 123 ? -14.266 -22.688 -26.672 1 95.25 123 GLY B CA 1
ATOM 6101 C C . GLY B 1 123 ? -13.414 -21.453 -26.859 1 95.25 123 GLY B C 1
ATOM 6102 O O . GLY B 1 123 ? -12.695 -21.328 -27.859 1 95.25 123 GLY B O 1
ATOM 6103 N N . PHE B 1 124 ? -13.461 -20.516 -25.984 1 96.69 124 PHE B N 1
ATOM 6104 C CA . PHE B 1 124 ? -12.766 -19.25 -26.094 1 96.69 124 PHE B CA 1
ATOM 6105 C C . PHE B 1 124 ? -11.281 -19.406 -25.797 1 96.69 124 PHE B C 1
ATOM 6107 O O . PHE B 1 124 ? -10.875 -20.344 -25.094 1 96.69 124 PHE B O 1
ATOM 6114 N N . SER B 1 125 ? -10.516 -18.562 -26.391 1 95.38 125 SER B N 1
ATOM 6115 C CA . SER B 1 125 ? -9.086 -18.469 -26.125 1 95.38 125 SER B CA 1
ATOM 6116 C C . SER B 1 125 ? -8.82 -17.906 -24.719 1 95.38 125 SER B C 1
ATOM 6118 O O . SER B 1 125 ? -9.727 -17.375 -24.094 1 95.38 125 SER B O 1
ATOM 6120 N N . THR B 1 126 ? -7.586 -18.094 -24.234 1 94.75 126 THR B N 1
ATOM 6121 C CA . THR B 1 126 ? -7.168 -17.5 -22.969 1 94.75 126 THR B CA 1
ATOM 6122 C C . THR B 1 126 ? -7.254 -15.984 -23.031 1 94.75 126 THR B C 1
ATOM 6124 O O . THR B 1 126 ? -7.656 -15.336 -22.062 1 94.75 126 THR B O 1
ATOM 6127 N N . GLN B 1 127 ? -6.902 -15.375 -24.141 1 97 127 GLN B N 1
ATOM 6128 C CA . GLN B 1 127 ? -7.004 -13.93 -24.344 1 97 127 GLN B CA 1
ATOM 6129 C C . GLN B 1 127 ? -8.438 -13.445 -24.141 1 97 127 GLN B C 1
ATOM 6131 O O . GLN B 1 127 ? -8.656 -12.422 -23.5 1 97 127 GLN B O 1
ATOM 6136 N N . ALA B 1 128 ? -9.352 -14.164 -24.719 1 97.5 128 ALA B N 1
ATOM 6137 C CA . ALA B 1 128 ? -10.758 -13.773 -24.625 1 97.5 128 ALA B CA 1
ATOM 6138 C C . ALA B 1 128 ? -11.242 -13.844 -23.172 1 97.5 128 ALA B C 1
ATOM 6140 O O . ALA B 1 128 ? -11.891 -12.914 -22.688 1 97.5 128 ALA B O 1
ATOM 6141 N N . VAL B 1 129 ? -10.953 -14.945 -22.531 1 96.5 129 VAL B N 1
ATOM 6142 C CA . VAL B 1 129 ? -11.375 -15.109 -21.141 1 96.5 129 VAL B CA 1
ATOM 6143 C C . VAL B 1 129 ? -10.758 -14.008 -20.281 1 96.5 129 VAL B C 1
ATOM 6145 O O . VAL B 1 129 ? -11.445 -13.422 -19.438 1 96.5 129 VAL B O 1
ATOM 6148 N N . SER B 1 130 ? -9.484 -13.773 -20.5 1 97.06 130 SER B N 1
ATOM 6149 C CA . SER B 1 130 ? -8.773 -12.719 -19.766 1 97.06 130 SER B CA 1
ATOM 6150 C C . SER B 1 130 ? -9.445 -11.367 -19.969 1 97.06 130 SER B C 1
ATOM 6152 O O . SER B 1 130 ? -9.625 -10.609 -19.016 1 97.06 130 SER B O 1
ATOM 6154 N N . GLN B 1 131 ? -9.844 -11.039 -21.156 1 98 131 GLN B N 1
ATOM 6155 C CA . GLN B 1 131 ? -10.477 -9.758 -21.453 1 98 131 GLN B CA 1
ATOM 6156 C C . GLN B 1 131 ? -11.859 -9.672 -20.828 1 98 131 GLN B C 1
ATOM 6158 O O . GLN B 1 131 ? -12.281 -8.602 -20.375 1 98 131 GLN B O 1
ATOM 6163 N N . VAL B 1 132 ? -12.586 -10.766 -20.859 1 98.19 132 VAL B N 1
ATOM 6164 C CA . VAL B 1 132 ? -13.891 -10.797 -20.203 1 98.19 132 VAL B CA 1
ATOM 6165 C C . VAL B 1 132 ? -13.727 -10.508 -18.703 1 98.19 132 VAL B C 1
ATOM 6167 O O . VAL B 1 132 ? -14.438 -9.672 -18.156 1 98.19 132 VAL B O 1
ATOM 6170 N N . LEU B 1 133 ? -12.797 -11.18 -18.109 1 97.5 133 LEU B N 1
ATOM 6171 C CA . LEU B 1 133 ? -12.555 -11.008 -16.672 1 97.5 133 LEU B CA 1
ATOM 6172 C C . LEU B 1 133 ? -12.133 -9.578 -16.359 1 97.5 133 LEU B C 1
ATOM 6174 O O . LEU B 1 133 ? -12.578 -8.992 -15.375 1 97.5 133 LEU B O 1
ATOM 6178 N N . ALA B 1 134 ? -11.219 -9.023 -17.188 1 97.69 134 ALA B N 1
ATOM 6179 C CA . ALA B 1 134 ? -10.773 -7.645 -16.984 1 97.69 134 ALA B CA 1
ATOM 6180 C C . ALA B 1 134 ? -11.953 -6.676 -17.062 1 97.69 134 ALA B C 1
ATOM 6182 O O . ALA B 1 134 ? -12.07 -5.773 -16.219 1 97.69 134 ALA B O 1
ATOM 6183 N N . LYS B 1 135 ? -12.812 -6.875 -18.047 1 97.69 135 LYS B N 1
ATOM 6184 C CA . LYS B 1 135 ? -13.961 -5.988 -18.219 1 97.69 135 LYS B CA 1
ATOM 6185 C C . LYS B 1 135 ? -14.922 -6.109 -17.047 1 97.69 135 LYS B C 1
ATOM 6187 O O . LYS B 1 135 ? -15.414 -5.098 -16.531 1 97.69 135 LYS B O 1
ATOM 6192 N N . LEU B 1 136 ? -15.195 -7.328 -16.609 1 97.44 136 LEU B N 1
ATOM 6193 C CA . LEU B 1 136 ? -16.031 -7.523 -15.43 1 97.44 136 LEU B CA 1
ATOM 6194 C C . LEU B 1 136 ? -15.43 -6.836 -14.211 1 97.44 136 LEU B C 1
ATOM 6196 O O . LEU B 1 136 ? -16.156 -6.27 -13.391 1 97.44 136 LEU B O 1
ATOM 6200 N N . GLY B 1 137 ? -14.117 -6.871 -14.125 1 94.69 137 GLY B N 1
ATOM 6201 C CA . GLY B 1 137 ? -13.414 -6.277 -13 1 94.69 137 GLY B CA 1
ATOM 6202 C C . GLY B 1 137 ? -13.578 -4.77 -12.922 1 94.69 137 GLY B C 1
ATOM 6203 O O . GLY B 1 137 ? -13.469 -4.184 -11.844 1 94.69 137 GLY B O 1
ATOM 6204 N N . THR B 1 138 ? -13.836 -4.137 -14.031 1 93.88 138 THR B N 1
ATOM 6205 C CA . THR B 1 138 ? -14.031 -2.691 -14.031 1 93.88 138 THR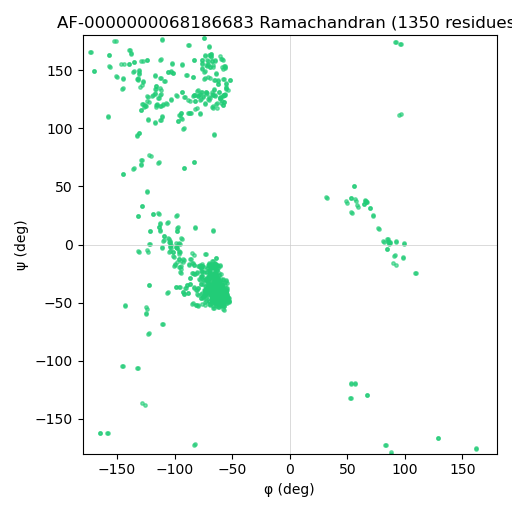 B CA 1
ATOM 6206 C C . THR B 1 138 ? -15.375 -2.33 -13.406 1 93.88 138 THR B C 1
ATOM 6208 O O . THR B 1 138 ? -15.562 -1.207 -12.938 1 93.88 138 THR B O 1
ATOM 6211 N N . GLN B 1 139 ? -16.328 -3.289 -13.422 1 93.75 139 GLN B N 1
ATOM 6212 C CA . GLN B 1 139 ? -17.672 -3.023 -12.953 1 93.75 139 GLN B CA 1
ATOM 6213 C C . GLN B 1 139 ? -17.938 -3.674 -11.594 1 93.75 139 GLN B C 1
ATOM 6215 O O . GLN B 1 139 ? -18.578 -3.082 -10.734 1 93.75 139 GLN B O 1
ATOM 6220 N N . CYS B 1 140 ? -17.469 -4.855 -11.461 1 95.06 140 CYS B N 1
ATOM 6221 C CA . CYS B 1 140 ? -17.766 -5.648 -10.273 1 95.06 140 CYS B CA 1
ATOM 6222 C C . CYS B 1 140 ? -16.719 -6.734 -10.062 1 95.06 140 CYS B C 1
ATOM 6224 O O . CYS B 1 140 ? -16.719 -7.746 -10.766 1 95.06 140 CYS B O 1
ATOM 6226 N N . MET B 1 141 ? -15.914 -6.59 -9.055 1 94.31 141 MET B N 1
ATOM 6227 C CA . MET B 1 141 ? -14.836 -7.539 -8.805 1 94.31 141 MET B CA 1
ATOM 6228 C C . MET B 1 141 ? -15.391 -8.883 -8.344 1 94.31 141 MET B C 1
ATOM 6230 O O . MET B 1 141 ? -14.773 -9.922 -8.578 1 94.31 141 MET B O 1
ATOM 6234 N N . ASP B 1 142 ? -16.547 -8.914 -7.699 1 97.06 142 ASP B N 1
ATOM 6235 C CA . ASP B 1 142 ? -17.188 -10.164 -7.285 1 97.06 142 ASP B CA 1
ATOM 6236 C C . ASP B 1 142 ? -17.578 -11.008 -8.5 1 97.06 142 ASP B C 1
ATOM 6238 O O . ASP B 1 142 ? -17.469 -12.234 -8.469 1 97.06 142 ASP B O 1
ATOM 6242 N N . ALA B 1 143 ? -18.062 -10.328 -9.523 1 97.5 143 ALA B N 1
ATOM 6243 C CA . ALA B 1 143 ? -18.375 -11.039 -10.766 1 97.5 143 ALA B CA 1
ATOM 6244 C C . ALA B 1 143 ? -17.094 -11.594 -11.406 1 97.5 143 ALA B C 1
ATOM 6246 O O . ALA B 1 143 ? -17.094 -12.703 -11.953 1 97.5 143 ALA B O 1
ATOM 6247 N N . ASN B 1 144 ? -16.031 -10.766 -11.398 1 96.31 144 ASN B N 1
ATOM 6248 C CA . ASN B 1 144 ? -14.734 -11.227 -11.883 1 96.31 144 ASN B CA 1
ATOM 6249 C C . ASN B 1 144 ? -14.305 -12.523 -11.195 1 96.31 144 ASN B C 1
ATOM 6251 O O . ASN B 1 144 ? -13.984 -13.508 -11.859 1 96.31 144 ASN B O 1
ATOM 6255 N N . ALA B 1 145 ? -14.367 -12.594 -9.875 1 94.88 145 ALA B N 1
ATOM 6256 C CA . ALA B 1 145 ? -13.953 -13.758 -9.094 1 94.88 145 ALA B CA 1
ATOM 6257 C C . ALA B 1 145 ? -14.859 -14.953 -9.375 1 94.88 145 ALA B C 1
ATOM 6259 O O . ALA B 1 145 ? -14.391 -16.078 -9.5 1 94.88 145 ALA B O 1
ATOM 6260 N N . THR B 1 146 ? -16.125 -14.703 -9.469 1 96.81 146 THR B N 1
ATOM 6261 C CA . THR B 1 146 ? -17.109 -15.758 -9.648 1 96.81 146 THR B CA 1
ATOM 6262 C C . THR B 1 146 ? -16.969 -16.422 -11.008 1 96.81 146 THR B C 1
ATOM 6264 O O . THR B 1 146 ? -17.062 -17.641 -11.125 1 96.81 146 THR B O 1
ATOM 6267 N N . VAL B 1 147 ? -16.703 -15.633 -12.016 1 96.81 147 VAL B N 1
ATOM 6268 C CA . VAL B 1 147 ? -16.594 -16.125 -13.383 1 96.81 147 VAL B CA 1
ATOM 6269 C C . VAL B 1 147 ? -15.219 -16.75 -13.609 1 96.81 147 VAL B C 1
ATOM 6271 O O . VAL B 1 147 ? -15.07 -17.672 -14.414 1 96.81 147 VAL B O 1
ATOM 6274 N N . ALA B 1 148 ? -14.234 -16.359 -12.859 1 94.19 148 ALA B N 1
ATOM 6275 C CA . ALA B 1 148 ? -12.859 -16.797 -13.055 1 94.19 148 ALA B CA 1
ATOM 6276 C C . ALA B 1 148 ? -12.688 -18.266 -12.664 1 94.19 148 ALA B C 1
ATOM 6278 O O . ALA B 1 148 ? -12.055 -19.047 -13.383 1 94.19 148 ALA B O 1
ATOM 6279 N N . VAL B 1 149 ? -13.289 -18.688 -11.617 1 89.75 149 VAL B N 1
ATOM 6280 C CA . VAL B 1 149 ? -13.008 -19.984 -11.016 1 89.75 149 VAL B CA 1
ATOM 6281 C C . VAL B 1 149 ? -13.445 -21.109 -11.953 1 89.75 149 VAL B C 1
ATOM 6283 O O . VAL B 1 149 ? -12.672 -22.016 -12.242 1 89.75 149 VAL B O 1
ATOM 6286 N N . PRO B 1 150 ? -14.602 -21.031 -12.539 1 92.44 150 PRO B N 1
ATOM 6287 C CA . PRO B 1 150 ? -15.016 -22.094 -13.445 1 92.44 150 PRO B CA 1
ATOM 6288 C C . PRO B 1 150 ? -14.188 -22.125 -14.734 1 92.44 150 PRO B C 1
ATOM 6290 O O . PRO B 1 150 ? -14.172 -23.141 -15.43 1 92.44 150 PRO B O 1
ATOM 6293 N N . ASN B 1 151 ? -13.508 -21.062 -15.008 1 91.69 151 ASN B N 1
ATOM 6294 C CA . ASN B 1 151 ? -12.758 -21 -16.266 1 91.69 151 ASN B CA 1
ATOM 6295 C C . ASN B 1 151 ? -11.258 -21.172 -16.031 1 91.69 151 ASN B C 1
ATOM 6297 O O . ASN B 1 151 ? -10.453 -20.938 -16.922 1 91.69 151 ASN B O 1
ATOM 6301 N N . SER B 1 152 ? -10.766 -21.375 -14.914 1 80 152 SER B N 1
ATOM 6302 C CA . SER B 1 152 ? -9.352 -21.531 -14.602 1 80 152 SER B CA 1
ATOM 6303 C C . SER B 1 152 ? -9.078 -22.875 -13.922 1 80 152 SER B C 1
ATOM 6305 O O . SER B 1 152 ? -8.484 -23.766 -14.523 1 80 152 SER B O 1
ATOM 6307 N N . LEU B 1 153 ? -9.492 -22.859 -12.578 1 59.91 153 LEU B N 1
ATOM 6308 C CA . LEU B 1 153 ? -9.172 -23.969 -11.695 1 59.91 153 LEU B CA 1
ATOM 6309 C C . LEU B 1 153 ? -10.305 -25 -11.688 1 59.91 153 LEU B C 1
ATOM 6311 O O . LEU B 1 153 ? -10.109 -26.141 -11.242 1 59.91 153 LEU B O 1
ATOM 6315 N N . GLY B 1 154 ? -11.398 -24.594 -12.227 1 60.84 154 GLY B N 1
ATOM 6316 C CA . GLY B 1 154 ? -12.492 -25.547 -12.117 1 60.84 154 GLY B CA 1
ATOM 6317 C C . GLY B 1 154 ? -12.312 -26.75 -13.023 1 60.84 154 GLY B C 1
ATOM 6318 O O . GLY B 1 154 ? -11.523 -26.719 -13.969 1 60.84 154 GLY B O 1
ATOM 6319 N N . PRO B 1 155 ? -12.992 -27.844 -12.508 1 63.75 155 PRO B N 1
ATOM 6320 C CA . PRO B 1 155 ? -12.57 -29.125 -13.086 1 63.75 155 PRO B CA 1
ATOM 6321 C C . PRO B 1 155 ? -12.922 -29.25 -14.562 1 63.75 155 PRO B C 1
ATOM 6323 O O . PRO B 1 155 ? -12.797 -30.328 -15.141 1 63.75 155 PRO B O 1
ATOM 6326 N N . GLY B 1 156 ? -13.328 -28.031 -15.102 1 72.56 156 GLY B N 1
ATOM 6327 C CA . GLY B 1 156 ? -13.695 -28.203 -16.5 1 72.56 156 GLY B CA 1
ATOM 6328 C C . GLY B 1 156 ? -12.516 -28.531 -17.391 1 72.56 156 GLY B C 1
ATOM 6329 O O . GLY B 1 156 ? -12.57 -29.469 -18.172 1 72.56 156 GLY B O 1
ATOM 6330 N N . GLU B 1 157 ? -11.453 -27.812 -17.125 1 75.88 157 GLU B N 1
ATOM 6331 C CA . GLU B 1 157 ? -10.273 -28.062 -17.953 1 75.88 157 GLU B CA 1
ATOM 6332 C C . GLU B 1 157 ? -9.625 -29.391 -17.578 1 75.88 157 GLU B C 1
ATOM 6334 O O . GLU B 1 157 ? -9.18 -30.125 -18.469 1 75.88 157 GLU B O 1
ATOM 6339 N N . LEU B 1 158 ? -9.609 -29.656 -16.312 1 82.5 158 LEU B N 1
ATOM 6340 C CA . LEU B 1 158 ? -9.047 -30.922 -15.859 1 82.5 158 LEU B CA 1
ATOM 6341 C C . LEU B 1 158 ? -9.875 -32.094 -16.375 1 82.5 158 LEU B C 1
ATOM 6343 O O . LEU B 1 158 ? -9.312 -33.125 -16.797 1 82.5 158 LEU B O 1
ATOM 6347 N N . LEU B 1 159 ? -11.133 -31.875 -16.375 1 88.81 159 LEU B N 1
ATOM 6348 C CA . LEU B 1 159 ? -12.055 -32.906 -16.844 1 88.81 159 LEU B CA 1
ATOM 6349 C C . LEU B 1 159 ? -11.898 -33.156 -18.344 1 88.81 159 LEU B C 1
ATOM 6351 O O . LEU B 1 159 ? -11.914 -34.281 -18.797 1 88.81 159 LEU B O 1
ATOM 6355 N N . ALA B 1 160 ? -11.82 -32.062 -18.984 1 86.56 160 ALA B N 1
ATOM 6356 C CA . ALA B 1 160 ? -11.688 -32.188 -20.438 1 86.56 160 ALA B CA 1
ATOM 6357 C C . ALA B 1 160 ? -10.406 -32.906 -20.812 1 86.56 160 ALA B C 1
ATOM 6359 O O . ALA B 1 160 ? -10.375 -33.656 -21.797 1 86.56 160 ALA B O 1
ATOM 6360 N N . ARG B 1 161 ? -9.391 -32.75 -20.062 1 84.38 161 ARG B N 1
ATOM 6361 C CA . ARG B 1 161 ? -8.086 -33.312 -20.406 1 84.38 161 ARG B CA 1
ATOM 6362 C C . ARG B 1 161 ? -7.922 -34.719 -19.828 1 84.38 161 ARG B C 1
ATOM 6364 O O . ARG B 1 161 ? -7.312 -35.594 -20.438 1 84.38 161 ARG B O 1
ATOM 6371 N N . TYR B 1 162 ? -8.445 -34.938 -18.609 1 89.25 162 TYR B N 1
ATOM 6372 C CA . TYR B 1 162 ? -8.039 -36.125 -17.891 1 89.25 162 TYR B CA 1
ATOM 6373 C C . TYR B 1 162 ? -9.242 -37 -17.516 1 89.25 162 TYR B C 1
ATOM 6375 O O . TYR B 1 162 ? -9.094 -38.094 -17.031 1 89.25 162 TYR B O 1
ATOM 6383 N N . GLY B 1 163 ? -10.406 -36.5 -17.766 1 94 163 GLY B N 1
ATOM 6384 C CA . GLY B 1 163 ? -11.602 -37.25 -17.406 1 94 163 GLY B CA 1
ATOM 6385 C C . GLY B 1 163 ? -11.805 -38.5 -18.25 1 94 163 GLY B C 1
ATOM 6386 O O . GLY B 1 163 ? -11.352 -38.562 -19.391 1 94 163 GLY B O 1
ATOM 6387 N N . THR B 1 164 ? -12.453 -39.469 -17.703 1 95.81 164 THR B N 1
ATOM 6388 C CA . THR B 1 164 ? -12.898 -40.625 -18.5 1 95.81 164 THR B CA 1
ATOM 6389 C C . THR B 1 164 ? -13.984 -40.219 -19.484 1 95.81 164 THR B C 1
ATOM 6391 O O . THR B 1 164 ? -14.594 -39.156 -19.328 1 95.81 164 THR B O 1
ATOM 6394 N N . PRO B 1 165 ? -14.242 -41.031 -20.453 1 96.31 165 PRO B N 1
ATOM 6395 C CA . PRO B 1 165 ? -15.32 -40.688 -21.375 1 96.31 165 PRO B CA 1
ATOM 6396 C C . PRO B 1 165 ? -16.656 -40.5 -20.688 1 96.31 165 PRO B C 1
ATOM 6398 O O . PRO B 1 165 ? -17.391 -39.562 -21 1 96.31 165 PRO B O 1
ATOM 6401 N N . ASP B 1 166 ? -16.984 -41.375 -19.703 1 97.06 166 ASP B N 1
ATOM 6402 C CA . ASP B 1 166 ? -18.234 -41.25 -18.969 1 97.06 166 ASP B CA 1
ATOM 6403 C C . ASP B 1 166 ? -18.281 -39.938 -18.188 1 97.06 166 ASP B C 1
ATOM 6405 O O . ASP B 1 166 ? -19.328 -39.281 -18.141 1 97.06 166 ASP B O 1
ATOM 6409 N N . GLN B 1 167 ? -17.203 -39.625 -17.562 1 96.5 167 GLN B N 1
ATOM 6410 C CA . GLN B 1 167 ? -17.141 -38.375 -16.797 1 96.5 167 GLN B CA 1
ATOM 6411 C C . GLN B 1 167 ? -17.312 -37.156 -17.688 1 96.5 167 GLN B C 1
ATOM 6413 O O . GLN B 1 167 ? -18.047 -36.25 -17.359 1 96.5 167 GLN B O 1
ATOM 6418 N N . LYS B 1 168 ? -16.641 -37.125 -18.797 1 96.12 168 LYS B N 1
ATOM 6419 C CA . LYS B 1 168 ? -16.75 -36 -19.75 1 96.12 168 LYS B CA 1
ATOM 6420 C C . LYS B 1 168 ? -18.172 -35.844 -20.25 1 96.12 168 LYS B C 1
ATOM 6422 O O . LYS B 1 168 ? -18.719 -34.719 -20.234 1 96.12 168 LYS B O 1
ATOM 6427 N N . GLU B 1 169 ? -18.734 -36.969 -20.625 1 96.69 169 GLU B N 1
ATOM 6428 C CA . GLU B 1 169 ? -20.078 -36.938 -21.172 1 96.69 169 GLU B CA 1
ATOM 6429 C C . GLU B 1 169 ? -21.078 -36.438 -20.125 1 96.69 169 GLU B C 1
ATOM 6431 O O . GLU B 1 169 ? -22.062 -35.781 -20.469 1 96.69 169 GLU B O 1
ATOM 6436 N N . TYR B 1 170 ? -20.828 -36.719 -18.938 1 96.69 170 TYR B N 1
ATOM 6437 C CA . TYR B 1 170 ? -21.766 -36.375 -17.875 1 96.69 170 TYR B CA 1
ATOM 6438 C C . TYR B 1 170 ? -21.531 -34.938 -17.422 1 96.69 170 TYR B C 1
ATOM 6440 O O . TYR B 1 170 ? -22.484 -34.125 -17.328 1 96.69 170 TYR B O 1
ATOM 6448 N N . PHE B 1 171 ? -20.359 -34.562 -17.109 1 96.38 171 PHE B N 1
ATOM 6449 C CA . PHE B 1 171 ? -20.078 -33.344 -16.375 1 96.38 171 PHE B CA 1
ATOM 6450 C C . PHE B 1 171 ? -19.906 -32.156 -17.328 1 96.38 171 PHE B C 1
ATOM 6452 O O . PHE B 1 171 ? -20.359 -31.062 -17.031 1 96.38 171 PHE B O 1
ATOM 6459 N N . LEU B 1 172 ? -19.234 -32.281 -18.453 1 96.5 172 LEU B N 1
ATOM 6460 C CA . LEU B 1 172 ? -18.812 -31.141 -19.281 1 96.5 172 LEU B CA 1
ATOM 6461 C C . LEU B 1 172 ? -20.031 -30.359 -19.781 1 96.5 172 LEU B C 1
ATOM 6463 O O . LEU B 1 172 ? -20.062 -29.125 -19.703 1 96.5 172 LEU B O 1
ATOM 6467 N N . PRO B 1 173 ? -21.047 -31.094 -20.328 1 96.75 173 PRO B N 1
ATOM 6468 C CA . PRO B 1 173 ? -22.219 -30.328 -20.75 1 96.75 173 PRO B CA 1
ATOM 6469 C C . PRO B 1 173 ? -22.906 -29.594 -19.594 1 96.75 173 PRO B C 1
ATOM 6471 O O . PRO B 1 173 ? -23.391 -28.484 -19.781 1 96.75 173 PRO B O 1
ATOM 6474 N N . ARG B 1 174 ? -22.953 -30.172 -18.406 1 96.81 174 ARG B N 1
ATOM 6475 C CA . ARG B 1 174 ? -23.609 -29.594 -17.234 1 96.81 174 ARG B CA 1
ATOM 6476 C C . ARG B 1 174 ? -22.797 -28.438 -16.672 1 96.81 174 ARG B C 1
ATOM 6478 O O . ARG B 1 174 ? -23.359 -27.5 -16.109 1 96.81 174 ARG B O 1
ATOM 6485 N N . LEU B 1 175 ? -21.469 -28.516 -16.859 1 96.19 175 LEU B N 1
ATOM 6486 C CA . LEU B 1 175 ? -20.625 -27.391 -16.5 1 96.19 175 LEU B CA 1
ATOM 6487 C C . LEU B 1 175 ? -20.781 -26.25 -17.516 1 96.19 175 LEU B C 1
ATOM 6489 O O . LEU B 1 175 ? -20.828 -25.078 -17.141 1 96.19 175 LEU B O 1
ATOM 6493 N N . ALA B 1 176 ? -20.891 -26.562 -18.781 1 95.81 176 ALA B N 1
ATOM 6494 C CA . ALA B 1 176 ? -20.969 -25.594 -19.875 1 95.81 176 ALA B CA 1
ATOM 6495 C C . ALA B 1 176 ? -22.234 -24.75 -19.75 1 95.81 176 ALA B C 1
ATOM 6497 O O . ALA B 1 176 ? -22.219 -23.547 -20.016 1 95.81 176 ALA B O 1
ATOM 6498 N N . ASP B 1 177 ? -23.344 -25.391 -19.375 1 95.69 177 ASP B N 1
ATOM 6499 C CA . ASP B 1 177 ? -24.609 -24.656 -19.359 1 95.69 177 ASP B CA 1
ATOM 6500 C C . ASP B 1 177 ? -24.906 -24.125 -17.953 1 95.69 177 ASP B C 1
ATOM 6502 O O . ASP B 1 177 ? -25.984 -23.562 -17.719 1 95.69 177 ASP B O 1
ATOM 6506 N N . GLY B 1 178 ? -24.031 -24.359 -17 1 95.25 178 GLY B N 1
ATOM 6507 C CA . GLY B 1 178 ? -24.141 -23.766 -15.68 1 95.25 178 GLY B CA 1
ATOM 6508 C C . GLY B 1 178 ? -25.047 -24.531 -14.734 1 95.25 178 GLY B C 1
ATOM 6509 O O . GLY B 1 178 ? -25.344 -24.078 -13.633 1 95.25 178 GLY B O 1
ATOM 6510 N N . THR B 1 179 ? -25.547 -25.672 -15.141 1 96.25 179 THR B N 1
ATOM 6511 C CA . THR B 1 179 ? -26.297 -26.531 -14.242 1 96.25 179 THR B CA 1
ATOM 6512 C C .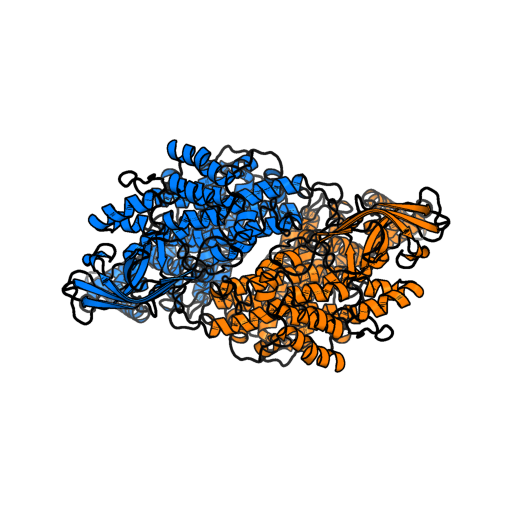 THR B 1 179 ? -25.469 -26.891 -13.008 1 96.25 179 THR B C 1
ATOM 6514 O O . THR B 1 179 ? -25.984 -26.891 -11.891 1 96.25 179 THR B O 1
ATOM 6517 N N . LEU B 1 180 ? -24.281 -27.219 -13.258 1 95.62 180 LEU B N 1
ATOM 6518 C CA . LEU B 1 180 ? -23.328 -27.422 -12.172 1 95.62 180 LEU B CA 1
ATOM 6519 C C . LEU B 1 180 ? -22.281 -26.312 -12.141 1 95.62 180 LEU B C 1
ATOM 6521 O O . LEU B 1 180 ? -21.594 -26.078 -13.133 1 95.62 180 LEU B O 1
ATOM 6525 N N . ILE B 1 181 ? -22.234 -25.609 -11.047 1 95.25 181 ILE B N 1
ATOM 6526 C CA . ILE B 1 181 ? -21.141 -24.703 -10.773 1 95.25 181 ILE B CA 1
ATOM 6527 C C . ILE B 1 181 ? -20.047 -25.438 -10 1 95.25 181 ILE B C 1
ATOM 6529 O O . ILE B 1 181 ? -20.312 -26.078 -8.984 1 95.25 181 ILE B O 1
ATOM 6533 N N . PRO B 1 182 ? -18.859 -25.359 -10.5 1 94.56 182 PRO B N 1
ATOM 6534 C CA . PRO B 1 182 ? -17.797 -26.141 -9.859 1 94.56 182 PRO B CA 1
ATOM 6535 C C . PRO B 1 182 ? -17.031 -25.328 -8.812 1 94.56 182 PRO B C 1
ATOM 6537 O O . PRO B 1 182 ? -17.016 -24.094 -8.859 1 94.56 182 PRO B O 1
ATOM 6540 N N . CYS B 1 183 ? -16.422 -25.938 -7.84 1 93.56 183 CYS B N 1
ATOM 6541 C CA . CYS B 1 183 ? -15.398 -25.422 -6.941 1 93.56 183 CYS B CA 1
ATOM 6542 C C . CYS B 1 183 ? -14.32 -26.469 -6.684 1 93.56 183 CYS B C 1
ATOM 6544 O O . CYS B 1 183 ? -14.43 -27.609 -7.156 1 93.56 183 CYS B O 1
ATOM 6546 N N . PHE B 1 184 ? -13.242 -26.047 -6.113 1 91.38 184 PHE B N 1
ATOM 6547 C CA . PHE B 1 184 ? -12.125 -26.953 -5.852 1 91.38 184 PHE B CA 1
ATOM 6548 C C . PHE B 1 184 ? -11.695 -26.875 -4.395 1 91.38 184 PHE B C 1
ATOM 6550 O O . PHE B 1 184 ? -11.336 -25.797 -3.904 1 91.38 184 PHE B O 1
ATOM 6557 N N . GLY B 1 185 ? -11.75 -27.984 -3.709 1 91.81 185 GLY B N 1
ATOM 6558 C CA . GLY B 1 185 ? -11.352 -28.062 -2.312 1 91.81 185 GLY B CA 1
ATOM 6559 C C . GLY B 1 185 ? -9.93 -28.562 -2.119 1 91.81 185 GLY B C 1
ATOM 6560 O O . GLY B 1 185 ? -9.688 -29.766 -2.141 1 91.81 185 GLY B O 1
ATOM 6561 N N . LEU B 1 186 ? -8.992 -27.672 -1.768 1 89.62 186 LEU B N 1
ATOM 6562 C CA . LEU B 1 186 ? -7.59 -28.047 -1.581 1 89.62 186 LEU B CA 1
ATOM 6563 C C . LEU B 1 186 ? -7.102 -27.625 -0.196 1 89.62 186 LEU B C 1
ATOM 6565 O O . LEU B 1 186 ? -6.668 -28.469 0.59 1 89.62 186 LEU B O 1
ATOM 6569 N N . THR B 1 187 ? -7.242 -26.391 0.161 1 90.19 187 THR B N 1
ATOM 6570 C CA . THR B 1 187 ? -6.668 -25.812 1.369 1 90.19 187 THR B CA 1
ATOM 6571 C C . THR B 1 187 ? -7.387 -26.328 2.613 1 90.19 187 THR B C 1
ATOM 6573 O O . THR B 1 187 ? -8.617 -26.328 2.672 1 90.19 187 THR B O 1
ATOM 6576 N N . GLY B 1 188 ? -6.629 -26.859 3.484 1 90.38 188 GLY B N 1
ATOM 6577 C CA . GLY B 1 188 ? -7.129 -27.25 4.797 1 90.38 188 GLY B CA 1
ATOM 6578 C C . GLY B 1 188 ? -6.578 -26.391 5.918 1 90.38 188 GLY B C 1
ATOM 6579 O O . GLY B 1 188 ? -5.727 -25.516 5.684 1 90.38 188 GLY B O 1
ATOM 6580 N N . PRO B 1 189 ? -7.008 -26.594 7.129 1 86.75 189 PRO B N 1
ATOM 6581 C CA . PRO B 1 189 ? -6.613 -25.75 8.258 1 86.75 189 PRO B CA 1
ATOM 6582 C C . PRO B 1 189 ? -5.102 -25.719 8.469 1 86.75 189 PRO B C 1
ATOM 6584 O O . PRO B 1 189 ? -4.559 -24.703 8.898 1 86.75 189 PRO B O 1
ATOM 6587 N N . HIS B 1 190 ? -4.422 -26.734 8.133 1 85.75 190 HIS B N 1
ATOM 6588 C CA . HIS B 1 190 ? -2.994 -26.812 8.422 1 85.75 190 HIS B CA 1
ATOM 6589 C C . HIS B 1 190 ? -2.168 -26.578 7.16 1 85.75 190 HIS B C 1
ATOM 6591 O O . HIS B 1 190 ? -0.938 -26.516 7.223 1 85.75 190 HIS B O 1
ATOM 6597 N N . SER B 1 191 ? -2.91 -26.5 6.07 1 82.06 191 SER B N 1
ATOM 6598 C CA . SER B 1 191 ? -2.205 -26.328 4.805 1 82.06 191 SER B CA 1
ATOM 6599 C C . SER B 1 191 ? -2.475 -24.953 4.203 1 82.06 191 SER B C 1
ATOM 6601 O O . SER B 1 191 ? -3.598 -24.438 4.27 1 82.06 191 SER B O 1
ATOM 6603 N N . GLY B 1 192 ? -1.452 -24.359 3.799 1 81.88 192 GLY B N 1
ATOM 6604 C CA . GLY B 1 192 ? -1.481 -23.125 3.025 1 81.88 192 GLY B CA 1
ATOM 6605 C C . GLY B 1 192 ? -0.59 -23.172 1.799 1 81.88 192 GLY B C 1
ATOM 6606 O O . GLY B 1 192 ? -0.792 -23.984 0.907 1 81.88 192 GLY B O 1
ATOM 6607 N N . SER B 1 193 ? 0.478 -22.484 1.898 1 78.75 193 SER B N 1
ATOM 6608 C CA . SER B 1 193 ? 1.432 -22.438 0.795 1 78.75 193 SER B CA 1
ATOM 6609 C C . SER B 1 193 ? 2.068 -23.812 0.57 1 78.75 193 SER B C 1
ATOM 6611 O O . SER B 1 193 ? 2.471 -24.141 -0.548 1 78.75 193 SER B O 1
ATOM 6613 N N . ASP B 1 194 ? 2.133 -24.547 1.642 1 79 194 ASP B N 1
ATOM 6614 C CA . ASP B 1 194 ? 2.545 -25.938 1.514 1 79 194 ASP B CA 1
ATOM 6615 C C . ASP B 1 194 ? 1.366 -26.828 1.115 1 79 194 ASP B C 1
ATOM 6617 O O . ASP B 1 194 ? 0.954 -27.703 1.88 1 79 194 ASP B O 1
ATOM 6621 N N . ALA B 1 195 ? 0.946 -26.703 -0.062 1 71.44 195 ALA B N 1
ATOM 6622 C CA . ALA B 1 195 ? -0.288 -27.328 -0.532 1 71.44 195 ALA B CA 1
ATOM 6623 C C . ALA B 1 195 ? -0.129 -28.844 -0.641 1 71.44 195 ALA B C 1
ATOM 6625 O O . ALA B 1 195 ? -1.118 -29.578 -0.627 1 71.44 195 ALA B O 1
ATOM 6626 N N . THR B 1 196 ? 1.051 -29.312 -0.666 1 67.06 196 THR B N 1
ATOM 6627 C CA . THR B 1 196 ? 1.288 -30.734 -0.905 1 67.06 196 THR B CA 1
ATOM 6628 C C . THR B 1 196 ? 1.13 -31.531 0.386 1 67.06 196 THR B C 1
ATOM 6630 O O . THR B 1 196 ? 1 -32.75 0.351 1 67.06 196 THR B O 1
ATOM 6633 N N . SER B 1 197 ? 1.183 -30.797 1.474 1 70.75 197 SER B N 1
ATOM 6634 C CA . SER B 1 197 ? 1.142 -31.531 2.73 1 70.75 197 SER B CA 1
ATOM 6635 C C . SER B 1 197 ? -0.235 -32.156 2.967 1 70.75 197 SER B C 1
ATOM 6637 O O . SER B 1 197 ? -0.353 -33.219 3.584 1 70.75 197 SER B O 1
ATOM 6639 N N . LEU B 1 198 ? -1.276 -31.578 2.381 1 68.69 198 LEU B N 1
ATOM 6640 C CA . LEU B 1 198 ? -2.654 -32.031 2.482 1 68.69 198 LEU B CA 1
ATOM 6641 C C . LEU B 1 198 ? -2.914 -32.688 3.846 1 68.69 198 LEU B C 1
ATOM 6643 O O . LEU B 1 198 ? -3.572 -33.719 3.939 1 68.69 198 LEU B O 1
ATOM 6647 N N . ILE B 1 199 ? -2.365 -32.062 4.809 1 70.62 199 ILE B N 1
ATOM 6648 C CA . ILE B 1 199 ? -2.549 -32.562 6.172 1 70.62 199 ILE B CA 1
ATOM 6649 C C . ILE B 1 199 ? -4.039 -32.625 6.492 1 70.62 199 ILE B C 1
ATOM 6651 O O . ILE B 1 199 ? -4.801 -31.719 6.199 1 70.62 199 ILE B O 1
ATOM 6655 N N . GLN B 1 200 ? -4.5 -33.719 6.961 1 73.94 200 GLN B N 1
ATOM 6656 C CA . GLN B 1 200 ? -5.863 -34.031 7.387 1 73.94 200 GLN B CA 1
ATOM 6657 C C . GLN B 1 200 ? -6.797 -34.156 6.188 1 73.94 200 GLN B C 1
ATOM 6659 O O . GLN B 1 200 ? -7.988 -33.875 6.285 1 73.94 200 GLN B O 1
ATOM 6664 N N . SER B 1 201 ? -6.305 -34.469 5.059 1 86.81 201 SER B N 1
ATOM 6665 C CA . SER B 1 201 ? -7.062 -34.781 3.85 1 86.81 201 SER B CA 1
ATOM 6666 C C . SER B 1 201 ? -6.688 -36.156 3.303 1 86.81 201 SER B C 1
ATOM 6668 O O . SER B 1 201 ? -6.469 -36.312 2.1 1 86.81 201 SER B O 1
ATOM 6670 N N . ASP B 1 202 ? -6.617 -37.062 4.199 1 88.12 202 ASP B N 1
ATOM 6671 C CA . ASP B 1 202 ? -6.184 -38.406 3.848 1 88.12 202 ASP B CA 1
ATOM 6672 C C . ASP B 1 202 ? -7.371 -39.281 3.441 1 88.12 202 ASP B C 1
ATOM 6674 O O . ASP B 1 202 ? -8.492 -39.062 3.896 1 88.12 202 ASP B O 1
ATOM 6678 N N . CYS B 1 203 ? -7.094 -40.125 2.535 1 93.44 203 CYS B N 1
ATOM 6679 C CA . CYS B 1 203 ? -8.078 -41.156 2.145 1 93.44 203 CYS B CA 1
ATOM 6680 C C . CYS B 1 203 ? -7.406 -42.5 1.917 1 93.44 203 CYS B C 1
ATOM 6682 O O . CYS B 1 203 ? -6.195 -42.562 1.707 1 93.44 203 CYS B O 1
ATOM 6684 N N . VAL B 1 204 ? -8.188 -43.562 2.061 1 97.12 204 VAL B N 1
ATOM 6685 C CA . VAL B 1 204 ? -7.672 -44.938 1.952 1 97.12 204 VAL B CA 1
ATOM 6686 C C . VAL B 1 204 ? -8.523 -45.719 0.974 1 97.12 204 VAL B C 1
ATOM 6688 O O . VAL B 1 204 ? -9.75 -45.625 0.986 1 97.12 204 VAL B O 1
ATOM 6691 N N . VAL B 1 205 ? -7.891 -46.5 0.11 1 97.44 205 VAL B N 1
ATOM 6692 C CA . VAL B 1 205 ? -8.609 -47.375 -0.805 1 97.44 205 VAL B CA 1
ATOM 6693 C C . VAL B 1 205 ? -9.305 -48.469 -0.018 1 97.44 205 VAL B C 1
ATOM 6695 O O . VAL B 1 205 ? -8.695 -49.094 0.858 1 97.44 205 VAL B O 1
ATOM 6698 N N . GLU B 1 206 ? -10.508 -48.625 -0.326 1 96.44 206 GLU B N 1
ATOM 6699 C CA . GLU B 1 206 ? -11.297 -49.656 0.352 1 96.44 206 GLU B CA 1
ATOM 6700 C C . GLU B 1 206 ? -12.32 -50.25 -0.595 1 96.44 206 GLU B C 1
ATOM 6702 O O . GLU B 1 206 ? -12.68 -49.656 -1.612 1 96.44 206 GLU B O 1
ATOM 6707 N N . GLU B 1 207 ? -12.688 -51.469 -0.27 1 94.94 207 GLU B N 1
ATOM 6708 C CA . GLU B 1 207 ? -13.797 -52.125 -0.947 1 94.94 207 GLU B CA 1
ATOM 6709 C C . GLU B 1 207 ? -15.031 -52.188 -0.049 1 94.94 207 GLU B C 1
ATOM 6711 O O . GLU B 1 207 ? -14.953 -52.656 1.091 1 94.94 207 GLU B O 1
ATOM 6716 N N . ARG B 1 208 ? -16.078 -51.594 -0.556 1 92.75 208 ARG B N 1
ATOM 6717 C CA . ARG B 1 208 ? -17.344 -51.656 0.157 1 92.75 208 ARG B CA 1
ATOM 6718 C C . ARG B 1 208 ? -18.438 -52.25 -0.729 1 92.75 208 ARG B C 1
ATOM 6720 O O . ARG B 1 208 ? -18.703 -51.75 -1.822 1 92.75 208 ARG B O 1
ATOM 6727 N N . ASN B 1 209 ? -19.156 -53.312 -0.23 1 92.06 209 ASN B N 1
ATOM 6728 C CA . ASN B 1 209 ? -20.25 -53.969 -0.936 1 92.06 209 ASN B CA 1
ATOM 6729 C C . ASN B 1 209 ? -19.859 -54.344 -2.361 1 92.06 209 ASN B C 1
ATOM 6731 O O . ASN B 1 209 ? -20.609 -54.094 -3.307 1 92.06 209 ASN B O 1
ATOM 6735 N N . GLY B 1 210 ? -18.641 -54.719 -2.562 1 91.56 210 GLY B N 1
ATOM 6736 C CA . GLY B 1 210 ? -18.156 -55.188 -3.852 1 91.56 210 GLY B CA 1
ATOM 6737 C C . GLY B 1 210 ? -17.672 -54.094 -4.758 1 91.56 210 GLY B C 1
ATOM 6738 O O . GLY B 1 210 ? -17.281 -54.344 -5.902 1 91.56 210 GLY B O 1
ATOM 6739 N N . GLU B 1 211 ? -17.703 -52.906 -4.293 1 93.94 211 GLU B N 1
ATOM 6740 C CA . GLU B 1 211 ? -17.25 -51.781 -5.086 1 93.94 211 GLU B CA 1
ATOM 6741 C C . GLU B 1 211 ? -15.977 -51.156 -4.512 1 93.94 211 GLU B C 1
ATOM 6743 O O . GLU B 1 211 ? -15.891 -50.906 -3.311 1 93.94 211 GLU B O 1
ATOM 6748 N N . ILE B 1 212 ? -15 -51.031 -5.453 1 95.56 212 ILE B N 1
ATOM 6749 C CA . ILE B 1 212 ? -13.75 -50.406 -5.039 1 95.56 212 ILE B CA 1
ATOM 6750 C C . ILE B 1 212 ? -13.922 -48.875 -5.012 1 95.56 212 ILE B C 1
ATOM 6752 O O . ILE B 1 212 ? -14.539 -48.312 -5.906 1 95.56 212 ILE B O 1
ATOM 6756 N N . GLY B 1 213 ? -13.461 -48.281 -3.936 1 97.25 213 GLY B N 1
ATOM 6757 C CA . GLY B 1 213 ? -13.469 -46.844 -3.773 1 97.25 213 GLY B CA 1
ATOM 6758 C C . GLY B 1 213 ? -12.461 -46.344 -2.75 1 97.25 213 GLY B C 1
ATOM 6759 O O . GLY B 1 213 ? -11.438 -47 -2.512 1 97.25 213 GLY B O 1
ATOM 6760 N N . VAL B 1 214 ? -12.68 -45.156 -2.33 1 97 214 VAL B N 1
ATOM 6761 C CA . VAL B 1 214 ? -11.828 -44.562 -1.302 1 97 214 VAL B CA 1
ATOM 6762 C C . VAL B 1 214 ? -12.688 -44.031 -0.164 1 97 214 VAL B C 1
ATOM 6764 O O . VAL B 1 214 ? -13.812 -43.562 -0.392 1 97 214 VAL B O 1
ATOM 6767 N N . VAL B 1 215 ? -12.227 -44.219 1.055 1 97.5 215 VAL B N 1
ATOM 6768 C CA . VAL B 1 215 ? -12.852 -43.594 2.217 1 97.5 215 VAL B CA 1
ATOM 6769 C C . VAL B 1 215 ? -12.016 -42.406 2.67 1 97.5 215 VAL B C 1
ATOM 6771 O O . VAL B 1 215 ? -10.812 -42.531 2.908 1 97.5 215 VAL B O 1
ATOM 6774 N N . ALA B 1 216 ? -12.703 -41.312 2.732 1 96.75 216 ALA B N 1
ATOM 6775 C CA . ALA B 1 216 ? -11.953 -40.062 2.961 1 96.75 216 ALA B CA 1
ATOM 6776 C C . ALA B 1 216 ? -12.586 -39.219 4.066 1 96.75 216 ALA B C 1
ATOM 6778 O O . ALA B 1 216 ? -13.812 -39.219 4.223 1 96.75 216 ALA B O 1
ATOM 6779 N N . SER B 1 217 ? -11.828 -38.562 4.926 1 95.38 217 SER B N 1
ATOM 6780 C CA . SER B 1 217 ? -12.188 -37.469 5.824 1 95.38 217 SER B CA 1
ATOM 6781 C C . SER B 1 217 ? -11.422 -36.219 5.488 1 95.38 217 SER B C 1
ATOM 6783 O O . SER B 1 217 ? -10.211 -36.25 5.258 1 95.38 217 SER B O 1
ATOM 6785 N N . PHE B 1 218 ? -12.133 -35.125 5.363 1 94.69 218 PHE B N 1
ATOM 6786 C CA . PHE B 1 218 ? -11.508 -33.906 4.902 1 94.69 218 PHE B CA 1
ATOM 6787 C C . PHE B 1 218 ? -12.219 -32.688 5.484 1 94.69 218 PHE B C 1
ATOM 6789 O O . PHE B 1 218 ? -13.414 -32.75 5.785 1 94.69 218 PHE B O 1
ATOM 6796 N N . LYS B 1 219 ? -11.484 -31.672 5.777 1 94.19 219 LYS B N 1
ATOM 6797 C CA . LYS B 1 219 ? -11.938 -30.359 6.191 1 94.19 219 LYS B CA 1
ATOM 6798 C C . LYS B 1 219 ? -11.242 -29.266 5.387 1 94.19 219 LYS B C 1
ATOM 6800 O O . LYS B 1 219 ? -10.148 -28.828 5.742 1 94.19 219 LYS B O 1
ATOM 6805 N N . LYS B 1 220 ? -11.938 -28.844 4.352 1 94.44 220 LYS B N 1
ATOM 6806 C CA . LYS B 1 220 ? -11.383 -27.797 3.494 1 94.44 220 LYS B CA 1
ATOM 6807 C C . LYS B 1 220 ? -12.016 -26.438 3.807 1 94.44 220 LYS B C 1
ATOM 6809 O O . LYS B 1 220 ? -13.172 -26.375 4.23 1 94.44 220 LYS B O 1
ATOM 6814 N N . ARG B 1 221 ? -11.211 -25.391 3.646 1 94.06 221 ARG B N 1
ATOM 6815 C CA . ARG B 1 221 ? -11.68 -24.016 3.883 1 94.06 221 ARG B CA 1
ATOM 6816 C C . ARG B 1 221 ? -11.164 -23.078 2.807 1 94.06 221 ARG B C 1
ATOM 6818 O O . ARG B 1 221 ? -10.281 -23.422 2.027 1 94.06 221 ARG B O 1
ATOM 6825 N N . TYR B 1 222 ? -11.773 -21.922 2.742 1 94.56 222 TYR B N 1
ATOM 6826 C CA . TYR B 1 222 ? -11.438 -20.875 1.779 1 94.56 222 TYR B CA 1
ATOM 6827 C C . TYR B 1 222 ? -11.742 -21.328 0.357 1 94.56 222 TYR B C 1
ATOM 6829 O O . TYR B 1 222 ? -11 -21 -0.576 1 94.56 222 TYR B O 1
ATOM 6837 N N . ILE B 1 223 ? -12.797 -22.047 0.193 1 95.25 223 ILE B N 1
ATOM 6838 C CA . ILE B 1 223 ? -13.094 -22.594 -1.126 1 95.25 223 ILE B CA 1
ATOM 6839 C C . ILE B 1 223 ? -14.062 -21.672 -1.861 1 95.25 223 ILE B C 1
ATOM 6841 O O . ILE B 1 223 ? -15.234 -21.578 -1.495 1 95.25 223 ILE B O 1
ATOM 6845 N N . THR B 1 224 ? -13.586 -21.047 -2.883 1 94.88 224 THR B N 1
ATOM 6846 C CA . THR B 1 224 ? -14.406 -20.156 -3.689 1 94.88 224 THR B CA 1
ATOM 6847 C C . THR B 1 224 ? -15.516 -20.922 -4.395 1 94.88 224 THR B C 1
ATOM 6849 O O . THR B 1 224 ? -15.258 -21.969 -4.996 1 94.88 224 THR B O 1
ATOM 6852 N N . LEU B 1 225 ? -16.766 -20.469 -4.246 1 96.12 225 LEU B N 1
ATOM 6853 C CA . LEU B 1 225 ? -18 -20.922 -4.875 1 96.12 225 LEU B CA 1
ATOM 6854 C C . LEU B 1 225 ? -18.562 -22.141 -4.148 1 96.12 225 LEU B C 1
ATOM 6856 O O . LEU B 1 225 ? -19.656 -22.625 -4.48 1 96.12 225 LEU B O 1
ATOM 6860 N N . ALA B 1 226 ? -17.969 -22.609 -3.086 1 96.75 226 ALA B N 1
ATOM 6861 C CA . ALA B 1 226 ? -18.406 -23.797 -2.373 1 96.75 226 ALA B CA 1
ATOM 6862 C C . ALA B 1 226 ? -19.875 -23.672 -1.949 1 96.75 226 ALA B C 1
ATOM 6864 O O . ALA B 1 226 ? -20.656 -24.625 -2.092 1 96.75 226 ALA B O 1
ATOM 6865 N N . PRO B 1 227 ? -20.328 -22.5 -1.478 1 96.94 227 PRO B N 1
ATOM 6866 C CA . PRO B 1 227 ? -21.703 -22.406 -0.998 1 96.94 227 PRO B CA 1
ATOM 6867 C C . PRO B 1 227 ? -22.734 -22.594 -2.111 1 96.94 227 PRO B C 1
ATOM 6869 O O . PRO B 1 227 ? -23.875 -22.938 -1.838 1 96.94 227 PRO B O 1
ATOM 6872 N N . VAL B 1 228 ? -22.328 -22.422 -3.344 1 95.88 228 VAL B N 1
ATOM 6873 C CA . VAL B 1 228 ? -23.312 -22.484 -4.422 1 95.88 228 VAL B CA 1
ATOM 6874 C C . VAL B 1 228 ? -22.906 -23.578 -5.414 1 95.88 228 VAL B C 1
ATOM 6876 O O . VAL B 1 228 ? -23.609 -23.812 -6.406 1 95.88 228 VAL B O 1
ATOM 6879 N N . ALA B 1 229 ? -21.844 -24.266 -5.188 1 96.12 229 ALA B N 1
ATOM 6880 C CA . ALA B 1 229 ? -21.328 -25.234 -6.145 1 96.12 229 ALA B CA 1
ATOM 6881 C C . ALA B 1 229 ? -22.188 -26.5 -6.168 1 96.12 229 ALA B C 1
ATOM 6883 O O . ALA B 1 229 ? -22.688 -26.938 -5.129 1 96.12 229 ALA B O 1
ATOM 6884 N N . GLY B 1 230 ? -22.344 -27.031 -7.332 1 95.94 230 GLY B N 1
ATOM 6885 C CA . GLY B 1 230 ? -23.016 -28.312 -7.488 1 95.94 230 GLY B CA 1
ATOM 6886 C C . GLY B 1 230 ? -22.062 -29.5 -7.523 1 95.94 230 GLY B C 1
ATOM 6887 O O . GLY B 1 230 ? -22.484 -30.641 -7.344 1 95.94 230 GLY B O 1
ATOM 6888 N N . VAL B 1 231 ? -20.828 -29.219 -7.785 1 95.5 231 VAL B N 1
ATOM 6889 C CA . VAL B 1 231 ? -19.812 -30.266 -7.828 1 95.5 231 VAL B CA 1
ATOM 6890 C C . VAL B 1 231 ? -18.484 -29.719 -7.293 1 95.5 231 VAL B C 1
ATOM 6892 O O . VAL B 1 231 ? -18.156 -28.547 -7.52 1 95.5 231 VAL B O 1
ATOM 6895 N N . VAL B 1 232 ? -17.734 -30.516 -6.559 1 95.5 232 VAL B N 1
ATOM 6896 C CA . VAL B 1 232 ? -16.438 -30.125 -6.02 1 95.5 232 VAL B CA 1
ATOM 6897 C C . VAL B 1 232 ? -15.352 -31.094 -6.496 1 95.5 232 VAL B C 1
ATOM 6899 O O . VAL B 1 232 ? -15.547 -32.312 -6.473 1 95.5 232 VAL B O 1
ATOM 6902 N N . GLY B 1 233 ? -14.336 -30.516 -7.16 1 93.31 233 GLY B N 1
ATOM 6903 C CA . GLY B 1 233 ? -13.086 -31.25 -7.195 1 93.31 233 GLY B CA 1
ATOM 6904 C C . GLY B 1 233 ? -12.344 -31.234 -5.867 1 93.31 233 GLY B C 1
ATOM 6905 O O . GLY B 1 233 ? -12.023 -30.156 -5.348 1 93.31 233 GLY B O 1
ATOM 6906 N N . LEU B 1 234 ? -12.094 -32.406 -5.324 1 93.94 234 LEU B N 1
ATOM 6907 C CA . LEU B 1 234 ? -11.547 -32.531 -3.977 1 93.94 234 LEU B CA 1
ATOM 6908 C C . LEU B 1 234 ? -10.164 -33.156 -4.004 1 93.94 234 LEU B C 1
ATOM 6910 O O . LEU B 1 234 ? -10.008 -34.281 -4.492 1 93.94 234 LEU B O 1
ATOM 6914 N N . GLY B 1 235 ? -9.188 -32.406 -3.494 1 92.12 235 GLY B N 1
ATOM 6915 C CA . GLY B 1 235 ? -7.844 -32.969 -3.371 1 92.12 235 GLY B CA 1
ATOM 6916 C C . GLY B 1 235 ? -7.656 -33.812 -2.127 1 92.12 235 GLY B C 1
ATOM 6917 O O . GLY B 1 235 ? -7.953 -33.375 -1.017 1 92.12 235 GLY B O 1
ATOM 6918 N N . LEU B 1 236 ? -7.137 -35.031 -2.346 1 93.38 236 LEU B N 1
ATOM 6919 C CA . LEU B 1 236 ? -6.957 -35.969 -1.262 1 93.38 236 LEU B CA 1
ATOM 6920 C C . LEU B 1 236 ? -5.59 -36.656 -1.348 1 93.38 236 LEU B C 1
ATOM 6922 O O . LEU B 1 236 ? -5.047 -36.812 -2.441 1 93.38 236 LEU B O 1
ATOM 6926 N N . ASN B 1 237 ? -5.07 -36.969 -0.182 1 92.88 237 ASN B N 1
ATOM 6927 C CA . ASN B 1 237 ? -3.871 -37.781 -0.116 1 92.88 237 ASN B CA 1
ATOM 6928 C C . ASN B 1 237 ? -4.215 -39.281 0.035 1 92.88 237 ASN B C 1
ATOM 6930 O O . ASN B 1 237 ? -4.539 -39.719 1.132 1 92.88 237 ASN B O 1
ATOM 6934 N N . LEU B 1 238 ? -4.004 -40.031 -1.02 1 95.19 238 LEU B N 1
ATOM 6935 C CA . LEU B 1 238 ? -4.504 -41.406 -1.11 1 95.19 238 LEU B CA 1
ATOM 6936 C C . LEU B 1 238 ? -3.453 -42.406 -0.638 1 95.19 238 LEU B C 1
ATOM 6938 O O . LEU B 1 238 ? -2.287 -42.312 -1.029 1 95.19 238 LEU B O 1
ATOM 6942 N N . ALA B 1 239 ? -3.861 -43.312 0.234 1 95.44 239 ALA B N 1
ATOM 6943 C CA . ALA B 1 239 ? -3.062 -44.469 0.647 1 95.44 239 ALA B CA 1
ATOM 6944 C C . ALA B 1 239 ? -3.742 -45.781 0.253 1 95.44 239 ALA B C 1
ATOM 6946 O O . ALA B 1 239 ? -4.973 -45.844 0.186 1 95.44 239 ALA B O 1
ATOM 6947 N N . ASP B 1 240 ? -2.99 -46.781 -0.09 1 96.69 240 ASP B N 1
ATOM 6948 C CA . ASP B 1 240 ? -3.488 -48.094 -0.442 1 96.69 240 ASP B CA 1
ATOM 6949 C C . ASP B 1 240 ? -2.754 -49.188 0.341 1 96.69 240 ASP B C 1
ATOM 6951 O O . ASP B 1 240 ? -2.068 -50.031 -0.246 1 96.69 240 ASP B O 1
ATOM 6955 N N . PRO B 1 241 ? -2.967 -49.25 1.666 1 95.38 241 PRO B N 1
ATOM 6956 C CA . PRO B 1 241 ? -2.227 -50.188 2.5 1 95.38 241 PRO B CA 1
ATOM 6957 C C . PRO B 1 241 ? -2.551 -51.656 2.17 1 95.38 241 PRO B C 1
ATOM 6959 O O . PRO B 1 241 ? -1.744 -52.562 2.441 1 95.38 241 PRO B O 1
ATOM 6962 N N . LYS B 1 242 ? -3.652 -52 1.485 1 95.38 242 LYS B N 1
ATOM 6963 C CA . LYS B 1 242 ? -4.066 -53.375 1.201 1 95.38 242 LYS B CA 1
ATOM 6964 C C . LYS B 1 242 ? -3.768 -53.75 -0.248 1 95.38 242 LYS B C 1
ATOM 6966 O O . LYS B 1 242 ? -4.109 -54.844 -0.693 1 95.38 242 LYS B O 1
ATOM 6971 N N . GLY B 1 243 ? -3.217 -52.781 -1 1 95.88 243 GLY B N 1
ATOM 6972 C CA . GLY B 1 243 ? -2.84 -53.062 -2.379 1 95.88 243 GLY B CA 1
ATOM 6973 C C . GLY B 1 243 ? -4.027 -53.344 -3.279 1 95.88 243 GLY B C 1
ATOM 6974 O O . GLY B 1 243 ? -3.963 -54.219 -4.137 1 95.88 243 GLY B O 1
ATOM 6975 N N . LEU B 1 244 ? -5.078 -52.656 -3.029 1 95.88 244 LEU B N 1
ATOM 6976 C CA . LEU B 1 244 ? -6.328 -52.906 -3.734 1 95.88 244 LEU B CA 1
ATOM 6977 C C . LEU B 1 244 ? -6.301 -52.312 -5.133 1 95.88 244 LEU B C 1
ATOM 6979 O O . LEU B 1 244 ? -7.102 -52.688 -5.992 1 95.88 244 LEU B O 1
ATOM 6983 N N . LEU B 1 245 ? -5.449 -51.375 -5.41 1 95.75 245 LEU B N 1
ATOM 6984 C CA . LEU B 1 245 ? -5.348 -50.75 -6.727 1 95.75 245 LEU B CA 1
ATOM 6985 C C . LEU B 1 245 ? -4.766 -51.719 -7.746 1 95.75 245 LEU B C 1
ATOM 6987 O O . LEU B 1 245 ? -4.969 -51.562 -8.953 1 95.75 245 LEU B O 1
ATOM 6991 N N . LYS B 1 246 ? -3.943 -52.688 -7.289 1 93.06 246 LYS B N 1
ATOM 6992 C CA . LYS B 1 246 ? -3.395 -53.781 -8.094 1 93.06 246 LYS B CA 1
ATOM 6993 C C . LYS B 1 246 ? -2.605 -53.25 -9.281 1 93.06 246 LYS B C 1
ATOM 6995 O O . LYS B 1 246 ? -2.793 -53.688 -10.414 1 93.06 246 LYS B O 1
ATOM 7000 N N . GLY B 1 247 ? -1.881 -52.188 -9.125 1 88.94 247 GLY B N 1
ATOM 7001 C CA . GLY B 1 247 ? -0.975 -51.656 -10.133 1 88.94 247 GLY B CA 1
ATOM 7002 C C . GLY B 1 247 ? -1.633 -50.625 -11.055 1 88.94 247 GLY B C 1
ATOM 7003 O O . GLY B 1 247 ? -0.968 -50.031 -11.898 1 88.94 247 GLY B O 1
ATOM 7004 N N . LYS B 1 248 ? -2.881 -50.5 -10.938 1 93 248 LYS B N 1
ATOM 7005 C CA . LYS B 1 248 ? -3.592 -49.469 -11.664 1 93 248 LYS B CA 1
ATOM 7006 C C . LYS B 1 248 ? -3.734 -48.188 -10.812 1 93 248 LYS B C 1
ATOM 7008 O O . LYS B 1 248 ? -4.695 -48.062 -10.055 1 93 248 LYS B O 1
ATOM 7013 N N . GLY B 1 249 ? -2.908 -47.25 -11.039 1 93.12 249 GLY B N 1
ATOM 7014 C CA . GLY B 1 249 ? -2.816 -46.062 -10.195 1 93.12 249 GLY B CA 1
ATOM 7015 C C . GLY B 1 249 ? -1.861 -46.25 -9.031 1 93.12 249 GLY B C 1
ATOM 7016 O O . GLY B 1 249 ? -1.19 -47.281 -8.922 1 93.12 249 GLY B O 1
ATOM 7017 N N . GLY B 1 250 ? -1.733 -45.188 -8.211 1 93 250 GLY B N 1
ATOM 7018 C CA . GLY B 1 250 ? -0.82 -45.219 -7.074 1 93 250 GLY B CA 1
ATOM 7019 C C . GLY B 1 250 ? -1.252 -44.344 -5.934 1 93 250 GLY B C 1
ATOM 7020 O O . GLY B 1 250 ? -2.297 -43.688 -6.008 1 93 250 GLY B O 1
ATOM 7021 N N . GLU B 1 251 ? -0.473 -44.469 -4.887 1 93.31 251 GLU B N 1
ATOM 7022 C CA . GLU B 1 251 ? -0.69 -43.594 -3.742 1 93.31 251 GLU B CA 1
ATOM 7023 C C . GLU B 1 251 ? -0.27 -42.156 -4.059 1 93.31 251 GLU B C 1
ATOM 7025 O O . GLU B 1 251 ? 0.51 -41.938 -4.984 1 93.31 251 GLU B O 1
ATOM 7030 N N . GLY B 1 252 ? -0.875 -41.219 -3.336 1 90.69 252 GLY B N 1
ATOM 7031 C CA . GLY B 1 252 ? -0.504 -39.844 -3.504 1 90.69 252 GLY B CA 1
ATOM 7032 C C . GLY B 1 252 ? -1.694 -38.938 -3.744 1 90.69 252 GLY B C 1
ATOM 7033 O O . GLY B 1 252 ? -2.842 -39.344 -3.559 1 90.69 252 GLY B O 1
ATOM 7034 N N . PHE B 1 253 ? -1.35 -37.75 -4.172 1 90.94 253 PHE B N 1
ATOM 7035 C CA . PHE B 1 253 ? -2.375 -36.75 -4.359 1 90.94 253 PHE B CA 1
ATOM 7036 C C . PHE B 1 253 ? -3.365 -37.156 -5.438 1 90.94 253 PHE B C 1
ATOM 7038 O O . PHE B 1 253 ? -2.971 -37.469 -6.566 1 90.94 253 PHE B O 1
ATOM 7045 N N . THR B 1 254 ? -4.566 -37.25 -5.121 1 92.5 254 THR B N 1
ATOM 7046 C CA . THR B 1 254 ? -5.664 -37.688 -5.969 1 92.5 254 THR B CA 1
ATOM 7047 C C . THR B 1 254 ? -6.832 -36.719 -5.91 1 92.5 254 THR B C 1
ATOM 7049 O O . THR B 1 254 ? -7.086 -36.094 -4.875 1 92.5 254 THR B O 1
ATOM 7052 N N . VAL B 1 255 ? -7.52 -36.625 -7.066 1 93 255 VAL B N 1
ATOM 7053 C CA . VAL B 1 255 ? -8.648 -35.688 -7.129 1 93 255 VAL B CA 1
ATOM 7054 C C . VAL B 1 255 ? -9.945 -36.469 -7.301 1 93 255 VAL B C 1
ATOM 7056 O O . VAL B 1 255 ? -10.07 -37.281 -8.211 1 93 255 VAL B O 1
ATOM 7059 N N . ALA B 1 256 ? -10.898 -36.25 -6.441 1 95.25 256 ALA B N 1
ATOM 7060 C CA . ALA B 1 256 ? -12.242 -36.812 -6.555 1 95.25 256 ALA B CA 1
ATOM 7061 C C . ALA B 1 256 ? -13.234 -35.75 -7.051 1 95.25 256 ALA B C 1
ATOM 7063 O O . ALA B 1 256 ? -13.055 -34.562 -6.801 1 95.25 256 ALA B O 1
ATOM 7064 N N . LEU B 1 257 ? -14.242 -36.188 -7.773 1 95.31 257 LEU B N 1
ATOM 7065 C CA . LEU B 1 257 ? -15.352 -35.344 -8.203 1 95.31 257 LEU B CA 1
ATOM 7066 C C . LEU B 1 257 ? -16.641 -35.719 -7.488 1 95.31 257 LEU B C 1
ATOM 7068 O O . LEU B 1 257 ? -17.219 -36.781 -7.781 1 95.31 257 LEU B O 1
ATOM 7072 N N . LEU B 1 258 ? -17.062 -34.875 -6.629 1 96.44 258 LEU B N 1
ATOM 7073 C CA . LEU B 1 258 ? -18.266 -35.188 -5.848 1 96.44 258 LEU B CA 1
ATOM 7074 C C . LEU B 1 258 ? -19.359 -34.156 -6.109 1 96.44 258 LEU B C 1
ATOM 7076 O O . LEU B 1 258 ? -19.125 -32.938 -6.023 1 96.44 258 LEU B O 1
ATOM 7080 N N . GLU B 1 259 ? -20.5 -34.594 -6.43 1 97.06 259 GLU B N 1
ATOM 7081 C CA . GLU B 1 259 ? -21.656 -33.688 -6.504 1 97.06 259 GLU B CA 1
ATOM 7082 C C . GLU B 1 259 ? -22.156 -33.344 -5.113 1 97.06 259 GLU B C 1
ATOM 7084 O O . GLU B 1 259 ? -21.938 -34.094 -4.152 1 97.06 259 GLU B O 1
ATOM 7089 N N . ARG B 1 260 ? -22.781 -32.25 -5.02 1 96.12 260 ARG B N 1
ATOM 7090 C CA . ARG B 1 260 ? -23.156 -31.625 -3.756 1 96.12 260 ARG B CA 1
ATOM 7091 C C . ARG B 1 260 ? -23.969 -32.594 -2.891 1 96.12 260 ARG B C 1
ATOM 7093 O O . ARG B 1 260 ? -23.859 -32.562 -1.663 1 96.12 260 ARG B O 1
ATOM 7100 N N . ASP B 1 261 ? -24.734 -33.5 -3.449 1 95.69 261 ASP B N 1
ATOM 7101 C CA . ASP B 1 261 ? -25.625 -34.375 -2.682 1 95.69 261 ASP B CA 1
ATOM 7102 C C . ASP B 1 261 ? -24.953 -35.719 -2.355 1 95.69 261 ASP B C 1
ATOM 7104 O O . ASP B 1 261 ? -25.594 -36.625 -1.824 1 95.69 261 ASP B O 1
ATOM 7108 N N . HIS B 1 262 ? -23.719 -35.844 -2.684 1 97.44 262 HIS B N 1
ATOM 7109 C CA . HIS B 1 262 ? -23.016 -37.062 -2.318 1 97.44 262 HIS B CA 1
ATOM 7110 C C . HIS B 1 262 ? -23.125 -37.344 -0.821 1 97.44 262 HIS B C 1
ATOM 7112 O O . HIS B 1 262 ? -22.906 -36.438 -0.01 1 97.44 262 HIS B O 1
ATOM 7118 N N . PRO B 1 263 ? -23.438 -38.531 -0.411 1 97.06 263 PRO B N 1
ATOM 7119 C CA . PRO B 1 263 ? -23.609 -38.844 1.013 1 97.06 263 PRO B CA 1
ATOM 7120 C C . PRO B 1 263 ? -22.375 -38.5 1.842 1 97.06 263 PRO B C 1
ATOM 7122 O O . PRO B 1 263 ? -21.266 -38.906 1.487 1 97.06 263 PRO B O 1
ATOM 7125 N N . GLY B 1 264 ? -22.609 -37.781 2.869 1 96.75 264 GLY B N 1
ATOM 7126 C CA . GLY B 1 264 ? -21.547 -37.438 3.797 1 96.75 264 GLY B CA 1
ATOM 7127 C C . GLY B 1 264 ? -20.828 -36.156 3.447 1 96.75 264 GLY B C 1
ATOM 7128 O O . GLY B 1 264 ? -20.078 -35.625 4.266 1 96.75 264 GLY B O 1
ATOM 7129 N N . LEU B 1 265 ? -21 -35.688 2.248 1 97.31 265 LEU B N 1
ATOM 7130 C CA . LEU B 1 265 ? -20.391 -34.438 1.818 1 97.31 265 LEU B CA 1
ATOM 7131 C C . LEU B 1 265 ? -21.156 -33.219 2.359 1 97.31 265 LEU B C 1
ATOM 7133 O O . LEU B 1 265 ? -22.391 -33.156 2.234 1 97.31 265 LEU B O 1
ATOM 7137 N N . ARG B 1 266 ? -20.469 -32.375 3.035 1 96.81 266 ARG B N 1
ATOM 7138 C CA . ARG B 1 266 ? -21.078 -31.141 3.521 1 96.81 266 ARG B CA 1
ATOM 7139 C C . ARG B 1 266 ? -20.391 -29.922 2.898 1 96.81 266 ARG B C 1
ATOM 7141 O O . ARG B 1 266 ? -19.203 -29.688 3.131 1 96.81 266 ARG B O 1
ATOM 7148 N N . MET B 1 267 ? -21.094 -29.375 2.006 1 94.31 267 MET B N 1
ATOM 7149 C CA . MET B 1 267 ? -20.656 -28.078 1.473 1 94.31 267 MET B CA 1
ATOM 7150 C C . MET B 1 267 ? -21.328 -26.938 2.215 1 94.31 267 MET B C 1
ATOM 7152 O O . MET B 1 267 ? -22.562 -26.875 2.289 1 94.31 267 MET B O 1
ATOM 7156 N N . GLY B 1 268 ? -20.594 -26.156 2.955 1 76.62 268 GLY B N 1
ATOM 7157 C CA . GLY B 1 268 ? -21.297 -25.484 4.039 1 76.62 268 GLY B CA 1
ATOM 7158 C C . GLY B 1 268 ? -21.125 -23.984 4.016 1 76.62 268 GLY B C 1
ATOM 7159 O O . GLY B 1 268 ? -21.156 -23.375 2.947 1 76.62 268 GLY B O 1
ATOM 7160 N N . PRO B 1 269 ? -20.922 -23.469 5.301 1 86.75 269 PRO B N 1
ATOM 7161 C CA . PRO B 1 269 ? -21.188 -22.062 5.641 1 86.75 269 PRO B CA 1
ATOM 7162 C C . PRO B 1 269 ? -20.25 -21.094 4.918 1 86.75 269 PRO B C 1
ATOM 7164 O O . PRO B 1 269 ? -19.109 -21.438 4.629 1 86.75 269 PRO B O 1
ATOM 7167 N N . ARG B 1 270 ? -20.859 -20.125 4.594 1 94.06 270 ARG B N 1
ATOM 7168 C CA . ARG B 1 270 ? -20.156 -19.047 3.873 1 94.06 270 ARG B CA 1
ATOM 7169 C C . ARG B 1 270 ? -19.172 -18.328 4.781 1 94.06 270 ARG B C 1
ATOM 7171 O O . ARG B 1 270 ? -19.5 -18 5.922 1 94.06 270 ARG B O 1
ATOM 7178 N N . HIS B 1 271 ? -17.875 -18.266 4.309 1 95.12 271 HIS B N 1
ATOM 7179 C CA . HIS B 1 271 ? -16.938 -17.328 4.91 1 95.12 271 HIS B CA 1
ATOM 7180 C C . HIS B 1 271 ? -17.297 -15.883 4.562 1 95.12 271 HIS B C 1
ATOM 7182 O O . HIS B 1 271 ? -18.188 -15.641 3.742 1 95.12 271 HIS B O 1
ATOM 7188 N N . MET B 1 272 ? -16.625 -14.93 5.215 1 93.25 272 MET B N 1
ATOM 7189 C CA . MET B 1 272 ? -16.75 -13.508 4.898 1 93.25 272 MET B CA 1
ATOM 7190 C C . MET B 1 272 ? -15.383 -12.922 4.535 1 93.25 272 MET B C 1
ATOM 7192 O O . MET B 1 272 ? -14.758 -12.25 5.352 1 93.25 272 MET B O 1
ATOM 7196 N N . PRO B 1 273 ? -14.906 -13.188 3.312 1 95.5 273 PRO B N 1
ATOM 7197 C CA . PRO B 1 273 ? -13.625 -12.602 2.918 1 95.5 273 PRO B CA 1
ATOM 7198 C C . PRO B 1 273 ? -13.672 -11.086 2.807 1 95.5 273 PRO B C 1
ATOM 7200 O O . PRO B 1 273 ? -13.938 -10.547 1.728 1 95.5 273 PRO B O 1
ATOM 7203 N N . LEU B 1 274 ? -13.305 -10.461 3.848 1 95.5 274 LEU B N 1
ATOM 7204 C CA . LEU B 1 274 ? -13.414 -9.008 3.963 1 95.5 274 LEU B CA 1
ATOM 7205 C C . LEU B 1 274 ? -14.836 -8.547 3.656 1 95.5 274 LEU B C 1
ATOM 7207 O O . LEU B 1 274 ? -15.789 -8.969 4.32 1 95.5 274 LEU B O 1
ATOM 7211 N N . ASN B 1 275 ? -15.047 -7.715 2.639 1 91.38 275 ASN B N 1
ATOM 7212 C CA . ASN B 1 275 ? -16.391 -7.266 2.311 1 91.38 275 ASN B CA 1
ATOM 7213 C C . ASN B 1 275 ? -16.844 -7.797 0.955 1 91.38 275 ASN B C 1
ATOM 7215 O O . ASN B 1 275 ? -17.859 -7.348 0.414 1 91.38 275 ASN B O 1
ATOM 7219 N N . ALA B 1 276 ? -16.156 -8.781 0.436 1 95.19 276 ALA B N 1
ATOM 7220 C CA . ALA B 1 276 ? -16.484 -9.32 -0.877 1 95.19 276 ALA B CA 1
ATOM 7221 C C . ALA B 1 276 ? -17.75 -10.18 -0.808 1 95.19 276 ALA B C 1
ATOM 7223 O O . ALA B 1 276 ? -17.984 -10.875 0.18 1 95.19 276 ALA B O 1
ATOM 7224 N N . ALA B 1 277 ? -18.484 -10.156 -1.922 1 96.44 277 ALA B N 1
ATOM 7225 C CA . ALA B 1 277 ? -19.781 -10.828 -1.936 1 96.44 277 ALA B CA 1
ATOM 7226 C C . ALA B 1 277 ? -19.688 -12.195 -2.6 1 96.44 277 ALA B C 1
ATOM 7228 O O . ALA B 1 277 ? -20.594 -13.023 -2.463 1 96.44 277 ALA B O 1
ATOM 7229 N N . PHE B 1 278 ? -18.594 -12.438 -3.387 1 96.19 278 PHE B N 1
ATOM 7230 C CA . PHE B 1 278 ? -18.531 -13.734 -4.055 1 96.19 278 PHE B CA 1
ATOM 7231 C C . PHE B 1 278 ? -18.562 -14.867 -3.037 1 96.19 278 PHE B C 1
ATOM 7233 O O . PHE B 1 278 ? -18.094 -14.711 -1.909 1 96.19 278 PHE B O 1
ATOM 7240 N N . MET B 1 279 ? -19.047 -16 -3.434 1 96.88 279 MET B N 1
ATOM 7241 C CA . MET B 1 279 ? -19.297 -17.109 -2.529 1 96.88 279 MET B CA 1
ATOM 7242 C C . MET B 1 279 ? -18 -17.844 -2.201 1 96.88 279 MET B C 1
ATOM 7244 O O . MET B 1 279 ? -17.203 -18.156 -3.1 1 96.88 279 MET B O 1
ATOM 7248 N N . ASN B 1 280 ? -17.719 -18.047 -0.944 1 96.88 280 ASN B N 1
ATOM 7249 C CA . ASN B 1 280 ? -16.562 -18.766 -0.391 1 96.88 280 ASN B CA 1
ATOM 7250 C C . ASN B 1 280 ? -16.938 -19.531 0.876 1 96.88 280 ASN B C 1
ATOM 7252 O O . ASN B 1 280 ? -17.672 -19.016 1.721 1 96.88 280 ASN B O 1
ATOM 7256 N N . GLY B 1 281 ? -16.516 -20.734 0.965 1 96.69 281 GLY B N 1
ATOM 7257 C CA . GLY B 1 281 ? -16.953 -21.484 2.127 1 96.69 281 GLY B CA 1
ATOM 7258 C C . GLY B 1 281 ? -16.141 -22.75 2.357 1 96.69 281 GLY B C 1
ATOM 7259 O O . GLY B 1 281 ? -14.984 -22.828 1.943 1 96.69 281 GLY B O 1
ATOM 7260 N N . THR B 1 282 ? -16.656 -23.656 3.127 1 96.44 282 THR B N 1
ATOM 7261 C CA . THR B 1 282 ? -15.969 -24.875 3.537 1 96.44 282 THR B CA 1
ATOM 7262 C C . THR B 1 282 ? -16.469 -26.078 2.736 1 96.44 282 THR B C 1
ATOM 7264 O O . THR B 1 282 ? -17.547 -26.016 2.133 1 96.44 282 THR B O 1
ATOM 7267 N N . VAL B 1 283 ? -15.695 -27.062 2.631 1 96.56 283 VAL B N 1
ATOM 7268 C CA . VAL B 1 283 ? -16.031 -28.406 2.15 1 96.56 283 VAL B CA 1
ATOM 7269 C C . VAL B 1 283 ? -15.531 -29.453 3.15 1 96.56 283 VAL B C 1
ATOM 7271 O O . VAL B 1 283 ? -14.328 -29.609 3.354 1 96.56 283 VAL B O 1
ATOM 7274 N N . GLU B 1 284 ? -16.5 -30.172 3.736 1 96.5 284 GLU B N 1
ATOM 7275 C CA . GLU B 1 284 ? -16.125 -31.078 4.828 1 96.5 284 GLU B CA 1
ATOM 7276 C C . GLU B 1 284 ? -16.797 -32.438 4.676 1 96.5 284 GLU B C 1
ATOM 7278 O O . GLU B 1 284 ? -17.797 -32.562 3.969 1 96.5 284 GLU B O 1
ATOM 7283 N N . GLY B 1 285 ? -16.219 -33.375 5.25 1 96.19 285 GLY B N 1
ATOM 7284 C CA . GLY B 1 285 ? -16.75 -34.75 5.305 1 96.19 285 GLY B CA 1
ATOM 7285 C C . GLY B 1 285 ? -15.977 -35.625 6.262 1 96.19 285 GLY B C 1
ATOM 7286 O O . GLY B 1 285 ? -14.797 -35.406 6.52 1 96.19 285 GLY B O 1
ATOM 7287 N N . GLU B 1 286 ? -16.703 -36.594 6.84 1 95.88 286 GLU B N 1
ATOM 7288 C CA . GLU B 1 286 ? -16.109 -37.594 7.73 1 95.88 286 GLU B CA 1
ATOM 7289 C C . GLU B 1 286 ? -16.438 -39 7.254 1 95.88 286 GLU B C 1
ATOM 7291 O O . GLU B 1 286 ? -17.594 -39.375 7.129 1 95.88 286 GLU B O 1
ATOM 7296 N N . ASP B 1 287 ? -15.469 -39.75 6.965 1 95.75 287 ASP B N 1
ATOM 7297 C CA . ASP B 1 287 ? -15.594 -41.125 6.539 1 95.75 287 ASP B CA 1
ATOM 7298 C C . ASP B 1 287 ? -16.5 -41.25 5.324 1 95.75 287 ASP B C 1
ATOM 7300 O O . ASP B 1 287 ? -17.438 -42.062 5.316 1 95.75 287 ASP B O 1
ATOM 7304 N N . VAL B 1 288 ? -16.266 -40.5 4.367 1 97.12 288 VAL B N 1
ATOM 7305 C CA . VAL B 1 288 ? -17.078 -40.469 3.146 1 97.12 288 VAL B CA 1
ATOM 7306 C C . VAL B 1 288 ? -16.547 -41.5 2.162 1 97.12 288 VAL B C 1
ATOM 7308 O O . VAL B 1 288 ? -15.367 -41.5 1.812 1 97.12 288 VAL B O 1
ATOM 7311 N N . PHE B 1 289 ? -17.391 -42.375 1.746 1 97.81 289 PHE B N 1
ATOM 7312 C CA . PHE B 1 289 ? -17.016 -43.344 0.721 1 97.81 289 PHE B CA 1
ATOM 7313 C C . PHE B 1 289 ? -17.172 -42.75 -0.671 1 97.81 289 PHE B C 1
ATOM 7315 O O . PHE B 1 289 ? -18.234 -42.219 -1.017 1 97.81 289 PHE B O 1
ATOM 7322 N N . ILE B 1 290 ? -16.156 -42.812 -1.517 1 97.94 290 ILE B N 1
ATOM 7323 C CA . ILE B 1 290 ? -16.109 -42.281 -2.871 1 97.94 290 ILE B CA 1
ATOM 7324 C C . ILE B 1 290 ? -15.781 -43.406 -3.857 1 97.94 290 ILE B C 1
ATOM 7326 O O . ILE B 1 290 ? -14.648 -43.875 -3.92 1 97.94 290 ILE B O 1
ATOM 7330 N N . PRO B 1 291 ? -16.75 -43.781 -4.598 1 97.19 291 PRO B N 1
ATOM 7331 C CA . PRO B 1 291 ? -16.484 -44.812 -5.598 1 97.19 291 PRO B CA 1
ATOM 7332 C C . PRO B 1 291 ? -15.359 -44.438 -6.562 1 97.19 291 PRO B C 1
ATOM 7334 O O . PRO B 1 291 ? -15.188 -43.25 -6.863 1 97.19 291 PRO B O 1
ATOM 7337 N N . MET B 1 292 ? -14.695 -45.438 -7.109 1 96.44 292 MET B N 1
ATOM 7338 C CA . MET B 1 292 ? -13.57 -45.188 -8.008 1 96.44 292 MET B CA 1
ATOM 7339 C C . MET B 1 292 ? -14.016 -44.438 -9.25 1 96.44 292 MET B C 1
ATOM 7341 O O . MET B 1 292 ? -13.258 -43.625 -9.812 1 96.44 292 MET B O 1
ATOM 7345 N N . SER B 1 293 ? -15.258 -44.625 -9.648 1 95.94 293 SER B N 1
ATOM 7346 C CA . SER B 1 293 ? -15.805 -43.938 -10.805 1 95.94 293 SER B CA 1
ATOM 7347 C C . SER B 1 293 ? -15.859 -42.406 -10.578 1 95.94 293 SER B C 1
ATOM 7349 O O . SER B 1 293 ? -16.016 -41.656 -11.531 1 95.94 293 SER B O 1
ATOM 7351 N N . MET B 1 294 ? -15.641 -42 -9.305 1 96.56 294 MET B N 1
ATOM 7352 C CA . MET B 1 294 ? -15.727 -40.562 -8.984 1 96.56 294 MET B CA 1
ATOM 7353 C C . MET B 1 294 ? -14.328 -39.969 -8.82 1 96.56 294 MET B C 1
ATOM 7355 O O . MET B 1 294 ? -14.195 -38.75 -8.602 1 96.56 294 MET B O 1
ATOM 7359 N N . ILE B 1 295 ? -13.367 -40.781 -8.938 1 96.62 295 ILE B N 1
ATOM 7360 C CA . ILE B 1 295 ? -12.008 -40.281 -9.047 1 96.62 295 ILE B CA 1
ATOM 7361 C C . ILE B 1 295 ? -11.789 -39.719 -10.445 1 96.62 295 ILE B C 1
ATOM 7363 O O . ILE B 1 295 ? -12.078 -40.375 -11.445 1 96.62 295 ILE B O 1
ATOM 7367 N N . LEU B 1 296 ? -11.328 -38.531 -10.492 1 95.06 296 LEU B N 1
ATOM 7368 C CA . LEU B 1 296 ? -11.094 -37.906 -11.781 1 95.06 296 LEU B CA 1
ATOM 7369 C C . LEU B 1 296 ? -10.133 -38.719 -12.633 1 95.06 296 LEU B C 1
ATOM 7371 O O . LEU B 1 296 ? -9 -39 -12.211 1 95.06 296 LEU B O 1
ATOM 7375 N N . GLY B 1 297 ? -10.578 -39.156 -13.773 1 95 297 GLY B N 1
ATOM 7376 C CA . GLY B 1 297 ? -9.773 -39.969 -14.648 1 95 297 GLY B CA 1
ATOM 7377 C C . GLY B 1 297 ? -9.82 -41.469 -14.281 1 95 297 GLY B C 1
ATOM 7378 O O . GLY B 1 297 ? -9.203 -42.281 -14.945 1 95 297 GLY B O 1
ATOM 7379 N N . GLY B 1 298 ? -10.492 -41.781 -13.234 1 95.62 298 GLY B N 1
ATOM 7380 C CA . GLY B 1 298 ? -10.641 -43.156 -12.828 1 95.62 298 GLY B CA 1
ATOM 7381 C C . GLY B 1 298 ? -9.469 -43.688 -12.023 1 95.62 298 GLY B C 1
ATOM 7382 O O . GLY B 1 298 ? -8.594 -42.906 -11.625 1 95.62 298 GLY B O 1
ATOM 7383 N N . GLN B 1 299 ? -9.508 -44.969 -11.781 1 95.56 299 GLN B N 1
ATOM 7384 C CA . GLN B 1 299 ? -8.508 -45.625 -10.945 1 95.56 299 GLN B CA 1
ATOM 7385 C C . GLN B 1 299 ? -7.098 -45.375 -11.469 1 95.56 299 GLN B C 1
ATOM 7387 O O . GLN B 1 299 ? -6.156 -45.219 -10.68 1 95.56 299 GLN B O 1
ATOM 7392 N N . ASP B 1 300 ? -6.98 -45.25 -12.75 1 94.25 300 ASP B N 1
ATOM 7393 C CA . ASP B 1 300 ? -5.68 -45.062 -13.391 1 94.25 300 ASP B CA 1
ATOM 7394 C C . ASP B 1 300 ? -5.035 -43.75 -12.984 1 94.25 300 ASP B C 1
ATOM 7396 O O . ASP B 1 300 ? -3.812 -43.594 -13.07 1 94.25 300 ASP B O 1
ATOM 7400 N N . ARG B 1 301 ? -5.816 -42.844 -12.523 1 94.19 301 ARG B N 1
ATOM 7401 C CA . ARG B 1 301 ? -5.301 -41.5 -12.234 1 94.19 301 ARG B CA 1
ATOM 7402 C C . ARG B 1 301 ? -5.156 -41.281 -10.727 1 94.19 301 ARG B C 1
ATOM 7404 O O . ARG B 1 301 ? -4.809 -40.188 -10.281 1 94.19 301 ARG B O 1
ATOM 7411 N N . CYS B 1 302 ? -5.379 -42.312 -9.961 1 95.31 302 CYS B N 1
ATOM 7412 C CA . CYS B 1 302 ? -5.043 -42.219 -8.539 1 95.31 302 CYS B CA 1
ATOM 7413 C C . CYS B 1 302 ? -3.57 -41.875 -8.344 1 95.31 302 CYS B C 1
ATOM 7415 O O . CYS B 1 302 ? -2.701 -42.469 -8.984 1 95.31 302 CYS B O 1
ATOM 7417 N N . GLY B 1 303 ? -3.371 -40.875 -7.551 1 91.19 303 GLY B N 1
ATOM 7418 C CA . GLY B 1 303 ? -2.004 -40.469 -7.258 1 91.19 303 GLY B CA 1
ATOM 7419 C C . GLY B 1 303 ? -1.435 -39.5 -8.281 1 91.19 303 GLY B C 1
ATOM 7420 O O . GLY B 1 303 ? -0.315 -39 -8.117 1 91.19 303 GLY B O 1
ATOM 7421 N N . SER B 1 304 ? -2.191 -39.125 -9.281 1 87.06 304 SER B N 1
ATOM 7422 C CA . SER B 1 304 ? -1.69 -38.25 -10.344 1 87.06 304 SER B CA 1
ATOM 7423 C C . SER B 1 304 ? -2.23 -36.844 -10.211 1 87.06 304 SER B C 1
ATOM 7425 O O . SER B 1 304 ? -2.24 -36.094 -11.18 1 87.06 304 SER B O 1
ATOM 7427 N N . GLY B 1 305 ? -2.68 -36.531 -9.086 1 85.25 305 GLY B N 1
ATOM 7428 C CA . GLY B 1 305 ? -3.332 -35.25 -8.867 1 85.25 305 GLY B CA 1
ATOM 7429 C C . GLY B 1 305 ? -2.42 -34.062 -9.117 1 85.25 305 GLY B C 1
ATOM 7430 O O . GLY B 1 305 ? -2.828 -33.062 -9.734 1 85.25 305 GLY B O 1
ATOM 7431 N N . TRP B 1 306 ? -1.216 -34.125 -8.727 1 79.25 306 TRP B N 1
ATOM 7432 C CA . TRP B 1 306 ? -0.301 -32.969 -8.852 1 79.25 306 TRP B CA 1
ATOM 7433 C C . TRP B 1 306 ? 0.027 -32.719 -10.312 1 79.25 306 TRP B C 1
ATOM 7435 O O . TRP B 1 306 ? 0.189 -31.547 -10.711 1 79.25 306 TRP B O 1
ATOM 7445 N N . GLN B 1 307 ? 0.205 -33.719 -11.023 1 76.31 307 GLN B N 1
ATOM 7446 C CA . GLN B 1 307 ? 0.459 -33.562 -12.445 1 76.31 307 GLN B CA 1
ATOM 7447 C C . GLN B 1 307 ? -0.704 -32.875 -13.141 1 76.31 307 GLN B C 1
ATOM 7449 O O . GLN B 1 307 ? -0.493 -32 -14 1 76.31 307 GLN B O 1
ATOM 7454 N N . MET B 1 308 ? -1.831 -33.281 -12.734 1 77.81 308 MET B N 1
ATOM 7455 C CA . MET B 1 308 ? -3.025 -32.688 -13.328 1 77.81 308 MET B CA 1
ATOM 7456 C C . MET B 1 308 ? -3.172 -31.219 -12.914 1 77.81 308 MET B C 1
ATOM 7458 O O . MET B 1 308 ? -3.551 -30.375 -13.727 1 77.81 308 MET B O 1
ATOM 7462 N N . PHE B 1 309 ? -2.77 -30.922 -11.711 1 75.5 309 PHE B N 1
ATOM 7463 C CA . PHE B 1 309 ? -3.025 -29.609 -11.117 1 75.5 309 PHE B CA 1
ATOM 7464 C C . PHE B 1 309 ? -2.012 -28.594 -11.602 1 75.5 309 PHE B C 1
ATOM 7466 O O . PHE B 1 309 ? -2.344 -27.406 -11.773 1 75.5 309 PHE B O 1
ATOM 7473 N N . VAL B 1 310 ? -0.811 -28.938 -11.734 1 67.75 310 VAL B N 1
ATOM 7474 C CA . VAL B 1 310 ? 0.236 -27.969 -12.07 1 67.75 310 VAL B CA 1
ATOM 7475 C C . VAL B 1 310 ? -0.063 -27.328 -13.422 1 67.75 310 VAL B C 1
ATOM 7477 O O . VAL B 1 310 ? 0.172 -26.141 -13.609 1 67.75 310 VAL B O 1
ATOM 7480 N N . GLU B 1 311 ? -0.674 -28.062 -14.266 1 64.31 311 GLU B N 1
ATOM 7481 C CA . GLU B 1 311 ? -1.003 -27.531 -15.586 1 64.31 311 GLU B CA 1
ATOM 7482 C C . GLU B 1 311 ? -2.133 -26.5 -15.492 1 64.31 311 GLU B C 1
ATOM 7484 O O . GLU B 1 311 ? -2.15 -25.516 -16.234 1 64.31 311 GLU B O 1
ATOM 7489 N N . CYS B 1 312 ? -2.998 -26.656 -14.531 1 68.88 312 CYS B N 1
ATOM 7490 C CA . CYS B 1 312 ? -4.141 -25.766 -14.359 1 68.88 312 CYS B CA 1
ATOM 7491 C C . CYS B 1 312 ? -3.748 -24.531 -13.57 1 68.88 312 CYS B C 1
ATOM 7493 O O . CYS B 1 312 ? -4.352 -23.469 -13.734 1 68.88 312 CYS B O 1
ATOM 7495 N N . LEU B 1 313 ? -2.742 -24.641 -12.797 1 71 313 LEU B N 1
ATOM 7496 C CA . LEU B 1 313 ? -2.336 -23.531 -11.93 1 71 313 LEU B CA 1
ATOM 7497 C C . LEU B 1 313 ? -1.762 -22.375 -12.758 1 71 313 LEU B C 1
ATOM 7499 O O . LEU B 1 313 ? -1.863 -21.219 -12.359 1 71 313 LEU B O 1
ATOM 7503 N N . ALA B 1 314 ? -1.266 -22.641 -13.883 1 74.94 314 ALA B N 1
ATOM 7504 C CA . ALA B 1 314 ? -0.71 -21.594 -14.742 1 74.94 314 ALA B CA 1
ATOM 7505 C C . ALA B 1 314 ? -1.798 -20.641 -15.219 1 74.94 314 ALA B C 1
ATOM 7507 O O . ALA B 1 314 ? -1.553 -19.438 -15.367 1 74.94 314 ALA B O 1
ATOM 7508 N N . GLU B 1 315 ? -3.002 -21.156 -15.258 1 78.81 315 GLU B N 1
ATOM 7509 C CA . GLU B 1 315 ? -4.098 -20.312 -15.734 1 78.81 315 GLU B CA 1
ATOM 7510 C C . GLU B 1 315 ? -4.598 -19.375 -14.633 1 78.81 315 GLU B C 1
ATOM 7512 O O . GLU B 1 315 ? -4.887 -18.203 -14.891 1 78.81 315 GLU B O 1
ATOM 7517 N N . GLY B 1 316 ? -4.738 -19.797 -13.492 1 81.25 316 GLY B N 1
ATOM 7518 C CA . GLY B 1 316 ? -5.16 -18.938 -12.391 1 81.25 316 GLY B CA 1
ATOM 7519 C C . GLY B 1 316 ? -4.164 -17.844 -12.078 1 81.25 316 GLY B C 1
ATOM 7520 O O . GLY B 1 316 ? -4.496 -16.656 -12.141 1 81.25 316 GLY B O 1
ATOM 7521 N N . ARG B 1 317 ? -2.969 -18.219 -11.891 1 87 317 ARG B N 1
ATOM 7522 C CA . ARG B 1 317 ? -1.898 -17.312 -11.492 1 87 317 ARG B CA 1
ATOM 7523 C C . ARG B 1 317 ? -1.539 -16.359 -12.633 1 87 317 ARG B C 1
ATOM 7525 O O . ARG B 1 317 ? -1.38 -15.156 -12.414 1 87 317 ARG B O 1
ATOM 7532 N N . GLY B 1 318 ? -1.512 -16.922 -13.781 1 91.88 318 GLY B N 1
ATOM 7533 C CA . GLY B 1 318 ? -0.941 -16.156 -14.875 1 91.88 318 GLY B CA 1
ATOM 7534 C C . GLY B 1 318 ? -1.985 -15.43 -15.703 1 91.88 318 GLY B C 1
ATOM 7535 O O . GLY B 1 318 ? -1.655 -14.523 -16.484 1 91.88 318 GLY B O 1
ATOM 7536 N N . VAL B 1 319 ? -3.254 -15.797 -15.492 1 94.19 319 VAL B N 1
ATOM 7537 C CA . VAL B 1 319 ? -4.246 -15.234 -16.406 1 94.19 319 VAL B CA 1
ATOM 7538 C C . VAL B 1 319 ? -5.336 -14.516 -15.602 1 94.19 319 VAL B C 1
ATOM 7540 O O . VAL B 1 319 ? -5.488 -13.297 -15.695 1 94.19 319 VAL B O 1
ATOM 7543 N N . SER B 1 320 ? -6.039 -15.195 -14.727 1 94.31 320 SER B N 1
ATOM 7544 C CA . SER B 1 320 ? -7.227 -14.664 -14.055 1 94.31 320 SER B CA 1
ATOM 7545 C C . SER B 1 320 ? -6.867 -13.523 -13.117 1 94.31 320 SER B C 1
ATOM 7547 O O . SER B 1 320 ? -7.516 -12.469 -13.133 1 94.31 320 SER B O 1
ATOM 7549 N N . LEU B 1 321 ? -5.879 -13.742 -12.273 1 95.88 321 LEU B N 1
ATOM 7550 C CA . LEU B 1 321 ? -5.523 -12.734 -11.281 1 95.88 321 LEU B CA 1
ATOM 7551 C C . LEU B 1 321 ? -4.93 -11.5 -11.953 1 95.88 321 LEU B C 1
ATOM 7553 O O . LEU B 1 321 ? -5.324 -10.375 -11.648 1 95.88 321 LEU B O 1
ATOM 7557 N N . PRO B 1 322 ? -4.027 -11.648 -12.969 1 97.62 322 PRO B N 1
ATOM 7558 C CA . PRO B 1 322 ? -3.547 -10.469 -13.703 1 97.62 322 PRO B CA 1
ATOM 7559 C C . PRO B 1 322 ? -4.664 -9.734 -14.43 1 97.62 322 PRO B C 1
ATOM 7561 O O . PRO B 1 322 ? -4.641 -8.5 -14.523 1 97.62 322 PRO B O 1
ATOM 7564 N N . ALA B 1 323 ? -5.652 -10.461 -14.945 1 97.5 323 ALA B N 1
ATOM 7565 C CA . ALA B 1 323 ? -6.785 -9.828 -15.617 1 97.5 323 ALA B CA 1
ATOM 7566 C C . ALA B 1 323 ? -7.516 -8.867 -14.68 1 97.5 323 ALA B C 1
ATOM 7568 O O . ALA B 1 323 ? -7.941 -7.789 -15.094 1 97.5 323 ALA B O 1
ATOM 7569 N N . GLY B 1 324 ? -7.68 -9.312 -13.461 1 96.5 324 GLY B N 1
ATOM 7570 C CA . GLY B 1 324 ? -8.281 -8.43 -12.469 1 96.5 324 GLY B CA 1
ATOM 7571 C C . GLY B 1 324 ? -7.508 -7.141 -12.273 1 96.5 324 GLY B C 1
ATOM 7572 O O . GLY B 1 324 ? -8.102 -6.07 -12.141 1 96.5 324 GLY B O 1
ATOM 7573 N N . SER B 1 325 ? -6.176 -7.199 -12.273 1 97.56 325 SER B N 1
ATOM 7574 C CA . SER B 1 325 ? -5.32 -6.027 -12.109 1 97.56 325 SER B CA 1
ATOM 7575 C C . SER B 1 325 ? -5.434 -5.094 -13.312 1 97.56 325 SER B C 1
ATOM 7577 O O . SER B 1 325 ? -5.395 -3.871 -13.164 1 97.56 325 SER B O 1
ATOM 7579 N N . VAL B 1 326 ? -5.523 -5.691 -14.484 1 98.06 326 VAL B N 1
ATOM 7580 C CA . VAL B 1 326 ? -5.711 -4.895 -15.688 1 98.06 326 VAL B CA 1
ATOM 7581 C C . VAL B 1 326 ? -7.035 -4.137 -15.609 1 98.06 326 VAL B C 1
ATOM 7583 O O . VAL B 1 326 ? -7.094 -2.939 -15.898 1 98.06 326 VAL B O 1
ATOM 7586 N N . GLY B 1 327 ? -8.117 -4.852 -15.219 1 96.88 327 GLY B N 1
ATOM 7587 C CA . GLY B 1 327 ? -9.398 -4.184 -15.039 1 96.88 327 GLY B CA 1
ATOM 7588 C C . GLY B 1 327 ? -9.336 -3.025 -14.062 1 96.88 327 GLY B C 1
ATOM 7589 O O . GLY B 1 327 ? -9.844 -1.94 -14.344 1 96.88 327 GLY B O 1
ATOM 7590 N N . ALA B 1 328 ? -8.68 -3.277 -12.922 1 95.25 328 ALA B N 1
ATOM 7591 C CA . ALA B 1 328 ? -8.516 -2.24 -11.906 1 95.25 328 ALA B CA 1
ATOM 7592 C C . ALA B 1 328 ? -7.738 -1.049 -12.461 1 95.25 328 ALA B C 1
ATOM 7594 O O . ALA B 1 328 ? -8.117 0.104 -12.234 1 95.25 328 ALA B O 1
ATOM 7595 N N . GLY B 1 329 ? -6.645 -1.317 -13.172 1 97.62 329 GLY B N 1
ATOM 7596 C CA . GLY B 1 329 ? -5.82 -0.266 -13.75 1 97.62 329 GLY B CA 1
ATOM 7597 C C . GLY B 1 329 ? -6.566 0.588 -14.758 1 97.62 329 GLY B C 1
ATOM 7598 O O . GLY B 1 329 ? -6.527 1.818 -14.688 1 97.62 329 GLY B O 1
ATOM 7599 N N . ARG B 1 330 ? -7.273 -0.084 -15.68 1 97.56 330 ARG B N 1
ATOM 7600 C CA . ARG B 1 330 ? -8.062 0.634 -16.672 1 97.56 330 ARG B CA 1
ATOM 7601 C C . ARG B 1 330 ? -9.109 1.524 -16.016 1 97.56 330 ARG B C 1
ATOM 7603 O O . ARG B 1 330 ? -9.289 2.678 -16.406 1 97.56 330 ARG B O 1
ATOM 7610 N N . GLY B 1 331 ? -9.766 0.965 -15.016 1 96.12 331 GLY B N 1
ATOM 7611 C CA . GLY B 1 331 ? -10.773 1.729 -14.289 1 96.12 331 GLY B CA 1
ATOM 7612 C C . GLY B 1 331 ? -10.203 2.957 -13.602 1 96.12 331 GLY B C 1
ATOM 7613 O O . GLY B 1 331 ? -10.773 4.047 -13.703 1 96.12 331 GLY B O 1
ATOM 7614 N N . VAL B 1 332 ? -9.102 2.83 -12.922 1 97.38 332 VAL B N 1
ATOM 7615 C CA . VAL B 1 332 ? -8.508 3.916 -12.148 1 97.38 332 VAL B CA 1
ATOM 7616 C C . VAL B 1 332 ? -7.941 4.977 -13.094 1 97.38 332 VAL B C 1
ATOM 7618 O O . VAL B 1 332 ? -8.203 6.168 -12.922 1 97.38 332 VAL B O 1
ATOM 7621 N N . VAL B 1 333 ? -7.16 4.562 -14.102 1 98.12 333 VAL B N 1
ATOM 7622 C CA . VAL B 1 333 ? -6.496 5.512 -14.992 1 98.12 333 VAL B CA 1
ATOM 7623 C C . VAL B 1 333 ? -7.543 6.332 -15.742 1 98.12 333 VAL B C 1
ATOM 7625 O O . VAL B 1 333 ? -7.41 7.555 -15.859 1 98.12 333 VAL B O 1
ATOM 7628 N N . 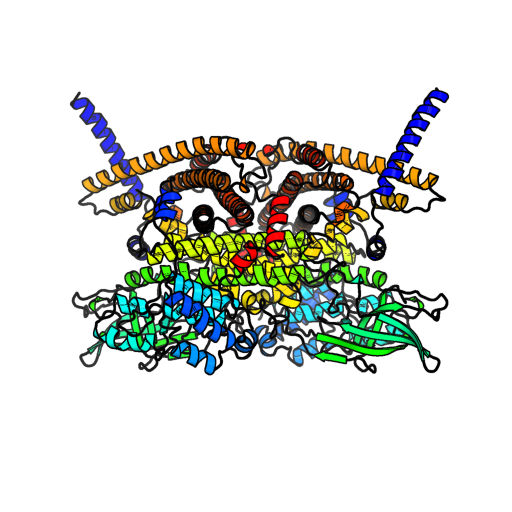THR B 1 334 ? -8.617 5.707 -16.188 1 97.25 334 THR B N 1
ATOM 7629 C CA . THR B 1 334 ? -9.633 6.43 -16.938 1 97.25 334 THR B CA 1
ATOM 7630 C C . THR B 1 334 ? -10.57 7.184 -16 1 97.25 334 THR B C 1
ATOM 7632 O O . THR B 1 334 ? -10.789 8.383 -16.172 1 97.25 334 THR B O 1
ATOM 7635 N N . GLY B 1 335 ? -11.133 6.465 -15.008 1 96.5 335 GLY B N 1
ATOM 7636 C CA . GLY B 1 335 ? -12.109 7.066 -14.117 1 96.5 335 GLY B CA 1
ATOM 7637 C C . GLY B 1 335 ? -11.523 8.156 -13.234 1 96.5 335 GLY B C 1
ATOM 7638 O O . GLY B 1 335 ? -12.047 9.273 -13.195 1 96.5 335 GLY B O 1
ATOM 7639 N N . VAL B 1 336 ? -10.492 7.875 -12.5 1 98 336 VAL B N 1
ATOM 7640 C CA . VAL B 1 336 ? -9.875 8.828 -11.586 1 98 336 VAL B CA 1
ATOM 7641 C C . VAL B 1 336 ? -9.164 9.922 -12.383 1 98 336 VAL B C 1
ATOM 7643 O O . VAL B 1 336 ? -9.141 11.086 -11.969 1 98 336 VAL B O 1
ATOM 7646 N N . GLY B 1 337 ? -8.562 9.516 -13.555 1 98 337 GLY B N 1
ATOM 7647 C CA . GLY B 1 337 ? -8.016 10.539 -14.43 1 98 337 GLY B CA 1
ATOM 7648 C C . GLY B 1 337 ? -9.031 11.594 -14.828 1 98 337 GLY B C 1
ATOM 7649 O O . GLY B 1 337 ? -8.75 12.789 -14.758 1 98 337 GLY B O 1
ATOM 7650 N N . ALA B 1 338 ? -10.203 11.18 -15.266 1 97.12 338 ALA B N 1
ATOM 7651 C CA . ALA B 1 338 ? -11.273 12.109 -15.625 1 97.12 338 ALA B CA 1
ATOM 7652 C C . ALA B 1 338 ? -11.719 12.93 -14.414 1 97.12 338 ALA B C 1
ATOM 7654 O O . ALA B 1 338 ? -11.914 14.141 -14.523 1 97.12 338 ALA B O 1
ATOM 7655 N N . TYR B 1 339 ? -11.883 12.266 -13.297 1 97 339 TYR B N 1
ATOM 7656 C CA . TYR B 1 339 ? -12.273 12.93 -12.062 1 97 339 TYR B CA 1
ATOM 7657 C C . TYR B 1 339 ? -11.305 14.055 -11.711 1 97 339 TYR B C 1
ATOM 7659 O O . TYR B 1 339 ? -11.719 15.148 -11.336 1 97 339 TYR B O 1
ATOM 7667 N N . SER B 1 340 ? -10.016 13.773 -11.797 1 97.75 340 SER B N 1
ATOM 7668 C CA . SER B 1 340 ? -8.992 14.734 -11.391 1 97.75 340 SER B CA 1
ATOM 7669 C C . SER B 1 340 ? -9.016 15.977 -12.281 1 97.75 340 SER B C 1
ATOM 7671 O O . SER B 1 340 ? -8.594 17.047 -11.859 1 97.75 340 SER B O 1
ATOM 7673 N N . ARG B 1 341 ? -9.43 15.82 -13.508 1 97.38 341 ARG B N 1
ATOM 7674 C CA . ARG B 1 341 ? -9.5 16.938 -14.438 1 97.38 341 ARG B CA 1
ATOM 7675 C C . ARG B 1 341 ? -10.719 17.812 -14.164 1 97.38 341 ARG B C 1
ATOM 7677 O O . ARG B 1 341 ? -10.695 19.016 -14.391 1 97.38 341 ARG B O 1
ATOM 7684 N N . VAL B 1 342 ? -11.773 17.266 -13.617 1 95.75 342 VAL B N 1
ATOM 7685 C CA . VAL B 1 342 ? -13.023 17.984 -13.383 1 95.75 342 VAL B CA 1
ATOM 7686 C C . VAL B 1 342 ? -13.031 18.578 -11.984 1 95.75 342 VAL B C 1
ATOM 7688 O O . VAL B 1 342 ? -13.492 19.703 -11.781 1 95.75 342 VAL B O 1
ATOM 7691 N N . ARG B 1 343 ? -12.555 17.844 -11.016 1 95.44 343 ARG B N 1
ATOM 7692 C CA . ARG B 1 343 ? -12.508 18.297 -9.633 1 95.44 343 ARG B CA 1
ATOM 7693 C C . ARG B 1 343 ? -11.523 19.453 -9.477 1 95.44 343 ARG B C 1
ATOM 7695 O O . ARG B 1 343 ? -10.383 19.375 -9.922 1 95.44 343 ARG B O 1
ATOM 7702 N N . LYS B 1 344 ? -12.008 20.516 -8.867 1 93.19 344 LYS B N 1
ATOM 7703 C CA . LYS B 1 344 ? -11.148 21.688 -8.695 1 93.19 344 LYS B CA 1
ATOM 7704 C C . LYS B 1 344 ? -10.883 21.969 -7.223 1 93.19 344 LYS B C 1
ATOM 7706 O O . LYS B 1 344 ? -11.766 21.797 -6.383 1 93.19 344 LYS B O 1
ATOM 7711 N N . GLN B 1 345 ? -9.742 22.266 -6.848 1 88.56 345 GLN B N 1
ATOM 7712 C CA . GLN B 1 345 ? -9.273 22.844 -5.602 1 88.56 345 GLN B CA 1
ATOM 7713 C C . GLN B 1 345 ? -8.328 24.016 -5.875 1 88.56 345 GLN B C 1
ATOM 7715 O O . GLN B 1 345 ? -7.574 24 -6.852 1 88.56 345 GLN B O 1
ATOM 7720 N N . PHE B 1 346 ? -8.414 25.062 -5.035 1 83.81 346 PHE B N 1
ATOM 7721 C CA . PHE B 1 346 ? -7.648 26.281 -5.238 1 83.81 346 PHE B CA 1
ATOM 7722 C C . PHE B 1 346 ? -7.879 26.828 -6.641 1 83.81 346 PHE B C 1
ATOM 7724 O O . PHE B 1 346 ? -6.938 27.297 -7.293 1 83.81 346 PHE B O 1
ATOM 7731 N N . ARG B 1 347 ? -9.062 26.547 -7.215 1 87 347 ARG B N 1
ATOM 7732 C CA . ARG B 1 347 ? -9.609 27.109 -8.445 1 87 347 ARG B CA 1
ATOM 7733 C C . ARG B 1 347 ? -8.953 26.484 -9.672 1 87 347 ARG B C 1
ATOM 7735 O O . ARG B 1 347 ? -9.039 27.016 -10.773 1 87 347 ARG B O 1
ATOM 7742 N N . VAL B 1 348 ? -8.281 25.438 -9.469 1 92.12 348 VAL B N 1
ATOM 7743 C CA . VAL B 1 348 ? -7.668 24.734 -10.586 1 92.12 348 VAL B CA 1
ATOM 7744 C C . VAL B 1 348 ? -8 23.25 -10.516 1 92.12 348 VAL B C 1
ATOM 7746 O O . VAL B 1 348 ? -8.227 22.719 -9.43 1 92.12 348 VAL B O 1
ATOM 7749 N N . PRO B 1 349 ? -8.094 22.594 -11.734 1 96.25 349 PRO B N 1
ATOM 7750 C CA . PRO B 1 349 ? -8.258 21.141 -11.672 1 96.25 349 PRO B CA 1
ATOM 7751 C C . PRO B 1 349 ? -7.168 20.453 -10.867 1 96.25 349 PRO B C 1
ATOM 7753 O O . PRO B 1 349 ? -5.988 20.781 -11 1 96.25 349 PRO B O 1
ATOM 7756 N N . ILE B 1 350 ? -7.543 19.516 -10.016 1 96.56 350 ILE B N 1
ATOM 7757 C CA . ILE B 1 350 ? -6.547 18.906 -9.148 1 96.56 350 ILE B CA 1
ATOM 7758 C C . ILE B 1 350 ? -5.543 18.125 -9.984 1 96.56 350 ILE B C 1
ATOM 7760 O O . ILE B 1 350 ? -4.445 17.812 -9.516 1 96.56 350 ILE B O 1
ATOM 7764 N N . ALA B 1 351 ? -5.824 17.766 -11.297 1 98.06 351 ALA B N 1
ATOM 7765 C CA . ALA B 1 351 ? -4.91 17.094 -12.211 1 98.06 351 ALA B CA 1
ATOM 7766 C C . ALA B 1 351 ? -3.656 17.922 -12.445 1 98.06 351 ALA B C 1
ATOM 7768 O O . ALA B 1 351 ? -2.643 17.406 -12.93 1 98.06 351 ALA B O 1
ATOM 7769 N N . GLU B 1 352 ? -3.707 19.203 -12.148 1 96.88 352 GLU B N 1
ATOM 7770 C CA . GLU B 1 352 ? -2.586 20.109 -12.391 1 96.88 352 GLU B CA 1
ATOM 7771 C C . GLU B 1 352 ? -1.602 20.094 -11.227 1 96.88 352 GLU B C 1
ATOM 7773 O O . GLU B 1 352 ? -0.484 20.609 -11.344 1 96.88 352 GLU B O 1
ATOM 7778 N N . PHE B 1 353 ? -1.973 19.531 -10.125 1 96.25 353 PHE B N 1
ATOM 7779 C CA . PHE B 1 353 ? -1.112 19.453 -8.945 1 96.25 353 PHE B CA 1
ATOM 7780 C C . PHE B 1 353 ? -0.047 18.391 -9.117 1 96.25 353 PHE B C 1
ATOM 7782 O O . PHE B 1 353 ? -0.356 17.25 -9.492 1 96.25 353 PHE B O 1
ATOM 7789 N N . GLY B 1 354 ? 1.213 18.75 -8.828 1 97.38 354 GLY B N 1
ATOM 7790 C CA . GLY B 1 354 ? 2.33 17.844 -9 1 97.38 354 GLY B CA 1
ATOM 7791 C C . GLY B 1 354 ? 2.158 16.531 -8.242 1 97.38 354 GLY B C 1
ATOM 7792 O O . GLY B 1 354 ? 2.557 15.477 -8.727 1 97.38 354 GLY B O 1
ATOM 7793 N N . GLY B 1 355 ? 1.624 16.578 -7.016 1 97.38 355 GLY B N 1
ATOM 7794 C CA . GLY B 1 355 ? 1.393 15.367 -6.246 1 97.38 355 GLY B CA 1
ATOM 7795 C C . GLY B 1 355 ? 0.424 14.414 -6.914 1 97.38 355 GLY B C 1
ATOM 7796 O O . GLY B 1 355 ? 0.597 13.195 -6.844 1 97.38 355 GLY B O 1
ATOM 7797 N N . ILE B 1 356 ? -0.614 14.961 -7.559 1 98.31 356 ILE B N 1
ATOM 7798 C CA . ILE B 1 356 ? -1.59 14.164 -8.289 1 98.31 356 ILE B CA 1
ATOM 7799 C C . ILE B 1 356 ? -0.958 13.617 -9.57 1 98.31 356 ILE B C 1
ATOM 7801 O O . ILE B 1 356 ? -1.188 12.469 -9.945 1 98.31 356 ILE B O 1
ATOM 7805 N N . GLN B 1 357 ? -0.172 14.484 -10.211 1 98.56 357 GLN B N 1
ATOM 7806 C CA . GLN B 1 357 ? 0.514 14.055 -11.422 1 98.56 357 GLN B CA 1
ATOM 7807 C C . GLN B 1 357 ? 1.432 12.867 -11.156 1 98.56 357 GLN B C 1
ATOM 7809 O O . GLN B 1 357 ? 1.499 11.938 -11.953 1 98.56 357 GLN B O 1
ATOM 7814 N N . GLU B 1 358 ? 2.156 12.898 -10.07 1 98.5 358 GLU B N 1
ATOM 7815 C CA . GLU B 1 358 ? 2.998 11.773 -9.68 1 98.5 358 GLU B CA 1
ATOM 7816 C C . GLU B 1 358 ? 2.174 10.5 -9.5 1 98.5 358 GLU B C 1
ATOM 7818 O O . GLU B 1 358 ? 2.529 9.445 -10.031 1 98.5 358 GLU B O 1
ATOM 7823 N N . ALA B 1 359 ? 1.075 10.57 -8.812 1 98.56 359 ALA B N 1
ATOM 7824 C CA . ALA B 1 359 ? 0.219 9.422 -8.547 1 98.56 359 ALA B CA 1
ATOM 7825 C C . ALA B 1 359 ? -0.362 8.852 -9.836 1 98.56 359 ALA B C 1
ATOM 7827 O O . ALA B 1 359 ? -0.354 7.637 -10.047 1 98.56 359 ALA B O 1
ATOM 7828 N N . MET B 1 360 ? -0.829 9.711 -10.688 1 98.81 360 MET B N 1
ATOM 7829 C CA . MET B 1 360 ? -1.494 9.273 -11.914 1 98.81 360 MET B CA 1
ATOM 7830 C C . MET B 1 360 ? -0.491 8.672 -12.898 1 98.81 360 MET B C 1
ATOM 7832 O O . MET B 1 360 ? -0.805 7.715 -13.602 1 98.81 360 MET B O 1
ATOM 7836 N N . SER B 1 361 ? 0.712 9.266 -12.977 1 98.81 361 SER B N 1
ATOM 7837 C CA . SER B 1 361 ? 1.722 8.727 -13.883 1 98.81 361 SER B CA 1
ATOM 7838 C C . SER B 1 361 ? 2.15 7.328 -13.453 1 98.81 361 SER B C 1
ATOM 7840 O O . SER B 1 361 ? 2.328 6.441 -14.297 1 98.81 361 SER B O 1
ATOM 7842 N N . LEU B 1 362 ? 2.273 7.148 -12.18 1 98.81 362 LEU B N 1
ATOM 7843 C CA . LEU B 1 362 ? 2.656 5.836 -11.664 1 98.81 362 LEU B CA 1
ATOM 7844 C C . LEU B 1 362 ? 1.542 4.82 -11.891 1 98.81 362 LEU B C 1
ATOM 7846 O O . LEU B 1 362 ? 1.807 3.68 -12.273 1 98.81 362 LEU B O 1
ATOM 7850 N N . ALA B 1 363 ? 0.306 5.199 -11.641 1 98.81 363 ALA B N 1
ATOM 7851 C CA . ALA B 1 363 ? -0.825 4.309 -11.883 1 98.81 363 ALA B CA 1
ATOM 7852 C C . ALA B 1 363 ? -0.909 3.914 -13.352 1 98.81 363 ALA B C 1
ATOM 7854 O O . ALA B 1 363 ? -1.151 2.748 -13.68 1 98.81 363 ALA B O 1
ATOM 7855 N N . ALA B 1 364 ? -0.67 4.859 -14.18 1 98.81 364 ALA B N 1
ATOM 7856 C CA . ALA B 1 364 ? -0.755 4.617 -15.617 1 98.81 364 ALA B CA 1
ATOM 7857 C C . ALA B 1 364 ? 0.356 3.678 -16.078 1 98.81 364 ALA B C 1
ATOM 7859 O O . ALA B 1 364 ? 0.111 2.752 -16.859 1 98.81 364 ALA B O 1
ATOM 7860 N N . SER B 1 365 ? 1.518 3.969 -15.625 1 98.5 365 SER B N 1
ATOM 7861 C CA . SER B 1 365 ? 2.648 3.139 -16.031 1 98.5 365 SER B CA 1
ATOM 7862 C C . SER B 1 365 ? 2.494 1.71 -15.523 1 98.5 365 SER B C 1
ATOM 7864 O O . SER B 1 365 ? 2.789 0.753 -16.234 1 98.5 365 SER B O 1
ATOM 7866 N N . ASP B 1 366 ? 2.082 1.544 -14.281 1 98.88 366 ASP B N 1
ATOM 7867 C CA . ASP B 1 366 ? 1.826 0.212 -13.742 1 98.88 366 ASP B CA 1
ATOM 7868 C C . ASP B 1 366 ? 0.727 -0.497 -14.531 1 98.88 366 ASP B C 1
ATOM 7870 O O . ASP B 1 366 ? 0.779 -1.714 -14.719 1 98.88 366 ASP B O 1
ATOM 7874 N N . THR B 1 367 ? -0.265 0.241 -14.922 1 98.81 367 THR B N 1
ATOM 7875 C CA . THR B 1 367 ? -1.343 -0.341 -15.719 1 98.81 367 THR B CA 1
ATOM 7876 C C . THR B 1 367 ? -0.819 -0.833 -17.062 1 98.81 367 THR B C 1
ATOM 7878 O O . THR B 1 367 ? -1.159 -1.933 -17.5 1 98.81 367 THR B O 1
ATOM 7881 N N . LEU B 1 368 ? 0.04 -0.017 -17.688 1 98.88 368 LEU B N 1
ATOM 7882 C CA . LEU B 1 368 ? 0.618 -0.44 -18.969 1 98.88 368 LEU B CA 1
ATOM 7883 C C . LEU B 1 368 ? 1.441 -1.712 -18.781 1 98.88 368 LEU B C 1
ATOM 7885 O O . LEU B 1 368 ? 1.367 -2.621 -19.625 1 98.88 368 LEU B O 1
ATOM 7889 N N . ILE B 1 369 ? 2.232 -1.743 -17.75 1 98.88 369 ILE B N 1
ATOM 7890 C CA . ILE B 1 369 ? 3.051 -2.91 -17.438 1 98.88 369 ILE B CA 1
ATOM 7891 C C . ILE B 1 369 ? 2.156 -4.137 -17.281 1 98.88 369 ILE B C 1
ATOM 7893 O O . ILE B 1 369 ? 2.443 -5.203 -17.828 1 98.88 369 ILE B O 1
ATOM 7897 N N . ALA B 1 370 ? 1.045 -4.008 -16.562 1 98.75 370 ALA B N 1
ATOM 7898 C CA . ALA B 1 370 ? 0.114 -5.113 -16.344 1 98.75 370 ALA B CA 1
ATOM 7899 C C . ALA B 1 370 ? -0.536 -5.543 -17.656 1 98.75 370 ALA B C 1
ATOM 7901 O O . ALA B 1 370 ? -0.689 -6.738 -17.922 1 98.75 370 ALA B O 1
ATOM 7902 N N . ILE B 1 371 ? -0.9 -4.559 -18.469 1 98.5 371 ILE B N 1
ATOM 7903 C CA . ILE B 1 371 ? -1.525 -4.855 -19.75 1 98.5 371 ILE B CA 1
ATOM 7904 C C . ILE B 1 371 ? -0.549 -5.629 -20.625 1 98.5 371 ILE B C 1
ATOM 7906 O O . ILE B 1 371 ? -0.895 -6.676 -21.172 1 98.5 371 ILE B O 1
ATOM 7910 N N . GLY B 1 372 ? 0.675 -5.102 -20.75 1 98.56 372 GLY B N 1
ATOM 7911 C CA . GLY B 1 372 ? 1.683 -5.777 -21.547 1 98.56 372 GLY B CA 1
ATOM 7912 C C . GLY B 1 372 ? 1.985 -7.184 -21.062 1 98.56 372 GLY B C 1
ATOM 7913 O O . GLY B 1 372 ? 2.076 -8.117 -21.859 1 98.56 372 GLY B O 1
ATOM 7914 N N . GLY B 1 373 ? 2.174 -7.316 -19.734 1 98.44 373 GLY B N 1
ATOM 7915 C CA . GLY B 1 373 ? 2.416 -8.633 -19.156 1 98.44 373 GLY B CA 1
ATOM 7916 C C . GLY B 1 373 ? 1.28 -9.602 -19.406 1 98.44 373 GLY B C 1
ATOM 7917 O O . GLY B 1 373 ? 1.513 -10.75 -19.781 1 98.44 373 GLY B O 1
ATOM 7918 N N . THR B 1 374 ? 0.051 -9.188 -19.188 1 98 374 THR B N 1
ATOM 7919 C CA . THR B 1 374 ? -1.126 -10.039 -19.328 1 98 374 THR B CA 1
ATOM 7920 C C . THR B 1 374 ? -1.309 -10.469 -20.766 1 98 374 THR B C 1
ATOM 7922 O O . THR B 1 374 ? -1.575 -11.641 -21.047 1 98 374 THR B O 1
ATOM 7925 N N . ASP B 1 375 ? -1.135 -9.547 -21.672 1 97.19 375 ASP B N 1
ATOM 7926 C CA . ASP B 1 375 ? -1.262 -9.867 -23.094 1 97.19 375 ASP B CA 1
ATOM 7927 C C . ASP B 1 375 ? -0.25 -10.938 -23.516 1 97.19 375 ASP B C 1
ATOM 7929 O O . ASP B 1 375 ? -0.599 -11.891 -24.203 1 97.19 375 ASP B O 1
ATOM 7933 N N . LEU B 1 376 ? 0.947 -10.719 -23.125 1 97.56 376 LEU B N 1
ATOM 7934 C CA . LEU B 1 376 ? 1.987 -11.68 -23.484 1 97.56 376 LEU B CA 1
ATOM 7935 C C . LEU B 1 376 ? 1.734 -13.031 -22.828 1 97.56 376 LEU B C 1
ATOM 7937 O O . LEU B 1 376 ? 1.865 -14.07 -23.469 1 97.56 376 LEU B O 1
ATOM 7941 N N . MET B 1 377 ? 1.407 -13.062 -21.578 1 96.94 377 MET B N 1
ATOM 7942 C CA . MET B 1 377 ? 1.113 -14.297 -20.859 1 96.94 377 MET B CA 1
ATOM 7943 C C . MET B 1 377 ? -0.025 -15.062 -21.531 1 96.94 377 MET B C 1
ATOM 7945 O O . MET B 1 377 ? 0.063 -16.281 -21.719 1 96.94 377 MET B O 1
ATOM 7949 N N . ASN B 1 378 ? -1.104 -14.32 -21.859 1 96.69 378 ASN B N 1
ATOM 7950 C CA . ASN B 1 378 ? -2.236 -14.945 -22.531 1 96.69 378 ASN B CA 1
ATOM 7951 C C . ASN B 1 378 ? -1.817 -15.594 -23.844 1 96.69 378 ASN B C 1
ATOM 7953 O O . ASN B 1 378 ? -2.24 -16.703 -24.156 1 96.69 378 ASN B O 1
ATOM 7957 N N . ALA B 1 379 ? -1.022 -14.906 -24.609 1 96.81 379 ALA B N 1
ATOM 7958 C CA . ALA B 1 379 ? -0.559 -15.422 -25.906 1 96.81 379 ALA B CA 1
ATOM 7959 C C . ALA B 1 379 ? 0.295 -16.672 -25.719 1 96.81 379 ALA B C 1
ATOM 7961 O O . ALA B 1 379 ? 0.23 -17.594 -26.516 1 96.81 379 ALA B O 1
ATOM 7962 N N . ILE B 1 380 ? 1.123 -16.672 -24.688 1 95.12 380 ILE B N 1
ATOM 7963 C CA . ILE B 1 380 ? 1.962 -17.828 -24.391 1 95.12 380 ILE B CA 1
ATOM 7964 C C . ILE B 1 380 ? 1.082 -19.031 -24.078 1 95.12 380 ILE B C 1
ATOM 7966 O O . ILE B 1 380 ? 1.314 -20.125 -24.609 1 95.12 380 ILE B O 1
ATOM 7970 N N . VAL B 1 381 ? 0.077 -18.875 -23.281 1 91.94 381 VAL B N 1
ATOM 7971 C CA . VAL B 1 381 ? -0.823 -19.969 -22.922 1 91.94 381 VAL B CA 1
ATOM 7972 C C . VAL B 1 381 ? -1.604 -20.422 -24.156 1 91.94 381 VAL B C 1
ATOM 7974 O O . VAL B 1 381 ? -1.806 -21.625 -24.359 1 91.94 381 VAL B O 1
ATOM 7977 N N . ASP B 1 382 ? -2.049 -19.469 -24.953 1 93.56 382 ASP B N 1
ATOM 7978 C CA . ASP B 1 382 ? -2.793 -19.797 -26.172 1 93.56 382 ASP B CA 1
ATOM 7979 C C . ASP B 1 382 ? -1.913 -20.547 -27.172 1 93.56 382 ASP B C 1
ATOM 7981 O O . ASP B 1 382 ? -2.42 -21.203 -28.078 1 93.56 382 ASP B O 1
ATOM 7985 N N . ASN B 1 383 ? -0.603 -20.344 -27.062 1 92.56 383 ASN B N 1
ATOM 7986 C CA . ASN B 1 383 ? 0.338 -21.125 -27.859 1 92.56 383 ASN B CA 1
ATOM 7987 C C . ASN B 1 383 ? 0.615 -22.484 -27.234 1 92.56 383 ASN B C 1
ATOM 7989 O O . ASN B 1 383 ? 1.64 -23.109 -27.531 1 92.56 383 ASN B O 1
ATOM 7993 N N . HIS B 1 384 ? -0.204 -22.906 -26.281 1 87.75 384 HIS B N 1
ATOM 7994 C CA . HIS B 1 384 ? -0.213 -24.219 -25.656 1 87.75 384 HIS B CA 1
ATOM 7995 C C . HIS B 1 384 ? 1.017 -24.422 -24.781 1 87.75 384 HIS B C 1
ATOM 7997 O O . HIS B 1 384 ? 1.569 -25.516 -24.719 1 87.75 384 HIS B O 1
ATOM 8003 N N . GLU B 1 385 ? 1.45 -23.344 -24.234 1 88.06 385 GLU B N 1
ATOM 8004 C CA . GLU B 1 385 ? 2.523 -23.406 -23.25 1 88.06 385 GLU B CA 1
ATOM 8005 C C . GLU B 1 385 ? 1.986 -23.172 -21.844 1 88.06 385 GLU B C 1
ATOM 8007 O O . GLU B 1 385 ? 0.937 -22.547 -21.656 1 88.06 385 GLU B O 1
ATOM 8012 N N . ALA B 1 386 ? 2.627 -23.797 -20.875 1 86.12 386 ALA B N 1
ATOM 8013 C CA . ALA B 1 386 ? 2.262 -23.641 -19.469 1 86.12 386 ALA B CA 1
ATOM 8014 C C . ALA B 1 386 ? 3.482 -23.297 -18.609 1 86.12 386 ALA B C 1
ATOM 8016 O O . ALA B 1 386 ? 3.938 -24.109 -17.812 1 86.12 386 ALA B O 1
ATOM 8017 N N . PRO B 1 387 ? 3.934 -22.047 -18.781 1 88.56 387 PRO B N 1
ATOM 8018 C CA . PRO B 1 387 ? 5.145 -21.672 -18.047 1 88.56 387 PRO B CA 1
ATOM 8019 C C . PRO B 1 387 ? 4.875 -21.375 -16.578 1 88.56 387 PRO B C 1
ATOM 8021 O O . PRO B 1 387 ? 4.305 -20.328 -16.266 1 88.56 387 PRO B O 1
ATOM 8024 N N . MET B 1 388 ? 5.359 -22.156 -15.703 1 86.5 388 MET B N 1
ATOM 8025 C CA . MET B 1 388 ? 5.055 -22.047 -14.273 1 86.5 388 MET B CA 1
ATOM 8026 C C . MET B 1 388 ? 5.762 -20.828 -13.664 1 86.5 388 MET B C 1
ATOM 8028 O O . MET B 1 388 ? 5.188 -20.125 -12.844 1 86.5 388 MET B O 1
ATOM 8032 N N . VAL B 1 389 ? 7.004 -20.594 -14.031 1 92 389 VAL B N 1
ATOM 8033 C CA . VAL B 1 389 ? 7.789 -19.516 -13.453 1 92 389 VAL B CA 1
ATOM 8034 C C . VAL B 1 389 ? 7.199 -18.172 -13.883 1 92 389 VAL B C 1
ATOM 8036 O O . VAL B 1 389 ? 7.004 -17.281 -13.047 1 92 389 VAL B O 1
ATOM 8039 N N . ILE B 1 390 ? 6.859 -18.016 -15.156 1 94.94 390 ILE B N 1
ATOM 8040 C CA . ILE B 1 390 ? 6.289 -16.781 -15.672 1 94.94 390 ILE B CA 1
ATOM 8041 C C . ILE B 1 390 ? 4.922 -16.547 -15.039 1 94.94 390 ILE B C 1
ATOM 8043 O O . ILE B 1 390 ? 4.57 -15.406 -14.719 1 94.94 390 ILE B O 1
ATOM 8047 N N . SER B 1 391 ? 4.129 -17.656 -14.898 1 93.62 391 SER B N 1
ATOM 8048 C CA . SER B 1 391 ? 2.82 -17.531 -14.266 1 93.62 391 SER B CA 1
ATOM 8049 C C . SER B 1 391 ? 2.947 -16.984 -12.852 1 93.62 391 SER B C 1
ATOM 8051 O O . SER B 1 391 ? 2.139 -16.156 -12.422 1 93.62 391 SER B O 1
ATOM 8053 N N . SER B 1 392 ? 3.963 -17.438 -12.102 1 93.94 392 SER B N 1
ATOM 8054 C CA . SER B 1 392 ? 4.207 -16.953 -10.742 1 93.94 392 SER B CA 1
ATOM 8055 C C . SER B 1 392 ? 4.645 -15.484 -10.758 1 93.94 392 SER B C 1
ATOM 8057 O O . SER B 1 392 ? 4.242 -14.703 -9.883 1 93.94 392 SER B O 1
ATOM 8059 N N . VAL B 1 393 ? 5.457 -15.109 -11.742 1 97.06 393 VAL B N 1
ATOM 8060 C CA . VAL B 1 393 ? 5.883 -13.727 -11.898 1 97.06 393 VAL B CA 1
ATOM 8061 C C . VAL B 1 393 ? 4.668 -12.836 -12.133 1 97.06 393 VAL B C 1
ATOM 8063 O O . VAL B 1 393 ? 4.539 -11.773 -11.516 1 97.06 393 VAL B O 1
ATOM 8066 N N . MET B 1 394 ? 3.803 -13.297 -13.016 1 97.75 394 MET B N 1
ATOM 8067 C CA . MET B 1 394 ? 2.621 -12.516 -13.367 1 97.75 394 MET B CA 1
ATOM 8068 C C . MET B 1 394 ? 1.707 -12.344 -12.156 1 97.75 394 MET B C 1
ATOM 8070 O O . MET B 1 394 ? 1.243 -11.234 -11.883 1 97.75 394 MET B O 1
ATOM 8074 N N . LYS B 1 395 ? 1.48 -13.422 -11.461 1 96.44 395 LYS B N 1
ATOM 8075 C CA . LYS B 1 395 ? 0.63 -13.336 -10.273 1 96.44 395 LYS B CA 1
ATOM 8076 C C . LYS B 1 395 ? 1.188 -12.336 -9.266 1 96.44 395 LYS B C 1
ATOM 8078 O O . LYS B 1 395 ? 0.496 -11.391 -8.875 1 96.44 395 LYS B O 1
ATOM 8083 N N . GLN B 1 396 ? 2.391 -12.555 -8.906 1 97.69 396 GLN B N 1
ATOM 8084 C CA . GLN B 1 396 ? 2.992 -11.758 -7.844 1 97.69 396 GLN B CA 1
ATOM 8085 C C . GLN B 1 396 ? 3.098 -10.289 -8.25 1 97.69 396 GLN B C 1
ATOM 8087 O O . GLN B 1 396 ? 2.752 -9.398 -7.477 1 97.69 396 GLN B O 1
ATOM 8092 N N . ASN B 1 397 ? 3.52 -9.961 -9.453 1 98.31 397 ASN B N 1
ATOM 8093 C CA . ASN B 1 397 ? 3.773 -8.594 -9.891 1 98.31 397 ASN B CA 1
ATOM 8094 C C . ASN B 1 397 ? 2.475 -7.859 -10.211 1 98.31 397 ASN B C 1
ATOM 8096 O O . ASN B 1 397 ? 2.293 -6.711 -9.805 1 98.31 397 ASN B O 1
ATOM 8100 N N . CYS B 1 398 ? 1.594 -8.508 -10.93 1 98.31 398 CYS B N 1
ATOM 8101 C CA . CYS B 1 398 ? 0.391 -7.816 -11.375 1 98.31 398 CYS B CA 1
ATOM 8102 C C . CYS B 1 398 ? -0.54 -7.531 -10.195 1 98.31 398 CYS B C 1
ATOM 8104 O O . CYS B 1 398 ? -1.159 -6.469 -10.133 1 98.31 398 CYS B O 1
ATOM 8106 N N . THR B 1 399 ? -0.683 -8.484 -9.297 1 98.12 399 THR B N 1
ATOM 8107 C CA . THR B 1 399 ? -1.562 -8.234 -8.156 1 98.12 399 THR B CA 1
ATOM 8108 C C . THR B 1 399 ? -0.97 -7.168 -7.238 1 98.12 399 THR B C 1
ATOM 8110 O O . THR B 1 399 ? -1.697 -6.332 -6.703 1 98.12 399 THR B O 1
ATOM 8113 N N . GLU B 1 400 ? 0.355 -7.152 -7.055 1 98.31 400 GLU B N 1
ATOM 8114 C CA . GLU B 1 400 ? 0.995 -6.105 -6.262 1 98.31 400 GLU B CA 1
ATOM 8115 C C . GLU B 1 400 ? 0.859 -4.742 -6.93 1 98.31 400 GLU B C 1
ATOM 8117 O O . GLU B 1 400 ? 0.57 -3.744 -6.266 1 98.31 400 GLU B O 1
ATOM 8122 N N . ARG B 1 401 ? 1.084 -4.688 -8.219 1 98.56 401 ARG B N 1
ATOM 8123 C CA . ARG B 1 401 ? 0.904 -3.43 -8.938 1 98.56 401 ARG B CA 1
ATOM 8124 C C . ARG B 1 401 ? -0.557 -2.994 -8.922 1 98.56 401 ARG B C 1
ATOM 8126 O O . ARG B 1 401 ? -0.854 -1.801 -8.828 1 98.56 401 ARG B O 1
ATOM 8133 N N . GLY B 1 402 ? -1.482 -4 -9.078 1 98.44 402 GLY B N 1
ATOM 8134 C CA . GLY B 1 402 ? -2.898 -3.697 -8.945 1 98.44 402 GLY B CA 1
ATOM 8135 C C . GLY B 1 402 ? -3.244 -3.033 -7.625 1 98.44 402 GLY B C 1
ATOM 8136 O O . GLY B 1 402 ? -3.998 -2.057 -7.594 1 98.44 402 GLY B O 1
ATOM 8137 N N . ARG B 1 403 ? -2.68 -3.549 -6.543 1 98.06 403 ARG B N 1
ATOM 8138 C CA . ARG B 1 403 ? -2.863 -2.967 -5.219 1 98.06 403 ARG B CA 1
ATOM 8139 C C . ARG B 1 403 ? -2.402 -1.514 -5.188 1 98.06 403 ARG B C 1
ATOM 8141 O O . ARG B 1 403 ? -3.104 -0.645 -4.668 1 98.06 403 ARG B O 1
ATOM 8148 N N . ARG B 1 404 ? -1.287 -1.214 -5.789 1 98.5 404 ARG B N 1
ATOM 8149 C CA . ARG B 1 404 ? -0.75 0.142 -5.801 1 98.5 404 ARG B CA 1
ATOM 8150 C C . ARG B 1 404 ? -1.611 1.068 -6.652 1 98.5 404 ARG B C 1
ATOM 8152 O O . ARG B 1 404 ? -1.84 2.223 -6.285 1 98.5 404 ARG B O 1
ATOM 8159 N N . ILE B 1 405 ? -2.059 0.581 -7.773 1 98.62 405 ILE B N 1
ATOM 8160 C CA . ILE B 1 405 ? -2.887 1.363 -8.68 1 98.62 405 ILE B CA 1
ATOM 8161 C C . ILE B 1 405 ? -4.156 1.814 -7.965 1 98.62 405 ILE B C 1
ATOM 8163 O O . ILE B 1 405 ? -4.484 3.004 -7.957 1 98.62 405 ILE B O 1
ATOM 8167 N N . VAL B 1 406 ? -4.828 0.888 -7.344 1 98.25 406 VAL B N 1
ATOM 8168 C CA . VAL B 1 406 ? -6.102 1.188 -6.695 1 98.25 406 VAL B CA 1
ATOM 8169 C C . VAL B 1 406 ? -5.867 2.1 -5.496 1 98.25 406 VAL B C 1
ATOM 8171 O O . VAL B 1 406 ? -6.648 3.021 -5.246 1 98.25 406 VAL B O 1
ATOM 8174 N N . GLU B 1 407 ? -4.797 1.866 -4.77 1 98.19 407 GLU B N 1
ATOM 8175 C CA . GLU B 1 407 ? -4.438 2.727 -3.646 1 98.19 407 GLU B CA 1
ATOM 8176 C C . GLU B 1 407 ? -4.266 4.176 -4.094 1 98.19 407 GLU B C 1
ATOM 8178 O O . GLU B 1 407 ? -4.75 5.098 -3.436 1 98.19 407 GLU B O 1
ATOM 8183 N N . ARG B 1 408 ? -3.561 4.352 -5.156 1 98.5 408 ARG B N 1
ATOM 8184 C CA . ARG B 1 408 ? -3.352 5.699 -5.676 1 98.5 408 ARG B CA 1
ATOM 8185 C C . ARG B 1 408 ? -4.668 6.32 -6.129 1 98.5 408 ARG B C 1
ATOM 8187 O O . ARG B 1 408 ? -4.891 7.52 -5.945 1 98.5 408 ARG B O 1
ATOM 8194 N N . GLY B 1 409 ? -5.516 5.5 -6.773 1 98.56 409 GLY B N 1
ATOM 8195 C CA . GLY B 1 409 ? -6.84 5.992 -7.121 1 98.56 409 GLY B CA 1
ATOM 8196 C C . GLY B 1 409 ? -7.633 6.477 -5.926 1 98.56 409 GLY B C 1
ATOM 8197 O O . GLY B 1 409 ? -8.258 7.539 -5.977 1 98.56 409 GLY B O 1
ATOM 8198 N N . MET B 1 410 ? -7.582 5.707 -4.816 1 98.38 410 MET B N 1
ATOM 8199 C CA . MET B 1 410 ? -8.242 6.082 -3.568 1 98.38 410 MET B CA 1
ATOM 8200 C C . MET B 1 410 ? -7.711 7.414 -3.049 1 98.38 410 MET B C 1
ATOM 8202 O O . MET B 1 410 ? -8.484 8.266 -2.615 1 98.38 410 MET B O 1
ATOM 8206 N N . ASP B 1 411 ? -6.438 7.578 -3.123 1 98.19 411 ASP B N 1
ATOM 8207 C CA . ASP B 1 411 ? -5.797 8.758 -2.549 1 98.19 411 ASP B CA 1
ATOM 8208 C C . ASP B 1 411 ? -6.121 10.008 -3.359 1 98.19 411 ASP B C 1
ATOM 8210 O O . ASP B 1 411 ? -6.227 11.102 -2.803 1 98.19 411 ASP B O 1
ATOM 8214 N N . VAL B 1 412 ? -6.242 9.867 -4.652 1 98.12 412 VAL B N 1
ATOM 8215 C CA . VAL B 1 412 ? -6.539 10.992 -5.523 1 98.12 412 VAL B CA 1
ATOM 8216 C C . VAL B 1 412 ? -8.016 11.375 -5.391 1 98.12 412 VAL B C 1
ATOM 8218 O O . VAL B 1 412 ? -8.344 12.555 -5.219 1 98.12 412 VAL B O 1
ATOM 8221 N N . ALA B 1 413 ? -8.867 10.367 -5.418 1 97.19 413 ALA B N 1
ATOM 8222 C CA . ALA B 1 413 ? -10.305 10.625 -5.332 1 97.19 413 ALA B CA 1
ATOM 8223 C C . ALA B 1 413 ? -10.719 10.969 -3.904 1 97.19 413 ALA B C 1
ATOM 8225 O O . ALA B 1 413 ? -11.742 11.617 -3.686 1 97.19 413 ALA B O 1
ATOM 8226 N N . ALA B 1 414 ? -9.977 10.477 -2.92 1 95.75 414 ALA B N 1
ATOM 8227 C CA . ALA B 1 414 ? -10.086 10.836 -1.509 1 95.75 414 ALA B CA 1
ATOM 8228 C C . ALA B 1 414 ? -11.5 10.586 -0.989 1 95.75 414 ALA B C 1
ATOM 8230 O O . ALA B 1 414 ? -12.039 9.484 -1.139 1 95.75 414 ALA B O 1
ATOM 8231 N N . GLY B 1 415 ? -12.227 11.594 -0.488 1 94.12 415 GLY B N 1
ATOM 8232 C CA . GLY B 1 415 ? -13.539 11.445 0.135 1 94.12 415 GLY B CA 1
ATOM 8233 C C . GLY B 1 415 ? -14.539 10.734 -0.748 1 94.12 415 GLY B C 1
ATOM 8234 O O . GLY B 1 415 ? -15.312 9.906 -0.267 1 94.12 415 GLY B O 1
ATOM 8235 N N . SER B 1 416 ? -14.516 10.969 -2.02 1 93.5 416 SER B N 1
ATOM 8236 C CA . SER B 1 416 ? -15.469 10.359 -2.941 1 93.5 416 SER B CA 1
ATOM 8237 C C . SER B 1 416 ? -15.227 8.867 -3.088 1 93.5 416 SER B C 1
ATOM 8239 O O . SER B 1 416 ? -16.141 8.109 -3.432 1 93.5 416 SER B O 1
ATOM 8241 N N . ALA B 1 417 ? -14.008 8.461 -2.852 1 96.19 417 ALA B N 1
ATOM 8242 C CA . ALA B 1 417 ? -13.664 7.051 -2.969 1 96.19 417 ALA B CA 1
ATOM 8243 C C . ALA B 1 417 ? -13.938 6.305 -1.664 1 96.19 417 ALA B C 1
ATOM 8245 O O . ALA B 1 417 ? -14.258 5.113 -1.676 1 96.19 417 ALA B O 1
ATOM 8246 N N . ILE B 1 418 ? -13.852 6.98 -0.572 1 95.56 418 ILE B N 1
ATOM 8247 C CA . ILE B 1 418 ? -13.938 6.363 0.747 1 95.56 418 ILE B CA 1
ATOM 8248 C C . ILE B 1 418 ? -15.406 6.094 1.09 1 95.56 418 ILE B C 1
ATOM 8250 O O . ILE B 1 418 ? -15.719 5.105 1.759 1 95.56 418 ILE B O 1
ATOM 8254 N N . CYS B 1 419 ? -16.312 6.938 0.733 1 94.94 419 CYS B N 1
ATOM 8255 C CA . CYS B 1 419 ? -17.719 6.785 1.069 1 94.94 419 CYS B CA 1
ATOM 8256 C C . CYS B 1 419 ? -18.438 5.918 0.041 1 94.94 419 CYS B C 1
ATOM 8258 O O . CYS B 1 419 ? -18.656 6.348 -1.092 1 94.94 419 CYS B O 1
ATOM 8260 N N . ARG B 1 420 ? -18.859 4.793 0.42 1 94.69 420 ARG B N 1
ATOM 8261 C CA . ARG B 1 420 ? -19.5 3.824 -0.466 1 94.69 420 ARG B CA 1
ATOM 8262 C C . ARG B 1 420 ? -20.891 4.297 -0.885 1 94.69 420 ARG B C 1
ATOM 8264 O O . ARG B 1 420 ? -21.5 5.125 -0.206 1 94.69 420 ARG B O 1
ATOM 8271 N N . GLY B 1 421 ? -21.391 3.811 -1.94 1 93.31 421 GLY B N 1
ATOM 8272 C CA . GLY B 1 421 ? -22.672 4.113 -2.537 1 93.31 421 GLY B CA 1
ATOM 8273 C C . GLY B 1 421 ? -22.781 3.693 -3.99 1 93.31 421 GLY B C 1
ATOM 8274 O O . GLY B 1 421 ? -21.844 3.086 -4.531 1 93.31 421 GLY B O 1
ATOM 8275 N N . GLU B 1 422 ? -23.781 3.988 -4.594 1 90.69 422 GLU B N 1
ATOM 8276 C CA . GLU B 1 422 ? -24.078 3.523 -5.941 1 90.69 422 GLU B CA 1
ATOM 8277 C C . GLU B 1 422 ? -23.094 4.102 -6.957 1 90.69 422 GLU B C 1
ATOM 8279 O O . GLU B 1 422 ? -22.781 3.459 -7.957 1 90.69 422 GLU B O 1
ATOM 8284 N N . LYS B 1 423 ? -22.609 5.242 -6.605 1 90.19 423 LYS B N 1
ATOM 8285 C CA . LYS B 1 423 ? -21.75 5.918 -7.578 1 90.19 423 LYS B CA 1
ATOM 8286 C C . LYS B 1 423 ? -20.281 5.688 -7.262 1 90.19 423 LYS B C 1
ATOM 8288 O O . LYS B 1 423 ? -19.406 6.16 -7.992 1 90.19 423 LYS B O 1
ATOM 8293 N N . ASN B 1 424 ? -20.031 5.012 -6.211 1 94.44 424 ASN B N 1
ATOM 8294 C CA . ASN B 1 424 ? -18.641 4.719 -5.852 1 94.44 424 ASN B CA 1
ATOM 8295 C C . ASN B 1 424 ? -18.094 3.555 -6.668 1 94.44 424 ASN B C 1
ATOM 8297 O O . ASN B 1 424 ? -18.688 2.479 -6.715 1 94.44 424 ASN B O 1
ATOM 8301 N N . TYR B 1 425 ? -16.938 3.721 -7.312 1 92.44 425 TYR B N 1
ATOM 8302 C CA . TYR B 1 425 ? -16.406 2.686 -8.188 1 92.44 425 TYR B CA 1
ATOM 8303 C C . TYR B 1 425 ? -15.023 2.232 -7.73 1 92.44 425 TYR B C 1
ATOM 8305 O O . TYR B 1 425 ? -14.305 1.562 -8.469 1 92.44 425 TYR B O 1
ATOM 8313 N N . LEU B 1 426 ? -14.562 2.625 -6.473 1 96.31 426 LEU B N 1
ATOM 8314 C CA . LEU B 1 426 ? -13.211 2.305 -6.035 1 96.31 426 LEU B CA 1
ATOM 8315 C C . LEU B 1 426 ? -13.227 1.507 -4.734 1 96.31 426 LEU B C 1
ATOM 8317 O O . LEU B 1 426 ? -12.406 0.607 -4.543 1 96.31 426 LEU B O 1
ATOM 8321 N N . ALA B 1 427 ? -14.156 1.787 -3.857 1 96.38 427 ALA B N 1
ATOM 8322 C CA . ALA B 1 427 ? -14.141 1.328 -2.471 1 96.38 427 ALA B CA 1
ATOM 8323 C C . ALA B 1 427 ? -14.133 -0.196 -2.398 1 96.38 427 ALA B C 1
ATOM 8325 O O . ALA B 1 427 ? -13.328 -0.785 -1.674 1 96.38 427 ALA B O 1
ATOM 8326 N N . ASN B 1 428 ? -15.031 -0.827 -3.107 1 94.94 428 ASN B N 1
ATOM 8327 C CA . ASN B 1 428 ? -15.133 -2.281 -3.041 1 94.94 428 ASN B CA 1
ATOM 8328 C C . ASN B 1 428 ? -13.891 -2.953 -3.633 1 94.94 428 ASN B C 1
ATOM 8330 O O . ASN B 1 428 ? -13.43 -3.971 -3.117 1 94.94 428 ASN B O 1
ATOM 8334 N N . GLY B 1 429 ? -13.422 -2.404 -4.766 1 94.5 429 GLY B N 1
ATOM 8335 C CA . GLY B 1 429 ? -12.18 -2.9 -5.332 1 94.5 429 GLY B CA 1
ATOM 8336 C C . GLY B 1 429 ? -11.008 -2.824 -4.363 1 94.5 429 GLY B C 1
ATOM 8337 O O . GLY B 1 429 ? -10.242 -3.777 -4.234 1 94.5 429 GLY B O 1
ATOM 8338 N N . TYR B 1 430 ? -10.914 -1.732 -3.611 1 97.19 430 TYR B N 1
ATOM 8339 C CA . TYR B 1 430 ? -9.844 -1.566 -2.633 1 97.19 430 TYR B CA 1
ATOM 8340 C C . TYR B 1 430 ? -9.961 -2.604 -1.522 1 97.19 430 TYR B C 1
ATOM 8342 O O . TYR B 1 430 ? -8.969 -3.252 -1.169 1 97.19 430 TYR B O 1
ATOM 8350 N N . THR B 1 431 ? -11.102 -2.744 -0.983 1 96.06 431 THR B N 1
ATOM 8351 C CA . THR B 1 431 ? -11.281 -3.594 0.188 1 96.06 431 THR B CA 1
ATOM 8352 C C . THR B 1 431 ? -11.016 -5.055 -0.156 1 96.06 431 THR B C 1
ATOM 8354 O O . THR B 1 431 ? -10.641 -5.844 0.715 1 96.06 431 THR B O 1
ATOM 8357 N N . SER B 1 432 ? -11.07 -5.422 -1.414 1 94.69 432 SER B N 1
ATOM 8358 C CA . SER B 1 432 ? -10.938 -6.82 -1.811 1 94.69 432 SER B CA 1
ATOM 8359 C C . SER B 1 432 ? -9.516 -7.141 -2.254 1 94.69 432 SER B C 1
ATOM 8361 O O . SER B 1 432 ? -9.195 -8.297 -2.547 1 94.69 432 SER B O 1
ATOM 8363 N N . LEU B 1 433 ? -8.633 -6.207 -2.289 1 95.25 433 LEU B N 1
ATOM 8364 C CA . LEU B 1 433 ? -7.316 -6.336 -2.904 1 95.25 433 LEU B CA 1
ATOM 8365 C C . LEU B 1 433 ? -6.504 -7.434 -2.221 1 95.25 433 LEU B C 1
ATOM 8367 O O . LEU B 1 433 ? -5.801 -8.195 -2.885 1 95.25 433 LEU B O 1
ATOM 8371 N N . PRO B 1 434 ? -6.617 -7.547 -0.869 1 96.94 434 PRO B N 1
ATOM 8372 C CA . PRO B 1 434 ? -5.773 -8.539 -0.201 1 96.94 434 PRO B CA 1
ATOM 8373 C C . PRO B 1 434 ? -6.082 -9.969 -0.641 1 96.94 434 PRO B C 1
ATOM 8375 O O . PRO B 1 434 ? -5.23 -10.852 -0.518 1 96.94 434 PRO B O 1
ATOM 8378 N N . ILE B 1 435 ? -7.27 -10.188 -1.161 1 96.69 435 ILE B N 1
ATOM 8379 C CA . ILE B 1 435 ? -7.656 -11.523 -1.59 1 96.69 435 ILE B CA 1
ATOM 8380 C C . ILE B 1 435 ? -6.758 -11.977 -2.74 1 96.69 435 ILE B C 1
ATOM 8382 O O . ILE B 1 435 ? -6.184 -13.07 -2.695 1 96.69 435 ILE B O 1
ATOM 8386 N N . ALA B 1 436 ? -6.574 -11.094 -3.727 1 96.31 436 ALA B N 1
ATOM 8387 C CA . ALA B 1 436 ? -5.746 -11.438 -4.883 1 96.31 436 ALA B CA 1
ATOM 8388 C C . ALA B 1 436 ? -4.289 -11.641 -4.473 1 96.31 436 ALA B C 1
ATOM 8390 O O . ALA B 1 436 ? -3.574 -12.438 -5.082 1 96.31 436 ALA B O 1
ATOM 8391 N N . ILE B 1 437 ? -3.807 -10.961 -3.414 1 97.31 437 ILE B N 1
ATOM 8392 C CA . ILE B 1 437 ? -2.443 -11.047 -2.904 1 97.31 437 ILE B CA 1
ATOM 8393 C C . ILE B 1 437 ? -2.229 -12.414 -2.248 1 97.31 437 ILE B C 1
ATOM 8395 O O . ILE B 1 437 ? -1.129 -12.969 -2.299 1 97.31 437 ILE B O 1
ATOM 8399 N N . THR B 1 438 ? -3.25 -12.984 -1.712 1 95.88 438 THR B N 1
ATOM 8400 C CA . THR B 1 438 ? -3.162 -14.133 -0.816 1 95.88 438 THR B CA 1
ATOM 8401 C C . THR B 1 438 ? -3.438 -15.43 -1.571 1 95.88 438 THR B C 1
ATOM 8403 O O . THR B 1 438 ? -2.771 -16.438 -1.341 1 95.88 438 THR B O 1
ATOM 8406 N N . VAL B 1 439 ? -4.348 -15.406 -2.521 1 92.25 439 VAL B N 1
ATOM 8407 C CA . VAL B 1 439 ? -4.852 -16.641 -3.127 1 92.25 439 VAL B CA 1
ATOM 8408 C C . VAL B 1 439 ? -3.814 -17.188 -4.098 1 92.25 439 VAL B C 1
ATOM 8410 O O . VAL B 1 439 ? -2.898 -16.484 -4.516 1 92.25 439 VAL B O 1
ATOM 8413 N N . GLU B 1 440 ? -3.961 -18.516 -4.371 1 87.31 440 GLU B N 1
ATOM 8414 C CA . GLU B 1 440 ? -3.141 -19.25 -5.336 1 87.31 440 GLU B CA 1
ATOM 8415 C C . GLU B 1 440 ? -1.653 -19.062 -5.051 1 87.31 440 GLU B C 1
ATOM 8417 O O . GLU B 1 440 ? -0.861 -18.859 -5.973 1 87.31 440 GLU B O 1
ATOM 8422 N N . GLY B 1 441 ? -1.299 -19.062 -3.762 1 88.12 441 GLY B N 1
ATOM 8423 C CA . GLY B 1 441 ? 0.057 -18.812 -3.301 1 88.12 441 GLY B CA 1
ATOM 8424 C C . GLY B 1 441 ? 0.282 -17.359 -2.885 1 88.12 441 GLY B C 1
ATOM 8425 O O . GLY B 1 441 ? 0.296 -16.469 -3.727 1 88.12 441 GLY B O 1
ATOM 8426 N N . ALA B 1 442 ? 0.48 -17.203 -1.604 1 94.38 442 ALA B N 1
ATOM 8427 C CA . ALA B 1 442 ? 0.689 -15.852 -1.074 1 94.38 442 ALA B CA 1
ATOM 8428 C C . ALA B 1 442 ? 1.88 -15.18 -1.748 1 94.38 442 ALA B C 1
ATOM 8430 O O . ALA B 1 442 ? 2.891 -15.828 -2.031 1 94.38 442 ALA B O 1
ATOM 8431 N N . ASN B 1 443 ? 1.789 -13.883 -1.999 1 97 443 ASN B N 1
ATOM 8432 C CA . ASN B 1 443 ? 2.809 -13.148 -2.738 1 97 443 ASN B CA 1
ATOM 8433 C C . ASN B 1 443 ? 4.172 -13.242 -2.057 1 97 443 ASN B C 1
ATOM 8435 O O . ASN B 1 443 ? 5.203 -13.289 -2.729 1 97 443 ASN B O 1
ATOM 8439 N N . ILE B 1 444 ? 4.207 -13.273 -0.751 1 96.94 444 ILE B N 1
ATOM 8440 C CA . ILE B 1 444 ? 5.477 -13.352 -0.036 1 96.94 444 ILE B CA 1
ATOM 8441 C C . ILE B 1 444 ? 6.184 -14.656 -0.386 1 96.94 444 ILE B C 1
ATOM 8443 O O . ILE B 1 444 ? 7.387 -14.664 -0.671 1 96.94 444 ILE B O 1
ATOM 8447 N N . MET B 1 445 ? 5.441 -15.734 -0.405 1 93.12 445 MET B N 1
ATOM 8448 C CA . MET B 1 445 ? 6.004 -17.047 -0.728 1 93.12 445 MET B CA 1
ATOM 8449 C C . MET B 1 445 ? 6.363 -17.125 -2.207 1 93.12 445 MET B C 1
ATOM 8451 O O . MET B 1 445 ? 7.418 -17.656 -2.566 1 93.12 445 MET B O 1
ATOM 8455 N N . THR B 1 446 ? 5.504 -16.625 -3.035 1 94.31 446 THR B N 1
ATOM 8456 C CA . THR B 1 446 ? 5.742 -16.641 -4.477 1 94.31 446 THR B CA 1
ATOM 8457 C C . THR B 1 446 ? 7.023 -15.891 -4.82 1 94.31 446 THR B C 1
ATOM 8459 O O . THR B 1 446 ? 7.848 -16.375 -5.594 1 94.31 446 THR B O 1
ATOM 8462 N N . ARG B 1 447 ? 7.199 -14.758 -4.18 1 96.5 447 ARG B N 1
ATOM 8463 C CA . ARG B 1 447 ? 8.359 -13.906 -4.426 1 96.5 447 ARG B CA 1
ATOM 8464 C C . ARG B 1 447 ? 9.625 -14.516 -3.824 1 96.5 447 ARG B C 1
ATOM 8466 O O . ARG B 1 447 ? 10.672 -14.547 -4.473 1 96.5 447 ARG B O 1
ATOM 8473 N N . SER B 1 448 ? 9.57 -15.055 -2.654 1 94.69 448 SER B N 1
ATOM 8474 C CA . SER B 1 448 ? 10.758 -15.398 -1.883 1 94.69 448 SER B CA 1
ATOM 8475 C C . SER B 1 448 ? 11.125 -16.875 -2.068 1 94.69 448 SER B C 1
ATOM 8477 O O . SER B 1 448 ? 12.18 -17.312 -1.603 1 94.69 448 SER B O 1
ATOM 8479 N N . PHE B 1 449 ? 10.242 -17.625 -2.797 1 89.75 449 PHE B N 1
ATOM 8480 C CA . PHE B 1 449 ? 10.539 -19.047 -2.875 1 89.75 449 PHE B CA 1
ATOM 8481 C C . PHE B 1 449 ? 10.188 -19.609 -4.25 1 89.75 449 PHE B C 1
ATOM 8483 O O . PHE B 1 449 ? 11.055 -20.109 -4.969 1 89.75 449 PHE B O 1
ATOM 8490 N N . GLN B 1 450 ? 9.047 -19.406 -4.715 1 88.5 450 GLN B N 1
ATOM 8491 C CA . GLN B 1 450 ? 8.5 -20.141 -5.855 1 88.5 450 GLN B CA 1
ATOM 8492 C C . GLN B 1 450 ? 9.18 -19.703 -7.156 1 88.5 450 GLN B C 1
ATOM 8494 O O . GLN B 1 450 ? 9.562 -20.547 -7.965 1 88.5 450 GLN B O 1
ATOM 8499 N N . ILE B 1 451 ? 9.336 -18.469 -7.383 1 93.38 451 ILE B N 1
ATOM 8500 C CA . ILE B 1 451 ? 9.805 -17.953 -8.664 1 93.38 451 ILE B CA 1
ATOM 8501 C C . ILE B 1 451 ? 11.227 -18.438 -8.93 1 93.38 451 ILE B C 1
ATOM 8503 O O . ILE B 1 451 ? 11.492 -19.047 -9.977 1 93.38 451 ILE B O 1
ATOM 8507 N N . ILE B 1 452 ? 12.078 -18.281 -7.938 1 92.75 452 ILE B N 1
ATOM 8508 C CA . ILE B 1 452 ? 13.484 -18.625 -8.156 1 92.75 452 ILE B CA 1
ATOM 8509 C C . ILE B 1 452 ? 13.719 -20.094 -7.805 1 92.75 452 ILE B C 1
ATOM 8511 O O . ILE B 1 452 ? 14.516 -20.766 -8.453 1 92.75 452 ILE B O 1
ATOM 8515 N N . GLY B 1 453 ? 13.039 -20.625 -6.805 1 85.44 453 GLY B N 1
ATOM 8516 C CA . GLY B 1 453 ? 13.172 -22.047 -6.477 1 85.44 453 GLY B CA 1
ATOM 8517 C C . GLY B 1 453 ? 12.891 -22.953 -7.656 1 85.44 453 GLY B C 1
ATOM 8518 O O . GLY B 1 453 ? 13.656 -23.891 -7.914 1 85.44 453 GLY B O 1
ATOM 8519 N N . GLN B 1 454 ? 11.906 -22.641 -8.375 1 81.62 454 GLN B N 1
ATOM 8520 C CA . GLN B 1 454 ? 11.578 -23.422 -9.562 1 81.62 454 GLN B CA 1
ATOM 8521 C C . GLN B 1 454 ? 12.367 -22.922 -10.773 1 81.62 454 GLN B C 1
ATOM 8523 O O . GLN B 1 454 ? 12.773 -23.719 -11.625 1 81.62 454 GLN B O 1
ATOM 8528 N N . GLY B 1 455 ? 12.602 -21.703 -10.82 1 88.06 455 GLY B N 1
ATOM 8529 C CA . GLY B 1 455 ? 13.227 -21.109 -11.992 1 88.06 455 GLY B CA 1
ATOM 8530 C C . GLY B 1 455 ? 14.672 -21.531 -12.18 1 88.06 455 GLY B C 1
ATOM 8531 O O . GLY B 1 455 ? 15.094 -21.828 -13.289 1 88.06 455 GLY B O 1
ATOM 8532 N N . LEU B 1 456 ? 15.391 -21.547 -11.102 1 88.19 456 LEU B N 1
ATOM 8533 C CA . LEU B 1 456 ? 16.812 -21.859 -11.195 1 88.19 456 LEU B CA 1
ATOM 8534 C C . LEU B 1 456 ? 17.016 -23.281 -11.68 1 88.19 456 LEU B C 1
ATOM 8536 O O . LEU B 1 456 ? 17.938 -23.562 -12.445 1 88.19 456 LEU B O 1
ATOM 8540 N N . THR B 1 457 ? 16.203 -24.156 -11.297 1 83.56 457 THR B N 1
ATOM 8541 C CA . THR B 1 457 ? 16.359 -25.562 -11.633 1 83.56 457 THR B CA 1
ATOM 8542 C C . THR B 1 457 ? 15.797 -25.844 -13.023 1 83.56 457 THR B C 1
ATOM 8544 O O . THR B 1 457 ? 16.438 -26.547 -13.82 1 83.56 457 THR B O 1
ATOM 8547 N N . ARG B 1 458 ? 14.766 -25.219 -13.312 1 85.31 458 ARG B N 1
ATOM 8548 C CA . ARG B 1 458 ? 14.047 -25.609 -14.523 1 85.31 458 ARG B CA 1
ATOM 8549 C C . ARG B 1 458 ? 14.453 -24.75 -15.711 1 85.31 458 ARG B C 1
ATOM 8551 O O . ARG B 1 458 ? 14.508 -25.234 -16.844 1 85.31 458 ARG B O 1
ATOM 8558 N N . CYS B 1 459 ? 14.664 -23.562 -15.398 1 90.25 459 CYS B N 1
ATOM 8559 C CA . CYS B 1 459 ? 14.797 -22.625 -16.516 1 90.25 459 CYS B CA 1
ATOM 8560 C C . CYS B 1 459 ? 16.266 -22.438 -16.875 1 90.25 459 CYS B C 1
ATOM 8562 O O . CYS B 1 459 ? 16.578 -21.984 -17.984 1 90.25 459 CYS B O 1
ATOM 8564 N N . HIS B 1 460 ? 17.141 -22.688 -15.898 1 90.81 460 HIS B N 1
ATOM 8565 C CA . HIS B 1 460 ? 18.562 -22.625 -16.25 1 90.81 460 HIS B CA 1
ATOM 8566 C C . HIS B 1 460 ? 18.922 -23.672 -17.297 1 90.81 460 HIS B C 1
ATOM 8568 O O . HIS B 1 460 ? 18.484 -24.812 -17.219 1 90.81 460 HIS B O 1
ATOM 8574 N N . PRO B 1 461 ? 19.703 -23.359 -18.266 1 89.75 461 PRO B N 1
ATOM 8575 C CA . PRO B 1 461 ? 19.906 -24.25 -19.406 1 89.75 461 PRO B CA 1
ATOM 8576 C C . PRO B 1 461 ? 20.625 -25.531 -19.047 1 89.75 461 PRO B C 1
ATOM 8578 O O . PRO B 1 461 ? 20.484 -26.547 -19.734 1 89.75 461 PRO B O 1
ATOM 8581 N N . HIS B 1 462 ? 21.328 -25.609 -17.938 1 89.5 462 HIS B N 1
ATOM 8582 C CA . HIS B 1 462 ? 22.203 -26.75 -17.703 1 89.5 462 HIS B CA 1
ATOM 8583 C C . HIS B 1 462 ? 21.984 -27.344 -16.312 1 89.5 462 HIS B C 1
ATOM 8585 O O . HIS B 1 462 ? 22.469 -28.422 -16.016 1 89.5 462 HIS B O 1
ATOM 8591 N N . MET B 1 463 ? 21.188 -26.688 -15.539 1 86.19 463 MET B N 1
ATOM 8592 C CA . MET B 1 463 ? 21.141 -27.047 -14.117 1 86.19 463 MET B CA 1
ATOM 8593 C C . MET B 1 463 ? 20.328 -28.328 -13.914 1 86.19 463 MET B C 1
ATOM 8595 O O . MET B 1 463 ? 20.688 -29.156 -13.078 1 86.19 463 MET B O 1
ATOM 8599 N N . LEU B 1 464 ? 19.219 -28.438 -14.586 1 83.88 464 LEU B N 1
ATOM 8600 C CA . LEU B 1 464 ? 18.359 -29.594 -14.391 1 83.88 464 LEU B CA 1
ATOM 8601 C C . LEU B 1 464 ? 19.125 -30.891 -14.633 1 83.88 464 LEU B C 1
ATOM 8603 O O . LEU B 1 464 ? 19.078 -31.812 -13.82 1 83.88 464 LEU B O 1
ATOM 8607 N N . GLU B 1 465 ? 19.875 -30.969 -15.711 1 86.06 465 GLU B N 1
ATOM 8608 C CA . GLU B 1 465 ? 20.656 -32.156 -16.047 1 86.06 465 GLU B CA 1
ATOM 8609 C C . GLU B 1 465 ? 21.766 -32.375 -15.016 1 86.06 465 GLU B C 1
ATOM 8611 O O . GLU B 1 465 ? 22.078 -33.531 -14.688 1 86.06 465 GLU B O 1
ATOM 8616 N N . LEU B 1 466 ? 22.281 -31.328 -14.586 1 87.12 466 LEU B N 1
ATOM 8617 C CA . LEU B 1 466 ? 23.312 -31.422 -13.562 1 87.12 466 LEU B CA 1
ATOM 8618 C C . LEU B 1 466 ? 22.75 -32.031 -12.281 1 87.12 466 LEU B C 1
ATOM 8620 O O . LEU B 1 466 ? 23.344 -32.969 -11.719 1 87.12 466 LEU B O 1
ATOM 8624 N N . ILE B 1 467 ? 21.641 -31.562 -11.812 1 83.62 467 ILE B N 1
ATOM 8625 C CA . ILE B 1 467 ? 21.016 -32.031 -10.586 1 83.62 467 ILE B CA 1
ATOM 8626 C C . ILE B 1 467 ? 20.578 -33.5 -10.75 1 83.62 467 ILE B C 1
ATOM 8628 O O . ILE B 1 467 ? 20.719 -34.312 -9.836 1 83.62 467 ILE B O 1
ATOM 8632 N N . GLN B 1 468 ? 20.078 -33.812 -11.922 1 83.94 468 GLN B N 1
ATOM 8633 C CA . GLN B 1 468 ? 19.641 -35.188 -12.195 1 83.94 468 GLN B CA 1
ATOM 8634 C C . GLN B 1 468 ? 20.812 -36.156 -12.141 1 83.94 468 GLN B C 1
ATOM 8636 O O . GLN B 1 468 ? 20.656 -37.312 -11.695 1 83.94 468 GLN B O 1
ATOM 8641 N N . SER B 1 469 ? 21.938 -35.75 -12.57 1 88.38 469 SER B N 1
ATOM 8642 C CA . SER B 1 469 ? 23.109 -36.594 -12.531 1 88.38 469 SER B CA 1
ATOM 8643 C C . SER B 1 469 ? 23.531 -36.906 -11.094 1 88.38 469 SER B C 1
ATOM 8645 O O . SER B 1 469 ? 24.062 -38 -10.812 1 88.38 469 SER B O 1
ATOM 8647 N N . LEU B 1 470 ? 23.266 -36 -10.211 1 87 470 LEU B N 1
ATOM 8648 C CA . LEU B 1 470 ? 23.625 -36.188 -8.805 1 87 470 LEU B CA 1
ATOM 8649 C C . LEU B 1 470 ? 22.656 -37.156 -8.117 1 87 470 LEU B C 1
ATOM 8651 O O . LEU B 1 470 ? 22.953 -37.656 -7.035 1 87 470 LEU B O 1
ATOM 8655 N N . GLN B 1 471 ? 21.516 -37.344 -8.719 1 83.56 471 GLN B N 1
ATOM 8656 C CA . GLN B 1 471 ? 20.484 -38.188 -8.117 1 83.56 471 GLN B CA 1
ATOM 8657 C C . GLN B 1 471 ? 20.531 -39.594 -8.703 1 83.56 471 GLN B C 1
ATOM 8659 O O . GLN B 1 471 ? 19.766 -40.469 -8.289 1 83.56 471 GLN B O 1
ATOM 8664 N N . MET B 1 472 ? 21.453 -39.844 -9.617 1 85.88 472 MET B N 1
ATOM 8665 C CA . MET B 1 472 ? 21.562 -41.156 -10.25 1 85.88 472 MET B CA 1
ATOM 8666 C C . MET B 1 472 ? 22.047 -42.219 -9.258 1 85.88 472 MET B C 1
ATOM 8668 O O . MET B 1 472 ? 22.828 -41.906 -8.352 1 85.88 472 MET B O 1
ATOM 8672 N N . PRO B 1 473 ? 21.562 -43.438 -9.344 1 87.25 473 PRO B N 1
ATOM 8673 C CA . PRO B 1 473 ? 21.969 -44.531 -8.422 1 87.25 473 PRO B CA 1
ATOM 8674 C C . PRO B 1 473 ? 23.469 -44.812 -8.477 1 87.25 473 PRO B C 1
ATOM 8676 O O . PRO B 1 473 ? 24.125 -44.469 -9.469 1 87.25 473 PRO B O 1
ATOM 8679 N N . ALA B 1 474 ? 23.984 -45.469 -7.395 1 85.62 474 ALA B N 1
ATOM 8680 C CA . ALA B 1 474 ? 25.406 -45.75 -7.207 1 85.62 474 ALA B CA 1
ATOM 8681 C C . ALA B 1 474 ? 25.953 -46.656 -8.305 1 85.62 474 ALA B C 1
ATOM 8683 O O . ALA B 1 474 ? 27.109 -46.531 -8.703 1 85.62 474 ALA B O 1
ATOM 8684 N N . ASP B 1 475 ? 25.094 -47.531 -8.852 1 89.25 475 ASP B N 1
ATOM 8685 C CA . ASP B 1 475 ? 25.531 -48.469 -9.867 1 89.25 475 ASP B CA 1
ATOM 8686 C C . ASP B 1 475 ? 25.781 -47.781 -11.203 1 89.25 475 ASP B C 1
ATOM 8688 O O . ASP B 1 475 ? 26.406 -48.344 -12.102 1 89.25 475 ASP B O 1
ATOM 8692 N N . LYS B 1 476 ? 25.453 -46.562 -11.344 1 93.38 476 LYS B N 1
ATOM 8693 C CA . LYS B 1 476 ? 25.672 -45.781 -12.562 1 93.38 476 LYS B CA 1
ATOM 8694 C C . LYS B 1 476 ? 26.594 -44.594 -12.297 1 93.38 476 LYS B C 1
ATOM 8696 O O . LYS B 1 476 ? 26.422 -43.531 -12.906 1 93.38 476 LYS B O 1
ATOM 8701 N N . GLU B 1 477 ? 27.375 -44.656 -11.406 1 90.25 477 GLU B N 1
ATOM 8702 C CA . GLU B 1 477 ? 28.203 -43.562 -10.969 1 90.25 477 GLU B CA 1
ATOM 8703 C C . GLU B 1 477 ? 29.078 -43.031 -12.109 1 90.25 477 GLU B C 1
ATOM 8705 O O . GLU B 1 477 ? 29.297 -41.844 -12.234 1 90.25 477 GLU B O 1
ATOM 8710 N N . LYS B 1 478 ? 29.656 -43.938 -12.906 1 90.94 478 LYS B N 1
ATOM 8711 C CA . LYS B 1 478 ? 30.531 -43.531 -14 1 90.94 478 LYS B CA 1
ATOM 8712 C C . LYS B 1 478 ? 29.781 -42.625 -14.977 1 90.94 478 LYS B C 1
ATOM 8714 O O . LYS B 1 478 ? 30.312 -41.562 -15.383 1 90.94 478 LYS B O 1
ATOM 8719 N N . GLU B 1 479 ? 28.625 -43 -15.297 1 92.62 479 GLU B N 1
ATOM 8720 C CA . GLU B 1 479 ? 27.797 -42.188 -16.188 1 92.62 479 GLU B CA 1
ATOM 8721 C C . GLU B 1 479 ? 27.406 -40.875 -15.523 1 92.62 479 GLU B C 1
ATOM 8723 O O . GLU B 1 479 ? 27.391 -39.844 -16.172 1 92.62 479 GLU B O 1
ATOM 8728 N N . ALA B 1 480 ? 27.062 -40.938 -14.305 1 92.94 480 ALA B N 1
ATOM 8729 C CA . ALA B 1 480 ? 26.672 -39.75 -13.531 1 92.94 480 ALA B CA 1
ATOM 8730 C C . ALA B 1 480 ? 27.797 -38.719 -13.5 1 92.94 480 ALA B C 1
ATOM 8732 O O . ALA B 1 480 ? 27.547 -37.531 -13.656 1 92.94 480 ALA B O 1
ATOM 8733 N N . VAL B 1 481 ? 28.922 -39.156 -13.297 1 93.06 481 VAL B N 1
ATOM 8734 C CA . VAL B 1 481 ? 30.078 -38.281 -13.219 1 93.06 481 VAL B CA 1
ATOM 8735 C C . VAL B 1 481 ? 30.312 -37.625 -14.578 1 93.06 481 VAL B C 1
ATOM 8737 O O . VAL B 1 481 ? 30.688 -36.469 -14.648 1 93.06 481 VAL B O 1
ATOM 8740 N N . GLU B 1 482 ? 30.141 -38.406 -15.617 1 93.06 482 GLU B N 1
ATOM 8741 C CA . GLU B 1 482 ? 30.328 -37.844 -16.953 1 93.06 482 GLU B CA 1
ATOM 8742 C C . GLU B 1 482 ? 29.328 -36.75 -17.25 1 93.06 482 GLU B C 1
ATOM 8744 O O . GLU B 1 482 ? 29.688 -35.688 -17.766 1 93.06 482 GLU B O 1
ATOM 8749 N N . ILE B 1 483 ? 28.109 -37.031 -16.953 1 92.75 483 ILE B N 1
ATOM 8750 C CA . ILE B 1 483 ? 27.062 -36.031 -17.188 1 92.75 483 ILE B CA 1
ATOM 8751 C C . ILE B 1 483 ? 27.312 -34.812 -16.297 1 92.75 483 ILE B C 1
ATOM 8753 O O . ILE B 1 483 ? 27.203 -33.688 -16.766 1 92.75 483 ILE B O 1
ATOM 8757 N N . PHE B 1 484 ? 27.641 -35.094 -15.086 1 92.19 484 PHE B N 1
ATOM 8758 C CA . PHE B 1 484 ? 27.906 -34.031 -14.141 1 92.19 484 PHE B CA 1
ATOM 8759 C C . PHE B 1 484 ? 29.031 -33.125 -14.641 1 92.19 484 PHE B C 1
ATOM 8761 O O . PHE B 1 484 ? 28.906 -31.891 -14.648 1 92.19 484 PHE B O 1
ATOM 8768 N N . THR B 1 485 ? 30.094 -33.688 -14.992 1 92.5 485 THR B N 1
ATOM 8769 C CA . THR B 1 485 ? 31.25 -32.906 -15.422 1 92.5 485 THR B CA 1
ATOM 8770 C C . THR B 1 485 ? 30.938 -32.094 -16.656 1 92.5 485 THR B C 1
ATOM 8772 O O . THR B 1 485 ? 31.312 -30.906 -16.734 1 92.5 485 THR B O 1
ATOM 8775 N N . LYS B 1 486 ? 30.25 -32.719 -17.578 1 92.88 486 LYS B N 1
ATOM 8776 C CA . LYS B 1 486 ? 29.859 -31.984 -18.781 1 92.88 486 LYS B CA 1
ATOM 8777 C C . LYS B 1 486 ? 28.984 -30.781 -18.438 1 92.88 486 LYS B C 1
ATOM 8779 O O . LYS B 1 486 ? 29.25 -29.672 -18.906 1 92.88 486 LYS B O 1
ATOM 8784 N N . GLN B 1 487 ? 28.031 -31.047 -17.672 1 91.31 487 GLN B N 1
ATOM 8785 C CA . GLN B 1 487 ? 27.094 -29.984 -17.328 1 91.31 487 GLN B CA 1
ATOM 8786 C C . GLN B 1 487 ? 27.75 -28.953 -16.422 1 91.31 487 GLN B C 1
ATOM 8788 O O . GLN B 1 487 ? 27.438 -27.75 -16.516 1 91.31 487 GLN B O 1
ATOM 8793 N N . PHE B 1 488 ? 28.562 -29.359 -15.57 1 90.62 488 PHE B N 1
ATOM 8794 C CA . PHE B 1 488 ? 29.281 -28.469 -14.664 1 90.62 488 PHE B CA 1
ATOM 8795 C C . PHE B 1 488 ? 30.094 -27.453 -15.453 1 90.62 488 PHE B C 1
ATOM 8797 O O . PHE B 1 488 ? 30.031 -26.25 -15.172 1 90.62 488 PHE B O 1
ATOM 8804 N N . TYR B 1 489 ? 30.781 -27.906 -16.391 1 91.94 489 TYR B N 1
ATOM 8805 C CA . TYR B 1 489 ? 31.625 -27 -17.172 1 91.94 489 TYR B CA 1
ATOM 8806 C C . TYR B 1 489 ? 30.766 -26.109 -18.078 1 91.94 489 TYR B C 1
ATOM 8808 O O . TYR B 1 489 ? 31.141 -24.984 -18.391 1 91.94 489 TYR B O 1
ATOM 8816 N N . LYS B 1 490 ? 29.656 -26.609 -18.484 1 93 490 LYS B N 1
ATOM 8817 C CA . LYS B 1 490 ? 28.719 -25.766 -19.219 1 93 490 LYS B CA 1
ATOM 8818 C C . LYS B 1 490 ? 28.172 -24.641 -18.344 1 93 490 LYS B C 1
ATOM 8820 O O . LYS B 1 490 ? 28 -23.516 -18.797 1 93 490 LYS B O 1
ATOM 8825 N N . VAL B 1 491 ? 27.922 -24.969 -17.141 1 91.5 491 VAL B N 1
ATOM 8826 C CA . VAL B 1 491 ? 27.469 -23.969 -16.188 1 91.5 491 VAL B CA 1
ATOM 8827 C C . VAL B 1 491 ? 28.562 -22.922 -15.984 1 91.5 491 VAL B C 1
ATOM 8829 O O . VAL B 1 491 ? 28.281 -21.719 -15.945 1 91.5 491 VAL B O 1
ATOM 8832 N N . LEU B 1 492 ? 29.75 -23.375 -15.828 1 92.5 492 LEU B N 1
ATOM 8833 C CA . LEU B 1 492 ? 30.891 -22.469 -15.672 1 92.5 492 LEU B CA 1
ATOM 8834 C C . LEU B 1 492 ? 31.047 -21.578 -16.891 1 92.5 492 LEU B C 1
ATOM 8836 O O . LEU B 1 492 ? 31.312 -20.375 -16.766 1 92.5 492 LEU B O 1
ATOM 8840 N N . GLY B 1 493 ? 30.984 -22.266 -18.016 1 94.5 493 GLY B N 1
ATOM 8841 C CA . GLY B 1 493 ? 31.047 -21.5 -19.266 1 94.5 493 GLY B CA 1
ATOM 8842 C C . GLY B 1 493 ? 29.938 -20.469 -19.391 1 94.5 493 GLY B C 1
ATOM 8843 O O . GLY B 1 493 ? 30.156 -19.344 -19.844 1 94.5 493 GLY B O 1
ATOM 8844 N N . HIS B 1 494 ? 28.75 -20.891 -19.031 1 95.38 494 HIS B N 1
ATOM 8845 C CA . HIS B 1 494 ? 27.594 -20.016 -19.016 1 95.38 494 HIS B CA 1
ATOM 8846 C C . HIS B 1 494 ? 27.844 -18.812 -18.094 1 95.38 494 HIS B C 1
ATOM 8848 O O . HIS B 1 494 ? 27.562 -17.672 -18.469 1 95.38 494 HIS B O 1
ATOM 8854 N N . GLY B 1 495 ? 28.391 -19.016 -16.969 1 95.25 495 GLY B N 1
ATOM 8855 C CA . GLY B 1 495 ? 28.719 -17.969 -16.016 1 95.25 495 GLY B CA 1
ATOM 8856 C C . GLY B 1 495 ? 29.766 -17 -16.531 1 95.25 495 GLY B C 1
ATOM 8857 O O . GLY B 1 495 ? 29.609 -15.789 -16.391 1 95.25 495 GLY B O 1
ATOM 8858 N N . VAL B 1 496 ? 30.766 -17.562 -17.094 1 95.56 496 VAL B N 1
ATOM 8859 C CA . VAL B 1 496 ? 31.859 -16.734 -17.609 1 95.56 496 VAL B CA 1
ATOM 8860 C C . VAL B 1 496 ? 31.359 -15.891 -18.766 1 95.56 496 VAL B C 1
ATOM 8862 O O . VAL B 1 496 ? 31.703 -14.703 -18.875 1 95.56 496 VAL B O 1
ATOM 8865 N N . SER B 1 497 ? 30.625 -16.516 -19.609 1 96.44 497 SER B N 1
ATOM 8866 C CA . SER B 1 497 ? 30.078 -15.789 -20.75 1 96.44 497 SER B CA 1
ATOM 8867 C C . SER B 1 497 ? 29.203 -14.633 -20.297 1 96.44 497 SER B C 1
ATOM 8869 O O . SER B 1 497 ? 29.344 -13.508 -20.781 1 96.44 497 SER B O 1
ATOM 8871 N N . ASN B 1 498 ? 28.312 -14.898 -19.406 1 96.62 498 ASN B N 1
ATOM 8872 C CA . ASN B 1 498 ? 27.406 -13.859 -18.938 1 96.62 498 ASN B CA 1
ATOM 8873 C C . ASN B 1 498 ? 28.125 -12.805 -18.094 1 96.62 498 ASN B C 1
ATOM 8875 O O . ASN B 1 498 ? 27.719 -11.648 -18.062 1 96.62 498 ASN B O 1
ATOM 8879 N N . PHE B 1 499 ? 29.172 -13.219 -17.438 1 97 499 PHE B N 1
ATOM 8880 C CA . PHE B 1 499 ? 30.031 -12.234 -16.781 1 97 499 PHE B CA 1
ATOM 8881 C C . PHE B 1 499 ? 30.609 -11.258 -17.812 1 97 499 PHE B C 1
ATOM 8883 O O . PHE B 1 499 ? 30.516 -10.039 -17.625 1 97 499 PHE B O 1
ATOM 8890 N N . GLY B 1 500 ? 31.219 -11.859 -18.859 1 97 500 GLY B N 1
ATOM 8891 C CA . GLY B 1 500 ? 31.75 -11.023 -19.922 1 97 500 GLY B CA 1
ATOM 8892 C C . GLY B 1 500 ? 30.719 -10.109 -20.531 1 97 500 GLY B C 1
ATOM 8893 O O . GLY B 1 500 ? 30.969 -8.93 -20.766 1 97 500 GLY B O 1
ATOM 8894 N N . LEU B 1 501 ? 29.547 -10.641 -20.797 1 96.56 501 LEU B N 1
ATOM 8895 C CA . LEU B 1 501 ? 28.453 -9.859 -21.375 1 96.56 501 LEU B CA 1
ATOM 8896 C C . LEU B 1 501 ? 28 -8.773 -20.406 1 96.56 501 LEU B C 1
ATOM 8898 O O . LEU B 1 501 ? 27.688 -7.66 -20.828 1 96.56 501 LEU B O 1
ATOM 8902 N N . SER B 1 502 ? 27.891 -9.117 -19.109 1 96.94 502 SER B N 1
ATOM 8903 C CA . SER B 1 502 ? 27.5 -8.141 -18.094 1 96.94 502 SER B CA 1
ATOM 8904 C C . SER B 1 502 ? 28.453 -6.941 -18.109 1 96.94 502 SER B C 1
ATOM 8906 O O . SER B 1 502 ? 28 -5.793 -18.047 1 96.94 502 SER B O 1
ATOM 8908 N N . VAL B 1 503 ? 29.672 -7.242 -18.156 1 96.88 503 VAL B N 1
ATOM 8909 C CA . VAL B 1 503 ? 30.688 -6.188 -18.125 1 96.88 503 VAL B CA 1
ATOM 8910 C C . VAL B 1 503 ? 30.609 -5.352 -19.391 1 96.88 503 VAL B C 1
ATOM 8912 O O . VAL B 1 503 ? 30.547 -4.121 -19.328 1 96.88 503 VAL B O 1
ATOM 8915 N N . THR B 1 504 ? 30.641 -5.992 -20.578 1 96.06 504 THR B N 1
ATOM 8916 C CA . THR B 1 504 ? 30.688 -5.273 -21.844 1 96.06 504 THR B CA 1
ATOM 8917 C C . THR B 1 504 ? 29.406 -4.477 -22.047 1 96.06 504 THR B C 1
ATOM 8919 O O . THR B 1 504 ? 29.453 -3.305 -22.438 1 96.06 504 THR B O 1
ATOM 8922 N N . ARG B 1 505 ? 28.312 -5.141 -21.812 1 95.44 505 ARG B N 1
ATOM 8923 C CA . ARG B 1 505 ? 27.031 -4.445 -21.953 1 95.44 505 ARG B CA 1
ATOM 8924 C C . ARG B 1 505 ? 26.875 -3.359 -20.891 1 95.44 505 ARG B C 1
ATOM 8926 O O . ARG B 1 505 ? 26.25 -2.326 -21.141 1 95.44 505 ARG B O 1
ATOM 8933 N N . GLY B 1 506 ? 27.422 -3.621 -19.719 1 94.31 506 GLY B N 1
ATOM 8934 C CA . GLY B 1 506 ? 27.391 -2.621 -18.672 1 94.31 506 GLY B CA 1
ATOM 8935 C C . GLY B 1 506 ? 28.125 -1.349 -19.031 1 94.31 506 GLY B C 1
ATOM 8936 O O . GLY B 1 506 ? 27.641 -0.245 -18.797 1 94.31 506 GLY B O 1
ATOM 8937 N N . LEU B 1 507 ? 29.25 -1.474 -19.578 1 94 507 LEU B N 1
ATOM 8938 C CA . LEU B 1 507 ? 30.031 -0.327 -20.031 1 94 507 LEU B CA 1
ATOM 8939 C C . LEU B 1 507 ? 29.312 0.397 -21.172 1 94 507 LEU B C 1
ATOM 8941 O O . LEU B 1 507 ? 29.25 1.628 -21.172 1 94 507 LEU B O 1
ATOM 8945 N N . GLY B 1 508 ? 28.828 -0.398 -22.109 1 91.69 508 GLY B N 1
ATOM 8946 C CA . GLY B 1 508 ? 28.062 0.181 -23.203 1 91.69 508 GLY B CA 1
ATOM 8947 C C . GLY B 1 508 ? 26.844 0.956 -22.719 1 91.69 508 GLY B C 1
ATOM 8948 O O . GLY B 1 508 ? 26.562 2.049 -23.219 1 91.69 508 GLY B O 1
ATOM 8949 N N . SER B 1 509 ? 26.125 0.367 -21.781 1 91.31 509 SER B N 1
ATOM 8950 C CA . SER B 1 509 ? 24.922 0.987 -21.234 1 91.31 509 SER B CA 1
ATOM 8951 C C . SER B 1 509 ? 25.25 2.291 -20.516 1 91.31 509 SER B C 1
ATOM 8953 O O . SER B 1 509 ? 24.484 3.248 -20.562 1 91.31 509 SER B O 1
ATOM 8955 N N . THR B 1 510 ? 26.359 2.264 -19.781 1 91.81 510 THR B N 1
ATOM 8956 C CA . THR B 1 510 ? 26.781 3.461 -19.062 1 91.81 510 THR B CA 1
ATOM 8957 C C . THR B 1 510 ? 27.016 4.613 -20.031 1 91.81 510 THR B C 1
ATOM 8959 O O . THR B 1 510 ? 26.547 5.73 -19.812 1 91.81 510 THR B O 1
ATOM 8962 N N . VAL B 1 511 ? 27.609 4.344 -21.094 1 91.06 511 VAL B N 1
ATOM 8963 C CA . VAL B 1 511 ? 27.938 5.363 -22.078 1 91.06 511 VAL B CA 1
ATOM 8964 C C . VAL B 1 511 ? 26.656 5.797 -22.812 1 91.06 511 VAL B C 1
ATOM 8966 O O . VAL B 1 511 ? 26.406 6.992 -22.953 1 91.06 511 VAL B O 1
ATOM 8969 N N . SER B 1 512 ? 25.922 4.812 -23.266 1 91.19 512 SER B N 1
ATOM 8970 C CA . SER B 1 512 ? 24.719 5.125 -24.031 1 91.19 512 SER B CA 1
ATOM 8971 C C . SER B 1 512 ? 23.719 5.922 -23.188 1 91.19 512 SER B C 1
ATOM 8973 O O . SER B 1 512 ? 23.047 6.816 -23.703 1 91.19 512 SER B O 1
ATOM 8975 N N . THR B 1 513 ? 23.594 5.605 -21.922 1 92.12 513 THR B N 1
ATOM 8976 C CA . THR B 1 513 ? 22.656 6.301 -21.047 1 92.12 513 THR B CA 1
ATOM 8977 C C . THR B 1 513 ? 23.125 7.719 -20.766 1 92.12 513 THR B C 1
ATOM 8979 O O . THR B 1 513 ? 22.328 8.656 -20.719 1 92.12 513 THR B O 1
ATOM 8982 N N . ALA B 1 514 ? 24.406 7.867 -20.578 1 89.75 514 ALA B N 1
ATOM 8983 C CA . ALA B 1 514 ? 24.984 9.172 -20.266 1 89.75 514 ALA B CA 1
ATOM 8984 C C . ALA B 1 514 ? 24.781 10.156 -21.406 1 89.75 514 ALA B C 1
ATOM 8986 O O . ALA B 1 514 ? 24.594 11.352 -21.188 1 89.75 514 ALA B O 1
ATOM 8987 N N . PHE B 1 515 ? 24.688 9.672 -22.625 1 92.06 515 PHE B N 1
ATOM 8988 C CA . PHE B 1 515 ? 24.625 10.555 -23.781 1 92.06 515 PHE B CA 1
ATOM 8989 C C . PHE B 1 515 ? 23.234 10.531 -24.406 1 92.06 515 PHE B C 1
ATOM 8991 O O . PHE B 1 515 ? 23.016 11.156 -25.453 1 92.06 515 PHE B O 1
ATOM 8998 N N . ARG B 1 516 ? 22.391 9.836 -23.797 1 94.19 516 ARG B N 1
ATOM 8999 C CA . ARG B 1 516 ? 21.047 9.719 -24.344 1 94.19 516 ARG B CA 1
ATOM 9000 C C . ARG B 1 516 ? 20.266 11.008 -24.172 1 94.19 516 ARG B C 1
ATOM 9002 O O . ARG B 1 516 ? 20.203 11.562 -23.062 1 94.19 516 ARG B O 1
ATOM 9009 N N . SER B 1 517 ? 19.656 11.445 -25.281 1 92.69 517 SER B N 1
ATOM 9010 C CA . SER B 1 517 ? 18.797 12.625 -25.203 1 92.69 517 SER B CA 1
ATOM 9011 C C . SER B 1 517 ? 17.594 12.375 -24.312 1 92.69 517 SER B C 1
ATOM 9013 O O . SER B 1 517 ? 17.016 11.281 -24.328 1 92.69 517 SER B O 1
ATOM 9015 N N . LYS B 1 518 ? 17.141 13.414 -23.625 1 88.25 518 LYS B N 1
ATOM 9016 C CA . LYS B 1 518 ? 15.969 13.32 -22.75 1 88.25 518 LYS B CA 1
ATOM 9017 C C . LYS B 1 518 ? 14.695 13.125 -23.562 1 88.25 518 LYS B C 1
ATOM 9019 O O . LYS B 1 518 ? 13.664 12.703 -23.016 1 88.25 518 LYS B O 1
ATOM 9024 N N . THR B 1 519 ? 14.727 13.406 -24.828 1 93.06 519 THR B N 1
ATOM 9025 C CA . THR B 1 519 ? 13.539 13.289 -25.656 1 93.06 519 THR B CA 1
ATOM 9026 C C . THR B 1 519 ? 13.695 12.164 -26.672 1 93.06 519 THR B C 1
ATOM 9028 O O . THR B 1 519 ? 12.906 12.047 -27.609 1 93.06 519 THR B O 1
ATOM 9031 N N . ALA B 1 520 ? 14.727 11.328 -26.469 1 94.88 520 ALA B N 1
ATOM 9032 C CA . ALA B 1 520 ? 15.016 10.25 -27.422 1 94.88 520 ALA B CA 1
ATOM 9033 C C . ALA B 1 520 ? 13.836 9.281 -27.516 1 94.88 520 ALA B C 1
ATOM 9035 O O . ALA B 1 520 ? 13.633 8.648 -28.562 1 94.88 520 ALA B O 1
ATOM 9036 N N . TYR B 1 521 ? 13.039 9.219 -26.484 1 96 521 TYR B N 1
ATOM 9037 C CA . TYR B 1 521 ? 11.938 8.258 -26.438 1 96 521 TYR B CA 1
ATOM 9038 C C . TYR B 1 521 ? 10.844 8.633 -27.422 1 96 521 TYR B C 1
ATOM 9040 O O . TYR B 1 521 ? 9.992 7.801 -27.766 1 96 521 TYR B O 1
ATOM 9048 N N . LYS B 1 522 ? 10.828 9.844 -27.922 1 96.62 522 LYS B N 1
ATOM 9049 C CA . LYS B 1 522 ? 9.797 10.289 -28.859 1 96.62 522 LYS B CA 1
ATOM 9050 C C . LYS B 1 522 ? 9.938 9.594 -30.203 1 96.62 522 LYS B C 1
ATOM 9052 O O . LYS B 1 522 ? 8.977 9.531 -30.969 1 96.62 522 LYS B O 1
ATOM 9057 N N . ASP B 1 523 ? 11.18 9.133 -30.484 1 97.31 523 ASP B N 1
ATOM 9058 C CA . ASP B 1 523 ? 11.414 8.25 -31.625 1 97.31 523 ASP B CA 1
ATOM 9059 C C . ASP B 1 523 ? 11.227 6.789 -31.234 1 97.31 523 ASP B C 1
ATOM 9061 O O . ASP B 1 523 ? 12.062 6.219 -30.531 1 97.31 523 ASP B O 1
ATOM 9065 N N . GLY B 1 524 ? 10.227 6.172 -31.766 1 97.62 524 GLY B N 1
ATOM 9066 C CA . GLY B 1 524 ? 9.844 4.824 -31.375 1 97.62 524 GLY B CA 1
ATOM 9067 C C . GLY B 1 524 ? 10.953 3.809 -31.578 1 97.62 524 GLY B C 1
ATOM 9068 O O . GLY B 1 524 ? 11.117 2.891 -30.766 1 97.62 524 GLY B O 1
ATOM 9069 N N . ASP B 1 525 ? 11.664 3.871 -32.625 1 97.38 525 ASP B N 1
ATOM 9070 C CA . ASP B 1 525 ? 12.75 2.936 -32.906 1 97.38 525 ASP B CA 1
ATOM 9071 C C . ASP B 1 525 ? 13.883 3.098 -31.891 1 97.38 525 ASP B C 1
ATOM 9073 O O . ASP B 1 525 ? 14.438 2.107 -31.422 1 97.38 525 ASP B O 1
ATOM 9077 N N . LYS B 1 526 ? 14.242 4.371 -31.625 1 97.19 526 LYS B N 1
ATOM 9078 C CA . LYS B 1 526 ? 15.289 4.637 -30.641 1 97.19 526 LYS B CA 1
ATOM 9079 C C . LYS B 1 526 ? 14.875 4.164 -29.25 1 97.19 526 LYS B C 1
ATOM 9081 O O . LYS B 1 526 ? 15.719 3.711 -28.469 1 97.19 526 LYS B O 1
ATOM 9086 N N . LEU B 1 527 ? 13.617 4.371 -28.969 1 98.06 527 LEU B N 1
ATOM 9087 C CA . LEU B 1 527 ? 13.07 3.906 -27.703 1 98.06 527 LEU B CA 1
ATOM 9088 C C . LEU B 1 527 ? 13.266 2.4 -27.547 1 98.06 527 LEU B C 1
ATOM 9090 O O . LEU B 1 527 ? 13.812 1.943 -26.547 1 98.06 527 LEU B O 1
ATOM 9094 N N . VAL B 1 528 ? 12.836 1.622 -28.516 1 98.31 528 VAL B N 1
ATOM 9095 C CA . VAL B 1 528 ? 12.891 0.165 -28.469 1 98.31 528 VAL B CA 1
ATOM 9096 C C . VAL B 1 528 ? 14.352 -0.297 -28.422 1 98.31 528 VAL B C 1
ATOM 9098 O O . VAL B 1 528 ? 14.711 -1.168 -27.625 1 98.31 528 VAL B O 1
ATOM 9101 N N . GLU B 1 529 ? 15.172 0.281 -29.312 1 97 529 GLU B N 1
ATOM 9102 C CA . GLU B 1 529 ? 16.578 -0.113 -29.391 1 97 529 GLU B CA 1
ATOM 9103 C C . GLU B 1 529 ? 17.281 0.091 -28.047 1 97 529 GLU B C 1
ATOM 9105 O O . GLU B 1 529 ? 18 -0.796 -27.578 1 97 529 GLU B O 1
ATOM 9110 N N . TYR B 1 530 ? 17.078 1.242 -27.484 1 97.62 530 TYR B N 1
ATOM 9111 C CA . TYR B 1 530 ? 17.734 1.559 -26.219 1 97.62 530 TYR B CA 1
ATOM 9112 C C . TYR B 1 530 ? 17.297 0.596 -25.125 1 97.62 530 TYR B C 1
ATOM 9114 O O . TYR B 1 530 ? 18.141 -0.008 -24.438 1 97.62 530 TYR B O 1
ATOM 9122 N N . HIS B 1 531 ? 16.047 0.469 -24.938 1 98.38 531 HIS B N 1
ATOM 9123 C CA . HIS B 1 531 ? 15.547 -0.302 -23.812 1 98.38 531 HIS B CA 1
ATOM 9124 C C . HIS B 1 531 ? 15.812 -1.792 -24 1 98.38 531 HIS B C 1
ATOM 9126 O O . HIS B 1 531 ? 16.031 -2.518 -23.031 1 98.38 531 HIS B O 1
ATOM 9132 N N . GLU B 1 532 ? 15.75 -2.311 -25.188 1 98.06 532 GLU B N 1
ATOM 9133 C CA . GLU B 1 532 ? 16.109 -3.711 -25.391 1 98.06 532 GLU B CA 1
ATOM 9134 C C . GLU B 1 532 ? 17.562 -3.975 -24.984 1 98.06 532 GLU B C 1
ATOM 9136 O O . GLU B 1 532 ? 17.859 -5.02 -24.422 1 98.06 532 GLU B O 1
ATOM 9141 N N . LYS B 1 533 ? 18.469 -3.031 -25.375 1 97.5 533 LYS B N 1
ATOM 9142 C CA . LYS B 1 533 ? 19.859 -3.17 -24.984 1 97.5 533 LYS B CA 1
ATOM 9143 C C . LYS B 1 533 ? 20.016 -3.215 -23.469 1 97.5 533 LYS B C 1
ATOM 9145 O O . LYS B 1 533 ? 20.828 -3.973 -22.938 1 97.5 533 LYS B O 1
ATOM 9150 N N . GLN B 1 534 ? 19.25 -2.348 -22.781 1 98.06 534 GLN B N 1
ATOM 9151 C CA . GLN B 1 534 ? 19.297 -2.348 -21.328 1 98.06 534 GLN B CA 1
ATOM 9152 C C . GLN B 1 534 ? 18.781 -3.662 -20.75 1 98.06 534 GLN B C 1
ATOM 9154 O O . GLN B 1 534 ? 19.328 -4.188 -19.781 1 98.06 534 GLN B O 1
ATOM 9159 N N . LEU B 1 535 ? 17.703 -4.188 -21.328 1 98.5 535 LEU B N 1
ATOM 9160 C CA . LEU B 1 535 ? 17.156 -5.453 -20.859 1 98.5 535 LEU B CA 1
ATOM 9161 C C . LEU B 1 535 ? 18.125 -6.598 -21.094 1 98.5 535 LEU B C 1
ATOM 9163 O O . LEU B 1 535 ? 18.203 -7.531 -20.281 1 98.5 535 LEU B O 1
ATOM 9167 N N . LEU B 1 536 ? 18.844 -6.562 -22.188 1 98.06 536 LEU B N 1
ATOM 9168 C CA . LEU B 1 536 ? 19.859 -7.57 -22.469 1 98.06 536 LEU B CA 1
ATOM 9169 C C . LEU B 1 536 ? 20.953 -7.547 -21.391 1 98.06 536 LEU B C 1
ATOM 9171 O O . LEU B 1 536 ? 21.406 -8.602 -20.938 1 98.06 536 LEU B O 1
ATOM 9175 N N . ARG B 1 537 ? 21.359 -6.371 -21.078 1 98.19 537 ARG B N 1
ATOM 9176 C CA . ARG B 1 537 ? 22.328 -6.242 -19.984 1 98.19 537 ARG B CA 1
ATOM 9177 C C . ARG B 1 537 ? 21.797 -6.84 -18.703 1 98.19 537 ARG B C 1
ATOM 9179 O O . ARG B 1 537 ? 22.484 -7.633 -18.047 1 98.19 537 ARG B O 1
ATOM 9186 N N . LEU B 1 538 ? 20.641 -6.438 -18.328 1 98.62 538 LEU B N 1
ATOM 9187 C CA . LEU B 1 538 ? 20.047 -6.883 -17.078 1 98.62 538 LEU B CA 1
ATOM 9188 C C . LEU B 1 538 ? 19.828 -8.391 -17.078 1 98.62 538 LEU B C 1
ATOM 9190 O O . LEU B 1 538 ? 19.938 -9.039 -16.031 1 98.62 538 LEU B O 1
ATOM 9194 N N . SER B 1 539 ? 19.469 -8.922 -18.25 1 98.56 539 SER B N 1
ATOM 9195 C CA . SER B 1 539 ? 19.312 -10.375 -18.375 1 98.56 539 SER B CA 1
ATOM 9196 C C . SER B 1 539 ? 20.656 -11.078 -18.141 1 98.56 539 SER B C 1
ATOM 9198 O O . SER B 1 539 ? 20.703 -12.117 -17.484 1 98.56 539 SER B O 1
ATOM 9200 N N . ALA B 1 540 ? 21.719 -10.562 -18.719 1 98.44 540 ALA B N 1
ATOM 9201 C CA . ALA B 1 540 ? 23.047 -11.133 -18.484 1 98.44 540 ALA B CA 1
ATOM 9202 C C . ALA B 1 540 ? 23.422 -11.047 -17.016 1 98.44 540 ALA B C 1
ATOM 9204 O O . ALA B 1 540 ? 23.984 -11.992 -16.453 1 98.44 540 ALA B O 1
ATOM 9205 N N . ASN B 1 541 ? 23.172 -9.812 -16.422 1 98.56 541 ASN B N 1
ATOM 9206 C CA . ASN B 1 541 ? 23.406 -9.648 -15 1 98.56 541 ASN B CA 1
ATOM 9207 C C . ASN B 1 541 ? 22.688 -10.719 -14.18 1 98.56 541 ASN B C 1
ATOM 9209 O O . ASN B 1 541 ? 23.281 -11.32 -13.281 1 98.56 541 ASN B O 1
ATOM 9213 N N . PHE B 1 542 ? 21.453 -10.914 -14.453 1 98.44 542 PHE B N 1
ATOM 9214 C CA . PHE B 1 542 ? 20.625 -11.875 -13.742 1 98.44 542 PHE B CA 1
ATOM 9215 C C . PHE B 1 542 ? 21.156 -13.289 -13.93 1 98.44 542 PHE B C 1
ATOM 9217 O O . PHE B 1 542 ? 21.25 -14.055 -12.969 1 98.44 542 PHE B O 1
ATOM 9224 N N . ALA B 1 543 ? 21.391 -13.664 -15.18 1 97.69 543 ALA B N 1
ATOM 9225 C CA . ALA B 1 543 ? 21.875 -15 -15.508 1 97.69 543 ALA B CA 1
ATOM 9226 C C . ALA B 1 543 ? 23.172 -15.312 -14.766 1 97.69 543 ALA B C 1
ATOM 9228 O O . ALA B 1 543 ? 23.344 -16.406 -14.227 1 97.69 543 ALA B O 1
ATOM 9229 N N . MET B 1 544 ? 24.094 -14.383 -14.773 1 96.94 544 MET B N 1
ATOM 9230 C CA . MET B 1 544 ? 25.344 -14.555 -14.039 1 96.94 544 MET B CA 1
ATOM 9231 C C . MET B 1 544 ? 25.078 -14.766 -12.555 1 96.94 544 MET B C 1
ATOM 9233 O O . MET B 1 544 ? 25.688 -15.641 -11.93 1 96.94 544 MET B O 1
ATOM 9237 N N . THR B 1 545 ? 24.203 -13.922 -11.992 1 96.88 545 THR B N 1
ATOM 9238 C CA . THR B 1 545 ? 23.859 -14.031 -10.578 1 96.88 545 THR B CA 1
ATOM 9239 C C . THR B 1 545 ? 23.219 -15.383 -10.273 1 96.88 545 THR B C 1
ATOM 9241 O O . THR B 1 545 ? 23.484 -15.992 -9.242 1 96.88 545 THR B O 1
ATOM 9244 N N . ALA B 1 546 ? 22.359 -15.82 -11.18 1 95.06 546 ALA B N 1
ATOM 9245 C CA . ALA B 1 546 ? 21.719 -17.125 -11.031 1 95.06 546 ALA B CA 1
ATOM 9246 C C . ALA B 1 546 ? 22.766 -18.234 -10.953 1 95.06 546 ALA B C 1
ATOM 9248 O O . ALA B 1 546 ? 22.625 -19.172 -10.148 1 95.06 546 ALA B O 1
ATOM 9249 N N . ASP B 1 547 ? 23.797 -18.188 -11.727 1 94.56 547 ASP B N 1
ATOM 9250 C CA . ASP B 1 547 ? 24.891 -19.156 -11.688 1 94.56 547 ASP B CA 1
ATOM 9251 C C . ASP B 1 547 ? 25.609 -19.125 -10.344 1 94.56 547 ASP B C 1
ATOM 9253 O O . ASP B 1 547 ? 25.969 -20.172 -9.805 1 94.56 547 ASP B O 1
ATOM 9257 N N . LEU B 1 548 ? 25.797 -17.938 -9.836 1 94.81 548 LEU B N 1
ATOM 9258 C CA . LEU B 1 548 ? 26.5 -17.797 -8.562 1 94.81 548 LEU B CA 1
ATOM 9259 C C . LEU B 1 548 ? 25.688 -18.422 -7.426 1 94.81 548 LEU B C 1
ATOM 9261 O O . LEU B 1 548 ? 26.266 -18.812 -6.402 1 94.81 548 LEU B O 1
ATOM 9265 N N . CYS B 1 549 ? 24.422 -18.516 -7.574 1 92.75 549 CYS B N 1
ATOM 9266 C CA . CYS B 1 549 ? 23.562 -19.094 -6.543 1 92.75 549 CYS B CA 1
ATOM 9267 C C . CYS B 1 549 ? 23.875 -20.578 -6.34 1 92.75 549 CYS B C 1
ATOM 9269 O O . CYS B 1 549 ? 23.562 -21.141 -5.293 1 92.75 549 CYS B O 1
ATOM 9271 N N . PHE B 1 550 ? 24.531 -21.172 -7.273 1 85.81 550 PHE B N 1
ATOM 9272 C CA . PHE B 1 550 ? 24.875 -22.594 -7.156 1 85.81 550 PHE B CA 1
ATOM 9273 C C . PHE B 1 550 ? 25.922 -22.797 -6.066 1 85.81 550 PHE B C 1
ATOM 9275 O O . PHE B 1 550 ? 26.047 -23.891 -5.52 1 85.81 550 PHE B O 1
ATOM 9282 N N . THR B 1 551 ? 26.641 -21.766 -5.758 1 88.75 551 THR B N 1
ATOM 9283 C CA . THR B 1 551 ? 27.625 -21.859 -4.688 1 88.75 551 THR B CA 1
ATOM 9284 C C . THR B 1 551 ? 26.953 -22.109 -3.344 1 88.75 551 THR B C 1
ATOM 9286 O O . THR B 1 551 ? 27.594 -22.516 -2.379 1 88.75 551 THR B O 1
ATOM 9289 N N . LEU B 1 552 ? 25.672 -21.859 -3.307 1 90.5 552 LEU B N 1
ATOM 9290 C CA . LEU B 1 552 ? 24.938 -22.031 -2.061 1 90.5 552 LEU B CA 1
ATOM 9291 C C . LEU B 1 552 ? 24.438 -23.469 -1.915 1 90.5 552 LEU B C 1
ATOM 9293 O O . LEU B 1 552 ? 24.094 -23.906 -0.814 1 90.5 552 LEU B O 1
ATOM 9297 N N . GLY B 1 553 ? 24.406 -24.219 -3.027 1 82.69 553 GLY B N 1
ATOM 9298 C CA . GLY B 1 553 ? 23.922 -25.594 -2.975 1 82.69 553 GLY B CA 1
ATOM 9299 C C . GLY B 1 553 ? 22.547 -25.719 -2.34 1 82.69 553 GLY B C 1
ATOM 9300 O O . GLY B 1 553 ? 21.625 -24.984 -2.703 1 82.69 553 GLY B O 1
ATOM 9301 N N . GLY B 1 554 ? 22.406 -26.672 -1.393 1 79.5 554 GLY B N 1
ATOM 9302 C CA . GLY B 1 554 ? 21.141 -26.938 -0.728 1 79.5 554 GLY B CA 1
ATOM 9303 C C . GLY B 1 554 ? 20.688 -25.797 0.162 1 79.5 554 GLY B C 1
ATOM 9304 O O . GLY B 1 554 ? 19.516 -25.672 0.488 1 79.5 554 GLY B O 1
ATOM 9305 N N . ARG B 1 555 ? 21.531 -24.859 0.472 1 87.25 555 ARG B N 1
ATOM 9306 C CA . ARG B 1 555 ? 21.203 -23.75 1.353 1 87.25 555 ARG B CA 1
ATOM 9307 C C . ARG B 1 555 ? 20.359 -22.719 0.63 1 87.25 555 ARG B C 1
ATOM 9309 O O . ARG B 1 555 ? 19.703 -21.875 1.269 1 87.25 555 ARG B O 1
ATOM 9316 N N . LEU B 1 556 ? 20.359 -22.734 -0.692 1 88.12 556 LEU B N 1
ATOM 9317 C CA . LEU B 1 556 ? 19.672 -21.734 -1.492 1 88.12 556 LEU B CA 1
ATOM 9318 C C . LEU B 1 556 ? 18.203 -21.641 -1.095 1 88.12 556 LEU B C 1
ATOM 9320 O O . LEU B 1 556 ? 17.641 -20.547 -1.01 1 88.12 556 LEU B O 1
ATOM 9324 N N . LYS B 1 557 ? 17.562 -22.766 -0.816 1 83.44 557 LYS B N 1
ATOM 9325 C CA . LYS B 1 557 ? 16.141 -22.797 -0.54 1 83.44 557 LYS B CA 1
ATOM 9326 C C . LYS B 1 557 ? 15.805 -22.047 0.747 1 83.44 557 LYS B C 1
ATOM 9328 O O . LYS B 1 557 ? 14.664 -21.641 0.959 1 83.44 557 LYS B O 1
ATOM 9333 N N . PHE B 1 558 ? 16.844 -21.781 1.569 1 88 558 PHE B N 1
ATOM 9334 C CA . PHE B 1 558 ? 16.609 -21.094 2.842 1 88 558 PHE B CA 1
ATOM 9335 C C . PHE B 1 558 ? 16.984 -19.625 2.738 1 88 558 PHE B C 1
ATOM 9337 O O . PHE B 1 558 ? 16.734 -18.844 3.662 1 88 558 PHE B O 1
ATOM 9344 N N . GLU B 1 559 ? 17.609 -19.266 1.656 1 94.75 559 GLU B N 1
ATOM 9345 C CA . GLU B 1 559 ? 18.031 -17.875 1.479 1 94.75 559 GLU B CA 1
ATOM 9346 C C . GLU B 1 559 ? 16.969 -17.062 0.748 1 94.75 559 GLU B C 1
ATOM 9348 O O . GLU B 1 559 ? 17.219 -16.531 -0.337 1 94.75 559 GLU B O 1
ATOM 9353 N N . GLU B 1 560 ? 15.852 -16.922 1.438 1 96 560 GLU B N 1
ATOM 9354 C CA . GLU B 1 560 ? 14.648 -16.359 0.82 1 96 560 GLU B CA 1
ATOM 9355 C C . GLU B 1 560 ? 14.82 -14.867 0.542 1 96 560 GLU B C 1
ATOM 9357 O O . GLU B 1 560 ? 14.18 -14.32 -0.359 1 96 560 GLU B O 1
ATOM 9362 N N . LEU B 1 561 ? 15.672 -14.133 1.317 1 97.94 561 LEU B N 1
ATOM 9363 C CA . LEU B 1 561 ? 15.914 -12.719 1.043 1 97.94 561 LEU B CA 1
ATOM 9364 C C . LEU B 1 561 ? 16.609 -12.539 -0.297 1 97.94 561 LEU B C 1
ATOM 9366 O O . LEU B 1 561 ? 16.25 -11.656 -1.08 1 97.94 561 LEU B O 1
ATOM 9370 N N . LEU B 1 562 ? 17.609 -13.375 -0.53 1 97.69 562 LEU B N 1
ATOM 9371 C CA . LEU B 1 562 ? 18.297 -13.352 -1.812 1 97.69 562 LEU B CA 1
ATOM 9372 C C . LEU B 1 562 ? 17.359 -13.75 -2.947 1 97.69 562 LEU B C 1
ATOM 9374 O O . LEU B 1 562 ? 17.312 -13.078 -3.979 1 97.69 562 LEU B O 1
ATOM 9378 N N . MET B 1 563 ? 16.625 -14.852 -2.73 1 97 563 MET B N 1
ATOM 9379 C CA . MET B 1 563 ? 15.719 -15.344 -3.76 1 97 563 MET B CA 1
ATOM 9380 C C . MET B 1 563 ? 14.656 -14.305 -4.094 1 97 563 MET B C 1
ATOM 9382 O O . MET B 1 563 ? 14.25 -14.172 -5.25 1 97 563 MET B O 1
ATOM 9386 N N . GLY B 1 564 ? 14.203 -13.594 -3.061 1 97.88 564 GLY B N 1
ATOM 9387 C CA . GLY B 1 564 ? 13.25 -12.523 -3.303 1 97.88 564 GLY B CA 1
ATOM 9388 C C . GLY B 1 564 ? 13.789 -11.438 -4.223 1 97.88 564 GLY B C 1
ATOM 9389 O O . GLY B 1 564 ? 13.078 -10.969 -5.117 1 97.88 564 GLY B O 1
ATOM 9390 N N . ARG B 1 565 ? 15 -11.055 -4.008 1 98.31 565 ARG B N 1
ATOM 9391 C CA . ARG B 1 565 ? 15.609 -10.016 -4.832 1 98.31 565 ARG B CA 1
ATOM 9392 C C . ARG B 1 565 ? 15.812 -10.5 -6.266 1 98.31 565 ARG B C 1
ATOM 9394 O O . ARG B 1 565 ? 15.633 -9.742 -7.215 1 98.31 565 ARG B O 1
ATOM 9401 N N . LEU B 1 566 ? 16.188 -11.773 -6.402 1 98.06 566 LEU B N 1
ATOM 9402 C CA . LEU B 1 566 ? 16.328 -12.328 -7.742 1 98.06 566 LEU B CA 1
ATOM 9403 C C . LEU B 1 566 ? 14.977 -12.422 -8.445 1 98.06 566 LEU B C 1
ATOM 9405 O O . LEU B 1 566 ? 14.883 -12.219 -9.656 1 98.06 566 LEU B O 1
ATOM 9409 N N . ALA B 1 567 ? 13.938 -12.766 -7.688 1 98.31 567 ALA B N 1
ATOM 9410 C CA . ALA B 1 567 ? 12.586 -12.781 -8.25 1 98.31 567 ALA B CA 1
ATOM 9411 C C . ALA B 1 567 ? 12.188 -11.391 -8.742 1 98.31 567 ALA B C 1
ATOM 9413 O O . ALA B 1 567 ? 11.547 -11.258 -9.789 1 98.31 567 ALA B O 1
ATOM 9414 N N . ASP B 1 568 ? 12.562 -10.352 -7.992 1 98.62 568 ASP B N 1
ATOM 9415 C CA . ASP B 1 568 ? 12.281 -8.977 -8.398 1 98.62 568 ASP B CA 1
ATOM 9416 C C . ASP B 1 568 ? 12.977 -8.641 -9.719 1 98.62 568 ASP B C 1
ATOM 9418 O O . ASP B 1 568 ? 12.391 -8.016 -10.594 1 98.62 568 ASP B O 1
ATOM 9422 N N . ALA B 1 569 ? 14.211 -9.016 -9.805 1 98.69 569 ALA B N 1
ATOM 9423 C CA . ALA B 1 569 ? 14.977 -8.75 -11.023 1 98.69 569 ALA B CA 1
ATOM 9424 C C . ALA B 1 569 ? 14.367 -9.477 -12.219 1 98.69 569 ALA B C 1
ATOM 9426 O O . ALA B 1 569 ? 14.156 -8.875 -13.273 1 98.69 569 ALA B O 1
ATOM 9427 N N . LEU B 1 570 ? 14.078 -10.781 -12.016 1 98.56 570 LEU B N 1
ATOM 9428 C CA . LEU B 1 570 ? 13.492 -11.578 -13.086 1 98.56 570 LEU B CA 1
ATOM 9429 C C . LEU B 1 570 ? 12.148 -11 -13.523 1 98.56 570 LEU B C 1
ATOM 9431 O O . LEU B 1 570 ? 11.867 -10.906 -14.719 1 98.56 570 LEU B O 1
ATOM 9435 N N . GLY B 1 571 ? 11.328 -10.656 -12.531 1 98.56 571 GLY B N 1
ATOM 9436 C CA . GLY B 1 571 ? 10.031 -10.062 -12.828 1 98.56 571 GLY B CA 1
ATOM 9437 C C . GLY B 1 571 ? 10.125 -8.781 -13.633 1 98.56 571 GLY B C 1
ATOM 9438 O O . GLY B 1 571 ? 9.398 -8.594 -14.609 1 98.56 571 GLY B O 1
ATOM 9439 N N . ALA B 1 572 ? 11.039 -7.914 -13.234 1 98.81 572 ALA B N 1
ATOM 9440 C CA . ALA B 1 572 ? 11.219 -6.641 -13.93 1 98.81 572 ALA B CA 1
ATOM 9441 C C . ALA B 1 572 ? 11.688 -6.859 -15.367 1 98.81 572 ALA B C 1
ATOM 9443 O O . ALA B 1 572 ? 11.258 -6.156 -16.281 1 98.81 572 ALA B O 1
ATOM 9444 N N . ILE B 1 573 ? 12.57 -7.789 -15.547 1 98.81 573 ILE B N 1
ATOM 9445 C CA . ILE B 1 573 ? 13.094 -8.086 -16.875 1 98.81 573 ILE B CA 1
ATOM 9446 C C . ILE B 1 573 ? 11.977 -8.633 -17.766 1 98.81 573 ILE B C 1
ATOM 9448 O O . ILE B 1 573 ? 11.781 -8.164 -18.875 1 98.81 573 ILE B O 1
ATOM 9452 N N . PHE B 1 574 ? 11.266 -9.617 -17.25 1 98.69 574 PHE B N 1
ATOM 9453 C CA . PHE B 1 574 ? 10.164 -10.195 -18.016 1 98.69 574 PHE B CA 1
ATOM 9454 C C . PHE B 1 574 ? 9.125 -9.133 -18.359 1 98.69 574 PHE B C 1
ATOM 9456 O O . PHE B 1 574 ? 8.664 -9.047 -19.5 1 98.69 574 PHE B O 1
ATOM 9463 N N . LEU B 1 575 ? 8.719 -8.328 -17.406 1 98.88 575 LEU B N 1
ATOM 9464 C CA . LEU B 1 575 ? 7.715 -7.289 -17.609 1 98.88 575 LEU B CA 1
ATOM 9465 C C . LEU B 1 575 ? 8.242 -6.215 -18.562 1 98.88 575 LEU B C 1
ATOM 9467 O O . LEU B 1 575 ? 7.469 -5.605 -19.297 1 98.88 575 LEU B O 1
ATOM 9471 N N . GLY B 1 576 ? 9.562 -5.953 -18.484 1 98.88 576 GLY B N 1
ATOM 9472 C CA . GLY B 1 576 ? 10.156 -5.059 -19.469 1 98.88 576 GLY B CA 1
ATOM 9473 C C . GLY B 1 576 ? 9.953 -5.535 -20.891 1 98.88 576 GLY B C 1
ATOM 9474 O O . GLY B 1 576 ? 9.492 -4.777 -21.75 1 98.88 576 GLY B O 1
ATOM 9475 N N . TYR B 1 577 ? 10.281 -6.816 -21.125 1 98.81 577 TYR B N 1
ATOM 9476 C CA . TYR B 1 577 ? 10.094 -7.391 -22.453 1 98.81 577 TYR B CA 1
ATOM 9477 C C . TYR B 1 577 ? 8.617 -7.402 -22.844 1 98.81 577 TYR B C 1
ATOM 9479 O O . TYR B 1 577 ? 8.273 -7.164 -24 1 98.81 577 TYR B O 1
ATOM 9487 N N . SER B 1 578 ? 7.762 -7.711 -21.875 1 98.69 578 SER B N 1
ATOM 9488 C CA . SER B 1 578 ? 6.328 -7.711 -22.141 1 98.69 578 SER B CA 1
ATOM 9489 C C . SER B 1 578 ? 5.836 -6.32 -22.531 1 98.69 578 SER B C 1
ATOM 9491 O O . SER B 1 578 ? 4.969 -6.184 -23.406 1 98.69 578 SER B O 1
ATOM 9493 N N . THR B 1 579 ? 6.328 -5.273 -21.875 1 98.81 579 THR B N 1
ATOM 9494 C CA . THR B 1 579 ? 5.953 -3.893 -22.156 1 98.81 579 THR B CA 1
ATOM 9495 C C . THR B 1 579 ? 6.395 -3.496 -23.562 1 98.81 579 THR B C 1
ATOM 9497 O O . THR B 1 579 ? 5.637 -2.863 -24.312 1 98.81 579 THR B O 1
ATOM 9500 N N . LEU B 1 580 ? 7.594 -3.871 -23.906 1 98.75 580 LEU B N 1
ATOM 9501 C CA . LEU B 1 580 ? 8.078 -3.582 -25.25 1 98.75 580 LEU B CA 1
ATOM 9502 C C . LEU B 1 580 ? 7.305 -4.379 -26.281 1 98.75 580 LEU B C 1
ATOM 9504 O O . LEU B 1 580 ? 7.066 -3.891 -27.391 1 98.75 580 LEU B O 1
ATOM 9508 N N . HIS B 1 581 ? 7.008 -5.652 -25.984 1 98.56 581 HIS B N 1
ATOM 9509 C CA . HIS B 1 581 ? 6.164 -6.465 -26.844 1 98.56 581 HIS B CA 1
ATOM 9510 C C . HIS B 1 581 ? 4.836 -5.77 -27.141 1 98.56 581 HIS B C 1
ATOM 9512 O O . HIS B 1 581 ? 4.395 -5.723 -28.281 1 98.56 581 HIS B O 1
ATOM 9518 N N . HIS B 1 582 ? 4.219 -5.234 -26.125 1 98.12 582 HIS B N 1
ATOM 9519 C CA . HIS B 1 582 ? 2.969 -4.496 -26.266 1 98.12 582 HIS B CA 1
ATOM 9520 C C . HIS B 1 582 ? 3.168 -3.24 -27.109 1 98.12 582 HIS B C 1
ATOM 9522 O O . HIS B 1 582 ? 2.352 -2.938 -27.984 1 98.12 582 HIS B O 1
ATOM 9528 N N . TYR B 1 583 ? 4.23 -2.498 -26.812 1 98.25 583 TYR B N 1
ATOM 9529 C CA . TYR B 1 583 ? 4.504 -1.271 -27.562 1 98.25 583 TYR B CA 1
ATOM 9530 C C . TYR B 1 583 ? 4.66 -1.555 -29.047 1 98.25 583 TYR B C 1
ATOM 9532 O O . TYR B 1 583 ? 4.102 -0.838 -29.875 1 98.25 583 TYR B O 1
ATOM 9540 N N . GLN B 1 584 ? 5.402 -2.596 -29.359 1 97.44 584 GLN B N 1
ATOM 9541 C CA . GLN B 1 584 ? 5.633 -2.947 -30.75 1 97.44 584 GLN B CA 1
ATOM 9542 C C . GLN B 1 584 ? 4.32 -3.234 -31.469 1 97.44 584 GLN B C 1
ATOM 9544 O O . GLN B 1 584 ? 4.164 -2.891 -32.656 1 97.44 584 GLN B O 1
ATOM 9549 N N . ARG B 1 585 ? 3.418 -3.762 -30.828 1 95.19 585 ARG B N 1
ATOM 9550 C CA . ARG B 1 585 ? 2.154 -4.176 -31.438 1 95.19 585 ARG B CA 1
ATOM 9551 C C . ARG B 1 585 ? 1.187 -3 -31.531 1 95.19 585 ARG B C 1
ATOM 9553 O O . ARG B 1 585 ? 0.263 -3.018 -32.344 1 95.19 585 ARG B O 1
ATOM 9560 N N . ARG B 1 586 ? 1.353 -2.047 -30.688 1 96.12 586 ARG B N 1
ATOM 9561 C CA . ARG B 1 586 ? 0.398 -0.945 -30.609 1 96.12 586 ARG B CA 1
ATOM 9562 C C . ARG B 1 586 ? 1.034 0.363 -31.062 1 96.12 586 ARG B C 1
ATOM 9564 O O . ARG B 1 586 ? 0.526 1.445 -30.766 1 96.12 586 ARG B O 1
ATOM 9571 N N . ARG B 1 587 ? 2.098 0.253 -31.766 1 95.19 587 ARG B N 1
ATOM 9572 C CA . ARG B 1 587 ? 2.76 1.438 -32.312 1 95.19 587 ARG B CA 1
ATOM 9573 C C . ARG B 1 587 ? 1.779 2.309 -33.062 1 95.19 587 ARG B C 1
ATOM 9575 O O . ARG B 1 587 ? 0.914 1.793 -33.781 1 95.19 587 ARG B O 1
ATOM 9582 N N . GLY B 1 588 ? 1.889 3.611 -32.969 1 95.81 588 GLY B N 1
ATOM 9583 C CA . GLY B 1 588 ? 1.001 4.52 -33.656 1 95.81 588 GLY B CA 1
ATOM 9584 C C . GLY B 1 588 ? 0.038 5.246 -32.75 1 95.81 588 GLY B C 1
ATOM 9585 O O . GLY B 1 588 ? -0.475 6.312 -33.094 1 95.81 588 GLY B O 1
ATOM 9586 N N . VAL B 1 589 ? -0.263 4.672 -31.578 1 97.81 589 VAL B N 1
ATOM 9587 C CA . VAL B 1 589 ? -1.079 5.371 -30.594 1 97.81 589 VAL B CA 1
ATOM 9588 C C . VAL B 1 589 ? -0.311 6.57 -30.047 1 97.81 589 VAL B C 1
ATOM 9590 O O . VAL B 1 589 ? 0.745 6.41 -29.422 1 97.81 589 VAL B O 1
ATOM 9593 N N . ALA B 1 590 ? -0.848 7.762 -30.266 1 97.94 590 ALA B N 1
ATOM 9594 C CA . ALA B 1 590 ? -0.176 8.984 -29.828 1 97.94 590 ALA B CA 1
ATOM 9595 C C . ALA B 1 590 ? 0.004 8.992 -28.312 1 97.94 590 ALA B C 1
ATOM 9597 O O . ALA B 1 590 ? -0.954 8.781 -27.562 1 97.94 590 ALA B O 1
ATOM 9598 N N . GLY B 1 591 ? 1.229 9.188 -27.859 1 97.81 591 GLY B N 1
ATOM 9599 C CA . GLY B 1 591 ? 1.518 9.266 -26.438 1 97.81 591 GLY B CA 1
ATOM 9600 C C . GLY B 1 591 ? 2.033 7.957 -25.859 1 97.81 591 GLY B C 1
ATOM 9601 O O . GLY B 1 591 ? 2.539 7.926 -24.734 1 97.81 591 GLY B O 1
ATOM 9602 N N . LEU B 1 592 ? 1.947 6.883 -26.625 1 98.69 592 LEU B N 1
ATOM 9603 C CA . LEU B 1 592 ? 2.35 5.566 -26.141 1 98.69 592 LEU B CA 1
ATOM 9604 C C . LEU B 1 592 ? 3.85 5.527 -25.859 1 98.69 592 LEU B C 1
ATOM 9606 O O . LEU B 1 592 ? 4.297 4.836 -24.938 1 98.69 592 LEU B O 1
ATOM 9610 N N . GLU B 1 593 ? 4.664 6.301 -26.641 1 98.75 593 GLU B N 1
ATOM 9611 C CA . GLU B 1 593 ? 6.105 6.344 -26.422 1 98.75 593 GLU B CA 1
ATOM 9612 C C . GLU B 1 593 ? 6.438 6.871 -25.031 1 98.75 593 GLU B C 1
ATOM 9614 O O . GLU B 1 593 ? 7.289 6.316 -24.328 1 98.75 593 GLU B O 1
ATOM 9619 N N . ALA B 1 594 ? 5.738 7.91 -24.609 1 98.62 594 ALA B N 1
ATOM 9620 C CA . ALA B 1 594 ? 6.023 8.562 -23.344 1 98.62 594 ALA B CA 1
ATOM 9621 C C . ALA B 1 594 ? 5.762 7.613 -22.172 1 98.62 594 ALA B C 1
ATOM 9623 O O . ALA B 1 594 ? 6.586 7.496 -21.266 1 98.62 594 ALA B O 1
ATOM 9624 N N . ILE B 1 595 ? 4.66 6.973 -22.172 1 98.81 595 ILE B N 1
ATOM 9625 C CA . ILE B 1 595 ? 4.316 6.113 -21.031 1 98.81 595 ILE B CA 1
ATOM 9626 C C . ILE B 1 595 ? 5.168 4.844 -21.078 1 98.81 595 ILE B C 1
ATOM 9628 O O . ILE B 1 595 ? 5.531 4.301 -20.031 1 98.81 595 ILE B O 1
ATOM 9632 N N . THR B 1 596 ? 5.461 4.328 -22.266 1 98.88 596 THR B N 1
ATOM 9633 C CA . THR B 1 596 ? 6.367 3.189 -22.375 1 98.88 596 THR B CA 1
ATOM 9634 C C . THR B 1 596 ? 7.734 3.527 -21.781 1 98.88 596 THR B C 1
ATOM 9636 O O . THR B 1 596 ? 8.305 2.732 -21.047 1 98.88 596 THR B O 1
ATOM 9639 N N . GLU B 1 597 ? 8.25 4.73 -22.141 1 98.81 597 GLU B N 1
ATOM 9640 C CA . GLU B 1 597 ? 9.5 5.211 -21.562 1 98.81 597 GLU B CA 1
ATOM 9641 C C . GLU B 1 597 ? 9.422 5.246 -20.047 1 98.81 597 GLU B C 1
ATOM 9643 O O . GLU B 1 597 ? 10.336 4.773 -19.359 1 98.81 597 GLU B O 1
ATOM 9648 N N . HIS B 1 598 ? 8.367 5.809 -19.562 1 98.81 598 HIS B N 1
ATOM 9649 C CA . HIS B 1 598 ? 8.156 5.914 -18.125 1 98.81 598 HIS B CA 1
ATOM 9650 C C . HIS B 1 598 ? 8.172 4.539 -17.453 1 98.81 598 HIS B C 1
ATOM 9652 O O . HIS B 1 598 ? 8.836 4.344 -16.438 1 98.81 598 HIS B O 1
ATOM 9658 N N . ALA B 1 599 ? 7.465 3.572 -18 1 98.88 599 ALA B N 1
ATOM 9659 C CA . ALA B 1 599 ? 7.371 2.211 -17.484 1 98.88 599 ALA B CA 1
ATOM 9660 C C . ALA B 1 599 ? 8.727 1.513 -17.516 1 98.88 599 ALA B C 1
ATOM 9662 O O . ALA B 1 599 ? 9.125 0.867 -16.547 1 98.88 599 ALA B O 1
ATOM 9663 N N . MET B 1 600 ? 9.422 1.646 -18.609 1 98.88 600 MET B N 1
ATOM 9664 C CA . MET B 1 600 ? 10.688 0.951 -18.812 1 98.88 600 MET B CA 1
ATOM 9665 C C . MET B 1 600 ? 11.75 1.466 -17.844 1 98.88 600 MET B C 1
ATOM 9667 O O . MET B 1 600 ? 12.508 0.681 -17.266 1 98.88 600 MET B O 1
ATOM 9671 N N . LEU B 1 601 ? 11.805 2.781 -17.719 1 98.5 601 LEU B N 1
ATOM 9672 C CA . LEU B 1 601 ? 12.766 3.354 -16.781 1 98.5 601 LEU B CA 1
ATOM 9673 C C . LEU B 1 601 ? 12.547 2.809 -15.383 1 98.5 601 LEU B C 1
ATOM 9675 O O . LEU B 1 601 ? 13.5 2.473 -14.68 1 98.5 601 LEU B O 1
ATOM 9679 N N . ARG B 1 602 ? 11.344 2.664 -15 1 98.69 602 ARG B N 1
ATOM 9680 C CA . ARG B 1 602 ? 11.023 2.146 -13.672 1 98.69 602 ARG B CA 1
ATOM 9681 C C . ARG B 1 602 ? 11.414 0.677 -13.547 1 98.69 602 ARG B C 1
ATOM 9683 O O . ARG B 1 602 ? 11.992 0.266 -12.539 1 98.69 602 ARG B O 1
ATOM 9690 N N . LEU B 1 603 ? 11.07 -0.111 -14.523 1 98.88 603 LEU B N 1
ATOM 9691 C CA . LEU B 1 603 ? 11.359 -1.539 -14.492 1 98.88 603 LEU B CA 1
ATOM 9692 C C . LEU B 1 603 ? 12.867 -1.782 -14.477 1 98.88 603 LEU B C 1
ATOM 9694 O O . LEU B 1 603 ? 13.352 -2.656 -13.75 1 98.88 603 LEU B O 1
ATOM 9698 N N . GLU B 1 604 ? 13.625 -1.049 -15.297 1 98.62 604 GLU B N 1
ATOM 9699 C CA . GLU B 1 604 ? 15.078 -1.176 -15.32 1 98.62 604 GLU B CA 1
ATOM 9700 C C . GLU B 1 604 ? 15.688 -0.805 -13.977 1 98.62 604 GLU B C 1
ATOM 9702 O O . GLU B 1 604 ? 16.625 -1.464 -13.508 1 98.62 604 GLU B O 1
ATOM 9707 N N . THR B 1 605 ? 15.164 0.234 -13.398 1 98.06 605 THR B N 1
ATOM 9708 C CA . THR B 1 605 ? 15.625 0.644 -12.07 1 98.06 605 THR B CA 1
ATOM 9709 C C . THR B 1 605 ? 15.32 -0.433 -11.039 1 98.06 605 THR B C 1
ATOM 9711 O O . THR B 1 605 ? 16.156 -0.721 -10.172 1 98.06 605 THR B O 1
ATOM 9714 N N . GLU B 1 606 ? 14.164 -1.032 -11.102 1 98.5 606 GLU B N 1
ATOM 9715 C CA . GLU B 1 606 ? 13.789 -2.102 -10.18 1 98.5 606 GLU B CA 1
ATOM 9716 C C . GLU B 1 606 ? 14.758 -3.275 -10.266 1 98.5 606 GLU B C 1
ATOM 9718 O O . GLU B 1 606 ? 15.203 -3.795 -9.242 1 98.5 606 GLU B O 1
ATOM 9723 N N . ALA B 1 607 ? 15.039 -3.686 -11.453 1 98.62 607 ALA B N 1
ATOM 9724 C CA . ALA B 1 607 ? 15.961 -4.805 -11.641 1 98.62 607 ALA B CA 1
ATOM 9725 C C . ALA B 1 607 ? 17.359 -4.457 -11.141 1 98.62 607 ALA B C 1
ATOM 9727 O O . ALA B 1 607 ? 18 -5.258 -10.453 1 98.62 607 ALA B O 1
ATOM 9728 N N . GLN B 1 608 ? 17.859 -3.264 -11.539 1 97.5 608 GLN B N 1
ATOM 9729 C CA . GLN B 1 608 ? 19.172 -2.789 -11.125 1 97.5 608 GLN B CA 1
ATOM 9730 C C . GLN B 1 608 ? 19.297 -2.785 -9.602 1 97.5 608 GLN B C 1
ATOM 9732 O O . GLN B 1 608 ? 20.297 -3.266 -9.055 1 97.5 608 GLN B O 1
ATOM 9737 N N . ASP B 1 609 ? 18.312 -2.248 -8.961 1 97.25 609 ASP B N 1
ATOM 9738 C CA . ASP B 1 609 ? 18.359 -2.121 -7.512 1 97.25 609 ASP B CA 1
ATOM 9739 C C . ASP B 1 609 ? 18.281 -3.488 -6.836 1 97.25 609 ASP B C 1
ATOM 9741 O O . ASP B 1 609 ? 18.953 -3.721 -5.824 1 97.25 609 ASP B O 1
ATOM 9745 N N . ALA B 1 610 ? 17.438 -4.371 -7.34 1 98.31 610 ALA B N 1
ATOM 9746 C CA . ALA B 1 610 ? 17.344 -5.723 -6.801 1 98.31 610 ALA B CA 1
ATOM 9747 C C . ALA B 1 610 ? 18.703 -6.43 -6.871 1 98.31 610 ALA B C 1
ATOM 9749 O O . ALA B 1 610 ? 19.125 -7.062 -5.902 1 98.31 610 ALA B O 1
ATOM 9750 N N . LEU B 1 611 ? 19.328 -6.309 -7.957 1 98.25 611 LEU B N 1
ATOM 9751 C CA . LEU B 1 611 ? 20.625 -6.961 -8.156 1 98.25 611 LEU B CA 1
ATOM 9752 C C . LEU B 1 611 ? 21.703 -6.316 -7.289 1 98.25 611 LEU B C 1
ATOM 9754 O O . LEU B 1 611 ? 22.609 -7 -6.801 1 98.25 611 LEU B O 1
ATOM 9758 N N . LYS B 1 612 ? 21.641 -5.004 -7.125 1 97.19 612 LYS B N 1
ATOM 9759 C CA . LYS B 1 612 ? 22.594 -4.312 -6.262 1 97.19 612 LYS B CA 1
ATOM 9760 C C . LYS B 1 612 ? 22.469 -4.789 -4.82 1 97.19 612 LYS B C 1
ATOM 9762 O O . LYS B 1 612 ? 23.484 -5.109 -4.18 1 97.19 612 LYS B O 1
ATOM 9767 N N . VAL B 1 613 ? 21.281 -4.848 -4.316 1 97.19 613 VAL B N 1
ATOM 9768 C CA . VAL B 1 613 ? 21.078 -5.273 -2.934 1 97.19 613 VAL B CA 1
ATOM 9769 C C . VAL B 1 613 ? 21.469 -6.742 -2.783 1 97.19 613 VAL B C 1
ATOM 9771 O O . VAL B 1 613 ? 22.016 -7.145 -1.75 1 97.19 613 VAL B O 1
ATOM 9774 N N . ALA B 1 614 ? 21.141 -7.547 -3.791 1 97.81 614 ALA B N 1
ATOM 9775 C CA . ALA B 1 614 ? 21.578 -8.945 -3.771 1 97.81 614 ALA B CA 1
ATOM 9776 C C . ALA B 1 614 ? 23.094 -9.039 -3.656 1 97.81 614 ALA B C 1
ATOM 9778 O O . ALA B 1 614 ? 23.609 -9.867 -2.904 1 97.81 614 ALA B O 1
ATOM 9779 N N . SER B 1 615 ? 23.812 -8.219 -4.402 1 97.19 615 SER B N 1
ATOM 9780 C CA . SER B 1 615 ? 25.266 -8.25 -4.375 1 97.19 615 SER B CA 1
ATOM 9781 C C . SER B 1 615 ? 25.812 -7.801 -3.021 1 97.19 615 SER B C 1
ATOM 9783 O O . SER B 1 615 ? 26.844 -8.289 -2.562 1 97.19 615 SER B O 1
ATOM 9785 N N . ASP B 1 616 ? 25.062 -6.898 -2.369 1 95.5 616 ASP B N 1
ATOM 9786 C CA . ASP B 1 616 ? 25.5 -6.359 -1.084 1 95.5 616 ASP B CA 1
ATOM 9787 C C . ASP B 1 616 ? 25.281 -7.371 0.037 1 95.5 616 ASP B C 1
ATOM 9789 O O . ASP B 1 616 ? 25.891 -7.266 1.103 1 95.5 616 ASP B O 1
ATOM 9793 N N . ASN B 1 617 ? 24.422 -8.359 -0.209 1 97.06 617 ASN B N 1
ATOM 9794 C CA . ASN B 1 617 ? 24 -9.234 0.883 1 97.06 617 ASN B CA 1
ATOM 9795 C C . ASN B 1 617 ? 24.109 -10.703 0.493 1 97.06 617 ASN B C 1
ATOM 9797 O O . ASN B 1 617 ? 23.391 -11.547 1.034 1 97.06 617 ASN B O 1
ATOM 9801 N N . PHE B 1 618 ? 24.953 -11.031 -0.439 1 97.44 618 PHE B N 1
ATOM 9802 C CA . PHE B 1 618 ? 25.016 -12.414 -0.897 1 97.44 618 PHE B CA 1
ATOM 9803 C C . PHE B 1 618 ? 25.391 -13.352 0.248 1 97.44 618 PHE B C 1
ATOM 9805 O O . PHE B 1 618 ? 26.422 -13.18 0.883 1 97.44 618 PHE B O 1
ATOM 9812 N N . PRO B 1 619 ? 24.641 -14.328 0.495 1 96.44 619 PRO B N 1
ATOM 9813 C CA . PRO B 1 619 ? 24.844 -15.156 1.684 1 96.44 619 PRO B CA 1
ATOM 9814 C C . PRO B 1 619 ? 25.812 -16.312 1.439 1 96.44 619 PRO B C 1
ATOM 9816 O O . PRO B 1 619 ? 26.219 -16.562 0.297 1 96.44 619 PRO B O 1
ATOM 9819 N N . GLY B 1 620 ? 26.188 -17.031 2.562 1 93.06 620 GLY B N 1
ATOM 9820 C CA . GLY B 1 620 ? 26.953 -18.281 2.494 1 93.06 620 GLY B CA 1
ATOM 9821 C C . GLY B 1 620 ? 28.438 -18.078 2.686 1 93.06 620 GLY B C 1
ATOM 9822 O O . GLY B 1 620 ? 28.922 -16.938 2.709 1 93.06 620 GLY B O 1
ATOM 9823 N N . PRO B 1 621 ? 29.188 -19.219 2.787 1 91.44 621 PRO B N 1
ATOM 9824 C CA . PRO B 1 621 ? 30.625 -19.156 3.039 1 91.44 621 PRO B CA 1
ATOM 9825 C C . PRO B 1 621 ? 31.406 -18.484 1.899 1 91.44 621 PRO B C 1
ATOM 9827 O O . PRO B 1 621 ? 32.406 -17.828 2.139 1 91.44 621 PRO B O 1
ATOM 9830 N N . LEU B 1 622 ? 30.891 -18.656 0.701 1 93.75 622 LEU B N 1
ATOM 9831 C CA . LEU B 1 622 ? 31.531 -18.016 -0.448 1 93.75 622 LEU B CA 1
ATOM 9832 C C . LEU B 1 622 ? 30.828 -16.719 -0.809 1 93.75 622 LEU B C 1
ATOM 9834 O O . LEU B 1 622 ? 30.984 -16.203 -1.916 1 93.75 622 LEU B O 1
ATOM 9838 N N . GLY B 1 623 ? 30.016 -16.266 0.084 1 94.81 623 GLY B N 1
ATOM 9839 C CA . GLY B 1 623 ? 29.234 -15.055 -0.122 1 94.81 623 GLY B CA 1
ATOM 9840 C C . GLY B 1 623 ? 30.062 -13.852 -0.5 1 94.81 623 GLY B C 1
ATOM 9841 O O . GLY B 1 623 ? 29.766 -13.164 -1.478 1 94.81 623 GLY B O 1
ATOM 9842 N N . PRO B 1 624 ? 31.109 -13.562 0.231 1 95.56 624 PRO B N 1
ATOM 9843 C CA . PRO B 1 624 ? 31.969 -12.406 -0.099 1 95.56 624 PRO B CA 1
ATOM 9844 C C . PRO B 1 624 ? 32.562 -12.5 -1.5 1 95.56 624 PRO B C 1
ATOM 9846 O O . PRO B 1 624 ? 32.656 -11.492 -2.205 1 95.56 624 PRO B O 1
ATOM 9849 N N . VAL B 1 625 ? 32.969 -13.703 -1.93 1 95.94 625 VAL B N 1
ATOM 9850 C CA . VAL B 1 625 ? 33.5 -13.891 -3.268 1 95.94 625 VAL B CA 1
ATOM 9851 C C . VAL B 1 625 ? 32.406 -13.672 -4.312 1 95.94 625 VAL B C 1
ATOM 9853 O O . VAL B 1 625 ? 32.625 -12.992 -5.312 1 95.94 625 VAL B O 1
ATOM 9856 N N . ALA B 1 626 ? 31.266 -14.328 -4.055 1 96.75 626 ALA B N 1
ATOM 9857 C CA . ALA B 1 626 ? 30.141 -14.148 -4.965 1 96.75 626 ALA B CA 1
ATOM 9858 C C . ALA B 1 626 ? 29.75 -12.672 -5.074 1 96.75 626 ALA B C 1
ATOM 9860 O O . ALA B 1 626 ? 29.422 -12.188 -6.16 1 96.75 626 ALA B O 1
ATOM 9861 N N . SER B 1 627 ? 29.75 -12.008 -3.941 1 96.94 627 SER B N 1
ATOM 9862 C CA . SER B 1 627 ? 29.469 -10.578 -3.904 1 96.94 627 SER B CA 1
ATOM 9863 C C . SER B 1 627 ? 30.438 -9.789 -4.773 1 96.94 627 SER B C 1
ATOM 9865 O O . SER B 1 627 ? 30.031 -8.922 -5.547 1 96.94 627 SER B O 1
ATOM 9867 N N . LEU B 1 628 ? 31.672 -10.055 -4.652 1 96.75 628 LEU B N 1
ATOM 9868 C CA . LEU B 1 628 ? 32.688 -9.367 -5.422 1 96.75 628 LEU B CA 1
ATOM 9869 C C . LEU B 1 628 ? 32.531 -9.617 -6.918 1 96.75 628 LEU B C 1
ATOM 9871 O O . LEU B 1 628 ? 32.625 -8.688 -7.723 1 96.75 628 LEU B O 1
ATOM 9875 N N . VAL B 1 629 ? 32.25 -10.898 -7.254 1 96.75 629 VAL B N 1
ATOM 9876 C CA . VAL B 1 629 ? 32.062 -11.266 -8.648 1 96.75 629 VAL B CA 1
ATOM 9877 C C . VAL B 1 629 ? 30.828 -10.547 -9.203 1 96.75 629 VAL B C 1
ATOM 9879 O O . VAL B 1 629 ? 30.844 -10.039 -10.328 1 96.75 629 VAL B O 1
ATOM 9882 N N . MET B 1 630 ? 29.75 -10.516 -8.43 1 97.12 630 MET B N 1
ATOM 9883 C CA . MET B 1 630 ? 28.531 -9.836 -8.852 1 97.12 630 MET B CA 1
ATOM 9884 C C . MET B 1 630 ? 28.781 -8.352 -9.086 1 97.12 630 MET B C 1
ATOM 9886 O O . MET B 1 630 ? 28.344 -7.789 -10.086 1 97.12 630 MET B O 1
ATOM 9890 N N . LYS B 1 631 ? 29.469 -7.734 -8.109 1 96.5 631 LYS B N 1
ATOM 9891 C CA . LYS B 1 631 ? 29.734 -6.305 -8.219 1 96.5 631 LYS B CA 1
ATOM 9892 C C . LYS B 1 631 ? 30.641 -6.004 -9.414 1 96.5 631 LYS B C 1
ATOM 9894 O O . LYS B 1 631 ? 30.422 -5.02 -10.125 1 96.5 631 LYS B O 1
ATOM 9899 N N . ALA B 1 632 ? 31.594 -6.852 -9.641 1 96.31 632 ALA B N 1
ATOM 9900 C CA . ALA B 1 632 ? 32.5 -6.672 -10.773 1 96.31 632 ALA B CA 1
ATOM 9901 C C . ALA B 1 632 ? 31.766 -6.871 -12.094 1 96.31 632 ALA B C 1
ATOM 9903 O O . ALA B 1 632 ? 32.062 -6.215 -13.094 1 96.31 632 ALA B O 1
ATOM 9904 N N . GLY B 1 633 ? 30.859 -7.793 -12.125 1 96.62 633 GLY B N 1
ATOM 9905 C CA . GLY B 1 633 ? 30.109 -8.078 -13.344 1 96.62 633 GLY B CA 1
ATOM 9906 C C . GLY B 1 633 ? 28.984 -7.094 -13.594 1 96.62 633 GLY B C 1
ATOM 9907 O O . GLY B 1 633 ? 28.938 -6.465 -14.656 1 96.62 633 GLY B O 1
ATOM 9908 N N . CYS B 1 634 ? 28.109 -6.895 -12.594 1 95.81 634 CYS B N 1
ATOM 9909 C CA . CYS B 1 634 ? 26.906 -6.066 -12.742 1 95.81 634 CYS B CA 1
ATOM 9910 C C . CYS B 1 634 ? 27.266 -4.586 -12.695 1 95.81 634 CYS B C 1
ATOM 9912 O O . CYS B 1 634 ? 26.609 -3.764 -13.336 1 95.81 634 CYS B O 1
ATOM 9914 N N . PHE B 1 635 ? 28.297 -4.262 -11.867 1 94.25 635 PHE B N 1
ATOM 9915 C CA . PHE B 1 635 ? 28.656 -2.865 -11.641 1 94.25 635 PHE B CA 1
ATOM 9916 C C . PHE B 1 635 ? 30.172 -2.672 -11.695 1 94.25 635 PHE B C 1
ATOM 9918 O O . PHE B 1 635 ? 30.781 -2.227 -10.719 1 94.25 635 PHE B O 1
ATOM 9925 N N . PRO B 1 636 ? 30.766 -2.881 -12.797 1 91.31 636 PRO B N 1
ATOM 9926 C CA . PRO B 1 636 ? 32.219 -2.924 -12.906 1 91.31 636 PRO B CA 1
ATOM 9927 C C . PRO B 1 636 ? 32.875 -1.604 -12.508 1 91.31 636 PRO B C 1
ATOM 9929 O O . PRO B 1 636 ? 34.031 -1.591 -12.094 1 91.31 636 PRO B O 1
ATOM 9932 N N . LEU B 1 637 ? 32.219 -0.518 -12.617 1 89.25 637 LEU B N 1
ATOM 9933 C CA . LEU B 1 637 ? 32.75 0.775 -12.203 1 89.25 637 LEU B CA 1
ATOM 9934 C C . LEU B 1 637 ? 31.953 1.334 -11.016 1 89.25 637 LEU B C 1
ATOM 9936 O O . LEU B 1 637 ? 31.797 2.551 -10.891 1 89.25 637 LEU B O 1
ATOM 9940 N N . GLY B 1 638 ? 31.391 0.36 -10.281 1 87.19 638 GLY B N 1
ATOM 9941 C CA . GLY B 1 638 ? 30.609 0.754 -9.109 1 87.19 638 GLY B CA 1
ATOM 9942 C C . GLY B 1 638 ? 29.344 1.506 -9.461 1 87.19 638 GLY B C 1
ATOM 9943 O O . GLY B 1 638 ? 28.562 1.062 -10.312 1 87.19 638 GLY B O 1
ATOM 9944 N N . ASN B 1 639 ? 29.172 2.59 -8.852 1 83.12 639 ASN B N 1
ATOM 9945 C CA . ASN B 1 639 ? 27.938 3.355 -9 1 83.12 639 ASN B CA 1
ATOM 9946 C C . ASN B 1 639 ? 27.859 4.012 -10.375 1 83.12 639 ASN B C 1
ATOM 9948 O O . ASN B 1 639 ? 26.766 4.371 -10.828 1 83.12 639 ASN B O 1
ATOM 9952 N N . LEU B 1 640 ? 28.953 4.16 -11 1 82.56 640 LEU B N 1
ATOM 9953 C CA . LEU B 1 640 ? 28.938 4.742 -12.336 1 82.56 640 LEU B CA 1
ATOM 9954 C C . LEU B 1 640 ? 28.219 3.834 -13.32 1 82.56 640 LEU B C 1
ATOM 9956 O O . LEU B 1 640 ? 27.641 4.312 -14.305 1 82.56 640 LEU B O 1
ATOM 9960 N N . THR B 1 641 ? 28.234 2.557 -13.047 1 85.62 641 THR B N 1
ATOM 9961 C CA . THR B 1 641 ? 27.578 1.599 -13.922 1 85.62 641 THR B CA 1
ATOM 9962 C C . THR B 1 641 ? 26.203 1.223 -13.367 1 85.62 641 THR B C 1
ATOM 9964 O O . THR B 1 641 ? 25.766 0.079 -13.5 1 85.62 641 THR B O 1
ATOM 9967 N N . ARG B 1 642 ? 25.672 2.072 -12.602 1 90.12 642 ARG B N 1
ATOM 9968 C CA . ARG B 1 642 ? 24.266 2.023 -12.219 1 90.12 642 ARG B CA 1
ATOM 9969 C C . ARG B 1 642 ? 23.5 3.209 -12.797 1 90.12 642 ARG B C 1
ATOM 9971 O O . ARG B 1 642 ? 22.969 4.043 -12.047 1 90.12 642 ARG B O 1
ATOM 9978 N N . PRO B 1 643 ? 23.328 3.148 -14.078 1 87.06 643 PRO B N 1
ATOM 9979 C CA . PRO B 1 643 ? 22.875 4.363 -14.758 1 87.06 643 PRO B CA 1
ATOM 9980 C C . PRO B 1 643 ? 21.359 4.52 -14.734 1 87.06 643 PRO B C 1
ATOM 9982 O O . PRO B 1 643 ? 20.844 5.578 -15.094 1 87.06 643 PRO B O 1
ATOM 9985 N N . TYR B 1 644 ? 20.672 3.494 -14.43 1 92.31 644 TYR B N 1
ATOM 9986 C CA . TYR B 1 644 ? 19.219 3.549 -14.562 1 92.31 644 TYR B CA 1
ATOM 9987 C C . TYR B 1 644 ? 18.594 4.41 -13.469 1 92.31 644 TYR B C 1
ATOM 9989 O O . TYR B 1 644 ? 18.938 4.266 -12.289 1 92.31 644 TYR B O 1
ATOM 9997 N N . LYS B 1 645 ? 17.781 5.305 -13.859 1 92.31 645 LYS B N 1
ATOM 9998 C CA . LYS B 1 645 ? 17.109 6.238 -12.961 1 92.31 645 LYS B CA 1
ATOM 9999 C C . LYS B 1 645 ? 15.594 6.23 -13.188 1 92.31 645 LYS B C 1
ATOM 10001 O O . LYS B 1 645 ? 15.125 5.863 -14.266 1 92.31 645 LYS B O 1
ATOM 10006 N N . GLU B 1 646 ? 14.914 6.652 -12.188 1 96.19 646 GLU B N 1
ATOM 10007 C CA . GLU B 1 646 ? 13.469 6.832 -12.297 1 96.19 646 GLU B CA 1
ATOM 10008 C C . GLU B 1 646 ? 13.125 7.93 -13.305 1 96.19 646 GLU B C 1
ATOM 10010 O O . GLU B 1 646 ? 13.961 8.781 -13.609 1 96.19 646 GLU B O 1
ATOM 10015 N N . PRO B 1 647 ? 11.867 7.887 -13.828 1 97.56 647 PRO B N 1
ATOM 10016 C CA . PRO B 1 647 ? 11.453 8.945 -14.758 1 97.56 647 PRO B CA 1
ATOM 10017 C C . PRO B 1 647 ? 11.617 10.344 -14.164 1 97.56 647 PRO B C 1
ATOM 10019 O O . PRO B 1 647 ? 11.336 10.555 -12.977 1 97.56 647 PRO B O 1
ATOM 10022 N N . ASN B 1 648 ? 12.109 11.266 -14.969 1 96.81 648 ASN B N 1
ATOM 10023 C CA . ASN B 1 648 ? 12.258 12.641 -14.492 1 96.81 648 ASN B CA 1
ATOM 10024 C C . ASN B 1 648 ? 10.906 13.352 -14.414 1 96.81 648 ASN B C 1
ATOM 10026 O O . ASN B 1 648 ? 9.883 12.805 -14.828 1 96.81 648 ASN B O 1
ATOM 10030 N N . ASP B 1 649 ? 10.883 14.578 -13.961 1 97.5 649 ASP B N 1
ATOM 10031 C CA . ASP B 1 649 ? 9.656 15.312 -13.68 1 97.5 649 ASP B CA 1
ATOM 10032 C C . ASP B 1 649 ? 8.93 15.68 -14.977 1 97.5 649 ASP B C 1
ATOM 10034 O O . ASP B 1 649 ? 7.695 15.664 -15.023 1 97.5 649 ASP B O 1
ATOM 10038 N N . THR B 1 650 ? 9.672 16.016 -15.992 1 97.31 650 THR B N 1
ATOM 10039 C CA . THR B 1 650 ? 9.055 16.406 -17.266 1 97.31 650 THR B CA 1
ATOM 10040 C C . THR B 1 650 ? 8.266 15.25 -17.859 1 97.31 650 THR B C 1
ATOM 10042 O O . THR B 1 650 ? 7.125 15.43 -18.297 1 97.31 650 THR B O 1
ATOM 10045 N N . LEU B 1 651 ? 8.883 14.047 -17.906 1 98.25 651 LEU B N 1
ATOM 10046 C CA . LEU B 1 651 ? 8.219 12.859 -18.406 1 98.25 651 LEU B CA 1
ATOM 10047 C C . LEU B 1 651 ? 7.027 12.484 -17.531 1 98.25 651 LEU B C 1
ATOM 10049 O O . LEU B 1 651 ? 5.973 12.102 -18.047 1 98.25 651 LEU B O 1
ATOM 10053 N N . THR B 1 652 ? 7.184 12.609 -16.219 1 98.44 652 THR B N 1
ATOM 10054 C CA . THR B 1 652 ? 6.117 12.328 -15.273 1 98.44 652 THR B CA 1
ATOM 10055 C C . THR B 1 652 ? 4.902 13.219 -15.539 1 98.44 652 THR B C 1
ATOM 10057 O O . THR B 1 652 ? 3.771 12.727 -15.586 1 98.44 652 THR B O 1
ATOM 10060 N N . LYS B 1 653 ? 5.109 14.484 -15.719 1 98.19 653 LYS B N 1
ATOM 10061 C CA . LYS B 1 653 ? 4.035 15.43 -15.992 1 98.19 653 LYS B CA 1
ATOM 10062 C C . LYS B 1 653 ? 3.393 15.156 -17.344 1 98.19 653 LYS B C 1
ATOM 10064 O O . LYS B 1 653 ? 2.174 15.273 -17.5 1 98.19 653 LYS B O 1
ATOM 10069 N N . GLU B 1 654 ? 4.234 14.82 -18.312 1 98.5 654 GLU B N 1
ATOM 10070 C CA . GLU B 1 654 ? 3.721 14.516 -19.641 1 98.5 654 GLU B CA 1
ATOM 10071 C C . GLU B 1 654 ? 2.771 13.32 -19.609 1 98.5 654 GLU B C 1
ATOM 10073 O O . GLU B 1 654 ? 1.673 13.375 -20.156 1 98.5 654 GLU B O 1
ATOM 10078 N N . VAL B 1 655 ? 3.188 12.234 -18.953 1 98.75 655 VAL B N 1
ATOM 10079 C CA . VAL B 1 655 ? 2.375 11.023 -18.859 1 98.75 655 VAL B CA 1
ATOM 10080 C C . VAL B 1 655 ? 1.084 11.328 -18.094 1 98.75 655 VAL B C 1
ATOM 10082 O O . VAL B 1 655 ? 0.001 10.906 -18.516 1 98.75 655 VAL B O 1
ATOM 10085 N N . ALA B 1 656 ? 1.21 12.039 -16.984 1 98.75 656 ALA B N 1
ATOM 10086 C CA . ALA B 1 656 ? 0.027 12.406 -16.219 1 98.75 656 ALA B CA 1
ATOM 10087 C C . ALA B 1 656 ? -0.97 13.18 -17.078 1 98.75 656 ALA B C 1
ATOM 10089 O O . ALA B 1 656 ? -2.178 12.938 -17 1 98.75 656 ALA B O 1
ATOM 10090 N N . ARG B 1 657 ? -0.501 14.117 -17.859 1 98.38 657 ARG B N 1
ATOM 10091 C CA . ARG B 1 657 ? -1.365 14.922 -18.719 1 98.38 657 ARG B CA 1
ATOM 10092 C C . ARG B 1 657 ? -2.078 14.047 -19.75 1 98.38 657 ARG B C 1
ATOM 10094 O O . ARG B 1 657 ? -3.27 14.227 -20 1 98.38 657 ARG B O 1
ATOM 10101 N N . LEU B 1 658 ? -1.368 13.117 -20.297 1 98.56 658 LEU B N 1
ATOM 10102 C CA . LEU B 1 658 ? -1.908 12.266 -21.359 1 98.56 658 LEU B CA 1
ATOM 10103 C C . LEU B 1 658 ? -3.059 11.414 -20.828 1 98.56 658 LEU B C 1
ATOM 10105 O O . LEU B 1 658 ? -3.992 11.094 -21.562 1 98.56 658 LEU B O 1
ATOM 10109 N N . VAL B 1 659 ? -3.057 11.078 -19.531 1 98.5 659 VAL B N 1
ATOM 10110 C CA . VAL B 1 659 ? -4.066 10.148 -19.031 1 98.5 659 VAL B CA 1
ATOM 10111 C C . VAL B 1 659 ? -5.168 10.922 -18.312 1 98.5 659 VAL B C 1
ATOM 10113 O O . VAL B 1 659 ? -6.18 10.344 -17.906 1 98.5 659 VAL B O 1
ATOM 10116 N N . THR B 1 660 ? -5.027 12.234 -18.109 1 98.31 660 THR B N 1
ATOM 10117 C CA . THR B 1 660 ? -6.051 13.016 -17.422 1 98.31 660 THR B CA 1
ATOM 10118 C C . THR B 1 660 ? -6.75 13.969 -18.391 1 98.31 660 THR B C 1
ATOM 10120 O O . THR B 1 660 ? -7.652 14.711 -18 1 98.31 660 THR B O 1
ATOM 10123 N N . THR B 1 661 ? -6.34 14.039 -19.703 1 97.75 661 THR B N 1
ATOM 10124 C CA . THR B 1 661 ? -6.965 14.82 -20.766 1 97.75 661 THR B CA 1
ATOM 10125 C C . THR B 1 661 ? -7.34 13.93 -21.938 1 97.75 661 THR B C 1
ATOM 10127 O O . THR B 1 661 ? -6.82 12.82 -22.078 1 97.75 661 THR B O 1
ATOM 10130 N N . PRO B 1 662 ? -8.305 14.391 -22.797 1 97.12 662 PRO B N 1
ATOM 10131 C CA . PRO B 1 662 ? -8.609 13.586 -23.969 1 97.12 662 PRO B CA 1
ATOM 10132 C C . PRO B 1 662 ? -7.379 13.328 -24.844 1 97.12 662 PRO B C 1
ATOM 10134 O O . PRO B 1 662 ? -6.668 14.266 -25.203 1 97.12 662 PRO B O 1
ATOM 10137 N N . SER B 1 663 ? -7.07 12.148 -25.062 1 97.94 663 SER B N 1
ATOM 10138 C CA . SER B 1 663 ? -5.922 11.695 -25.844 1 97.94 663 SER B CA 1
ATOM 10139 C C . SER B 1 663 ? -6.137 10.289 -26.375 1 97.94 663 SER B C 1
ATOM 10141 O O . SER B 1 663 ? -7.02 9.57 -25.906 1 97.94 663 SER B O 1
ATOM 10143 N N . GLU B 1 664 ? -5.379 9.898 -27.328 1 98.06 664 GLU B N 1
ATOM 10144 C CA . GLU B 1 664 ? -5.453 8.531 -27.859 1 98.06 664 GLU B CA 1
ATOM 10145 C C . GLU B 1 664 ? -5.004 7.516 -26.812 1 98.06 664 GLU B C 1
ATOM 10147 O O . GLU B 1 664 ? -5.516 6.395 -26.766 1 98.06 664 GLU B O 1
ATOM 10152 N N . LEU B 1 665 ? -4.027 7.914 -26 1 98.06 665 LEU B N 1
ATOM 10153 C CA . LEU B 1 665 ? -3.551 7.027 -24.938 1 98.06 665 LEU B CA 1
ATOM 10154 C C . LEU B 1 665 ? -4.664 6.727 -23.938 1 98.06 665 LEU B C 1
ATOM 10156 O O . LEU B 1 665 ? -4.836 5.578 -23.516 1 98.06 665 LEU B O 1
ATOM 10160 N N . ARG B 1 666 ? -5.301 7.727 -23.5 1 97.25 666 ARG B N 1
ATOM 10161 C CA . ARG B 1 666 ? -6.434 7.531 -22.594 1 97.25 666 ARG B CA 1
ATOM 10162 C C . ARG B 1 666 ? -7.48 6.613 -23.234 1 97.25 666 ARG B C 1
ATOM 10164 O O . ARG B 1 666 ? -8.055 5.766 -22.547 1 97.25 666 ARG B O 1
ATOM 10171 N N . ASP B 1 667 ? -7.746 6.809 -24.531 1 97.31 667 ASP B N 1
ATOM 10172 C CA . ASP B 1 667 ? -8.688 5.949 -25.25 1 97.31 667 ASP B CA 1
ATOM 10173 C C . ASP B 1 667 ? -8.227 4.496 -25.234 1 97.31 667 ASP B C 1
ATOM 10175 O O . ASP B 1 667 ? -9.039 3.58 -25.125 1 97.31 667 ASP B O 1
ATOM 10179 N N . MET B 1 668 ? -6.961 4.328 -25.391 1 97.44 668 MET B N 1
ATOM 10180 C CA . MET B 1 668 ? -6.418 2.973 -25.344 1 97.44 668 MET B CA 1
ATOM 10181 C C . MET B 1 668 ? -6.676 2.324 -23.984 1 97.44 668 MET B C 1
ATOM 10183 O O . MET B 1 668 ? -7.047 1.15 -23.922 1 97.44 668 MET B O 1
ATOM 10187 N N . PHE B 1 669 ? -6.453 3.072 -22.906 1 97.31 669 PHE B N 1
ATOM 10188 C CA . PHE B 1 669 ? -6.703 2.545 -21.562 1 97.31 669 PHE B CA 1
ATOM 10189 C C . PHE B 1 669 ? -8.188 2.254 -21.375 1 97.31 669 PHE B C 1
ATOM 10191 O O . PHE B 1 669 ? -8.555 1.4 -20.562 1 97.31 669 PHE B O 1
ATOM 10198 N N . ALA B 1 670 ? -9.039 2.902 -22.094 1 95.75 670 ALA B N 1
ATOM 10199 C CA . ALA B 1 670 ? -10.484 2.748 -21.953 1 95.75 670 ALA B CA 1
ATOM 10200 C C . ALA B 1 670 ? -10.992 1.546 -22.734 1 95.75 670 ALA B C 1
ATOM 10202 O O . ALA B 1 670 ? -12.156 1.165 -22.625 1 95.75 670 ALA B O 1
ATOM 10203 N N . GLU B 1 671 ? -10.102 0.988 -23.531 1 93.75 671 GLU B N 1
ATOM 10204 C CA . GLU B 1 671 ? -10.5 -0.205 -24.266 1 93.75 671 GLU B CA 1
ATOM 10205 C C . GLU B 1 671 ? -10.953 -1.315 -23.328 1 93.75 671 GLU B C 1
ATOM 10207 O O . GLU B 1 671 ? -10.266 -1.622 -22.344 1 93.75 671 GLU B O 1
ATOM 10212 N N . GLY B 1 672 ? -12.102 -1.874 -23.531 1 89.94 672 GLY B N 1
ATOM 10213 C CA . GLY B 1 672 ? -12.57 -3.02 -22.766 1 89.94 672 GLY B CA 1
ATOM 10214 C C . GLY B 1 672 ? -13.242 -2.635 -21.453 1 89.94 672 GLY B C 1
ATOM 10215 O O . GLY B 1 672 ? -13.609 -3.502 -20.672 1 89.94 672 GLY B O 1
ATOM 10216 N N . ILE B 1 673 ? -13.336 -1.342 -21.234 1 91.44 673 ILE B N 1
ATOM 10217 C CA . ILE B 1 673 ? -14.031 -0.893 -20.031 1 91.44 673 ILE B CA 1
ATOM 10218 C C . ILE B 1 673 ? -15.531 -0.846 -20.297 1 91.44 673 ILE B C 1
ATOM 10220 O O . ILE B 1 673 ? -15.969 -0.525 -21.406 1 91.44 673 ILE B O 1
ATOM 10224 N N . TYR B 1 674 ? -16.25 -1.188 -19.281 1 90.38 674 TYR B N 1
ATOM 10225 C CA . TYR B 1 674 ? -17.688 -0.992 -19.359 1 90.38 674 TYR B CA 1
ATOM 10226 C C . TYR B 1 674 ? -18.062 0.448 -19.031 1 90.38 674 TYR B C 1
ATOM 10228 O O . TYR B 1 674 ? -17.641 0.984 -18 1 90.38 674 TYR B O 1
ATOM 10236 N N . THR B 1 675 ? -18.75 1.122 -19.922 1 81.25 675 THR B N 1
ATOM 10237 C CA . THR B 1 675 ? -19.312 2.447 -19.703 1 81.25 675 THR B CA 1
ATOM 10238 C C . THR B 1 675 ? -20.828 2.406 -19.766 1 81.25 675 THR B C 1
ATOM 10240 O O . THR B 1 675 ? -21.406 1.999 -20.781 1 81.25 675 THR B O 1
ATOM 10243 N N . ALA B 1 676 ? -21.359 2.768 -18.656 1 72.56 676 ALA B N 1
ATOM 10244 C CA . ALA B 1 676 ? -22.812 2.768 -18.625 1 72.56 676 ALA B CA 1
ATOM 10245 C C . ALA B 1 676 ? -23.391 3.75 -19.641 1 72.56 676 ALA B C 1
ATOM 10247 O O . ALA B 1 676 ? -22.828 4.816 -19.875 1 72.56 676 ALA B O 1
ATOM 10248 N N . PRO B 1 677 ? -24.562 3.412 -20.359 1 56.69 677 PRO B N 1
ATOM 10249 C CA . PRO B 1 677 ? -25.188 4.336 -21.312 1 56.69 677 PRO B CA 1
ATOM 10250 C C . PRO B 1 677 ? -25.672 5.621 -20.641 1 56.69 677 PRO B C 1
ATOM 10252 O O . PRO B 1 677 ? -26 5.617 -19.453 1 56.69 677 PRO B O 1
#

Organism: Phaeodactylum tricornutum (strain CCAP 1055/1) (NCBI:txid556484)

InterPro domains:
  IPR009075 Acyl-CoA dehydrogenase/oxidase, C-terminal [PF00441] (303-445)
  IPR009100 Acyl-CoA dehydrogenase/oxidase, N-terminal and middle domain superfamily [SSF56645] (65-298)
  IPR013786 Acyl-CoA dehydrogenase/oxidase, N-terminal [PF02771] (89-178)
  IPR015396 Acyl-CoA dehydrogenase, C-terminal, bacterial-type [PF09317] (457-675)
  IPR036250 Acyl-CoA dehydrogenase-like, C-terminal [SSF47203] (303-460)
  IPR037069 Acyl-CoA dehydrogenase/oxidase, N-terminal domain superfamily [G3DSA:1.10.540.10] (66-181)
  IPR046373 Acyl-CoA oxidase/dehydrogenase, middle domain superfamily [G3DSA:2.40.110.10] (182-302)

Solvent-accessible surface area (backbone atoms only — not comparable to full-atom values): 65065 Å² total; per-residue (Å²): 110,68,65,63,47,48,49,53,49,43,48,49,47,52,50,43,46,48,50,44,53,54,50,45,71,47,47,59,83,77,49,72,67,54,51,51,54,70,70,50,62,42,81,53,67,64,25,33,38,40,70,18,64,56,56,71,66,59,47,55,74,70,43,70,68,69,69,52,74,68,53,47,48,42,50,65,44,60,49,43,52,52,49,70,67,53,48,48,47,57,26,40,76,66,50,34,76,55,68,67,50,53,49,47,38,24,75,69,24,52,40,7,35,59,36,49,51,93,41,59,20,65,45,47,54,51,46,41,52,29,50,49,32,13,25,35,25,48,60,25,54,42,56,24,56,59,37,38,42,31,56,30,68,10,54,53,59,53,32,71,73,48,34,39,71,68,51,36,68,58,47,42,40,35,29,10,54,38,75,31,37,44,16,52,38,62,40,20,92,68,23,59,81,39,61,82,64,39,54,69,17,45,26,35,60,42,75,56,97,89,38,60,24,32,39,29,35,35,52,24,44,83,16,54,30,27,56,69,27,36,29,34,39,34,54,31,37,36,40,50,95,81,55,78,56,73,81,42,36,48,61,32,40,20,41,33,53,44,48,54,82,42,73,58,50,41,63,38,64,69,60,36,52,53,67,50,28,50,50,25,7,26,42,34,32,64,71,22,72,40,50,33,87,33,26,54,33,25,52,63,30,34,30,42,28,59,70,59,44,56,57,33,48,25,40,37,32,22,34,49,50,22,17,39,19,31,10,44,22,30,40,32,39,46,52,44,21,47,46,29,46,69,42,49,48,89,88,34,38,42,52,73,38,33,42,46,17,53,45,47,25,51,29,41,25,46,27,47,36,33,44,15,33,38,43,48,45,24,21,43,42,63,69,75,41,36,41,52,46,58,14,45,39,36,29,45,49,22,31,53,44,28,47,52,26,46,49,41,36,38,64,72,51,23,70,62,25,41,35,52,45,85,83,38,85,43,39,70,61,55,52,40,44,64,53,64,40,35,49,94,49,32,37,56,52,36,36,19,38,48,28,37,64,48,29,54,39,65,25,28,91,40,41,44,62,28,55,51,26,59,68,51,56,80,92,44,42,70,61,21,41,53,47,28,50,55,27,48,52,48,46,50,49,51,29,52,49,19,32,53,44,9,35,53,39,31,52,50,48,32,52,51,60,74,68,50,60,94,65,44,40,77,42,62,67,55,32,52,54,51,50,52,54,52,46,34,26,52,23,7,35,48,25,26,52,57,51,54,48,57,80,43,50,48,52,45,83,68,39,11,58,52,30,26,26,50,28,44,22,52,39,23,48,53,35,40,54,19,32,50,45,42,46,69,74,51,64,85,47,55,64,47,45,57,39,49,48,43,33,43,30,41,29,50,28,48,22,52,50,24,52,50,52,36,31,75,54,39,69,66,95,59,7,70,58,48,17,51,52,42,39,48,19,49,21,64,63,45,69,65,35,54,69,63,48,66,65,51,64,69,59,35,47,50,36,20,48,41,39,35,40,98,41,56,43,32,51,57,47,44,59,67,54,76,72,83,132,109,68,64,62,46,47,48,52,50,43,49,49,47,51,48,43,47,48,50,44,53,52,48,45,72,46,48,59,84,75,48,72,66,54,50,52,52,70,69,48,59,42,82,55,70,65,24,32,37,42,68,20,63,56,55,69,66,60,48,54,73,70,44,72,67,69,68,53,72,66,52,48,48,41,51,66,44,57,49,44,52,51,49,70,65,52,50,47,45,56,26,40,77,67,50,33,76,55,68,68,49,55,50,47,38,23,76,69,24,51,39,7,34,57,36,48,52,94,42,59,19,66,46,46,54,52,46,43,52,29,50,48,32,12,24,34,24,48,59,27,54,41,57,22,56,59,38,37,42,32,56,30,68,9,53,54,59,52,30,71,73,47,34,39,73,68,51,36,69,57,46,44,42,33,30,10,55,39,76,31,36,45,14,52,39,62,39,20,92,69,24,60,80,38,59,83,64,39,53,70,17,45,26,34,59,41,73,56,97,87,38,61,23,31,39,29,34,34,54,23,44,83,16,55,29,28,56,70,27,36,31,34,40,35,54,30,36,35,40,50,95,80,54,76,56,73,80,40,37,48,60,30,39,19,40,33,53,41,48,52,81,42,73,55,49,41,62,37,66,68,59,36,54,52,69,50,26,50,51,25,6,26,42,36,33,65,73,23,73,42,49,33,86,33,25,53,33,26,51,63,32,34,29,44,29,60,70,60,43,57,58,34,46,27,40,36,31,23,32,49,49,22,18,40,19,31,11,45,22,31,39,34,39,46,52,45,20,47,46,29,46,68,43,49,48,89,87,33,39,42,50,73,37,33,41,46,16,53,44,47,25,52,29,42,23,47,27,49,36,31,44,15,35,37,42,48,44,22,20,43,40,64,69,75,42,34,39,52,45,59,12,43,38,36,28,44,49,24,32,51,43,28,47,50,27,47,51,40,36,39,63,71,51,25,70,62,26,41,35,51,45,85,84,37,85,45,38,69,61,53,52,42,40,65,53,66,41,35,48,96,49,32,36,55,51,36,37,19,39,50,28,38,65,49,30,53,42,64,27,27,89,41,41,45,62,28,57,51,26,58,67,50,57,79,92,45,43,72,60,21,40,52,48,27,49,54,27,49,52,48,45,52,49,50,29,51,49,20,32,53,44,8,35,54,40,30,55,49,47,31,52,52,59,72,68,50,60,94,65,44,39,76,41,62,66,55,34,51,55,52,50,51,54,53,44,35,26,51,24,7,35,47,24,25,50,57,50,54,47,57,79,42,49,49,53,45,84,68,39,12,57,53,31,27,26,51,28,45,23,52,39,24,49,52,35,41,53,20,33,50,46,42,47,69,74,51,64,84,48,56,63,47,45,57,39,50,48,44,35,42,29,42,28,51,29,46,21,52,50,23,51,50,53,34,33,74,54,41,68,67,95,61,8,70,57,50,17,49,52,40,37,46,20,50,20,63,63,47,68,64,34,55,70,63,48,67,64,52,64,69,59,33,46,49,36,20,49,42,40,35,42,96,42,56,42,32,51,58,48,45,59,68,54,78,72,84,132

Sequence (1354 aa):
MRQQRRGILGISSAVDKRLYRAAKSVMPAISKTEEIALGCGTIGFDRDIFTGSPSLKHLVDTYKPKLTPEEQSYLDVQVSELCALLNDHDVVERKDFSKAAWDYMRDEKFFGMKIPKEWGGLGFSTQAVSQVLAKLGTQCMDANATVAVPNSLGPGELLARYGTPDQKEYFLPRLADGTLIPCFGLTGPHSGSDATSLIQSDCVVEERNGEIGVVASFKKRYITLAPVAGVVGLGLNLADPKGLLKGKGGEGFTVALLERDHPGLRMGPRHMPLNAAFMNGTVEGEDVFIPMSMILGGQDRCGSGWQMFVECLAEGRGVSLPAGSVGAGRGVVTGVGAYSRVRKQFRVPIAEFGGIQEAMSLAASDTLIAIGGTDLMNAIVDNHEAPMVISSVMKQNCTERGRRIVERGMDVAAGSAICRGEKNYLANGYTSLPIAITVEGANIMTRSFQIIGQGLTRCHPHMLELIQSLQMPADKEKEAVEIFTKQFYKVLGHGVSNFGLSVTRGLGSTVSTAFRSKTAYKDGDKLVEYHEKQLLRLSANFAMTADLCFTLGGRLKFEELLMGRLADALGAIFLGYSTLHHYQRRRGVAGLEAITEHAMLRLETEAQDALKVASDNFPGPLGPVASLVMKAGCFPLGNLTRPYKEPNDTLTKEVARLVTTPSELRDMFAEGIYTAPMRQQRRGILGISSAVDKRLYRAAKSVMPAISKTEEIALGCGTIGFDRDIFTGSPSLKHLVDTYKPKLTPEEQSYLDVQVSELCALLNDHDVVERKDFSKAAWDYMRDEKFFGMKIPKEWGGLGFSTQAVSQVLAKLGTQCMDANATVAVPNSLGPGELLARYGTPDQKEYFLPRLADGTLIPCFGLTGPHSGSDATSLIQSDCVVEERNGEIGVVASFKKRYITLAPVAGVVGLGLNLADPKGLLKGKGGEGFTVALLERDHPGLRMGPRHMPLNAAFMNGTVEGEDVFIPMSMILGGQDRCGSGWQMFVECLAEGRGVSLPAGSVGAGRGVVTGVGAYSRVRKQFRVPIAEFGGIQEAMSLAASDTLIAIGGTDLMNAIVDNHEAPMVISSVMKQNCTERGRRIVERGMDVAAGSAICRGEKNYLANGYTSLPIAITVEGANIMTRSFQIIGQGLTRCHPHMLELIQSLQMPADKEKEAVEIFTKQFYKVLGHGVSNFGLSVTRGLGSTVSTAFRSKTAYKDGDKLVEYHEKQLLRLSANFAMTADLCFTLGGRLKFEELLMGRLADALGAIFLGYSTLHHYQRRRGVAGLEAITEHAMLRLETEAQDALKVASDNFPGPLGPVASLVMKAGCFPLGNLTRPYKEPNDTLTKEVARLVTTPSELRDMFAEGIYTAP

Nearest PDB structures (foldseek):
  3b96-assembly1_A-2  TM=8.495E-01  e=3.365E-21  Homo sapiens
  2uxw-assembly1_A-2  TM=8.429E-01  e=2.509E-21  Homo sapiens
  7s7g-assembly1_A  TM=8.136E-01  e=1.951E-21  Homo sapiens
  4m9a-assembly1_C  TM=8.976E-01  e=1.982E-17  Burkholderia thailandensis E264
  5zw2-assembly1_A  TM=8.855E-01  e=2.559E-16  Prodigiosinella confusarubida

pLDDT: mean 92.21, std 9.62, range [33.59, 98.88]